Protein 5Z06 (pdb70)

InterPro domains:
  IPR013783 Immunoglobulin-like fold [G3DSA:2.60.40.10] (212-292)
  IPR019282 Glycoamylase-like, conserved domain [PF10091] (474-708)

Sequence (1395 aa):
KPYDYVFFENSLMKGDYFYSQAKYTSPSWIKNARHHLPVAGSVAFTPGNSLELTYVSAPGGDWYSEIQYCPVRGNDFFREPSTLSMQVRLRESMNAAALPNIAIRYADSTYTQYLNLRNYLKDTRPGVWHPVSIPLEDFGLNAVNDTNIKKLAAVALRPGTADGNEYTIYLDDIELLPASLPSVSALNAPVLQEAKAYERHIDIKWIPEDIKYYRIYRSFDGITYQPVAVRRPWMNRYTDFLGEVGKKAYYKVTAVDYALNESNDSQTVSATTYPMTDEQLLDMVQEANFRYYWEGAEPNSGLARENIPGRNDMIATGASGFGIMAIVAGIERGFITREEGVQRFLKITSFLEKADKFHGAVSHFIDGTTGKTVAFFGPKDNGGDLVETSFLFQGLLTARQYFNQENDKEKQIRKSIDNLWKNVEWSWYKQFKDSPYLYWHWSPDQAWVINHKLIGWNETMITYMLAIMGPKYGISPEMMYYSGWASQEEYAQEYRADWGRVEDGKMYTNGNTYYGENLKVGVSNGGPLFFIHYSYLGLDPHKFTDKYTNYFENNQKMAKINQRYCIENQGGYVGYGEDCWGLTASDFAWNYQAQEPMPHRDNGTMAPTGALASFPYTPDASMKALRNYYRNHGSFLWGEYGFRDAFNLTVNWVSPLFMGLNQAPVTVMIENYRTNLLWNLFMSHPDVQKGIQKIQSIKPYDYVFFENSLMKGDYFYSQAKYTSPSWIKNARHHLPVAGSVAFTPGNSLELTYVSAPGGDWYSEIQYCPVRGNDFFREPSTLSMQVRLRESMNAAALPNIAIRYADSTYTQYLNLRNYLKDTRPGVWHPVSIPLEDFGLNAVNDTNIKKLAAVALRPGTADGNEYTIYLDDIELLPASLPSVSALNAPVLQEAKAYERHIDIKWIPKEDIKYYRIYRSFDGITYQPVAVRRPWMNRYTDFLGEVGKKAYYKVTAVDYALNESNDSQTVSATTYPMTDEQLLDMVQEANFRYYWEGAEPNSGLARENIPGRNDMIATGASGFGIMAIVAGIERGFITREEGVQRFLKITSFLEKADKFHGAVSHFIDGTTGKTVAFFGPKDNGGDLVETSFLFQGLLTARQYFNQENDKEKQIRKSIDNLWKNVEWSWYKQFKDSPYLYWHWSPDQAWVINHKLIGWNETMITYMLAIMGPKYGISPEMYYSGWASQEEYAQEYRADWGRVEDGKMYTNGNTYYGENLKVGVSNGGPLFFIHYSYLGLDPHKFTDKYTNYFENNQKMAKINQRYCIENQGGYVGYGEDCWGLTASDFAWNYQAQEPMPHRDNGTMAPTGALASFPYTPDASMKALRNYYRNHGSFLWGEYGFRDAFNLTVNWVSPLFMGLNQAPVTVMIENYRTNLLWNLFMSHPDVQKGIQKIQSI

Solvent-accessible surface area: 46843 Å² total; per-residue (Å²): 184,61,38,15,2,34,2,2,34,36,9,68,10,158,47,9,22,29,9,3,55,0,100,50,83,49,42,0,6,0,18,2,13,68,86,28,0,6,17,12,59,110,29,28,49,0,11,39,14,0,0,19,0,4,0,7,1,10,96,82,20,52,1,15,0,3,0,26,20,18,54,19,47,4,11,31,104,9,37,118,10,46,24,0,16,1,10,0,50,0,137,92,81,26,80,18,29,0,3,0,36,0,0,0,36,56,62,104,71,75,84,10,106,70,23,70,0,113,98,41,11,214,46,40,137,45,36,52,41,13,97,1,64,0,47,4,139,48,4,50,21,137,85,11,40,55,125,50,0,91,125,5,18,0,0,0,0,81,20,18,64,41,50,35,74,77,20,17,0,24,0,0,10,0,4,2,12,19,78,93,71,23,95,24,119,52,34,102,24,3,92,0,76,97,8,105,6,8,6,56,0,0,3,0,52,0,77,105,138,62,12,7,2,9,27,0,38,51,2,92,85,31,145,87,36,119,56,28,7,5,43,27,54,102,3,47,22,15,9,4,39,32,34,86,54,53,60,91,0,51,0,36,0,2,3,0,10,11,63,56,82,67,10,106,69,9,114,60,8,39,17,60,2,69,104,14,83,52,100,70,0,4,51,1,0,0,39,0,2,7,7,0,3,45,61,1,5,1,83,83,0,2,3,2,29,3,0,8,12,4,46,54,48,3,0,0,0,0,0,1,0,0,1,1,0,0,2,0,0,0,14,94,71,59,51,12,82,65,99,77,0,3,86,29,0,19,85,0,1,43,12,2,94,157,4,33,67,15,52,9,0,1,2,12,2,0,32,2,66,80,2,115,27,32,42,43,112,22,108,111,12,30,1,0,2,0,0,12,0,0,4,1,1,0,0,0,0,0,0,59,28,18,0,97,85,158,64,111,71,2,97,80,0,20,99,7,0,27,83,14,3,92,69,0,43,0,40,93,0,29,48,107,198,126,4,40,3,1,6,31,23,36,2,70,107,58,47,40,70,56,66,57,36,0,0,0,0,6,24,0,0,0,0,0,0,0,0,3,6,7,67,132,65,30,11,45,26,92,24,0,34,38,0,0,0,0,78,69,117,93,0,35,110,40,0,19,94,59,0,150,38,107,41,4,61,78,0,42,25,47,61,22,29,27,16,21,60,0,80,0,0,0,1,3,3,2,4,3,14,12,0,0,9,0,0,0,0,0,4,0,84,105,0,60,12,149,47,6,36,0,32,64,0,0,50,29,3,0,61,0,1,17,16,2,0,12,20,9,82,28,42,45,43,37,20,12,59,49,0,0,0,0,2,8,4,19,35,2,132,92,115,19,36,8,2,2,36,80,76,79,8,49,1,2,0,1,3,6,0,0,1,0,0,2,11,2,11,45,89,11,0,12,62,0,0,70,10,0,0,64,102,25,0,55,25,0,5,0,3,9,0,4,23,2,0,3,0,38,47,42,21,4,9,0,36,2,6,8,0,33,6,6,0,0,3,0,0,0,0,2,0,93,47,68,64,29,0,2,70,24,0,17,50,10,69,30,0,81,115,0,12,113,99,1,83,92,91,181,62,28,16,2,33,2,2,33,35,9,68,10,154,46,10,21,30,9,3,48,0,98,49,84,52,44,0,6,0,19,2,11,64,86,28,0,7,18,12,60,110,28,28,49,0,13,39,13,0,0,19,0,4,0,6,1,10,92,82,20,58,2,10,0,2,0,24,19,20,54,20,45,4,11,30,102,10,36,116,10,50,18,0,17,0,10,0,50,0,143,97,77,27,80,20,27,0,4,0,34,0,0,0,34,54,63,109,71,74,86,12,108,67,22,68,1,109,101,41,10,207,53,38,152,35,36,70,43,11,95,1,66,0,51,5,141,49,3,51,20,126,83,11,41,54,126,45,0,92,123,5,18,0,0,0,0,78,22,18,64,43,48,36,75,77,20,14,0,23,0,0,8,0,4,2,10,18,79,95,74,21,96,26,116,49,36,102,25,3,92,2,86,58,19,76,13,13,6,53,0,0,1,0,58,6,84,82,222,74,60,11,7,1,10,29,0,31,51,3,93,87,26,143,87,37,125,59,34,6,6,43,26,55,92,3,48,7,13,9,3,42,31,34,90,52,55,56,91,0,49,0,38,0,0,3,0,8,11,63,55,86,72,10,107,68,9,130,64,20,44,16,57,2,79,102,15,82,53,101,68,0,5,51,0,0,0,20,0,1,7,7,0,3,47,75,1,5,1,79,84,0,2,4,2,38,4,1,9,11,3,50,24,54,4,0,0,0,0,0,2,0,0,1,1,0,0,3,0,0,0,14,100,71,59,52,14,82,68,96,75,0,2,81,29,0,21,86,0,2,46,13,1,91,163,5,51,67,13,56,10,0,1,1,14,2,0,34,2,70,77,3,129,28,32,41,44,110,24,106,109,11,30,1,1,3,0,1,12,0,0,3,0,1,0,0,0,0,0,0,57,31,18,0,98,83,162,67,107,72,2,116,89,0,25,133,4,0,44,68,10,5,88,54,1,39,0,42,91,0,32,57,103,180,130,2,40,4,0,6,34,23,38,2,71,108,59,48,39,72,54,75,58,33,0,0,0,0,6,23,0,0,0,0,0,0,0,0,3,6,8,75,118,68,30,10,50,24,97,10,0,36,39,0,0,1,2,75,83,126,104,0,31,105,38,0,21,95,57,0,141,38,104,39,4,63,76,0,44,25,50,64,25,30,30,17,20,62,0,83,0,0,0,1,2,2,2,3,4,14,12,0,0,12,0,0,0,0,0,5,0,84,106,0,60,10,158,50,7,36,0,34,65,0,0,48,27,3,0,60,0,0,17,14,2,0,10,20,8,82,31,43,45,41,34,20,12,54,48,1,0,0,0,2,9,4,17,36,1,133,93,111,18,36,7,3,2,36,80,77,80,8,51,2,3,0,2,2,6,0,0,0,0,0,2,12,2,10,47,83,10,0,12,63,0,0,70,10,0,0,67,102,25,0,53,26,0,5,0,4,10,0,4,24,1,0,3,0,37,48,46,24,3,9,1,35,2,5,8,0,32,4,6,0,0,2,0,0,0,0,1,0,94,47,68,63,25,0,2,71,26,0,17,52,7,86,28,0,96,118,0,12,115,74,1,85,86,97

Structure (mmCIF, N/CA/C/O backbone):
data_5Z06
#
_entry.id   5Z06
#
_cell.length_a   130.080
_cell.length_b   123.337
_cell.length_c   101.376
_cell.angle_alpha   90.00
_cell.angle_beta   107.88
_cell.angle_gamma   90.00
#
_symmetry.space_group_name_H-M   'C 1 2 1'
#
loop_
_entity.id
_entity.type
_entity.pdbx_description
1 polymer 'BDI_3064 protein'
2 non-polymer 'CALCIUM ION'
3 non-polymer GLYCEROL
4 water water
#
loop_
_atom_site.group_PDB
_atom_site.id
_atom_site.type_symbol
_atom_site.label_atom_id
_atom_site.label_alt_id
_atom_site.label_comp_id
_atom_site.label_asym_id
_atom_site.label_entity_id
_atom_site.label_seq_id
_atom_site.pdbx_PDB_ins_code
_atom_site.Cartn_x
_atom_site.Cartn_y
_atom_site.Cartn_z
_atom_site.occupancy
_atom_site.B_iso_or_equiv
_atom_site.auth_seq_id
_atom_site.auth_comp_id
_atom_site.auth_asym_id
_atom_site.auth_atom_id
_atom_site.pdbx_PDB_model_num
ATOM 1 N N . LYS A 1 4 ? -13.770 20.060 26.877 1.00 56.62 21 LYS A N 1
ATOM 2 C CA . LYS A 1 4 ? -12.613 20.907 27.349 1.00 56.70 21 LYS A CA 1
ATOM 3 C C . LYS A 1 4 ? -11.588 21.124 26.236 1.00 50.45 21 LYS A C 1
ATOM 4 O O . LYS A 1 4 ? -11.305 20.209 25.469 1.00 50.27 21 LYS A O 1
ATOM 10 N N . PRO A 1 5 ? -11.017 22.334 26.155 1.00 45.88 22 PRO A N 1
ATOM 11 C CA . PRO A 1 5 ? -9.986 22.498 25.146 1.00 43.51 22 PRO A CA 1
ATOM 12 C C . PRO A 1 5 ? -8.610 22.024 25.647 1.00 38.69 22 PRO A C 1
ATOM 13 O O . PRO A 1 5 ? -8.212 22.263 26.797 1.00 37.25 22 PRO A O 1
ATOM 17 N N . TYR A 1 6 ? -7.903 21.337 24.773 1.00 36.92 23 TYR A N 1
ATOM 18 C CA . TYR A 1 6 ? -6.483 21.078 24.993 1.00 37.53 23 TYR A CA 1
ATOM 19 C C . TYR A 1 6 ? -5.634 22.310 24.651 1.00 36.72 23 TYR A C 1
ATOM 20 O O . TYR A 1 6 ? -6.057 23.217 23.920 1.00 37.08 23 TYR A O 1
ATOM 29 N N . ASP A 1 7 ? -4.437 22.343 25.197 1.00 34.09 24 ASP A N 1
ATOM 30 C CA . ASP A 1 7 ? -3.402 23.157 24.603 1.00 34.91 24 ASP A CA 1
ATOM 31 C C . ASP A 1 7 ? -2.797 22.339 23.472 1.00 34.08 24 ASP A C 1
ATOM 32 O O . ASP A 1 7 ? -2.607 21.124 23.609 1.00 33.11 24 ASP A O 1
ATOM 37 N N . TYR A 1 8 ? -2.532 23.003 22.353 1.00 32.55 25 TYR A N 1
ATOM 38 C CA . TYR A 1 8 ? -1.843 22.385 21.227 1.00 33.03 25 TYR A CA 1
ATOM 39 C C . TYR A 1 8 ? -0.338 22.417 21.503 1.00 34.17 25 TYR A C 1
ATOM 40 O O . TYR A 1 8 ? 0.359 23.433 21.290 1.00 33.17 25 TYR A O 1
ATOM 49 N N . VAL A 1 9 ? 0.143 21.287 22.014 1.00 35.84 26 VAL A N 1
ATOM 50 C CA . VAL A 1 9 ? 1.492 21.151 22.547 1.00 34.02 26 VAL A CA 1
ATOM 51 C C . VAL A 1 9 ? 2.369 20.446 21.526 1.00 33.75 26 VAL A C 1
ATOM 52 O O . VAL A 1 9 ? 1.991 19.413 21.015 1.00 35.48 26 VAL A O 1
ATOM 56 N N . PHE A 1 10 ? 3.542 21.002 21.247 1.00 31.86 27 PHE A N 1
ATOM 57 C CA . PHE A 1 10 ? 4.544 20.335 20.428 1.00 32.61 27 PHE A CA 1
ATOM 58 C C . PHE A 1 10 ? 5.458 19.460 21.273 1.00 33.42 27 PHE A C 1
ATOM 59 O O . PHE A 1 10 ? 5.923 18.426 20.820 1.00 34.21 27 PHE A O 1
ATOM 67 N N . PHE A 1 11 ? 5.762 19.907 22.485 1.00 33.14 28 PHE A N 1
ATOM 68 C CA . PHE A 1 11 ? 6.515 19.091 23.400 1.00 33.29 28 PHE A CA 1
ATOM 69 C C . PHE A 1 11 ? 6.269 19.506 24.827 1.00 34.13 28 PHE A C 1
ATOM 70 O O . PHE A 1 11 ? 6.384 20.684 25.157 1.00 36.36 28 PHE A O 1
ATOM 78 N N . GLU A 1 12 ? 5.934 18.541 25.664 1.00 32.82 29 GLU A N 1
ATOM 79 C CA . GLU A 1 12 ? 5.957 18.712 27.106 1.00 33.99 29 GLU A CA 1
ATOM 80 C C . GLU A 1 12 ? 7.015 17.804 27.722 1.00 33.09 29 GLU A C 1
ATOM 81 O O . GLU A 1 12 ? 7.877 18.260 28.471 1.00 32.42 29 GLU A O 1
ATOM 87 N N . ASN A 1 13 ? 6.915 16.518 27.420 1.00 33.63 30 ASN A N 1
ATOM 88 C CA . ASN A 1 13 ? 7.818 15.486 27.942 1.00 33.96 30 ASN A CA 1
ATOM 89 C C . ASN A 1 13 ? 7.849 14.340 26.960 1.00 30.65 30 ASN A C 1
ATOM 90 O O . ASN A 1 13 ? 6.854 14.046 26.317 1.00 31.51 30 ASN A O 1
ATOM 95 N N . SER A 1 14 ? 8.999 13.709 26.836 1.00 31.33 31 SER A N 1
ATOM 96 C CA . SER A 1 14 ? 9.128 12.479 26.069 1.00 30.62 31 SER A CA 1
ATOM 97 C C . SER A 1 14 ? 8.828 11.351 27.024 1.00 32.20 31 SER A C 1
ATOM 98 O O . SER A 1 14 ? 9.450 11.270 28.091 1.00 34.65 31 SER A O 1
ATOM 101 N N . LEU A 1 15 ? 7.857 10.510 26.672 1.00 29.92 32 LEU A N 1
ATOM 102 C CA . LEU A 1 15 ? 7.584 9.299 27.441 1.00 30.93 32 LEU A CA 1
ATOM 103 C C . LEU A 1 15 ? 8.685 8.272 27.280 1.00 29.35 32 LEU A C 1
ATOM 104 O O . LEU A 1 15 ? 8.828 7.396 28.116 1.00 30.96 32 LEU A O 1
ATOM 109 N N . MET A 1 16 ? 9.467 8.382 26.213 1.00 30.65 33 MET A N 1
ATOM 110 C CA . MET A 1 16 ? 10.658 7.552 26.043 1.00 30.75 33 MET A CA 1
ATOM 111 C C . MET A 1 16 ? 11.920 8.333 26.387 1.00 30.90 33 MET A C 1
ATOM 112 O O . MET A 1 16 ? 11.985 9.533 26.189 1.00 31.97 33 MET A O 1
ATOM 117 N N . LYS A 1 17 ? 12.927 7.630 26.896 1.00 31.67 34 LYS A N 1
ATOM 118 C CA . LYS A 1 17 ? 14.231 8.215 27.111 1.00 31.98 34 LYS A CA 1
ATOM 119 C C . LYS A 1 17 ? 14.966 8.267 25.807 1.00 28.78 34 LYS A C 1
ATOM 120 O O . LYS A 1 17 ? 14.510 7.728 24.798 1.00 25.79 34 LYS A O 1
ATOM 126 N N . GLY A 1 18 ? 16.101 8.958 25.853 1.00 27.95 35 GLY A N 1
ATOM 127 C CA . GLY A 1 18 ? 17.116 8.913 24.819 1.00 27.85 35 GLY A CA 1
ATOM 128 C C . GLY A 1 18 ? 16.881 9.905 23.714 1.00 25.79 35 GLY A C 1
ATOM 129 O O . GLY A 1 18 ? 17.664 10.793 23.517 1.00 25.02 35 GLY A O 1
ATOM 130 N N . ASP A 1 19 ? 15.791 9.724 22.992 1.00 26.88 36 ASP A N 1
ATOM 131 C CA . ASP A 1 19 ? 15.452 10.557 21.866 1.00 27.88 36 ASP A CA 1
ATOM 132 C C . ASP A 1 19 ? 13.940 10.647 21.696 1.00 27.74 36 ASP A C 1
ATOM 133 O O . ASP A 1 19 ? 13.200 9.856 22.258 1.00 27.92 36 ASP A O 1
ATOM 138 N N . TYR A 1 20 ? 13.510 11.611 20.888 1.00 27.29 37 TYR A N 1
ATOM 139 C CA . TYR A 1 20 ? 12.124 12.001 20.823 1.00 26.96 37 TYR A CA 1
ATOM 140 C C . TYR A 1 20 ? 11.562 11.694 19.444 1.00 26.90 37 TYR A C 1
ATOM 141 O O . TYR A 1 20 ? 11.983 12.256 18.422 1.00 26.48 37 TYR A O 1
ATOM 150 N N . PHE A 1 21 ? 10.600 10.790 19.432 1.00 25.07 38 PHE A N 1
ATOM 151 C CA . PHE A 1 21 ? 10.117 10.251 18.212 1.00 25.78 38 PHE A CA 1
ATOM 152 C C . PHE A 1 21 ? 9.618 11.364 17.323 1.00 25.28 38 PHE A C 1
ATOM 153 O O . PHE A 1 21 ? 9.958 11.404 16.161 1.00 24.26 38 PHE A O 1
ATOM 161 N N . TYR A 1 22 ? 8.852 12.278 17.895 1.00 26.37 39 TYR A N 1
ATOM 162 C CA . TYR A 1 22 ? 8.209 13.346 17.133 1.00 28.10 39 TYR A CA 1
ATOM 163 C C . TYR A 1 22 ? 9.120 14.551 16.982 1.00 28.52 39 TYR A C 1
ATOM 164 O O . TYR A 1 22 ? 8.754 15.670 17.329 1.00 29.99 39 TYR A O 1
ATOM 173 N N . SER A 1 23 ? 10.313 14.303 16.474 1.00 26.28 40 SER A N 1
ATOM 174 C CA . SER A 1 23 ? 11.236 15.352 16.154 1.00 27.46 40 SER A CA 1
ATOM 175 C C . SER A 1 23 ? 12.084 14.893 15.005 1.00 28.23 40 SER A C 1
ATOM 176 O O . SER A 1 23 ? 12.153 13.709 14.670 1.00 28.41 40 SER A O 1
ATOM 179 N N . GLN A 1 24 ? 12.730 15.856 14.399 1.00 30.35 41 GLN A N 1
ATOM 180 C CA . GLN A 1 24 ? 13.650 15.581 13.338 1.00 33.89 41 GLN A CA 1
ATOM 181 C C . GLN A 1 24 ? 14.870 16.431 13.648 1.00 33.01 41 GLN A C 1
ATOM 182 O O . GLN A 1 24 ? 14.759 17.511 14.227 1.00 33.80 41 GLN A O 1
ATOM 188 N N . ALA A 1 25 ? 16.034 15.915 13.306 1.00 32.12 42 ALA A N 1
ATOM 189 C CA . ALA A 1 25 ? 17.254 16.689 13.383 1.00 32.01 42 ALA A CA 1
ATOM 190 C C . ALA A 1 25 ? 18.185 16.155 12.317 1.00 32.06 42 ALA A C 1
ATOM 191 O O . ALA A 1 25 ? 18.426 14.955 12.226 1.00 32.35 42 ALA A O 1
ATOM 193 N N . LYS A 1 26 ? 18.644 17.048 11.463 1.00 30.02 43 LYS A N 1
ATOM 194 C CA . LYS A 1 26 ? 19.472 16.659 10.350 1.00 31.29 43 LYS A CA 1
ATOM 195 C C . LYS A 1 26 ? 20.387 17.801 10.047 1.00 30.02 43 LYS A C 1
ATOM 196 O O . LYS A 1 26 ? 20.162 18.922 10.491 1.00 28.03 43 LYS A O 1
ATOM 202 N N . TYR A 1 27 ? 21.435 17.505 9.302 1.00 30.81 44 TYR A N 1
ATOM 203 C CA . TYR A 1 27 ? 22.477 18.481 9.058 1.00 31.29 44 TYR A CA 1
ATOM 204 C C . TYR A 1 27 ? 23.239 18.137 7.812 1.00 30.28 44 TYR A C 1
ATOM 205 O O . TYR A 1 27 ? 23.238 16.994 7.338 1.00 29.17 44 TYR A O 1
ATOM 214 N N . THR A 1 28 ? 23.903 19.161 7.312 1.00 33.27 45 THR A N 1
ATOM 215 C CA . THR A 1 28 ? 24.843 19.062 6.221 1.00 33.93 45 THR A CA 1
ATOM 216 C C . THR A 1 28 ? 26.148 19.552 6.818 1.00 34.08 45 THR A C 1
ATOM 217 O O . THR A 1 28 ? 26.259 20.712 7.252 1.00 32.19 45 THR A O 1
ATOM 221 N N . SER A 1 29 ? 27.112 18.650 6.883 1.00 33.97 46 SER A N 1
ATOM 222 C CA . SER A 1 29 ? 28.458 18.993 7.311 1.00 36.26 46 SER A CA 1
ATOM 223 C C . SER A 1 29 ? 28.971 20.177 6.442 1.00 34.90 46 SER A C 1
ATOM 224 O O . SER A 1 29 ? 28.686 20.201 5.249 1.00 37.10 46 SER A O 1
ATOM 227 N N . PRO A 1 30 ? 29.715 21.139 6.989 1.00 34.06 47 PRO A N 1
ATOM 228 C CA . PRO A 1 30 ? 30.389 21.064 8.289 1.00 33.86 47 PRO A CA 1
ATOM 229 C C . PRO A 1 30 ? 29.562 21.445 9.492 1.00 31.21 47 PRO A C 1
ATOM 230 O O . PRO A 1 30 ? 30.109 21.524 10.581 1.00 30.20 47 PRO A O 1
ATOM 234 N N . SER A 1 31 ? 28.282 21.717 9.302 1.00 31.43 48 SER A N 1
ATOM 235 C CA . SER A 1 31 ? 27.387 21.911 10.430 1.00 31.65 48 SER A CA 1
ATOM 236 C C . SER A 1 31 ? 27.033 20.566 11.065 1.00 30.84 48 SER A C 1
ATOM 237 O O . SER A 1 31 ? 27.253 19.495 10.493 1.00 35.48 48 SER A O 1
ATOM 240 N N . TRP A 1 32 ? 26.475 20.640 12.257 1.00 29.10 49 TRP A N 1
ATOM 241 C CA . TRP A 1 32 ? 26.115 19.466 12.972 1.00 28.88 49 TRP A CA 1
ATOM 242 C C . TRP A 1 32 ? 24.960 19.766 13.884 1.00 28.98 49 TRP A C 1
ATOM 243 O O . TRP A 1 32 ? 24.816 20.876 14.368 1.00 30.51 49 TRP A O 1
ATOM 254 N N . ILE A 1 33 ? 24.093 18.778 14.043 1.00 28.78 50 ILE A N 1
ATOM 255 C CA . ILE A 1 33 ? 23.135 18.773 15.128 1.00 29.18 50 ILE A CA 1
ATOM 256 C C . ILE A 1 33 ? 23.069 17.373 15.726 1.00 27.71 50 ILE A C 1
ATOM 257 O O . ILE A 1 33 ? 23.037 16.363 15.008 1.00 29.30 50 ILE A O 1
ATOM 262 N N . LYS A 1 34 ? 23.048 17.331 17.054 1.00 27.58 51 LYS A N 1
ATOM 263 C CA . LYS A 1 34 ? 23.071 16.088 17.761 1.00 28.07 51 LYS A CA 1
ATOM 264 C C . LYS A 1 34 ? 21.729 15.435 17.550 1.00 28.19 51 LYS A C 1
ATOM 265 O O . LYS A 1 34 ? 20.694 16.087 17.694 1.00 30.69 51 LYS A O 1
ATOM 271 N N . ASN A 1 35 ? 21.761 14.150 17.209 1.00 27.51 52 ASN A N 1
ATOM 272 C CA . ASN A 1 35 ? 20.555 13.403 16.906 1.00 28.02 52 ASN A CA 1
ATOM 273 C C . ASN A 1 35 ? 20.795 11.918 17.076 1.00 29.32 52 ASN A C 1
ATOM 274 O O . ASN A 1 35 ? 21.915 11.446 16.946 1.00 27.55 52 ASN A O 1
ATOM 279 N N . ALA A 1 36 ? 19.719 11.201 17.368 1.00 29.97 53 ALA A N 1
ATOM 280 C CA . ALA A 1 36 ? 19.703 9.752 17.366 1.00 28.96 53 ALA A CA 1
ATOM 281 C C . ALA A 1 36 ? 18.724 9.394 16.284 1.00 28.53 53 ALA A C 1
ATOM 282 O O . ALA A 1 36 ? 17.546 9.730 16.394 1.00 27.91 53 ALA A O 1
ATOM 284 N N . ARG A 1 37 ? 19.210 8.778 15.212 1.00 31.06 54 ARG A N 1
ATOM 285 C CA . ARG A 1 37 ? 18.371 8.394 14.060 1.00 33.56 54 ARG A CA 1
ATOM 286 C C . ARG A 1 37 ? 17.519 9.556 13.585 1.00 31.28 54 ARG A C 1
ATOM 287 O O . ARG A 1 37 ? 16.360 9.398 13.251 1.00 32.36 54 ARG A O 1
ATOM 295 N N . HIS A 1 38 ? 18.143 10.729 13.547 1.00 31.20 55 HIS A N 1
ATOM 296 C CA . HIS A 1 38 ? 17.530 11.959 13.094 1.00 30.61 55 HIS A CA 1
ATOM 297 C C . HIS A 1 38 ? 16.391 12.428 13.959 1.00 29.39 55 HIS A C 1
ATOM 298 O O . HIS A 1 38 ? 15.510 13.127 13.478 1.00 30.27 55 HIS A O 1
ATOM 305 N N . HIS A 1 39 ? 16.448 12.081 15.243 1.00 27.67 56 HIS A N 1
ATOM 306 C CA . HIS A 1 39 ? 15.523 12.575 16.238 1.00 28.05 56 HIS A CA 1
ATOM 307 C C . HIS A 1 39 ? 16.381 13.355 17.207 1.00 28.15 56 HIS A C 1
ATOM 308 O O . HIS A 1 39 ? 17.580 13.081 17.359 1.00 27.41 56 HIS A O 1
ATOM 315 N N . LEU A 1 40 ? 15.748 14.313 17.861 1.00 27.58 57 LEU A N 1
ATOM 316 C CA . LEU A 1 40 ? 16.379 15.115 18.863 1.00 29.10 57 LEU A CA 1
ATOM 317 C C . LEU A 1 40 ? 16.621 14.285 20.084 1.00 29.71 57 LEU A C 1
ATOM 318 O O . LEU A 1 40 ? 15.804 13.426 20.392 1.00 30.35 57 LEU A O 1
ATOM 323 N N . PRO A 1 41 ? 17.740 14.532 20.785 1.00 29.35 58 PRO A N 1
ATOM 324 C CA . PRO A 1 41 ? 17.934 13.834 22.043 1.00 28.52 58 PRO A CA 1
ATOM 325 C C . PRO A 1 41 ? 17.004 14.347 23.101 1.00 27.34 58 PRO A C 1
ATOM 326 O O . PRO A 1 41 ? 16.577 15.498 23.061 1.00 29.48 58 PRO A O 1
ATOM 330 N N . VAL A 1 42 ? 16.683 13.485 24.042 1.00 27.94 59 VAL A N 1
ATOM 331 C CA . VAL A 1 42 ? 15.882 13.860 25.175 1.00 27.99 59 VAL A CA 1
ATOM 332 C C . VAL A 1 42 ? 16.851 14.010 26.320 1.00 27.86 59 VAL A C 1
ATOM 333 O O . VAL A 1 42 ? 17.515 13.051 26.705 1.00 29.13 59 VAL A O 1
ATOM 337 N N . ALA A 1 43 ? 16.907 15.202 26.880 1.00 27.06 60 ALA A N 1
ATOM 338 C CA . ALA A 1 43 ? 17.713 15.437 28.056 1.00 27.38 60 ALA A CA 1
ATOM 339 C C . ALA A 1 43 ? 16.860 15.133 29.275 1.00 28.78 60 ALA A C 1
ATOM 340 O O . ALA A 1 43 ? 15.839 15.808 29.514 1.00 25.92 60 ALA A O 1
ATOM 342 N N . GLY A 1 44 ? 17.296 14.141 30.049 1.00 28.11 61 GLY A N 1
ATOM 343 C CA . GLY A 1 44 ? 16.615 13.733 31.260 1.00 31.37 61 GLY A CA 1
ATOM 344 C C . GLY A 1 44 ? 17.108 14.434 32.502 1.00 35.16 61 GLY A C 1
ATOM 345 O O . GLY A 1 44 ? 16.460 14.339 33.532 1.00 36.33 61 GLY A O 1
ATOM 346 N N . SER A 1 45 ? 18.230 15.153 32.412 1.00 39.16 62 SER A N 1
ATOM 347 C CA . SER A 1 45 ? 18.814 15.822 33.579 1.00 41.29 62 SER A CA 1
ATOM 348 C C . SER A 1 45 ? 18.408 17.296 33.705 1.00 39.82 62 SER A C 1
ATOM 349 O O . SER A 1 45 ? 18.671 17.917 34.724 1.00 40.00 62 SER A O 1
ATOM 352 N N . VAL A 1 46 ? 17.805 17.866 32.672 1.00 39.37 63 VAL A N 1
ATOM 353 C CA . VAL A 1 46 ? 17.305 19.225 32.751 1.00 36.74 63 VAL A CA 1
ATOM 354 C C . VAL A 1 46 ? 15.949 19.288 32.116 1.00 35.86 63 VAL A C 1
ATOM 355 O O . VAL A 1 46 ? 15.703 18.728 31.044 1.00 34.34 63 VAL A O 1
ATOM 359 N N . ALA A 1 47 ? 15.068 19.990 32.801 1.00 33.15 64 ALA A N 1
ATOM 360 C CA . ALA A 1 47 ? 13.712 20.132 32.354 1.00 34.79 64 ALA A CA 1
ATOM 361 C C . ALA A 1 47 ? 13.082 21.276 33.106 1.00 36.48 64 ALA A C 1
ATOM 362 O O . ALA A 1 47 ? 13.348 21.465 34.316 1.00 34.78 64 ALA A O 1
ATOM 364 N N . PHE A 1 48 ? 12.226 22.015 32.402 1.00 35.42 65 PHE A N 1
ATOM 365 C CA . PHE A 1 48 ? 11.288 22.880 33.080 1.00 35.55 65 PHE A CA 1
ATOM 366 C C . PHE A 1 48 ? 10.123 22.062 33.652 1.00 33.92 65 PHE A C 1
ATOM 367 O O . PHE A 1 48 ? 9.970 21.997 34.861 1.00 33.01 65 PHE A O 1
ATOM 375 N N . THR A 1 49 ? 9.282 21.467 32.799 1.00 33.07 66 THR A N 1
ATOM 376 C CA . THR A 1 49 ? 8.349 20.436 33.287 1.00 31.07 66 THR A CA 1
ATOM 377 C C . THR A 1 49 ? 9.152 19.163 33.439 1.00 31.47 66 THR A C 1
ATOM 378 O O . THR A 1 49 ? 9.649 18.635 32.444 1.00 27.36 66 THR A O 1
ATOM 382 N N . PRO A 1 50 ? 9.296 18.688 34.684 1.00 33.23 67 PRO A N 1
ATOM 383 C CA . PRO A 1 50 ? 10.096 17.536 34.923 1.00 34.45 67 PRO A CA 1
ATOM 384 C C . PRO A 1 50 ? 9.648 16.312 34.169 1.00 38.54 67 PRO A C 1
ATOM 385 O O . PRO A 1 50 ? 8.487 16.176 33.706 1.00 33.68 67 PRO A O 1
ATOM 389 N N . GLY A 1 51 ? 10.607 15.401 34.200 1.00 41.00 68 GLY A N 1
ATOM 390 C CA . GLY A 1 51 ? 10.802 14.411 33.234 1.00 36.42 68 GLY A CA 1
ATOM 391 C C . GLY A 1 51 ? 12.005 14.989 32.506 1.00 34.43 68 GLY A C 1
ATOM 392 O O . GLY A 1 51 ? 13.143 14.879 32.945 1.00 31.26 68 GLY A O 1
ATOM 393 N N . ASN A 1 52 ? 11.734 15.644 31.388 1.00 31.77 69 ASN A N 1
ATOM 394 C CA . ASN A 1 52 ? 12.766 15.855 30.423 1.00 30.18 69 ASN A CA 1
ATOM 395 C C . ASN A 1 52 ? 12.493 17.026 29.517 1.00 29.75 69 ASN A C 1
ATOM 396 O O . ASN A 1 52 ? 11.417 17.643 29.535 1.00 30.41 69 ASN A O 1
ATOM 401 N N . SER A 1 53 ? 13.503 17.331 28.730 1.00 29.78 70 SER A N 1
ATOM 402 C CA . SER A 1 53 ? 13.425 18.361 27.734 1.00 28.74 70 SER A CA 1
ATOM 403 C C . SER A 1 53 ? 14.116 17.840 26.503 1.00 29.23 70 SER A C 1
ATOM 404 O O . SER A 1 53 ? 14.709 16.758 26.527 1.00 30.70 70 SER A O 1
ATOM 407 N N . LEU A 1 54 ? 14.036 18.618 25.436 1.00 27.93 71 LEU A N 1
ATOM 408 C CA . LEU A 1 54 ? 14.696 18.294 24.207 1.00 29.28 71 LEU A CA 1
ATOM 409 C C . LEU A 1 54 ? 16.028 18.999 24.157 1.00 30.39 71 LEU A C 1
ATOM 410 O O . LEU A 1 54 ? 16.136 20.190 24.492 1.00 29.08 71 LEU A O 1
ATOM 415 N N . GLU A 1 55 ? 17.039 18.250 23.730 1.00 31.28 72 GLU A N 1
ATOM 416 C CA . GLU A 1 55 ? 18.376 18.766 23.637 1.00 32.10 72 GLU A CA 1
ATOM 417 C C . GLU A 1 55 ? 18.580 19.239 22.229 1.00 32.40 72 GLU A C 1
ATOM 418 O O . GLU A 1 55 ? 18.386 18.496 21.280 1.00 28.58 72 GLU A O 1
ATOM 424 N N . LEU A 1 56 ? 18.992 20.487 22.105 1.00 33.35 73 LEU A N 1
ATOM 425 C CA . LEU A 1 56 ? 19.296 21.038 20.816 1.00 35.27 73 LEU A CA 1
ATOM 426 C C . LEU A 1 56 ? 20.775 21.419 20.833 1.00 33.06 73 LEU A C 1
ATOM 427 O O . LEU A 1 56 ? 21.141 22.518 21.256 1.00 33.82 73 LEU A O 1
ATOM 432 N N . THR A 1 57 ? 21.618 20.481 20.414 1.00 32.28 74 THR A N 1
ATOM 433 C CA . THR A 1 57 ? 23.069 20.692 20.401 1.00 31.94 74 THR A CA 1
ATOM 434 C C . THR A 1 57 ? 23.482 20.732 18.959 1.00 32.25 74 THR A C 1
ATOM 435 O O . THR A 1 57 ? 23.232 19.788 18.198 1.00 33.71 74 THR A O 1
ATOM 439 N N . TYR A 1 58 ? 24.084 21.853 18.578 1.00 32.19 75 TYR A N 1
ATOM 440 C CA . TYR A 1 58 ? 24.382 22.112 17.184 1.00 31.55 75 TYR A CA 1
ATOM 441 C C . TYR A 1 58 ? 25.662 22.891 16.976 1.00 32.01 75 TYR A C 1
ATOM 442 O O . TYR A 1 58 ? 26.145 23.577 17.868 1.00 31.71 75 TYR A O 1
ATOM 451 N N . VAL A 1 59 ? 26.166 22.774 15.751 1.00 32.94 76 VAL A N 1
ATOM 452 C CA . VAL A 1 59 ? 27.230 23.592 15.215 1.00 32.50 76 VAL A CA 1
ATOM 453 C C . VAL A 1 59 ? 26.695 24.190 13.922 1.00 31.74 76 VAL A C 1
ATOM 454 O O . VAL A 1 59 ? 26.370 23.478 12.975 1.00 31.55 76 VAL A O 1
ATOM 458 N N . SER A 1 60 ? 26.595 25.503 13.902 1.00 33.47 77 SER A N 1
ATOM 459 C CA . SER A 1 60 ? 26.209 26.227 12.711 1.00 36.01 77 SER A CA 1
ATOM 460 C C . SER A 1 60 ? 27.523 26.661 12.077 1.00 37.77 77 SER A C 1
ATOM 461 O O . SER A 1 60 ? 28.143 27.611 12.540 1.00 37.62 77 SER A O 1
ATOM 464 N N . ALA A 1 61 ? 27.971 25.926 11.060 1.00 38.95 78 ALA A N 1
ATOM 465 C CA . ALA A 1 61 ? 29.246 26.201 10.411 1.00 40.03 78 ALA A CA 1
ATOM 466 C C . ALA A 1 61 ? 29.020 26.851 9.048 1.00 41.32 78 ALA A C 1
ATOM 467 O O . ALA A 1 61 ? 28.071 26.491 8.330 1.00 40.75 78 ALA A O 1
ATOM 469 N N . PRO A 1 62 ? 29.901 27.801 8.673 1.00 40.73 79 PRO A N 1
ATOM 470 C CA . PRO A 1 62 ? 29.763 28.402 7.358 1.00 40.12 79 PRO A CA 1
ATOM 471 C C . PRO A 1 62 ? 29.803 27.330 6.297 1.00 38.31 79 PRO A C 1
ATOM 472 O O . PRO A 1 62 ? 3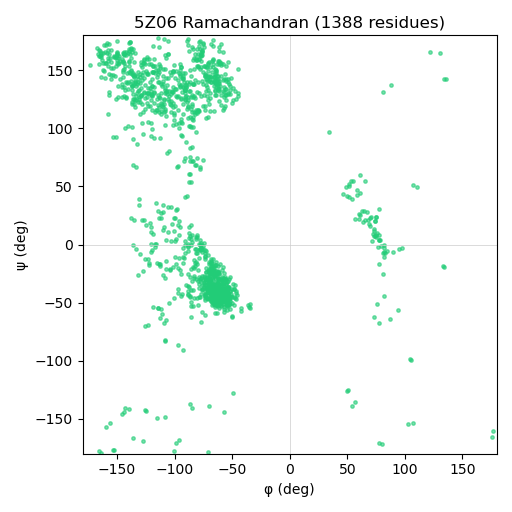0.618 26.416 6.372 1.00 39.59 79 PRO A O 1
ATOM 476 N N . GLY A 1 63 ? 28.901 27.427 5.334 1.00 36.63 80 GLY A N 1
ATOM 477 C CA . GLY A 1 63 ? 28.805 26.454 4.254 1.00 38.47 80 GLY A CA 1
ATOM 478 C C . GLY A 1 63 ? 28.043 25.179 4.588 1.00 38.06 80 GLY A C 1
ATOM 479 O O . GLY A 1 63 ? 27.884 24.314 3.728 1.00 37.41 80 GLY A O 1
ATOM 480 N N . GLY A 1 64 ? 27.589 25.046 5.832 1.00 40.32 81 GLY A N 1
ATOM 481 C CA . GLY A 1 64 ? 26.846 23.876 6.250 1.00 41.45 81 GLY A CA 1
ATOM 482 C C . GLY A 1 64 ? 25.446 24.308 6.596 1.00 43.58 81 GLY A C 1
ATOM 483 O O . GLY A 1 64 ? 25.111 25.491 6.576 1.00 44.15 81 GLY A O 1
ATOM 484 N N . ASP A 1 65 ? 24.627 23.338 6.953 1.00 43.45 82 ASP A N 1
ATOM 485 C CA . ASP A 1 65 ? 23.285 23.634 7.395 1.00 41.57 82 ASP A CA 1
ATOM 486 C C . ASP A 1 65 ? 22.852 22.591 8.398 1.00 38.66 82 ASP A C 1
ATOM 487 O O . ASP A 1 65 ? 23.382 21.489 8.413 1.00 40.41 82 ASP A O 1
ATOM 492 N N . TRP A 1 66 ? 21.910 22.961 9.253 1.00 36.46 83 TRP A N 1
ATOM 493 C CA . TRP A 1 66 ? 21.178 21.992 10.016 1.00 35.07 83 TRP A CA 1
ATOM 494 C C . TRP A 1 66 ? 19.721 22.381 10.102 1.00 36.59 83 TRP A C 1
ATOM 495 O O . TRP A 1 66 ? 19.352 23.541 9.929 1.00 36.17 83 TRP A O 1
ATOM 506 N N . TYR A 1 67 ? 18.898 21.373 10.357 1.00 36.49 84 TYR A N 1
ATOM 507 C CA . TYR A 1 67 ? 17.472 21.535 10.484 1.00 33.94 84 TYR A CA 1
ATOM 508 C C . TYR A 1 67 ? 17.006 20.692 11.661 1.00 33.16 84 TYR A C 1
ATOM 509 O O . TYR A 1 67 ? 17.459 19.552 11.849 1.00 31.14 84 TYR A O 1
ATOM 518 N N . SER A 1 68 ? 16.113 21.255 12.449 1.00 30.23 85 SER A N 1
ATOM 519 C CA . SER A 1 68 ? 15.409 20.480 13.421 1.00 32.08 85 SER A CA 1
ATOM 520 C C . SER A 1 68 ? 13.967 20.880 13.424 1.00 32.40 85 SER A C 1
ATOM 521 O O . SER A 1 68 ? 13.640 22.014 13.115 1.00 33.40 85 SER A O 1
ATOM 524 N N . GLU A 1 69 ? 13.100 19.934 13.763 1.00 31.92 86 GLU A N 1
ATOM 525 C CA . GLU A 1 69 ? 11.728 20.280 14.067 1.00 31.41 86 GLU A CA 1
ATOM 526 C C . GLU A 1 69 ? 11.169 19.412 15.163 1.00 31.99 86 GLU A C 1
ATOM 527 O O . GLU A 1 69 ? 11.545 18.241 15.296 1.00 32.79 86 GLU A O 1
ATOM 533 N N . ILE A 1 70 ? 10.266 20.007 15.932 1.00 32.37 87 ILE A N 1
ATOM 534 C CA . ILE A 1 70 ? 9.541 19.342 16.974 1.00 30.84 87 ILE A CA 1
ATOM 535 C C . ILE A 1 70 ? 8.118 19.223 16.451 1.00 30.98 87 ILE A C 1
ATOM 536 O O . ILE A 1 70 ? 7.427 20.222 16.256 1.00 30.92 87 ILE A O 1
ATOM 541 N N . GLN A 1 71 ? 7.699 17.989 16.240 1.00 29.62 88 GLN A N 1
ATOM 542 C CA . GLN A 1 71 ? 6.434 17.691 15.590 1.00 30.56 88 GLN A CA 1
ATOM 543 C C . GLN A 1 71 ? 5.302 17.538 16.592 1.00 32.30 88 GLN A C 1
ATOM 544 O O . GLN A 1 71 ? 5.441 16.865 17.637 1.00 32.27 88 GLN A O 1
ATOM 550 N N . TYR A 1 72 ? 4.177 18.170 16.264 1.00 30.82 89 TYR A N 1
ATOM 551 C CA . TYR A 1 72 ? 2.956 17.966 17.026 1.00 32.42 89 TYR A CA 1
ATOM 552 C C . TYR A 1 72 ? 2.603 16.494 16.910 1.00 28.75 89 TYR A C 1
ATOM 553 O O . TYR A 1 72 ? 2.627 15.962 15.820 1.00 26.57 89 TYR A O 1
ATOM 562 N N . CYS A 1 73 ? 2.300 15.874 18.042 1.00 30.85 90 CYS A N 1
ATOM 563 C CA . CYS A 1 73 ? 1.974 14.431 18.117 1.00 34.84 90 CYS A CA 1
ATOM 564 C C . CYS A 1 73 ? 0.466 14.308 18.081 1.00 31.59 90 CYS A C 1
ATOM 565 O O . CYS A 1 73 ? -0.172 14.662 19.056 1.00 29.67 90 CYS A O 1
ATOM 568 N N . PRO A 1 74 ? -0.120 13.897 16.943 1.00 34.70 91 PRO A N 1
ATOM 569 C CA . PRO A 1 74 ? -1.585 13.778 16.926 1.00 35.57 91 PRO A CA 1
ATOM 570 C C . PRO A 1 74 ? -2.063 12.703 17.869 1.00 35.79 91 PRO A C 1
ATOM 571 O O . PRO A 1 74 ? -1.412 11.672 18.033 1.00 34.69 91 PRO A O 1
ATOM 575 N N . VAL A 1 75 ? -3.167 12.977 18.536 1.00 32.74 92 VAL A N 1
ATOM 576 C CA . VAL A 1 75 ? -3.703 12.033 19.484 1.00 30.60 92 VAL A CA 1
ATOM 577 C C . VAL A 1 75 ? -5.179 11.936 19.171 1.00 30.45 92 VAL A C 1
ATOM 578 O O . VAL A 1 75 ? -5.870 12.968 19.060 1.00 27.80 92 VAL A O 1
ATOM 582 N N . ARG A 1 76 ? -5.653 10.698 19.038 1.00 28.10 93 ARG A N 1
ATOM 583 C CA . ARG A 1 76 ? -7.052 10.415 18.762 1.00 27.67 93 ARG A CA 1
ATOM 584 C C . ARG A 1 76 ? -7.940 11.269 19.661 1.00 26.74 93 ARG A C 1
ATOM 585 O O . ARG A 1 76 ? -7.727 11.345 20.884 1.00 25.60 93 ARG A O 1
ATOM 593 N N . GLY A 1 77 ? -8.914 11.934 19.047 1.00 27.02 94 GLY A N 1
ATOM 594 C CA . GLY A 1 77 ? -9.862 12.754 19.800 1.00 29.95 94 GLY A CA 1
ATOM 595 C C . GLY A 1 77 ? -9.331 14.056 20.385 1.00 30.60 94 GLY A C 1
ATOM 596 O O . GLY A 1 77 ? -10.084 14.756 21.072 1.00 29.45 94 GLY A O 1
ATOM 597 N N . ASN A 1 78 ? -8.056 14.391 20.121 1.00 32.81 95 ASN A N 1
ATOM 598 C CA . ASN A 1 78 ? -7.480 15.691 20.494 1.00 33.63 95 ASN A CA 1
ATOM 599 C C . ASN A 1 78 ? -7.746 16.598 19.301 1.00 34.51 95 ASN A C 1
ATOM 600 O O . ASN A 1 78 ? -6.956 16.677 18.345 1.00 35.96 95 ASN A O 1
ATOM 605 N N . ASP A 1 79 ? -8.914 17.219 19.352 1.00 34.50 96 ASP A N 1
ATOM 606 C CA . ASP A 1 79 ? -9.471 18.002 18.245 1.00 34.90 96 ASP A CA 1
ATOM 607 C C . ASP A 1 79 ? -9.873 19.397 18.654 1.00 33.43 96 ASP A C 1
ATOM 608 O O . ASP A 1 79 ? -9.959 20.261 17.803 1.00 34.17 96 ASP A O 1
ATOM 613 N N . PHE A 1 80 ? -10.134 19.601 19.943 1.00 33.57 97 PHE A N 1
ATOM 614 C CA . PHE A 1 80 ? -10.572 20.861 20.471 1.00 36.51 97 PHE A CA 1
ATOM 615 C C . PHE A 1 80 ? -9.451 21.448 21.290 1.00 36.03 97 PHE A C 1
ATOM 616 O O . PHE A 1 80 ? -8.951 20.818 22.206 1.00 37.12 97 PHE A O 1
ATOM 624 N N . PHE A 1 81 ? -9.072 22.665 20.930 1.00 36.04 98 PHE A N 1
ATOM 625 C CA . PHE A 1 81 ? -7.936 23.358 21.487 1.00 36.66 98 PHE A CA 1
ATOM 626 C C . PHE A 1 81 ? -8.337 24.788 21.788 1.00 36.37 98 PHE A C 1
ATOM 627 O O . PHE A 1 81 ? -9.269 25.344 21.201 1.00 38.28 98 PHE A O 1
ATOM 635 N N . ARG A 1 82 ? -7.600 25.381 22.703 1.00 38.72 99 ARG A N 1
ATOM 636 C CA . ARG A 1 82 ? -7.703 26.799 22.969 1.00 37.43 99 ARG A CA 1
ATOM 637 C C . ARG A 1 82 ? -7.236 27.503 21.728 1.00 37.75 99 ARG A C 1
ATOM 638 O O . ARG A 1 82 ? -6.327 27.021 21.040 1.00 39.11 99 ARG A O 1
ATOM 646 N N . GLU A 1 83 ? -7.854 28.637 21.420 1.00 40.89 100 GLU A N 1
ATOM 647 C CA . GLU A 1 83 ? -7.417 29.422 20.269 1.00 42.25 100 GLU A CA 1
ATOM 648 C C . GLU A 1 83 ? -6.109 30.064 20.696 1.00 40.10 100 GLU A C 1
ATOM 649 O O . GLU A 1 83 ? -6.072 30.737 21.718 1.00 36.40 100 GLU A O 1
ATOM 655 N N . PRO A 1 84 ? -5.011 29.753 19.983 1.00 39.83 101 PRO A N 1
ATOM 656 C CA . PRO A 1 84 ? -3.747 30.222 20.454 1.00 41.07 101 PRO A CA 1
ATOM 657 C C . PRO A 1 84 ? -3.368 31.526 19.774 1.00 41.29 101 PRO A C 1
ATOM 658 O O . PRO A 1 84 ? -3.769 31.767 18.642 1.00 36.95 101 PRO A O 1
ATOM 662 N N . SER A 1 85 ? -2.616 32.352 20.488 1.00 43.25 102 SER A N 1
ATOM 663 C CA . SER A 1 85 ? -1.984 33.541 19.923 1.00 48.14 102 SER A CA 1
ATOM 664 C C . SER A 1 85 ? -0.471 33.462 19.947 1.00 47.27 102 SER A C 1
ATOM 665 O O . SER A 1 85 ? 0.182 34.239 19.258 1.00 47.18 102 SER A O 1
ATOM 668 N N . THR A 1 86 ? 0.091 32.545 20.738 1.00 47.33 103 THR A N 1
ATOM 669 C CA . THR A 1 86 ? 1.519 32.556 21.022 1.00 46.28 103 THR A CA 1
ATOM 670 C C . THR A 1 86 ? 2.102 31.150 20.919 1.00 43.20 103 THR A C 1
ATOM 671 O O . THR A 1 86 ? 1.436 30.172 21.239 1.00 44.63 103 THR A O 1
ATOM 675 N N . LEU A 1 87 ? 3.336 31.069 20.438 1.00 38.92 104 LEU A N 1
ATOM 676 C CA . LEU A 1 87 ? 4.162 29.893 20.607 1.00 34.64 104 LEU A CA 1
ATOM 677 C C . LEU A 1 87 ? 4.993 30.143 21.839 1.00 34.02 104 LEU A C 1
ATOM 678 O O . LEU A 1 87 ? 5.918 30.954 21.820 1.00 34.16 104 LEU A O 1
ATOM 683 N N . SER A 1 88 ? 4.641 29.471 22.923 1.00 33.56 105 SER A N 1
ATOM 684 C CA . SER A 1 88 ? 5.411 29.531 24.147 1.00 34.10 105 SER A CA 1
ATOM 685 C C . SER A 1 88 ? 6.383 28.345 24.233 1.00 37.36 105 SER A C 1
ATOM 686 O O . SER A 1 88 ? 6.039 27.229 23.866 1.00 36.59 105 SER A O 1
ATOM 689 N N . MET A 1 89 ? 7.610 28.615 24.675 1.00 37.98 106 MET A N 1
ATOM 690 C CA . MET A 1 89 ? 8.588 27.584 25.003 1.00 38.15 106 MET A CA 1
ATOM 691 C C . MET A 1 89 ? 9.312 27.946 26.286 1.00 37.56 106 MET A C 1
ATOM 692 O O . MET A 1 89 ? 9.237 29.077 26.777 1.00 37.45 106 MET A O 1
ATOM 697 N N . GLN A 1 90 ? 10.040 26.972 26.802 1.00 34.87 107 GLN A N 1
ATOM 698 C CA . GLN A 1 90 ? 11.008 27.195 27.846 1.00 35.56 107 GLN A CA 1
ATOM 699 C C . GLN A 1 90 ? 12.343 26.884 27.183 1.00 37.13 107 GLN A C 1
ATOM 700 O O . GLN A 1 90 ? 12.485 25.831 26.553 1.00 34.77 107 GLN A O 1
ATOM 706 N N . VAL A 1 91 ? 13.299 27.813 27.300 1.00 36.30 108 VAL A N 1
ATOM 707 C CA . VAL A 1 91 ? 14.586 27.724 26.616 1.00 34.81 108 VAL A CA 1
ATOM 708 C C . VAL A 1 91 ? 15.669 27.883 27.664 1.00 35.56 108 VAL A C 1
ATOM 709 O O . VAL A 1 91 ? 15.625 28.784 28.491 1.00 35.81 108 VAL A O 1
ATOM 713 N N . ARG A 1 92 ? 16.632 26.978 27.640 1.00 36.83 109 ARG A N 1
ATOM 714 C CA . ARG A 1 92 ? 17.730 27.014 28.574 1.00 37.84 109 ARG A CA 1
ATOM 715 C C . ARG A 1 92 ? 19.015 26.867 27.781 1.00 38.90 109 ARG A C 1
ATOM 716 O O . ARG A 1 92 ? 19.122 26.009 26.907 1.00 38.24 109 ARG A O 1
ATOM 724 N N . LEU A 1 93 ? 19.979 27.725 28.084 1.00 38.04 110 LEU A N 1
ATOM 725 C CA . LEU A 1 93 ? 21.254 27.708 27.404 1.00 38.19 110 LEU A CA 1
ATOM 726 C C . LEU A 1 93 ? 22.231 27.035 28.339 1.00 38.63 110 LEU A C 1
ATOM 727 O O . LEU A 1 93 ? 22.280 27.345 29.528 1.00 38.31 110 LEU A O 1
ATOM 732 N N . ARG A 1 94 ? 22.977 26.071 27.822 1.00 38.98 111 ARG A N 1
ATOM 733 C CA . ARG A 1 94 ? 23.970 25.411 28.644 1.00 41.27 111 ARG A CA 1
ATOM 734 C C . ARG A 1 94 ? 25.115 26.370 28.980 1.00 41.66 111 ARG A C 1
ATOM 735 O O . ARG A 1 94 ? 25.571 26.383 30.117 1.00 38.85 111 ARG A O 1
ATOM 743 N N . GLU A 1 95 ? 25.562 27.141 27.986 1.00 43.54 112 GLU A N 1
ATOM 744 C CA . GLU A 1 95 ? 26.646 28.132 28.135 1.00 46.55 112 GLU A CA 1
ATOM 745 C C . GLU A 1 95 ? 26.171 29.509 27.709 1.00 46.83 112 GLU A C 1
ATOM 746 O O . GLU A 1 95 ? 25.194 29.639 26.962 1.00 44.51 112 GLU A O 1
ATOM 752 N N . SER A 1 96 ? 26.879 30.536 28.184 1.00 48.47 113 SER A N 1
ATOM 753 C CA . SER A 1 96 ? 26.756 31.875 27.623 1.00 45.30 113 SER A CA 1
ATOM 754 C C . SER A 1 96 ? 27.127 31.800 26.178 1.00 41.07 113 SER A C 1
ATOM 755 O O . SER A 1 96 ? 27.978 31.009 25.785 1.00 40.89 113 SER A O 1
ATOM 758 N N . MET A 1 97 ? 26.457 32.602 25.377 1.00 40.73 114 MET A N 1
ATOM 759 C CA . MET A 1 97 ? 26.673 32.577 23.945 1.00 42.72 114 MET A CA 1
ATOM 760 C C . MET A 1 97 ? 26.202 33.864 23.344 1.00 41.42 114 MET A C 1
ATOM 761 O O . MET A 1 97 ? 25.347 34.547 23.893 1.00 41.64 114 MET A O 1
ATOM 766 N N . ASN A 1 98 ? 26.758 34.167 22.191 1.00 43.84 115 ASN A N 1
ATOM 767 C CA . ASN A 1 98 ? 26.224 35.203 21.348 1.00 46.43 115 ASN A CA 1
ATOM 768 C C . ASN A 1 98 ? 24.765 34.835 21.019 1.00 47.37 115 ASN A C 1
ATOM 769 O O . ASN A 1 98 ? 24.507 33.822 20.366 1.00 45.12 115 ASN A O 1
ATOM 774 N N . ALA A 1 99 ? 23.832 35.666 21.488 1.00 48.21 116 ALA A N 1
ATOM 775 C CA . ALA A 1 99 ? 22.399 35.533 21.179 1.00 47.11 116 ALA A CA 1
ATOM 776 C C . ALA A 1 99 ? 22.081 35.313 19.685 1.00 45.40 116 ALA A C 1
ATOM 777 O O . ALA A 1 99 ? 21.157 34.589 19.353 1.00 45.36 116 ALA A O 1
ATOM 779 N N . ALA A 1 100 ? 22.846 35.922 18.788 1.00 41.99 117 ALA A N 1
ATOM 780 C CA . ALA A 1 100 ? 22.648 35.721 17.341 1.00 43.56 117 ALA A CA 1
ATOM 781 C C . ALA A 1 100 ? 22.928 34.291 16.838 1.00 40.38 117 ALA A C 1
ATOM 782 O O . ALA A 1 100 ? 22.507 33.935 15.744 1.00 37.92 117 ALA A O 1
ATOM 784 N N . ALA A 1 101 ? 23.686 33.508 17.606 1.00 42.06 118 ALA A N 1
ATOM 785 C CA . ALA A 1 101 ? 24.013 32.120 17.250 1.00 42.49 118 ALA A CA 1
ATOM 786 C C . ALA A 1 101 ? 22.862 31.164 17.591 1.00 42.30 118 ALA A C 1
ATOM 787 O O . ALA A 1 101 ? 22.822 30.038 17.081 1.00 41.45 118 ALA A O 1
ATOM 789 N N . LEU A 1 102 ? 21.942 31.631 18.443 1.00 41.01 119 LEU A N 1
ATOM 790 C CA . LEU A 1 102 ? 20.678 30.948 18.717 1.00 39.89 119 LEU A CA 1
ATOM 791 C C . LEU A 1 102 ? 19.926 30.671 17.434 1.00 38.86 119 LEU A C 1
ATOM 792 O O . LEU A 1 102 ? 20.150 31.361 16.428 1.00 38.56 119 LEU A O 1
ATOM 797 N N . PRO A 1 103 ? 19.027 29.665 17.465 1.00 36.30 120 PRO A N 1
ATOM 798 C CA . PRO A 1 103 ? 18.395 29.264 16.218 1.00 35.02 120 PRO A CA 1
ATOM 799 C C . PRO A 1 103 ? 17.385 30.269 15.668 1.00 33.54 120 PRO A C 1
ATOM 800 O O . PRO A 1 103 ? 16.864 31.108 16.392 1.00 32.18 120 PRO A O 1
ATOM 804 N N . ASN A 1 104 ? 17.166 30.197 14.370 1.00 33.44 121 ASN A N 1
ATOM 805 C CA . ASN A 1 104 ? 15.977 30.758 13.780 1.00 37.12 121 ASN A CA 1
ATOM 806 C C . ASN A 1 104 ? 14.863 29.727 13.934 1.00 37.33 121 ASN A C 1
ATOM 807 O O . ASN A 1 104 ? 15.105 28.519 13.976 1.00 34.28 121 ASN A O 1
ATOM 812 N N . ILE A 1 105 ? 13.643 30.232 14.018 1.00 37.00 122 ILE A N 1
ATOM 813 C CA . ILE A 1 105 ? 12.506 29.432 14.375 1.00 37.42 122 ILE A CA 1
ATOM 814 C C . ILE A 1 105 ? 11.342 29.806 13.487 1.00 37.32 122 ILE A C 1
ATOM 815 O O . ILE A 1 105 ? 11.127 30.975 13.203 1.00 39.68 122 ILE A O 1
ATOM 820 N N . ALA A 1 106 ? 10.602 28.782 13.092 1.00 34.53 123 ALA A N 1
ATOM 821 C CA . ALA A 1 106 ? 9.512 28.867 12.162 1.00 35.51 123 ALA A CA 1
ATOM 822 C C . ALA A 1 106 ? 8.518 27.784 12.526 1.00 37.12 123 ALA A C 1
ATOM 823 O O . ALA A 1 106 ? 8.733 26.990 13.456 1.00 36.63 123 ALA A O 1
ATOM 825 N N . ILE A 1 107 ? 7.400 27.776 11.823 1.00 38.93 124 ILE A N 1
ATOM 826 C CA . ILE A 1 107 ? 6.416 26.727 12.005 1.00 37.85 124 ILE A CA 1
ATOM 827 C C . ILE A 1 107 ? 6.286 26.063 10.655 1.00 37.30 124 ILE A C 1
ATOM 828 O O . ILE A 1 107 ? 6.169 26.748 9.643 1.00 37.82 124 ILE A O 1
ATOM 833 N N . ARG A 1 108 ? 6.385 24.739 10.648 1.00 35.31 125 ARG A N 1
ATOM 834 C CA . ARG A 1 108 ? 6.189 23.979 9.451 1.00 36.45 125 ARG A CA 1
ATOM 835 C C . ARG A 1 108 ? 4.725 23.614 9.379 1.00 37.36 125 ARG A C 1
ATOM 836 O O . ARG A 1 108 ? 4.176 23.089 10.354 1.00 35.59 125 ARG A O 1
ATOM 844 N N . TYR A 1 109 ? 4.121 23.875 8.214 1.00 34.82 126 TYR A N 1
ATOM 845 C CA . TYR A 1 109 ? 2.741 23.518 7.950 1.00 37.83 126 TYR A CA 1
ATOM 846 C C . TYR A 1 109 ? 2.646 22.047 7.629 1.00 37.47 126 TYR A C 1
ATOM 847 O O . TYR A 1 109 ? 3.658 21.412 7.299 1.00 39.60 126 TYR A O 1
ATOM 856 N N . ALA A 1 110 ? 1.433 21.510 7.715 1.00 35.89 127 ALA A N 1
ATOM 857 C CA . ALA A 1 110 ? 1.170 20.109 7.347 1.00 38.08 127 ALA A CA 1
ATOM 858 C C . ALA A 1 110 ? 1.574 19.770 5.902 1.00 38.82 127 ALA A C 1
ATOM 859 O O . ALA A 1 110 ? 1.957 18.631 5.617 1.00 40.46 127 ALA A O 1
ATOM 861 N N . ASP A 1 111 ? 1.505 20.759 5.007 1.00 41.06 128 ASP A N 1
ATOM 862 C CA . ASP A 1 111 ? 1.949 20.597 3.604 1.00 42.49 128 ASP A CA 1
ATOM 863 C C . ASP A 1 111 ? 3.476 20.746 3.371 1.00 42.68 128 ASP A C 1
ATOM 864 O O . ASP A 1 111 ? 3.929 20.725 2.225 1.00 43.69 128 ASP A O 1
ATOM 869 N N . SER A 1 112 ? 4.250 20.912 4.448 1.00 41.30 129 SER A N 1
ATOM 870 C CA . SER A 1 112 ? 5.724 21.027 4.397 1.00 44.33 129 SER A CA 1
ATOM 871 C C . SER A 1 112 ? 6.230 22.376 3.899 1.00 41.60 129 SER A C 1
ATOM 872 O O . SER A 1 112 ? 7.429 22.516 3.657 1.00 42.30 129 SER A O 1
ATOM 875 N N . THR A 1 113 ? 5.330 23.353 3.755 1.00 39.91 130 THR A N 1
ATOM 876 C CA . THR A 1 113 ? 5.727 24.737 3.598 1.00 40.14 130 THR A CA 1
ATOM 877 C C . THR A 1 113 ? 5.864 25.300 4.991 1.00 39.51 130 THR A C 1
ATOM 878 O O . THR A 1 113 ? 5.411 24.709 5.984 1.00 38.69 130 THR A O 1
ATOM 882 N N . TYR A 1 114 ? 6.484 26.460 5.049 1.00 38.88 131 TYR A N 1
ATOM 883 C CA . TYR A 1 114 ? 6.888 27.055 6.294 1.00 39.28 131 TYR A CA 1
ATOM 884 C C . TYR A 1 114 ? 6.370 28.462 6.432 1.00 41.48 131 TYR A C 1
ATOM 885 O O . TYR A 1 114 ? 6.052 29.151 5.460 1.00 43.75 131 TYR A O 1
ATOM 894 N N . THR A 1 115 ? 6.331 28.901 7.673 1.00 40.45 132 THR A N 1
ATOM 895 C CA . THR A 1 115 ? 6.186 30.288 7.947 1.00 39.90 132 THR A CA 1
ATOM 896 C C . THR A 1 115 ? 7.565 30.906 7.709 1.00 42.69 132 THR A C 1
ATOM 897 O O . THR A 1 115 ? 8.550 30.204 7.452 1.00 43.69 132 THR A O 1
ATOM 901 N N . GLN A 1 116 ? 7.625 32.225 7.806 1.00 43.67 133 GLN A N 1
ATOM 902 C CA . GLN A 1 116 ? 8.895 32.916 7.897 1.00 45.27 133 GLN A CA 1
ATOM 903 C C . GLN A 1 116 ? 9.604 32.509 9.206 1.00 45.64 133 GLN A C 1
ATOM 904 O O . GLN A 1 116 ? 8.956 32.165 10.212 1.00 42.09 133 GLN A O 1
ATOM 910 N N . TYR A 1 117 ? 10.932 32.525 9.154 1.00 42.93 134 TYR A N 1
ATOM 911 C CA . TYR A 1 117 ? 11.774 32.269 10.310 1.00 43.44 134 TYR A CA 1
ATOM 912 C C . TYR A 1 117 ? 12.033 33.549 11.088 1.00 44.29 134 TYR A C 1
ATOM 913 O O . TYR A 1 117 ? 12.301 34.595 10.516 1.00 41.14 134 TYR A O 1
ATOM 922 N N . LEU A 1 118 ? 11.975 33.436 12.406 1.00 44.36 135 LEU A N 1
ATOM 923 C CA . LEU A 1 118 ? 12.261 34.521 13.299 1.00 44.09 135 LEU A CA 1
ATOM 924 C C . LEU A 1 118 ? 13.521 34.159 14.048 1.00 47.27 135 LEU A C 1
ATOM 925 O O . LEU A 1 118 ? 13.767 32.987 14.291 1.00 49.41 135 LEU A O 1
ATOM 930 N N . ASN A 1 119 ? 14.308 35.171 14.410 1.00 46.44 136 ASN A N 1
ATOM 931 C CA . ASN A 1 119 ? 15.492 34.984 15.219 1.00 46.22 136 ASN A CA 1
ATOM 932 C C . ASN A 1 119 ? 14.993 34.784 16.628 1.00 45.41 136 ASN A C 1
ATOM 933 O O . ASN A 1 119 ? 14.227 35.593 17.146 1.00 43.40 136 ASN A O 1
ATOM 938 N N . LEU A 1 120 ? 15.442 33.710 17.259 1.00 48.52 137 LEU A N 1
ATOM 939 C CA . LEU A 1 120 ? 14.982 33.379 18.593 1.00 48.47 137 LEU A CA 1
ATOM 940 C C . LEU A 1 120 ? 15.469 34.368 19.650 1.00 47.78 137 LEU A C 1
ATOM 941 O O . LEU A 1 120 ? 14.828 34.511 20.701 1.00 45.30 137 LEU A O 1
ATOM 946 N N . ARG A 1 121 ? 16.586 35.048 19.359 1.00 49.90 138 ARG A N 1
ATOM 947 C CA . ARG A 1 121 ? 17.153 36.110 20.213 1.00 50.19 138 ARG A CA 1
ATOM 948 C C . ARG A 1 121 ? 16.168 37.239 20.527 1.00 48.90 138 ARG A C 1
ATOM 949 O O . ARG A 1 121 ? 16.197 37.818 21.621 1.00 46.58 138 ARG A O 1
ATOM 957 N N . ASN A 1 122 ? 15.298 37.534 19.562 1.00 46.68 139 ASN A N 1
ATOM 958 C CA . ASN A 1 122 ? 14.297 38.593 19.698 1.00 45.41 139 ASN A CA 1
ATOM 959 C C . ASN A 1 122 ? 13.224 38.348 20.737 1.00 46.11 139 ASN A C 1
ATOM 960 O O . ASN A 1 122 ? 12.482 39.273 21.048 1.00 49.67 139 ASN A O 1
ATOM 965 N N . TYR A 1 123 ? 13.121 37.116 21.243 1.00 46.57 140 TYR A N 1
ATOM 966 C CA . TYR A 1 123 ? 12.128 36.744 22.255 1.00 44.11 140 TYR A CA 1
ATOM 967 C C . TYR A 1 123 ? 12.746 36.226 23.533 1.00 47.05 140 TYR A C 1
ATOM 968 O O . TYR A 1 123 ? 12.051 35.652 24.378 1.00 50.69 140 TYR A O 1
ATOM 977 N N . LEU A 1 124 ? 14.041 36.463 23.679 1.00 50.84 141 LEU A N 1
ATOM 978 C CA . LEU A 1 124 ? 14.810 36.013 24.812 1.00 54.27 141 LEU A CA 1
ATOM 979 C C . LEU A 1 124 ? 15.334 37.296 25.442 1.00 57.05 141 LEU A C 1
ATOM 980 O O . LEU A 1 124 ? 16.282 37.899 24.961 1.00 58.10 141 LEU A O 1
ATOM 985 N N . LYS A 1 125 ? 14.663 37.740 26.493 1.00 65.17 142 LYS A N 1
ATOM 986 C CA . LYS A 1 125 ? 15.102 38.924 27.235 1.00 68.39 142 LYS A CA 1
ATOM 987 C C . LYS A 1 125 ? 16.493 38.624 27.784 1.00 66.04 142 LYS A C 1
ATOM 988 O O . LYS A 1 125 ? 17.443 39.359 27.560 1.00 72.61 142 LYS A O 1
ATOM 994 N N . ASP A 1 126 ? 16.582 37.486 28.453 1.00 61.46 143 ASP A N 1
ATOM 995 C CA . ASP A 1 126 ? 17.709 37.091 29.255 1.00 55.96 143 ASP A CA 1
ATOM 996 C C . ASP A 1 126 ? 18.336 35.831 28.626 1.00 56.25 143 ASP A C 1
ATOM 997 O O . ASP A 1 126 ? 17.688 34.788 28.556 1.00 58.35 143 ASP A O 1
ATOM 1002 N N . THR A 1 127 ? 19.581 35.944 28.159 1.00 50.54 144 THR A N 1
ATOM 1003 C CA . THR A 1 127 ? 20.353 34.812 27.645 1.00 48.38 144 THR A CA 1
ATOM 1004 C C . THR A 1 127 ? 21.385 34.254 28.648 1.00 45.92 144 THR A C 1
ATOM 1005 O O . THR A 1 127 ? 22.348 33.585 28.256 1.00 46.69 144 THR A O 1
ATOM 1009 N N . ARG A 1 128 ? 21.183 34.493 29.939 1.00 44.75 145 ARG A N 1
ATOM 1010 C CA . ARG A 1 128 ? 22.010 33.847 30.952 1.00 48.90 145 ARG A CA 1
ATOM 1011 C C . ARG A 1 128 ? 21.837 32.330 30.861 1.00 48.34 145 ARG A C 1
ATOM 1012 O O . ARG A 1 128 ? 20.707 31.850 30.788 1.00 44.66 145 ARG A O 1
ATOM 1020 N N . PRO A 1 129 ? 22.947 31.576 30.896 1.00 47.60 146 PRO A N 1
ATOM 1021 C CA . PRO A 1 129 ? 22.864 30.124 30.852 1.00 45.23 146 PRO A CA 1
ATOM 1022 C C . PRO A 1 129 ? 22.421 29.481 32.177 1.00 45.20 146 PRO A C 1
ATOM 1023 O O . PRO A 1 129 ? 22.388 30.149 33.221 1.00 41.76 146 PRO A O 1
ATOM 1027 N N . GLY A 1 130 ? 22.083 28.190 32.116 1.00 42.96 147 GLY A N 1
ATOM 1028 C CA . GLY A 1 130 ? 21.740 27.407 33.300 1.00 41.44 147 GLY A CA 1
ATOM 1029 C C . GLY A 1 130 ? 20.442 27.780 33.999 1.00 43.37 147 GLY A C 1
ATOM 1030 O O . GLY A 1 130 ? 20.255 27.482 35.191 1.00 45.37 147 GLY A O 1
ATOM 1031 N N . VAL A 1 131 ? 19.546 28.446 33.273 1.00 44.04 148 VAL A N 1
ATOM 1032 C CA . VAL A 1 131 ? 18.217 28.788 33.795 1.00 44.85 148 VAL A CA 1
ATOM 1033 C C . VAL A 1 131 ? 17.209 28.699 32.657 1.00 39.79 148 VAL A C 1
ATOM 1034 O O . VAL A 1 131 ? 17.549 28.911 31.501 1.00 36.30 148 VAL A O 1
ATOM 1038 N N . TRP A 1 132 ? 15.979 28.371 33.005 1.00 39.86 149 TRP A N 1
ATOM 1039 C CA . TRP A 1 132 ? 14.900 28.273 32.037 1.00 40.47 149 TRP A CA 1
ATOM 1040 C C . TRP A 1 132 ? 14.351 29.648 31.784 1.00 40.78 149 TRP A C 1
ATOM 1041 O O . TRP A 1 132 ? 14.005 30.343 32.715 1.00 40.69 149 TRP A O 1
ATOM 1052 N N . HIS A 1 133 ? 14.303 30.025 30.511 1.00 43.93 150 HIS A N 1
ATOM 1053 C CA . HIS A 1 133 ? 13.770 31.303 30.061 1.00 45.68 150 HIS A CA 1
ATOM 1054 C C . HIS A 1 133 ? 12.448 31.100 29.363 1.00 46.05 150 HIS A C 1
ATOM 1055 O O . HIS A 1 133 ? 12.397 30.423 28.332 1.00 41.91 150 HIS A O 1
ATOM 1062 N N . PRO A 1 134 ? 11.363 31.662 29.926 1.00 47.65 151 PRO A N 1
ATOM 1063 C CA . PRO A 1 134 ? 10.136 31.618 29.133 1.00 46.63 151 PRO A CA 1
ATOM 1064 C C . PRO A 1 134 ? 10.302 32.432 27.862 1.00 44.65 151 PRO A C 1
ATOM 1065 O O . PRO A 1 134 ? 10.874 33.508 27.895 1.00 52.33 151 PRO A O 1
ATOM 1069 N N . VAL A 1 135 ? 9.862 31.873 26.749 1.00 43.32 152 VAL A N 1
ATOM 1070 C CA . VAL A 1 135 ? 9.829 32.558 25.481 1.00 42.81 152 VAL A CA 1
ATOM 1071 C C . VAL A 1 135 ? 8.390 32.518 24.993 1.00 44.31 152 VAL A C 1
ATOM 1072 O O . VAL A 1 135 ? 7.747 31.479 25.083 1.00 43.45 152 VAL A O 1
ATOM 1076 N N . SER A 1 136 ? 7.895 33.658 24.504 1.00 43.99 153 SER A N 1
ATOM 1077 C CA . SER A 1 136 ? 6.590 33.756 23.837 1.00 43.72 153 SER A CA 1
ATOM 1078 C C . SER A 1 136 ? 6.797 34.435 22.513 1.00 43.38 153 SER A C 1
ATOM 1079 O O . SER A 1 136 ? 7.285 35.559 22.453 1.00 51.67 153 SER A O 1
ATOM 1082 N N . ILE A 1 137 ? 6.437 33.752 21.447 1.00 41.47 154 ILE A N 1
ATOM 1083 C CA . ILE A 1 137 ? 6.523 34.313 20.126 1.00 41.09 154 ILE A CA 1
ATOM 1084 C C . ILE A 1 137 ? 5.079 34.473 19.721 1.00 42.49 154 ILE A C 1
ATOM 1085 O O . ILE A 1 137 ? 4.370 33.469 19.606 1.00 42.13 154 ILE A O 1
ATOM 1090 N N . PRO A 1 138 ? 4.627 35.732 19.538 1.00 42.81 155 PRO A N 1
ATOM 1091 C CA . PRO A 1 138 ? 3.319 35.905 18.970 1.00 42.78 155 PRO A CA 1
ATOM 1092 C C . PRO A 1 138 ? 3.237 35.175 17.644 1.00 42.58 155 PRO A C 1
ATOM 1093 O O . PRO A 1 138 ? 4.144 35.296 16.809 1.00 45.60 155 PRO A O 1
ATOM 1097 N N . LEU A 1 139 ? 2.157 34.430 17.450 1.00 39.05 156 LEU A N 1
ATOM 1098 C CA . LEU A 1 139 ? 1.939 33.720 16.208 1.00 38.11 156 LEU A CA 1
ATOM 1099 C C . LEU A 1 139 ? 1.848 34.688 15.041 1.00 38.58 156 LEU A C 1
ATOM 1100 O O . LEU A 1 139 ? 2.282 34.390 13.932 1.00 38.04 156 LEU A O 1
ATOM 1105 N N . GLU A 1 140 ? 1.249 35.837 15.310 1.00 43.35 157 GLU A N 1
ATOM 1106 C CA . GLU A 1 140 ? 1.344 37.053 14.475 1.00 46.41 157 GLU A CA 1
ATOM 1107 C C . GLU A 1 140 ? 2.722 37.229 13.792 1.00 42.25 157 GLU A C 1
ATOM 1108 O O . GLU A 1 140 ? 2.794 37.383 12.565 1.00 43.12 157 GLU A O 1
ATOM 1114 N N . ASP A 1 141 ? 3.804 37.140 14.577 1.00 41.39 158 ASP A N 1
ATOM 1115 C CA . ASP A 1 141 ? 5.189 37.324 14.065 1.00 40.19 158 ASP A CA 1
ATOM 1116 C C . ASP A 1 141 ? 5.591 36.281 13.008 1.00 43.12 158 ASP A C 1
ATOM 1117 O O . ASP A 1 141 ? 6.404 36.584 12.122 1.00 42.88 158 ASP A O 1
ATOM 1122 N N . PHE A 1 142 ? 5.008 35.067 13.074 1.00 43.06 159 PHE A N 1
ATOM 1123 C CA . PHE A 1 142 ? 5.163 34.060 11.997 1.00 41.37 159 PHE A CA 1
ATOM 1124 C C . PHE A 1 142 ? 4.311 34.363 10.773 1.00 42.24 159 PHE A C 1
ATOM 1125 O O . PHE A 1 142 ? 4.426 33.677 9.746 1.00 41.84 159 PHE A O 1
ATOM 1133 N N . GLY A 1 143 ? 3.464 35.386 10.869 1.00 45.15 160 GLY A N 1
ATOM 1134 C CA . GLY A 1 143 ? 2.580 35.761 9.781 1.00 47.92 160 GLY A CA 1
ATOM 1135 C C . GLY A 1 143 ? 1.410 34.807 9.743 1.00 50.41 160 GLY A C 1
ATOM 1136 O O . GLY A 1 143 ? 0.869 34.544 8.676 1.00 52.01 160 GLY A O 1
ATOM 1137 N N . LEU A 1 144 ? 1.037 34.285 10.916 1.00 51.71 161 LEU A N 1
ATOM 1138 C CA . LEU A 1 144 ? -0.115 33.403 11.053 1.00 52.55 161 LEU A CA 1
ATOM 1139 C C . LEU A 1 144 ? -1.350 34.231 11.353 1.00 54.34 161 LEU A C 1
ATOM 1140 O O . LEU A 1 144 ? -1.392 34.992 12.337 1.00 53.04 161 LEU A O 1
ATOM 1145 N N . ASN A 1 145 ? -2.363 34.027 10.516 1.00 54.88 162 ASN A N 1
ATOM 1146 C CA . ASN A 1 145 ? -3.691 34.587 10.723 1.00 57.00 162 ASN A CA 1
ATOM 1147 C C . ASN A 1 145 ? -4.321 33.833 11.909 1.00 58.10 162 ASN A C 1
ATOM 1148 O O . ASN A 1 145 ? -3.673 32.960 12.505 1.00 63.06 162 ASN A O 1
ATOM 1153 N N . ALA A 1 146 ? -5.565 34.171 12.252 1.00 54.50 163 ALA A N 1
ATOM 1154 C CA . ALA A 1 146 ? -6.297 33.527 13.360 1.00 51.74 163 ALA A CA 1
ATOM 1155 C C . ALA A 1 146 ? -6.194 31.984 13.341 1.00 49.21 163 ALA A C 1
ATOM 1156 O O . ALA A 1 146 ? -6.480 31.333 12.330 1.00 46.65 163 ALA A O 1
ATOM 1158 N N . VAL A 1 147 ? -5.754 31.417 14.458 1.00 46.76 164 VAL A N 1
ATOM 1159 C CA . VAL A 1 147 ? -5.594 29.972 14.592 1.00 43.93 164 VAL A CA 1
ATOM 1160 C C . VAL A 1 147 ? -6.750 29.474 15.442 1.00 41.13 164 VAL A C 1
ATOM 1161 O O . VAL A 1 147 ? -7.036 30.039 16.483 1.00 39.03 164 VAL A O 1
ATOM 1165 N N . ASN A 1 148 ? -7.408 28.416 14.990 1.00 40.16 165 ASN A N 1
ATOM 1166 C CA . ASN A 1 148 ? -8.510 27.819 15.740 1.00 40.17 165 ASN A CA 1
ATOM 1167 C C . ASN A 1 148 ? -8.616 26.347 15.359 1.00 39.77 165 ASN A C 1
ATOM 1168 O O . ASN A 1 148 ? -7.812 25.860 14.557 1.00 38.48 165 ASN A O 1
ATOM 1173 N N . ASP A 1 149 ? -9.625 25.660 15.901 1.00 40.43 166 ASP A N 1
ATOM 1174 C CA . ASP A 1 149 ? -9.798 24.207 15.706 1.00 40.94 166 ASP A CA 1
ATOM 1175 C C . ASP A 1 149 ? -9.838 23.755 14.252 1.00 41.58 166 ASP A C 1
ATOM 1176 O O . ASP A 1 149 ? -9.332 22.679 13.928 1.00 42.13 166 ASP A O 1
ATOM 1181 N N . THR A 1 150 ? -10.368 24.605 13.378 1.00 40.99 167 THR A N 1
ATOM 1182 C CA . THR A 1 150 ? -10.470 24.283 11.956 1.00 39.79 167 THR A CA 1
ATOM 1183 C C . THR A 1 150 ? -9.122 24.286 11.231 1.00 37.94 167 THR A C 1
ATOM 1184 O O . THR A 1 150 ? -9.008 23.682 10.182 1.00 37.15 167 THR A O 1
ATOM 1188 N N . ASN A 1 151 ? -8.118 24.989 11.757 1.00 38.78 168 ASN A N 1
ATOM 1189 C CA . ASN A 1 151 ? -6.809 25.087 11.071 1.00 39.94 168 ASN A CA 1
ATOM 1190 C C . ASN A 1 151 ? -5.553 24.796 11.913 1.00 36.31 168 ASN A C 1
ATOM 1191 O O . ASN A 1 151 ? -4.462 24.727 11.351 1.00 32.99 168 ASN A O 1
ATOM 1196 N N . ILE A 1 152 ? -5.702 24.639 13.231 1.00 33.47 169 ILE A N 1
ATOM 1197 C CA . ILE A 1 152 ? -4.553 24.496 14.138 1.00 33.11 169 ILE A CA 1
ATOM 1198 C C . ILE A 1 152 ? -3.678 23.276 13.811 1.00 33.60 169 ILE A C 1
ATOM 1199 O O . ILE A 1 152 ? -2.452 23.336 13.910 1.00 34.37 169 ILE A O 1
ATOM 1204 N N . LYS A 1 153 ? -4.307 22.200 13.364 1.00 31.87 170 LYS A N 1
ATOM 1205 C CA . LYS A 1 153 ? -3.599 20.989 12.983 1.00 33.35 170 LYS A CA 1
ATOM 1206 C C . LYS A 1 153 ? -2.742 21.116 11.746 1.00 35.64 170 LYS A C 1
ATOM 1207 O O . LYS A 1 153 ? -1.939 20.221 11.473 1.00 34.45 170 LYS A O 1
ATOM 1213 N N . LYS A 1 154 ? -2.904 22.206 10.998 1.00 37.14 171 LYS A N 1
ATOM 1214 C CA . LYS A 1 154 ? -1.941 22.541 9.943 1.00 39.38 171 LYS A CA 1
ATOM 1215 C C . LYS A 1 154 ? -0.595 23.066 10.485 1.00 35.44 171 LYS A C 1
ATOM 1216 O O . LYS A 1 154 ? 0.369 23.191 9.727 1.00 31.63 171 LYS A O 1
ATOM 1222 N N . LEU A 1 155 ? -0.542 23.388 11.773 1.00 30.68 172 LEU A N 1
ATOM 1223 C CA . LEU A 1 155 ? 0.701 23.783 12.419 1.00 33.33 172 LEU A CA 1
ATOM 1224 C C . LEU A 1 155 ? 1.368 22.490 12.874 1.00 33.13 172 LEU A C 1
ATOM 1225 O O . LEU A 1 155 ? 1.210 22.046 14.024 1.00 32.43 172 LEU A O 1
ATOM 1230 N N . ALA A 1 156 ? 2.072 21.871 11.932 1.00 30.72 173 ALA A N 1
ATOM 1231 C CA . ALA A 1 156 ? 2.586 20.509 12.104 1.00 32.68 173 ALA A CA 1
ATOM 1232 C C . ALA A 1 156 ? 3.803 20.467 13.021 1.00 32.38 173 ALA A C 1
ATOM 1233 O O . ALA A 1 156 ? 3.948 19.531 13.802 1.00 32.79 173 ALA A O 1
ATOM 1235 N N . ALA A 1 157 ? 4.682 21.458 12.920 1.00 31.49 174 ALA A N 1
ATOM 1236 C CA . ALA A 1 157 ? 5.923 21.404 13.664 1.00 32.48 174 ALA A CA 1
ATOM 1237 C C . ALA A 1 157 ? 6.489 22.768 13.910 1.00 34.91 174 ALA A C 1
ATOM 1238 O O . ALA A 1 157 ? 6.240 23.687 13.146 1.00 39.83 174 ALA A O 1
ATOM 1240 N N . VAL A 1 158 ? 7.229 22.883 15.008 1.00 34.95 175 VAL A N 1
ATOM 1241 C CA . VAL A 1 158 ? 8.093 24.006 15.261 1.00 34.24 175 VAL A CA 1
ATOM 1242 C C . VAL A 1 158 ? 9.437 23.662 14.626 1.00 36.64 175 VAL A C 1
ATOM 1243 O O . VAL A 1 158 ? 10.061 22.674 15.008 1.00 32.32 175 VAL A O 1
ATOM 1247 N N . ALA A 1 159 ? 9.855 24.484 13.657 1.00 36.87 176 ALA A N 1
ATOM 1248 C CA . ALA A 1 159 ? 11.074 24.281 12.894 1.00 35.50 176 ALA A CA 1
ATOM 1249 C C . ALA A 1 159 ? 12.196 25.154 13.422 1.00 36.91 176 ALA A C 1
ATOM 1250 O O . ALA A 1 159 ? 11.973 26.296 13.845 1.00 32.52 176 ALA A O 1
ATOM 1252 N N . LEU A 1 160 ? 13.411 24.605 13.394 1.00 35.36 177 LEU A N 1
ATOM 1253 C CA . LEU A 1 160 ? 14.580 25.313 13.883 1.00 34.97 177 LEU A CA 1
ATOM 1254 C C . LEU A 1 160 ? 15.680 25.224 12.869 1.00 34.86 177 LEU A C 1
ATOM 1255 O O . LEU A 1 160 ? 15.879 24.182 12.238 1.00 30.59 177 LEU A O 1
ATOM 1260 N N . ARG A 1 161 ? 16.369 26.349 12.710 1.00 35.82 178 ARG A N 1
ATOM 1261 C CA . ARG A 1 161 ? 17.429 26.496 11.740 1.00 37.35 178 ARG A CA 1
ATOM 1262 C C . ARG A 1 161 ? 18.560 27.277 12.374 1.00 33.81 178 ARG A C 1
ATOM 1263 O O . ARG A 1 161 ? 18.362 27.916 13.412 1.00 32.16 178 ARG A O 1
ATOM 1271 N N . PRO A 1 162 ? 19.751 27.231 11.753 1.00 32.53 179 PRO A N 1
ATOM 1272 C CA . PRO A 1 162 ? 20.887 27.966 12.293 1.00 34.43 179 PRO A CA 1
ATOM 1273 C C . PRO A 1 162 ? 20.601 29.461 12.464 1.00 34.65 179 PRO A C 1
ATOM 1274 O O . PRO A 1 162 ? 19.836 30.058 11.688 1.00 32.74 179 PRO A O 1
ATOM 1278 N N . GLY A 1 163 ? 21.196 30.041 13.493 1.00 37.37 180 GLY A N 1
ATOM 1279 C CA . GLY A 1 163 ? 21.382 31.471 13.541 1.00 39.20 180 GLY A CA 1
ATOM 1280 C C . GLY A 1 163 ? 22.683 31.742 12.817 1.00 39.61 180 GLY A C 1
ATOM 1281 O O . GLY A 1 163 ? 22.966 31.145 11.769 1.00 36.94 180 GLY A O 1
ATOM 1282 N N . THR A 1 164 ? 23.485 32.631 13.405 1.00 41.77 181 THR A N 1
ATOM 1283 C CA . THR A 1 164 ? 24.806 32.944 12.890 1.00 43.19 181 THR A CA 1
ATOM 1284 C C . THR A 1 164 ? 25.601 31.658 12.779 1.00 40.00 181 THR A C 1
ATOM 1285 O O . THR A 1 164 ? 25.749 30.930 13.751 1.00 38.79 181 THR A O 1
ATOM 1289 N N . ALA A 1 165 ? 26.108 31.386 11.583 1.00 40.64 182 ALA A N 1
ATOM 1290 C CA . ALA A 1 165 ? 27.060 30.312 11.382 1.00 37.01 182 ALA A CA 1
ATOM 1291 C C . ALA A 1 165 ? 28.452 30.712 11.907 1.00 35.98 182 ALA A C 1
ATOM 1292 O O . ALA A 1 165 ? 29.382 30.935 11.141 1.00 37.38 182 ALA A O 1
ATOM 1294 N N . ASP A 1 166 ? 28.584 30.758 13.227 1.00 36.20 183 ASP A N 1
ATOM 1295 C CA . ASP A 1 166 ? 29.864 31.081 13.887 1.00 36.28 183 ASP A CA 1
ATOM 1296 C C . ASP A 1 166 ? 30.754 29.849 14.135 1.00 37.95 183 ASP A C 1
ATOM 1297 O O . ASP A 1 166 ? 31.815 29.974 14.712 1.00 38.61 183 ASP A O 1
ATOM 1302 N N . GLY A 1 167 ? 30.271 28.650 13.789 1.00 39.15 184 GLY A N 1
ATOM 1303 C CA . GLY A 1 167 ? 31.059 27.416 13.892 1.00 35.90 184 GLY A CA 1
ATOM 1304 C C . GLY A 1 167 ? 31.274 26.837 15.281 1.00 34.35 184 GLY A C 1
ATOM 1305 O O . GLY A 1 167 ? 32.031 25.865 15.429 1.00 35.34 184 GLY A O 1
ATOM 1306 N N . ASN A 1 168 ? 30.628 27.410 16.299 1.00 33.92 185 ASN A N 1
ATOM 1307 C CA . ASN A 1 168 ? 30.759 26.908 17.665 1.00 35.42 185 ASN A CA 1
ATOM 1308 C C . ASN A 1 168 ? 29.651 25.930 18.010 1.00 37.08 185 ASN A C 1
ATOM 1309 O O . ASN A 1 168 ? 28.542 25.991 17.466 1.00 37.67 185 ASN A O 1
ATOM 1314 N N . GLU A 1 169 ? 29.972 25.040 18.939 1.00 38.52 186 GLU A N 1
ATOM 1315 C CA . GLU A 1 169 ? 29.019 24.098 19.474 1.00 39.16 186 GLU A CA 1
ATOM 1316 C C . GLU A 1 169 ? 28.250 24.764 20.582 1.00 39.58 186 GLU A C 1
ATOM 1317 O O . GLU A 1 169 ? 28.848 25.317 21.502 1.00 42.76 186 GLU A O 1
ATOM 1323 N N . TYR A 1 170 ? 26.927 24.712 20.485 1.00 38.20 187 TYR A N 1
ATOM 1324 C CA . TYR A 1 170 ? 26.052 25.205 21.534 1.00 36.96 187 TYR A CA 1
ATOM 1325 C C . TYR A 1 170 ? 25.096 24.092 21.859 1.00 37.29 187 TYR A C 1
ATOM 1326 O O . TYR A 1 170 ? 24.750 23.289 21.008 1.00 38.11 187 TYR A O 1
ATOM 1335 N N . THR A 1 171 ? 24.696 24.049 23.111 1.00 37.16 188 THR A N 1
ATOM 1336 C CA . THR A 1 171 ? 23.668 23.159 23.560 1.00 36.67 188 THR A CA 1
ATOM 1337 C C . THR A 1 171 ? 22.646 24.067 24.185 1.00 38.16 188 THR A C 1
ATOM 1338 O O . THR A 1 171 ? 22.952 24.786 25.149 1.00 38.36 188 THR A O 1
ATOM 1342 N N . ILE A 1 172 ? 21.439 24.038 23.633 1.00 36.18 189 ILE A N 1
ATOM 1343 C CA . ILE A 1 172 ? 20.299 24.612 24.330 1.00 37.19 189 ILE A CA 1
ATOM 1344 C C . ILE A 1 172 ? 19.278 23.502 24.575 1.00 35.76 189 ILE A C 1
ATOM 1345 O O . ILE A 1 172 ? 19.229 22.505 23.849 1.00 38.32 189 ILE A O 1
ATOM 1350 N N . TYR A 1 173 ? 18.486 23.682 25.615 1.00 32.58 190 TYR A N 1
ATOM 1351 C CA . TYR A 1 173 ? 17.412 22.794 25.911 1.00 33.66 190 TYR A CA 1
ATOM 1352 C C . TYR A 1 173 ? 16.095 23.499 25.660 1.00 33.91 190 TYR A C 1
ATOM 1353 O O . TYR A 1 173 ? 15.938 24.669 25.983 1.00 34.95 190 TYR A O 1
ATOM 1362 N N . LEU A 1 174 ? 15.163 22.765 25.062 1.00 35.67 191 LEU A N 1
ATOM 1363 C CA . LEU A 1 174 ? 13.836 23.262 24.746 1.00 35.32 191 LEU A CA 1
ATOM 1364 C C . LEU A 1 174 ? 12.851 22.368 25.463 1.00 35.07 191 LEU A C 1
ATOM 1365 O O . LEU A 1 174 ? 12.930 21.141 25.377 1.00 37.04 191 LEU A O 1
ATOM 1370 N N . ASP A 1 175 ? 11.950 22.999 26.193 1.00 31.05 192 ASP A N 1
ATOM 1371 C CA . ASP A 1 175 ? 10.897 22.326 26.881 1.00 31.25 192 ASP A CA 1
ATOM 1372 C C . ASP A 1 175 ? 9.591 23.120 26.720 1.00 32.09 192 ASP A C 1
ATOM 1373 O O . ASP A 1 175 ? 9.598 24.309 26.388 1.00 30.21 192 ASP A O 1
ATOM 1378 N N . ASP A 1 176 ? 8.479 22.439 26.943 1.00 31.67 193 ASP A N 1
ATOM 1379 C CA . ASP A 1 176 ? 7.161 23.058 26.995 1.00 34.75 193 ASP A CA 1
ATOM 1380 C C . ASP A 1 176 ? 6.848 23.935 25.800 1.00 33.62 193 ASP A C 1
ATOM 1381 O O . ASP A 1 176 ? 6.424 25.085 25.933 1.00 37.31 193 ASP A O 1
ATOM 1386 N N . ILE A 1 177 ? 7.068 23.338 24.636 1.00 31.29 194 ILE A N 1
ATOM 1387 C CA . ILE A 1 177 ? 6.843 23.962 23.357 1.00 31.76 194 ILE A CA 1
ATOM 1388 C C . ILE A 1 177 ? 5.377 23.745 23.077 1.00 33.97 194 ILE A C 1
ATOM 1389 O O . ILE A 1 177 ? 4.908 22.606 22.921 1.00 34.57 194 ILE A O 1
ATOM 1394 N N . GLU A 1 178 ? 4.645 24.845 23.046 1.00 36.79 195 GLU A N 1
ATOM 1395 C CA . GLU A 1 178 ? 3.203 24.789 22.963 1.00 40.00 195 GLU A CA 1
ATOM 1396 C C . GLU A 1 178 ? 2.615 26.102 22.476 1.00 38.93 195 GLU A C 1
ATOM 1397 O O . GLU A 1 178 ? 3.231 27.181 22.616 1.00 36.28 195 GLU A O 1
ATOM 1403 N N . LEU A 1 179 ? 1.415 25.987 21.918 1.00 35.16 196 LEU A N 1
ATOM 1404 C CA . LEU A 1 179 ? 0.614 27.133 21.577 1.00 33.82 196 LEU A CA 1
ATOM 1405 C C . LEU A 1 179 ? -0.264 27.453 22.769 1.00 33.38 196 LEU A C 1
ATOM 1406 O O . LEU A 1 179 ? -0.866 26.549 23.351 1.00 32.93 196 LEU A O 1
ATOM 1411 N N . LEU A 1 180 ? -0.308 28.731 23.138 1.00 35.53 197 LEU A N 1
ATOM 1412 C CA . LEU A 1 180 ? -1.093 29.220 24.269 1.00 38.44 197 LEU A CA 1
ATOM 1413 C C . LEU A 1 180 ? -1.932 30.401 23.816 1.00 41.62 197 LEU A C 1
ATOM 1414 O O . LEU A 1 180 ? -1.587 31.058 22.834 1.00 40.10 197 LEU A O 1
ATOM 1419 N N . PRO A 1 181 ? -3.036 30.675 24.530 1.00 40.17 198 PRO A N 1
ATOM 1420 C CA . PRO A 1 181 ? -3.845 31.817 24.147 1.00 43.23 198 PRO A CA 1
ATOM 1421 C C . PRO A 1 181 ? -3.182 33.114 24.609 1.00 43.04 198 PRO A C 1
ATOM 1422 O O . PRO A 1 181 ? -2.345 33.085 25.503 1.00 39.24 198 PRO A O 1
ATOM 1426 N N . ALA A 1 182 ? -3.540 34.230 23.974 1.00 47.98 199 ALA A N 1
ATOM 1427 C CA . ALA A 1 182 ? -3.024 35.549 24.361 1.00 50.74 199 ALA A CA 1
ATOM 1428 C C . ALA A 1 182 ? -3.353 35.836 25.816 1.00 48.83 199 ALA A C 1
ATOM 1429 O O . ALA A 1 182 ? -2.493 36.224 26.596 1.00 48.57 199 ALA A O 1
ATOM 1431 N N . SER A 1 183 ? -4.611 35.620 26.175 1.00 49.28 200 SER A N 1
ATOM 1432 C CA . SER A 1 183 ? -5.039 35.689 27.574 1.00 49.53 200 SER A CA 1
ATOM 1433 C C . SER A 1 183 ? -4.858 34.312 28.204 1.00 48.28 200 SER A C 1
ATOM 1434 O O . SER A 1 183 ? -5.602 33.385 27.891 1.00 43.91 200 SER A O 1
ATOM 1437 N N . LEU A 1 184 ? -3.873 34.181 29.086 1.00 47.83 201 LEU A N 1
ATOM 1438 C CA . LEU A 1 184 ? -3.675 32.936 29.798 1.00 49.99 201 LEU A CA 1
ATOM 1439 C C . LEU A 1 184 ? -4.875 32.692 30.697 1.00 52.21 201 LEU A C 1
ATOM 1440 O O . LEU A 1 184 ? -5.302 33.608 31.394 1.00 52.83 201 LEU A O 1
ATOM 1445 N N . PRO A 1 185 ? -5.433 31.463 30.678 1.00 52.86 202 PRO A N 1
ATOM 1446 C CA . PRO A 1 185 ? -6.465 31.121 31.666 1.00 52.75 202 PRO A CA 1
ATOM 1447 C C . PRO A 1 185 ? -5.963 31.434 33.071 1.00 51.56 202 PRO A C 1
ATOM 1448 O O . PRO A 1 185 ? -4.802 31.169 33.373 1.00 50.29 202 PRO A O 1
ATOM 1452 N N . SER A 1 186 ? -6.801 32.038 33.899 1.00 51.23 203 SER A N 1
ATOM 1453 C CA . SER A 1 186 ? -6.433 32.255 35.287 1.00 56.19 203 SER A CA 1
ATOM 1454 C C . SER A 1 186 ? -7.412 31.519 36.184 1.00 57.82 203 SER A C 1
ATOM 1455 O O . SER A 1 186 ? -8.411 30.943 35.729 1.00 51.68 203 SER A O 1
ATOM 1458 N N . VAL A 1 187 ? -7.066 31.493 37.461 1.00 61.06 204 VAL A N 1
ATOM 1459 C CA . VAL A 1 187 ? -7.875 30.860 38.484 1.00 61.16 204 VAL A CA 1
ATOM 1460 C C . VAL A 1 187 ? -8.063 31.907 39.581 1.00 63.46 204 VAL A C 1
ATOM 1461 O O . VAL A 1 187 ? -7.134 32.670 39.868 1.00 60.31 204 VAL A O 1
ATOM 1465 N N . SER A 1 188 ? -9.251 31.960 40.181 1.00 67.34 205 SER A N 1
ATOM 1466 C CA . SER A 1 188 ? -9.482 32.878 41.309 1.00 70.04 205 SER A CA 1
ATOM 1467 C C . SER A 1 188 ? -8.618 32.463 42.521 1.00 71.38 205 SER A C 1
ATOM 1468 O O . SER A 1 188 ? -7.961 33.319 43.131 1.00 72.98 205 SER A O 1
ATOM 1471 N N . ALA A 1 189 ? -8.600 31.156 42.827 1.00 68.12 206 ALA A N 1
ATOM 1472 C CA . ALA A 1 189 ? -7.768 30.572 43.899 1.00 59.33 206 ALA A CA 1
ATOM 1473 C C . ALA A 1 189 ? -7.056 29.307 43.411 1.00 56.27 206 ALA A C 1
ATOM 1474 O O . ALA A 1 189 ? -7.644 28.492 42.699 1.00 52.83 206 ALA A O 1
ATOM 1476 N N . LEU A 1 190 ? -5.792 29.156 43.808 1.00 53.92 207 LEU A N 1
ATOM 1477 C CA . LEU A 1 190 ? -4.941 28.049 43.382 1.00 49.47 207 LEU A CA 1
ATOM 1478 C C . LEU A 1 190 ? -4.632 27.153 44.578 1.00 48.71 207 LEU A C 1
ATOM 1479 O O . LEU A 1 190 ? -3.666 27.348 45.308 1.00 51.51 207 LEU A O 1
ATOM 1484 N N . ASN A 1 191 ? -5.476 26.151 44.757 1.00 50.45 208 ASN A N 1
ATOM 1485 C CA . ASN A 1 191 ? -5.433 25.287 45.920 1.00 50.51 208 ASN A CA 1
ATOM 1486 C C . ASN A 1 191 ? -4.714 24.002 45.590 1.00 52.55 208 ASN A C 1
ATOM 1487 O O . ASN A 1 191 ? -4.738 23.533 44.449 1.00 50.72 208 ASN A O 1
ATOM 1492 N N . ALA A 1 192 ? -4.057 23.451 46.603 1.00 51.50 209 ALA A N 1
ATOM 1493 C CA . ALA A 1 192 ? -3.492 22.128 46.523 1.00 51.58 209 ALA A CA 1
ATOM 1494 C C . ALA A 1 192 ? -4.624 21.141 46.279 1.00 50.41 209 ALA A C 1
ATOM 1495 O O . ALA A 1 192 ? -5.708 21.272 46.875 1.00 49.76 209 ALA A O 1
ATOM 1497 N N . PRO A 1 193 ? -4.391 20.157 45.398 1.00 45.48 210 PRO A N 1
ATOM 1498 C CA . PRO A 1 193 ? -5.328 19.061 45.388 1.00 45.29 210 PRO A CA 1
ATOM 1499 C C . PRO A 1 193 ? -5.228 18.289 46.696 1.00 44.27 210 PRO A C 1
ATOM 1500 O O . PRO A 1 193 ? -4.171 18.289 47.340 1.00 43.12 210 PRO A O 1
ATOM 1504 N N . VAL A 1 194 ? -6.325 17.656 47.086 1.00 43.67 211 VAL A N 1
ATOM 1505 C CA . VAL A 1 194 ? -6.290 16.688 48.171 1.00 47.02 211 VAL A CA 1
ATOM 1506 C C . VAL A 1 194 ? -5.595 15.439 47.630 1.00 44.72 211 VAL A C 1
ATOM 1507 O O . VAL A 1 194 ? -6.161 14.754 46.794 1.00 45.29 211 VAL A O 1
ATOM 1511 N N . LEU A 1 195 ? -4.367 15.183 48.083 1.00 42.70 212 LEU A N 1
ATOM 1512 C CA . LEU A 1 195 ? -3.640 13.945 47.785 1.00 38.80 212 LEU A CA 1
ATOM 1513 C C . LEU A 1 195 ? -4.102 12.834 48.718 1.00 40.75 212 LEU A C 1
ATOM 1514 O O . LEU A 1 195 ? -3.920 12.905 49.941 1.00 39.26 212 LEU A O 1
ATOM 1519 N N . GLN A 1 196 ? -4.716 11.812 48.126 1.00 45.85 213 GLN A N 1
ATOM 1520 C CA . GLN A 1 196 ? -5.508 10.842 48.874 1.00 50.16 213 GLN A CA 1
ATOM 1521 C C . GLN A 1 196 ? -4.627 9.756 49.411 1.00 54.98 213 GLN A C 1
ATOM 1522 O O . GLN A 1 196 ? -4.723 9.391 50.585 1.00 58.20 213 GLN A O 1
ATOM 1528 N N . GLU A 1 197 ? -3.795 9.201 48.542 1.00 56.40 214 GLU A N 1
ATOM 1529 C CA . GLU A 1 197 ? -2.870 8.176 48.977 1.00 55.62 214 GLU A CA 1
ATOM 1530 C C . GLU A 1 197 ? -1.826 7.893 47.950 1.00 47.10 214 GLU A C 1
ATOM 1531 O O . GLU A 1 197 ? -1.849 8.428 46.823 1.00 43.05 214 GLU A O 1
ATOM 1537 N N . ALA A 1 198 ? -0.857 7.132 48.435 1.00 40.21 215 ALA A N 1
ATOM 1538 C CA . ALA A 1 198 ? 0.176 6.506 47.666 1.00 37.01 215 ALA A CA 1
ATOM 1539 C C . ALA A 1 198 ? -0.153 5.051 47.780 1.00 37.11 215 ALA A C 1
ATOM 1540 O O . ALA A 1 198 ? -0.523 4.575 48.856 1.00 37.33 215 ALA A O 1
ATOM 1542 N N . LYS A 1 199 ? -0.037 4.338 46.679 1.00 34.97 216 LYS A N 1
ATOM 1543 C CA . LYS A 1 199 ? -0.237 2.917 46.692 1.00 36.61 216 LYS A CA 1
ATOM 1544 C C . LYS A 1 199 ? 0.964 2.322 45.987 1.00 33.44 216 LYS A C 1
ATOM 1545 O O . LYS A 1 199 ? 1.180 2.557 44.795 1.00 32.10 216 LYS A O 1
ATOM 1551 N N . ALA A 1 200 ? 1.784 1.608 46.745 1.00 31.28 217 ALA A N 1
ATOM 1552 C CA . ALA A 1 200 ? 2.979 1.006 46.191 1.00 31.96 217 ALA A CA 1
ATOM 1553 C C . ALA A 1 200 ? 2.635 -0.343 45.621 1.00 29.73 217 ALA A C 1
ATOM 1554 O O . ALA A 1 200 ? 1.713 -1.014 46.058 1.00 29.57 217 ALA A O 1
ATOM 1556 N N . TYR A 1 201 ? 3.386 -0.702 44.604 1.00 28.34 218 TYR A N 1
ATOM 1557 C CA . TYR A 1 201 ? 3.395 -2.034 44.053 1.00 29.64 218 TYR A CA 1
ATOM 1558 C C . TYR A 1 201 ? 4.866 -2.448 44.072 1.00 29.86 218 TYR A C 1
ATOM 1559 O O . TYR A 1 201 ? 5.570 -2.081 45.017 1.00 31.69 218 TYR A O 1
ATOM 1568 N N . GLU A 1 202 ? 5.350 -3.171 43.073 1.00 28.18 219 GLU A N 1
ATOM 1569 C CA . GLU A 1 202 ? 6.717 -3.656 43.108 1.00 28.13 219 GLU A CA 1
ATOM 1570 C C . GLU A 1 202 ? 7.725 -2.665 42.559 1.00 29.10 219 GLU A C 1
ATOM 1571 O O . GLU A 1 202 ? 8.822 -2.472 43.120 1.00 28.89 219 GLU A O 1
ATOM 1577 N N . ARG A 1 203 ? 7.372 -2.064 41.440 1.00 30.04 220 ARG A N 1
ATOM 1578 C CA . ARG A 1 203 ? 8.271 -1.167 40.728 1.00 29.78 220 ARG A CA 1
ATOM 1579 C C . ARG A 1 203 ? 7.748 0.242 40.671 1.00 29.38 220 ARG A C 1
ATOM 1580 O O . ARG A 1 203 ? 8.412 1.134 40.116 1.00 30.00 220 ARG A O 1
ATOM 1588 N N . HIS A 1 204 ? 6.579 0.477 41.257 1.00 26.12 221 HIS A N 1
ATOM 1589 C CA . HIS A 1 204 ? 6.002 1.786 41.148 1.00 25.61 221 HIS A CA 1
ATOM 1590 C C . HIS A 1 204 ? 5.112 2.107 42.296 1.00 24.47 221 HIS A C 1
ATOM 1591 O O . HIS A 1 204 ? 4.677 1.212 43.006 1.00 24.60 221 HIS A O 1
ATOM 1598 N N . ILE A 1 205 ? 4.877 3.408 42.448 1.00 24.03 222 ILE A N 1
ATOM 1599 C CA . ILE A 1 205 ? 3.940 3.940 43.391 1.00 26.74 222 ILE A CA 1
ATOM 1600 C C . ILE A 1 205 ? 2.950 4.776 42.618 1.00 26.67 222 ILE A C 1
ATOM 1601 O O . ILE A 1 205 ? 3.320 5.620 41.811 1.00 28.81 222 ILE A O 1
ATOM 1606 N N . ASP A 1 206 ? 1.685 4.515 42.875 1.00 27.79 223 ASP A N 1
ATOM 1607 C CA . ASP A 1 206 ? 0.607 5.288 42.308 1.00 29.07 223 ASP A CA 1
ATOM 1608 C C . ASP A 1 206 ? 0.155 6.278 43.330 1.00 30.21 223 ASP A C 1
ATOM 1609 O O . ASP A 1 206 ? -0.159 5.894 44.457 1.00 29.90 223 ASP A O 1
ATOM 1614 N N . ILE A 1 207 ? 0.100 7.542 42.937 1.00 30.85 224 ILE A N 1
ATOM 1615 C CA . ILE A 1 207 ? -0.557 8.536 43.755 1.00 33.23 224 ILE A CA 1
ATOM 1616 C C . ILE A 1 207 ? -1.790 9.020 43.028 1.00 34.87 224 ILE A C 1
ATOM 1617 O O . ILE A 1 207 ? -1.873 8.950 41.807 1.00 37.04 224 ILE A O 1
ATOM 1622 N N . LYS A 1 208 ? -2.746 9.484 43.817 1.00 37.14 225 LYS A N 1
ATOM 1623 C CA . LYS A 1 208 ? -4.022 9.946 43.339 1.00 39.00 225 LYS A CA 1
ATOM 1624 C C . LYS A 1 208 ? -4.447 11.109 44.214 1.00 39.42 225 LYS A C 1
ATOM 1625 O O . LYS A 1 208 ? -4.213 11.113 45.443 1.00 33.92 225 LYS A O 1
ATOM 1631 N N . TRP A 1 209 ? -5.093 12.072 43.577 1.00 37.90 226 TRP A N 1
ATOM 1632 C CA . TRP A 1 209 ? -5.552 13.258 44.249 1.00 40.74 226 TRP A CA 1
ATOM 1633 C C . TRP A 1 209 ? -6.939 13.667 43.724 1.00 44.48 226 TRP A C 1
ATOM 1634 O O . TRP A 1 209 ? -7.395 13.145 42.700 1.00 43.77 226 TRP A O 1
ATOM 1645 N N . ILE A 1 210 ? -7.614 14.550 44.463 1.00 47.44 227 ILE A N 1
ATOM 1646 C CA . ILE A 1 210 ? -8.910 15.119 44.067 1.00 49.97 227 ILE A CA 1
ATOM 1647 C C . ILE A 1 210 ? -8.663 16.606 43.935 1.00 50.82 227 ILE A C 1
ATOM 1648 O O . ILE A 1 210 ? -8.083 17.195 44.842 1.00 51.04 227 ILE A O 1
ATOM 1653 N N . PRO A 1 211 ? -9.084 17.219 42.811 1.00 55.18 228 PRO A N 1
ATOM 1654 C CA . PRO A 1 211 ? -8.925 18.669 42.612 1.00 56.13 228 PRO A CA 1
ATOM 1655 C C . PRO A 1 211 ? -9.578 19.556 43.696 1.00 56.04 228 PRO A C 1
ATOM 1656 O O . PRO A 1 211 ? -10.589 19.168 44.277 1.00 53.69 228 PRO A O 1
ATOM 1660 N N . GLU A 1 215 ? -11.506 24.766 38.425 1.00 48.25 232 GLU A N 1
ATOM 1661 C CA . GLU A 1 215 ? -10.570 25.848 38.101 1.00 51.10 232 GLU A CA 1
ATOM 1662 C C . GLU A 1 215 ? -9.561 25.468 36.988 1.00 48.77 232 GLU A C 1
ATOM 1663 O O . GLU A 1 215 ? -8.992 24.377 36.995 1.00 48.59 232 GLU A O 1
ATOM 1669 N N . ASP A 1 216 ? -9.318 26.390 36.060 1.00 45.80 233 ASP A N 1
ATOM 1670 C CA . ASP A 1 216 ? -8.600 26.084 34.825 1.00 43.77 233 ASP A CA 1
ATOM 1671 C C . ASP A 1 216 ? -7.066 26.167 35.013 1.00 44.13 233 ASP A C 1
ATOM 1672 O O . ASP A 1 216 ? -6.384 27.077 34.528 1.00 43.67 233 ASP A O 1
ATOM 1677 N N . ILE A 1 217 ? -6.541 25.183 35.733 1.00 42.88 234 ILE A N 1
ATOM 1678 C CA . ILE A 1 217 ? -5.113 25.081 35.997 1.00 41.91 234 ILE A CA 1
ATOM 1679 C C . ILE A 1 217 ? -4.369 24.451 34.816 1.00 41.85 234 ILE A C 1
ATOM 1680 O O . ILE A 1 217 ? -4.964 23.764 33.962 1.00 37.54 234 ILE A O 1
ATOM 1685 N N . LYS A 1 218 ? -3.059 24.679 34.787 1.00 40.33 235 LYS A N 1
ATOM 1686 C CA . LYS A 1 218 ? -2.233 24.208 33.675 1.00 42.75 235 LYS A CA 1
ATOM 1687 C C . LYS A 1 218 ? -1.918 22.719 33.865 1.00 40.91 235 LYS A C 1
ATOM 1688 O O . LYS A 1 218 ? -2.119 21.900 32.977 1.00 39.00 235 LYS A O 1
ATOM 1694 N N . TYR A 1 219 ? -1.408 22.395 35.038 1.00 38.86 236 TYR A N 1
ATOM 1695 C CA . TYR A 1 219 ? -1.044 21.035 35.355 1.00 38.43 236 TYR A CA 1
ATOM 1696 C C . TYR A 1 219 ? -0.829 20.912 36.828 1.00 38.40 236 TYR A C 1
ATOM 1697 O O . TYR A 1 219 ? -0.787 21.908 37.548 1.00 38.06 236 TYR A O 1
ATOM 1706 N N . TYR A 1 220 ? -0.748 19.675 37.272 1.00 38.31 237 TYR A N 1
ATOM 1707 C CA . TYR A 1 220 ? -0.303 19.368 38.612 1.00 40.58 237 TYR A CA 1
ATOM 1708 C C . TYR A 1 220 ? 1.182 19.083 38.527 1.00 41.24 237 TYR A C 1
ATOM 1709 O O . TYR A 1 220 ? 1.624 18.436 37.584 1.00 44.56 237 TYR A O 1
ATOM 1718 N N . ARG A 1 221 ? 1.949 19.598 39.474 1.00 40.65 238 ARG A N 1
ATOM 1719 C CA . ARG A 1 221 ? 3.346 19.264 39.581 1.00 41.39 238 ARG A CA 1
ATOM 1720 C C . ARG A 1 221 ? 3.446 18.276 40.698 1.00 39.44 238 ARG A C 1
ATOM 1721 O O . ARG A 1 221 ? 2.921 18.537 41.794 1.00 38.62 238 ARG A O 1
ATOM 1729 N N . ILE A 1 222 ? 4.162 17.177 40.447 1.00 35.65 239 ILE A N 1
ATOM 1730 C CA . ILE A 1 222 ? 4.353 16.149 41.461 1.00 36.47 239 ILE A CA 1
ATOM 1731 C C . ILE A 1 222 ? 5.786 16.240 41.972 1.00 36.17 239 ILE A C 1
ATOM 1732 O O . ILE A 1 222 ? 6.728 16.297 41.176 1.00 35.51 239 ILE A O 1
ATOM 1737 N N . TYR A 1 223 ? 5.909 16.238 43.300 1.00 34.66 240 TYR A N 1
ATOM 1738 C CA . TYR A 1 223 ? 7.203 16.280 44.004 1.00 39.06 240 TYR A CA 1
ATOM 1739 C C . TYR A 1 223 ? 7.437 14.987 44.742 1.00 36.34 240 TYR A C 1
ATOM 1740 O O . TYR A 1 223 ? 6.529 14.427 45.329 1.00 39.92 240 TYR A O 1
ATOM 1749 N N . ARG A 1 224 ? 8.670 14.525 44.704 1.00 36.34 241 ARG A N 1
ATOM 1750 C CA . ARG A 1 224 ? 9.042 13.286 45.339 1.00 37.35 241 ARG A CA 1
ATOM 1751 C C . ARG A 1 224 ? 10.216 13.486 46.285 1.00 36.27 241 ARG A C 1
ATOM 1752 O O . ARG A 1 224 ? 11.128 14.254 46.009 1.00 34.53 241 ARG A O 1
ATOM 1760 N N . SER A 1 225 ? 10.179 12.772 47.394 1.00 39.40 242 SER A N 1
ATOM 1761 C CA . SER A 1 225 ? 11.304 12.713 48.303 1.00 41.94 242 SER A CA 1
ATOM 1762 C C . SER A 1 225 ? 11.591 11.258 48.611 1.00 42.07 242 SER A C 1
ATOM 1763 O O . SER A 1 225 ? 10.670 10.458 48.773 1.00 40.41 242 SER A O 1
ATOM 1766 N N . PHE A 1 226 ? 12.870 10.914 48.656 1.00 43.01 243 PHE A N 1
ATOM 1767 C CA . PHE A 1 226 ? 13.304 9.620 49.173 1.00 44.22 243 PHE A CA 1
ATOM 1768 C C . PHE A 1 226 ? 13.642 9.641 50.657 1.00 45.13 243 PHE A C 1
ATOM 1769 O O . PHE A 1 226 ? 13.799 8.579 51.248 1.00 46.73 243 PHE A O 1
ATOM 1777 N N . ASP A 1 227 ? 13.730 10.831 51.256 1.00 45.19 244 ASP A N 1
ATOM 1778 C CA . ASP A 1 227 ? 14.000 10.957 52.697 1.00 47.08 244 ASP A CA 1
ATOM 1779 C C . ASP A 1 227 ? 12.919 11.700 53.496 1.00 47.40 244 ASP A C 1
ATOM 1780 O O . ASP A 1 227 ? 12.988 11.743 54.717 1.00 48.47 244 ASP A O 1
ATOM 1785 N N . GLY A 1 228 ? 11.923 12.267 52.815 1.00 46.85 245 GLY A N 1
ATOM 1786 C CA . GLY A 1 228 ? 10.885 13.052 53.470 1.00 48.68 245 GLY A CA 1
ATOM 1787 C C . GLY A 1 228 ? 11.252 14.494 53.777 1.00 50.24 245 GLY A C 1
ATOM 1788 O O . GLY A 1 228 ? 10.426 15.238 54.294 1.00 50.74 245 GLY A O 1
ATOM 1789 N N . ILE A 1 229 ? 12.472 14.896 53.431 1.00 51.83 246 ILE A N 1
ATOM 1790 C CA . ILE A 1 229 ? 13.004 16.206 53.769 1.00 54.10 246 ILE A CA 1
ATOM 1791 C C . ILE A 1 229 ? 13.072 17.015 52.486 1.00 50.98 246 ILE A C 1
ATOM 1792 O O . ILE A 1 229 ? 12.322 17.966 52.324 1.00 54.15 246 ILE A O 1
ATOM 1797 N N . THR A 1 230 ? 13.957 16.613 51.577 1.00 47.65 247 THR A N 1
ATOM 1798 C CA . THR A 1 230 ? 14.182 17.319 50.328 1.00 51.19 247 THR A CA 1
ATOM 1799 C C . THR A 1 230 ? 13.326 16.701 49.209 1.00 53.34 247 THR A C 1
ATOM 1800 O O . THR A 1 230 ? 13.393 15.487 48.951 1.00 50.54 247 THR A O 1
ATOM 1804 N N . TYR A 1 231 ? 12.524 17.539 48.559 1.00 49.89 248 TYR A N 1
ATOM 1805 C CA . TYR A 1 231 ? 11.698 17.102 47.447 1.00 50.73 248 TYR A CA 1
ATOM 1806 C C . TYR A 1 231 ? 12.254 17.648 46.145 1.00 51.88 248 TYR A C 1
ATOM 1807 O O . TYR A 1 231 ? 12.785 18.748 46.119 1.00 58.11 248 TYR A O 1
ATOM 1816 N N . GLN A 1 232 ? 12.178 16.845 45.087 1.00 52.95 249 GLN A N 1
ATOM 1817 C CA . GLN A 1 232 ? 12.459 17.289 43.726 1.00 54.64 249 GLN A CA 1
ATOM 1818 C C . GLN A 1 232 ? 11.180 17.117 42.870 1.00 53.85 249 GLN A C 1
ATOM 1819 O O . GLN A 1 232 ? 10.382 16.201 43.115 1.00 50.02 249 GLN A O 1
ATOM 1825 N N . PRO A 1 233 ? 10.979 18.000 41.868 1.00 53.33 250 PRO A N 1
ATOM 1826 C CA . PRO A 1 233 ? 9.814 17.851 41.004 1.00 48.16 250 PRO A CA 1
ATOM 1827 C C . PRO A 1 233 ? 10.065 16.693 40.038 1.00 42.00 250 PRO A C 1
ATOM 1828 O O . PRO A 1 233 ? 11.031 16.715 39.300 1.00 40.63 250 PRO A O 1
ATOM 1832 N N . VAL A 1 234 ? 9.235 15.658 40.085 1.00 38.56 251 VAL A N 1
ATOM 1833 C CA . VAL A 1 234 ? 9.464 14.472 39.254 1.00 35.49 251 VAL A CA 1
ATOM 1834 C C . VAL A 1 234 ? 8.558 14.354 38.049 1.00 34.45 251 VAL A C 1
ATOM 1835 O O . VAL A 1 234 ? 8.902 13.640 37.112 1.00 37.24 251 VAL A O 1
ATOM 1839 N N . ALA A 1 235 ? 7.417 15.028 38.062 1.00 32.40 252 ALA A N 1
ATOM 1840 C CA . ALA A 1 235 ? 6.469 14.901 36.966 1.00 33.92 252 ALA A CA 1
ATOM 1841 C C . ALA A 1 235 ? 5.457 16.008 36.992 1.00 33.66 252 ALA A C 1
ATOM 1842 O O . ALA A 1 235 ? 5.274 16.682 38.010 1.00 33.67 252 ALA A O 1
ATOM 1844 N N . VAL A 1 236 ? 4.792 16.177 35.855 1.00 34.28 253 VAL A N 1
ATOM 1845 C CA . VAL A 1 236 ? 3.614 17.013 35.781 1.00 34.43 253 VAL A CA 1
ATOM 1846 C C . VAL A 1 236 ? 2.494 16.167 35.231 1.00 34.65 253 VAL A C 1
ATOM 1847 O O . VAL A 1 236 ? 2.713 15.258 34.425 1.00 30.29 253 VAL A O 1
ATOM 1851 N N . ARG A 1 237 ? 1.292 16.467 35.690 1.00 34.33 254 ARG A N 1
ATOM 1852 C CA . ARG A 1 237 ? 0.136 15.824 35.163 1.00 35.32 254 ARG A CA 1
ATOM 1853 C C . ARG A 1 237 ? -0.879 16.881 34.823 1.00 34.17 254 ARG A C 1
ATOM 1854 O O . ARG A 1 237 ? -1.241 17.717 35.646 1.00 37.10 254 ARG A O 1
ATOM 1862 N N . ARG A 1 238 ? -1.338 16.819 33.591 1.00 33.12 255 ARG A N 1
ATOM 1863 C CA . ARG A 1 238 ? -2.387 17.668 33.116 1.00 35.79 255 ARG A CA 1
ATOM 1864 C C . ARG A 1 238 ? -3.673 17.375 33.900 1.00 38.04 255 ARG A C 1
ATOM 1865 O O . ARG A 1 238 ? -3.832 16.262 34.414 1.00 38.41 255 ARG A O 1
ATOM 1873 N N . PRO A 1 239 ? -4.597 18.359 33.984 1.00 39.10 256 PRO A N 1
ATOM 1874 C CA . PRO A 1 239 ? -5.832 18.254 34.800 1.00 39.23 256 PRO A CA 1
ATOM 1875 C C . PRO A 1 239 ? -6.779 17.070 34.496 1.00 37.42 256 PRO A C 1
ATOM 1876 O O . PRO A 1 239 ? -7.523 16.659 35.365 1.00 37.90 256 PRO A O 1
ATOM 1880 N N . TRP A 1 240 ? -6.716 16.542 33.277 1.00 37.22 257 TRP A N 1
ATOM 1881 C CA . TRP A 1 240 ? -7.433 15.320 32.860 1.00 38.73 257 TRP A CA 1
ATOM 1882 C C . TRP A 1 240 ? -6.888 14.022 33.472 1.00 41.95 257 TRP A C 1
ATOM 1883 O O . TRP A 1 240 ? -7.509 12.966 33.345 1.00 40.71 257 TRP A O 1
ATOM 1894 N N . MET A 1 241 ? -5.748 14.097 34.151 1.00 43.47 258 MET A N 1
ATOM 1895 C CA . MET A 1 241 ? -5.222 12.963 34.890 1.00 45.12 258 MET A CA 1
ATOM 1896 C C . MET A 1 241 ? -5.022 13.376 36.359 1.00 44.72 258 MET A C 1
ATOM 1897 O O . MET A 1 241 ? -4.081 14.092 36.665 1.00 54.23 258 MET A O 1
ATOM 1902 N N . ASN A 1 242 ? -5.903 12.916 37.253 1.00 40.81 259 ASN A N 1
ATOM 1903 C CA . ASN A 1 242 ? -5.790 13.129 38.709 1.00 40.24 259 ASN A CA 1
ATOM 1904 C C . ASN A 1 242 ? -4.987 12.031 39.408 1.00 38.52 259 ASN A C 1
ATOM 1905 O O . ASN A 1 242 ? -5.305 11.577 40.523 1.00 36.07 259 ASN A O 1
ATOM 1910 N N . ARG A 1 243 ? -3.905 11.645 38.761 1.00 34.71 260 ARG A N 1
ATOM 1911 C CA . ARG A 1 243 ? -3.244 10.435 39.092 1.00 32.68 260 ARG A CA 1
ATOM 1912 C C . ARG A 1 243 ? -1.852 10.497 38.563 1.00 30.16 260 ARG A C 1
ATOM 1913 O O . ARG A 1 243 ? -1.646 11.020 37.480 1.00 33.72 260 ARG A O 1
ATOM 1921 N N . TYR A 1 244 ? -0.901 9.946 39.298 1.00 27.65 261 TYR A N 1
ATOM 1922 C CA . TYR A 1 244 ? 0.449 9.873 38.800 1.00 28.02 261 TYR A CA 1
ATOM 1923 C C . TYR A 1 244 ? 1.067 8.543 39.175 1.00 28.11 261 TYR A C 1
ATOM 1924 O O . TYR A 1 244 ? 0.937 8.088 40.316 1.00 27.91 261 TYR A O 1
ATOM 1933 N N . THR A 1 245 ? 1.712 7.933 38.185 1.00 27.73 262 THR A N 1
ATOM 1934 C CA . THR A 1 245 ? 2.371 6.673 38.327 1.00 28.94 262 THR A CA 1
ATOM 1935 C C . THR A 1 245 ? 3.870 6.911 38.324 1.00 29.07 262 THR A C 1
ATOM 1936 O O . THR A 1 245 ? 4.459 7.266 37.304 1.00 28.96 262 THR A O 1
ATOM 1940 N N . ASP A 1 246 ? 4.483 6.708 39.484 1.00 29.36 263 ASP A N 1
ATOM 1941 C CA . ASP A 1 246 ? 5.885 6.926 39.622 1.00 29.59 263 ASP A CA 1
ATOM 1942 C C . ASP A 1 246 ? 6.566 5.598 39.522 1.00 30.14 263 ASP A C 1
ATOM 1943 O O . ASP A 1 246 ? 6.559 4.816 40.476 1.00 27.31 263 ASP A O 1
ATOM 1948 N N . PHE A 1 247 ? 7.174 5.353 38.373 1.00 27.58 264 PHE A N 1
ATOM 1949 C CA . PHE A 1 247 ? 7.879 4.125 38.176 1.00 29.72 264 PHE A CA 1
ATOM 1950 C C . PHE A 1 247 ? 9.287 4.255 38.748 1.00 30.00 264 PHE A C 1
ATOM 1951 O O . PHE A 1 247 ? 10.151 4.824 38.117 1.00 32.65 264 PHE A O 1
ATOM 1959 N N . LEU A 1 248 ? 9.501 3.712 39.935 1.00 30.92 265 LEU A N 1
ATOM 1960 C CA . LEU A 1 248 ? 10.818 3.724 40.584 1.00 33.14 265 LEU A CA 1
ATOM 1961 C C . LEU A 1 248 ? 11.743 2.682 40.006 1.00 32.16 265 LEU A C 1
ATOM 1962 O O . LEU A 1 248 ? 12.945 2.864 40.011 1.00 32.67 265 LEU A O 1
ATOM 1967 N N . GLY A 1 249 ? 11.184 1.581 39.528 1.00 30.96 266 GLY A N 1
ATOM 1968 C CA . GLY A 1 249 ? 11.977 0.478 38.989 1.00 32.34 266 GLY A CA 1
ATOM 1969 C C . GLY A 1 249 ? 12.789 -0.275 40.019 1.00 31.35 266 GLY A C 1
ATOM 1970 O O . GLY A 1 249 ? 13.657 -1.014 39.650 1.00 31.74 266 GLY A O 1
ATOM 1971 N N . GLU A 1 250 ? 12.455 -0.124 41.300 1.00 33.14 267 GLU A N 1
ATOM 1972 C CA . GLU A 1 250 ? 13.252 -0.618 42.396 1.00 33.10 267 GLU A CA 1
ATOM 1973 C C . GLU A 1 250 ? 12.327 -1.101 43.504 1.00 33.42 267 GLU A C 1
ATOM 1974 O O . GLU A 1 250 ? 11.345 -0.429 43.852 1.00 30.13 267 GLU A O 1
ATOM 1980 N N . VAL A 1 251 ? 12.649 -2.264 44.047 1.00 32.39 268 VAL A N 1
ATOM 1981 C CA . VAL A 1 251 ? 11.852 -2.895 45.073 1.00 34.25 268 VAL A CA 1
ATOM 1982 C C . VAL A 1 251 ? 12.374 -2.501 46.451 1.00 34.61 268 VAL A C 1
ATOM 1983 O O . VAL A 1 251 ? 13.568 -2.351 46.653 1.00 29.83 268 VAL A O 1
ATOM 1987 N N . GLY A 1 252 ? 11.459 -2.359 47.401 1.00 34.61 269 GLY A N 1
ATOM 1988 C CA . GLY A 1 252 ? 11.808 -1.984 48.770 1.00 33.84 269 GLY A CA 1
ATOM 1989 C C . GLY A 1 252 ? 12.157 -0.520 48.884 1.00 32.15 269 GLY A C 1
ATOM 1990 O O . GLY A 1 252 ? 12.837 -0.125 49.795 1.00 35.77 269 GLY A O 1
ATOM 1991 N N . LYS A 1 253 ? 11.669 0.290 47.969 1.00 31.64 270 LYS A N 1
ATOM 1992 C CA . LYS A 1 253 ? 12.044 1.683 47.904 1.00 30.80 270 LYS A CA 1
ATOM 1993 C C . LYS A 1 253 ? 10.912 2.503 48.422 1.00 31.38 270 LYS A C 1
ATOM 1994 O O . LYS A 1 253 ? 9.778 2.402 47.914 1.00 30.04 270 LYS A O 1
ATOM 2000 N N . LYS A 1 254 ? 11.221 3.308 49.435 1.00 30.57 271 LYS A N 1
ATOM 2001 C CA . LYS A 1 254 ? 10.264 4.201 50.034 1.00 32.99 271 LYS A CA 1
ATOM 2002 C C . LYS A 1 254 ? 10.334 5.525 49.310 1.00 32.61 271 LYS A C 1
ATOM 2003 O O . LYS A 1 254 ? 11.418 6.020 49.013 1.00 31.70 271 LYS A O 1
ATOM 2009 N N . ALA A 1 255 ? 9.172 6.085 49.007 1.00 33.90 272 ALA A N 1
ATOM 2010 C CA . ALA A 1 255 ? 9.103 7.430 48.442 1.00 35.11 272 ALA A CA 1
ATOM 2011 C C . ALA A 1 255 ? 7.922 8.187 49.018 1.00 35.51 272 ALA A C 1
ATOM 2012 O O . ALA A 1 255 ? 6.898 7.606 49.357 1.00 35.10 272 ALA A O 1
ATOM 2014 N N . TYR A 1 256 ? 8.111 9.490 49.135 1.00 35.39 273 TYR A N 1
ATOM 2015 C CA . TYR A 1 256 ? 7.131 10.397 49.666 1.00 37.87 273 TYR A CA 1
ATOM 2016 C C . TYR A 1 256 ? 6.749 11.291 48.521 1.00 36.92 273 TYR A C 1
ATOM 2017 O O . TYR A 1 256 ? 7.587 11.610 47.675 1.00 38.97 273 TYR A O 1
ATOM 2026 N N . TYR A 1 257 ? 5.495 11.708 48.507 1.00 35.31 274 TYR A N 1
ATOM 2027 C CA . TYR A 1 257 ? 4.964 12.492 47.407 1.00 34.20 274 TYR A CA 1
ATOM 2028 C C . TYR A 1 257 ? 4.106 13.656 47.878 1.00 35.33 274 TYR A C 1
ATOM 2029 O O . TYR A 1 257 ? 3.377 13.573 48.864 1.00 36.18 274 TYR A O 1
ATOM 2038 N N . LYS A 1 258 ? 4.181 14.718 47.095 1.00 37.06 275 LYS A N 1
ATOM 2039 C CA . LYS A 1 258 ? 3.577 15.979 47.396 1.00 39.31 275 LYS A CA 1
ATOM 2040 C C . LYS A 1 258 ? 3.173 16.513 46.042 1.00 37.02 275 LYS A C 1
ATOM 2041 O O . LYS A 1 258 ? 3.958 16.455 45.086 1.00 33.48 275 LYS A O 1
ATOM 2047 N N . VAL A 1 259 ? 1.965 17.042 45.950 1.00 36.33 276 VAL A N 1
ATOM 2048 C CA . VAL A 1 259 ? 1.480 17.539 44.678 1.00 36.66 276 VAL A CA 1
ATOM 2049 C C . VAL A 1 259 ? 1.026 18.982 44.832 1.00 37.02 276 VAL A C 1
ATOM 2050 O O . VAL A 1 259 ? 0.352 19.333 45.802 1.00 37.87 276 VAL A O 1
ATOM 2054 N N . THR A 1 260 ? 1.385 19.808 43.858 1.00 37.32 277 THR A N 1
ATOM 2055 C CA . THR A 1 260 ? 0.886 21.183 43.784 1.00 37.95 277 THR A CA 1
ATOM 2056 C C . THR A 1 260 ? 0.093 21.350 42.494 1.00 37.41 277 THR A C 1
ATOM 2057 O O . THR A 1 260 ? 0.251 20.558 41.575 1.00 33.28 277 THR A O 1
ATOM 2061 N N . ALA A 1 261 ? -0.764 22.375 42.456 1.00 40.61 278 ALA A N 1
ATOM 2062 C CA . ALA A 1 261 ? -1.437 22.827 41.231 1.00 39.86 278 ALA A CA 1
ATOM 2063 C C . ALA A 1 261 ? -0.737 24.062 40.686 1.00 40.91 278 ALA A C 1
ATOM 2064 O O . ALA A 1 261 ? -0.402 24.976 41.432 1.00 42.81 278 ALA A O 1
ATOM 2066 N N . VAL A 1 262 ? -0.527 24.084 39.377 1.00 41.89 279 VAL A N 1
ATOM 2067 C CA . VAL A 1 262 ? 0.176 25.161 38.700 1.00 40.48 279 VAL A CA 1
ATOM 2068 C C . VAL A 1 262 ? -0.800 25.768 37.704 1.00 42.01 279 VAL A C 1
ATOM 2069 O O . VAL A 1 262 ? -1.417 25.040 36.935 1.00 39.95 279 VAL A O 1
ATOM 2073 N N . ASP A 1 263 ? -0.955 27.095 37.735 1.00 41.86 280 ASP A N 1
ATOM 2074 C CA . ASP A 1 263 ? -1.826 27.791 36.784 1.00 40.94 280 ASP A CA 1
ATOM 2075 C C . ASP A 1 263 ? -1.033 28.156 35.544 1.00 39.29 280 ASP A C 1
ATOM 2076 O O . ASP A 1 263 ? 0.184 27.943 35.496 1.00 40.18 280 ASP A O 1
ATOM 2081 N N . TYR A 1 264 ? -1.705 28.711 34.545 1.00 37.87 281 TYR A N 1
ATOM 2082 C CA . TYR A 1 264 ? -1.036 29.072 33.295 1.00 42.02 281 TYR A CA 1
ATOM 2083 C C . TYR A 1 264 ? 0.002 30.192 33.418 1.00 45.54 281 TYR A C 1
ATOM 2084 O O . TYR A 1 264 ? 0.905 30.293 32.582 1.00 49.45 281 TYR A O 1
ATOM 2093 N N . ALA A 1 265 ? -0.106 31.008 34.467 1.00 47.98 282 ALA A N 1
ATOM 2094 C CA . ALA A 1 265 ? 0.934 31.984 34.803 1.00 48.23 282 ALA A CA 1
ATOM 2095 C C . ALA A 1 265 ? 2.136 31.329 35.491 1.00 49.00 282 ALA A C 1
ATOM 2096 O O . ALA A 1 265 ? 3.118 32.016 35.789 1.00 47.24 282 ALA A O 1
ATOM 2098 N N . LEU A 1 266 ? 2.046 30.013 35.734 1.00 45.51 283 LEU A N 1
ATOM 2099 C CA . LEU A 1 266 ? 3.057 29.219 36.418 1.00 44.99 283 LEU A CA 1
ATOM 2100 C C . LEU A 1 266 ? 3.195 29.604 37.890 1.00 45.29 283 LEU A C 1
ATOM 2101 O O . LEU A 1 266 ? 4.237 29.418 38.491 1.00 47.31 283 LEU A O 1
ATOM 2106 N N . ASN A 1 267 ? 2.117 30.102 38.481 1.00 47.34 284 ASN A N 1
ATOM 2107 C CA . ASN A 1 267 ? 2.052 30.204 39.936 1.00 49.84 284 ASN A CA 1
ATOM 2108 C C . ASN A 1 267 ? 1.759 28.815 40.445 1.00 49.27 284 ASN A C 1
ATOM 2109 O O . ASN A 1 267 ? 1.126 28.022 39.759 1.00 45.76 284 ASN A O 1
ATOM 2114 N N . GLU A 1 268 ? 2.199 28.553 41.663 1.00 49.74 285 GLU A N 1
ATOM 2115 C CA . GLU A 1 268 ? 2.109 27.241 42.249 1.00 51.22 285 GLU A CA 1
ATOM 2116 C C . GLU A 1 268 ? 1.283 27.313 43.516 1.00 50.70 285 GLU A C 1
ATOM 2117 O O . GLU A 1 268 ? 1.504 28.167 44.359 1.00 54.68 285 GLU A O 1
ATOM 2123 N N . SER A 1 269 ? 0.331 26.399 43.651 1.00 49.90 286 SER A N 1
ATOM 2124 C CA . SER A 1 269 ? -0.407 26.250 44.882 1.00 49.52 286 SER A CA 1
ATOM 2125 C C . SER A 1 269 ? 0.525 25.912 46.026 1.00 51.44 286 SER A C 1
ATOM 2126 O O . SER A 1 269 ? 1.719 25.622 45.846 1.00 49.00 286 SER A O 1
ATOM 2129 N N . ASN A 1 270 ? -0.055 25.906 47.211 1.00 53.17 287 ASN A N 1
ATOM 2130 C CA . ASN A 1 270 ? 0.609 25.295 48.342 1.00 56.94 287 ASN A CA 1
ATOM 2131 C C . ASN A 1 270 ? 0.716 23.781 48.108 1.00 55.36 287 ASN A C 1
ATOM 2132 O O . ASN A 1 270 ? 0.146 23.241 47.158 1.00 50.41 287 ASN A O 1
ATOM 2137 N N . ASP A 1 271 ? 1.476 23.127 48.977 1.00 56.05 288 ASP A N 1
ATOM 2138 C CA . ASP A 1 271 ? 1.641 21.684 48.951 1.00 53.90 288 ASP A CA 1
ATOM 2139 C C . ASP A 1 271 ? 0.371 20.959 49.360 1.00 51.96 288 ASP A C 1
ATOM 2140 O O . ASP A 1 271 ? -0.360 21.419 50.239 1.00 53.43 288 ASP A O 1
ATOM 2145 N N . SER A 1 272 ? 0.134 19.808 48.736 1.00 45.84 289 SER A N 1
ATOM 2146 C CA . SER A 1 272 ? -0.826 18.838 49.251 1.00 45.58 289 SER A CA 1
ATOM 2147 C C . SER A 1 272 ? -0.257 18.260 50.548 1.00 43.80 289 SER A C 1
ATOM 2148 O O . SER A 1 272 ? 0.908 18.496 50.869 1.00 39.57 289 SER A O 1
ATOM 2151 N N . GLN A 1 273 ? -1.038 17.461 51.269 1.00 44.00 290 GLN A N 1
ATOM 2152 C CA . GLN A 1 273 ? -0.431 16.661 52.326 1.00 47.67 290 GLN A CA 1
ATOM 2153 C C . GLN A 1 273 ? 0.593 15.722 51.661 1.00 46.71 290 GLN A C 1
ATOM 2154 O O . GLN A 1 273 ? 0.547 15.464 50.447 1.00 44.96 290 GLN A O 1
ATOM 2160 N N . THR A 1 274 ? 1.537 15.254 52.452 1.00 44.15 291 THR A N 1
ATOM 2161 C CA . THR A 1 274 ? 2.546 14.330 51.973 1.00 43.96 291 THR A CA 1
ATOM 2162 C C . THR A 1 274 ? 2.028 12.917 52.178 1.00 40.34 291 THR A C 1
ATOM 2163 O O . THR A 1 274 ? 1.476 12.600 53.224 1.00 38.99 291 THR A O 1
ATOM 2167 N N . VAL A 1 275 ? 2.203 12.079 51.166 1.00 37.02 292 VAL A N 1
ATOM 2168 C CA . VAL A 1 275 ? 1.885 10.655 51.274 1.00 36.08 292 VAL A CA 1
ATOM 2169 C C . VAL A 1 275 ? 3.149 9.899 50.971 1.00 33.56 292 VAL A C 1
ATOM 2170 O O . VAL A 1 275 ? 4.026 10.418 50.287 1.00 35.00 292 VAL A O 1
ATOM 2174 N N . SER A 1 276 ? 3.245 8.677 51.474 1.00 32.04 293 SER A N 1
ATOM 2175 C CA . SER A 1 276 ? 4.380 7.826 51.161 1.00 32.41 293 SER A CA 1
ATOM 2176 C C . SER A 1 276 ? 3.980 6.380 50.991 1.00 31.70 293 SER A C 1
ATOM 2177 O O . SER A 1 276 ? 2.906 5.950 51.411 1.00 30.14 293 SER A O 1
ATOM 2180 N N . ALA A 1 277 ? 4.874 5.631 50.364 1.00 29.11 294 ALA A N 1
ATOM 2181 C CA . ALA A 1 277 ? 4.707 4.203 50.272 1.00 27.85 294 ALA A CA 1
ATOM 2182 C C . ALA A 1 277 ? 6.028 3.581 49.953 1.00 26.72 294 ALA A C 1
ATOM 2183 O O . ALA A 1 277 ? 6.974 4.254 49.542 1.00 25.92 294 ALA A O 1
ATOM 2185 N N . THR A 1 278 ? 6.088 2.276 50.129 1.00 27.35 295 THR A N 1
ATOM 2186 C CA . THR A 1 278 ? 7.313 1.537 49.878 1.00 28.01 295 THR A CA 1
ATOM 2187 C C . THR A 1 278 ? 6.964 0.387 48.976 1.00 28.13 295 THR A C 1
ATOM 2188 O O . THR A 1 278 ? 6.039 -0.354 49.280 1.00 27.64 295 THR A O 1
ATOM 2192 N N . THR A 1 279 ? 7.711 0.246 47.874 1.00 29.87 296 THR A N 1
ATOM 2193 C CA . THR A 1 279 ? 7.553 -0.883 46.979 1.00 29.09 296 THR A CA 1
ATOM 2194 C C . THR A 1 279 ? 7.964 -2.181 47.635 1.00 29.63 296 THR A C 1
ATOM 2195 O O . THR A 1 279 ? 8.794 -2.189 48.504 1.00 29.42 296 THR A O 1
ATOM 2199 N N . TYR A 1 280 ? 7.413 -3.284 47.153 1.00 30.11 297 TYR A N 1
ATOM 2200 C CA . TYR A 1 280 ? 7.621 -4.590 47.767 1.00 30.64 297 TYR A CA 1
ATOM 2201 C C . TYR A 1 280 ? 7.582 -5.633 46.661 1.00 30.58 297 TYR A C 1
ATOM 2202 O O . TYR A 1 280 ? 6.958 -5.397 45.624 1.00 28.62 297 TYR A O 1
ATOM 2211 N N . PRO A 1 281 ? 8.223 -6.798 46.890 1.00 29.66 298 PRO A N 1
ATOM 2212 C CA . PRO A 1 281 ? 8.142 -7.849 45.887 1.00 29.51 298 PRO A CA 1
ATOM 2213 C C . PRO A 1 281 ? 6.718 -8.339 45.705 1.00 29.93 298 PRO A C 1
ATOM 2214 O O . PRO A 1 281 ? 5.961 -8.461 46.676 1.00 28.58 298 PRO A O 1
ATOM 2218 N N . MET A 1 282 ? 6.369 -8.613 44.453 1.00 29.86 299 MET A N 1
ATOM 2219 C CA . MET A 1 282 ? 5.039 -9.058 44.103 1.00 28.67 299 MET A CA 1
ATOM 2220 C C . MET A 1 282 ? 5.076 -10.429 43.446 1.00 28.04 299 MET A C 1
ATOM 2221 O O . MET A 1 282 ? 5.920 -10.731 42.621 1.00 28.59 299 MET A O 1
ATOM 2226 N N . THR A 1 283 ? 4.146 -11.266 43.863 1.00 28.35 300 THR A N 1
ATOM 2227 C CA . THR A 1 283 ? 3.892 -12.523 43.206 1.00 27.87 300 THR A CA 1
ATOM 2228 C C . THR A 1 283 ? 3.140 -12.230 41.897 1.00 26.24 300 THR A C 1
ATOM 2229 O O . THR A 1 283 ? 2.644 -11.116 41.662 1.00 24.49 300 THR A O 1
ATOM 2233 N N . ASP A 1 284 ? 3.017 -13.261 41.082 1.00 27.17 301 ASP A N 1
ATOM 2234 C CA . ASP A 1 284 ? 2.205 -13.172 39.876 1.00 29.21 301 ASP A CA 1
ATOM 2235 C C . ASP A 1 284 ? 0.763 -12.823 40.194 1.00 29.92 301 ASP A C 1
ATOM 2236 O O . ASP A 1 284 ? 0.144 -12.068 39.449 1.00 30.31 301 ASP A O 1
ATOM 2241 N N . GLU A 1 285 ? 0.234 -13.373 41.290 1.00 31.55 302 GLU A N 1
ATOM 2242 C CA . GLU A 1 285 ? -1.137 -13.091 41.713 1.00 32.35 302 GLU A CA 1
ATOM 2243 C C . GLU A 1 285 ? -1.312 -11.607 41.961 1.00 29.55 302 GLU A C 1
ATOM 2244 O O . GLU A 1 285 ? -2.255 -11.005 41.471 1.00 28.93 302 GLU A O 1
ATOM 2250 N N . GLN A 1 286 ? -0.387 -11.031 42.717 1.00 27.98 303 GLN A N 1
ATOM 2251 C CA . GLN A 1 286 ? -0.387 -9.595 42.975 1.00 26.80 303 GLN A CA 1
ATOM 2252 C C . GLN A 1 286 ? -0.249 -8.803 41.698 1.00 24.48 303 GLN A C 1
ATOM 2253 O O . GLN A 1 286 ? -0.914 -7.760 41.523 1.00 24.53 303 GLN A O 1
ATOM 2259 N N . LEU A 1 287 ? 0.608 -9.275 40.796 1.00 23.61 304 LEU A N 1
ATOM 2260 C CA . LEU A 1 287 ? 0.732 -8.619 39.495 1.00 23.19 304 LEU A CA 1
ATOM 2261 C C . LEU A 1 287 ? -0.573 -8.635 38.701 1.00 23.00 304 LEU A C 1
ATOM 2262 O O . LEU A 1 287 ? -0.960 -7.630 38.147 1.00 23.84 304 LEU A O 1
ATOM 2267 N N . LEU A 1 288 ? -1.249 -9.777 38.675 1.00 23.72 305 LEU A N 1
ATOM 2268 C CA . LEU A 1 288 ? -2.555 -9.864 38.050 1.00 24.51 305 LEU A CA 1
ATOM 2269 C C . LEU A 1 288 ? -3.527 -8.878 38.648 1.00 25.18 305 LEU A C 1
ATOM 2270 O O . LEU A 1 288 ? -4.201 -8.189 37.907 1.00 25.67 305 LEU A O 1
ATOM 2275 N N . ASP A 1 289 ? -3.586 -8.808 39.986 1.00 26.51 306 ASP A N 1
ATOM 2276 C CA . ASP A 1 289 ? -4.444 -7.858 40.686 1.00 26.80 306 ASP A CA 1
ATOM 2277 C C . ASP A 1 289 ? -4.180 -6.442 40.268 1.00 24.77 306 ASP A C 1
ATOM 2278 O O . ASP A 1 289 ? -5.105 -5.683 40.061 1.00 24.12 306 ASP A O 1
ATOM 2283 N N . MET A 1 290 ? -2.906 -6.080 40.242 1.00 24.94 307 MET A N 1
ATOM 2284 C CA . MET A 1 290 ? -2.483 -4.729 39.916 1.00 25.85 307 MET A CA 1
ATOM 2285 C C . MET A 1 290 ? -2.845 -4.400 38.470 1.00 26.12 307 MET A C 1
ATOM 2286 O O . MET A 1 290 ? -3.380 -3.337 38.196 1.00 27.44 307 MET A O 1
ATOM 2291 N N . VAL A 1 291 ? -2.553 -5.313 37.558 1.00 25.23 308 VAL A N 1
ATOM 2292 C CA . VAL A 1 291 ? -2.835 -5.066 36.150 1.00 25.25 308 VAL A CA 1
ATOM 2293 C C . VAL A 1 291 ? -4.340 -4.924 35.933 1.00 25.21 308 VAL A C 1
ATOM 2294 O O . VAL A 1 291 ? -4.781 -4.014 35.257 1.00 25.03 308 VAL A O 1
ATOM 2298 N N . GLN A 1 292 ? -5.112 -5.821 36.527 1.00 26.04 309 GLN A N 1
ATOM 2299 C CA . GLN A 1 292 ? -6.542 -5.755 36.430 1.00 25.55 309 GLN A CA 1
ATOM 2300 C C . GLN A 1 292 ? -7.039 -4.428 36.976 1.00 27.17 309 GLN A C 1
ATOM 2301 O O . GLN A 1 292 ? -7.885 -3.790 36.365 1.00 27.34 309 GLN A O 1
ATOM 2307 N N . GLU A 1 293 ? -6.502 -4.022 38.130 1.00 25.95 310 GLU A N 1
ATOM 2308 C CA . GLU A 1 293 ? -6.928 -2.809 38.795 1.00 27.67 310 GLU A CA 1
ATOM 2309 C C . GLU A 1 293 ? -6.595 -1.579 37.997 1.00 25.41 310 GLU A C 1
ATOM 2310 O O . GLU A 1 293 ? -7.448 -0.730 37.792 1.00 24.91 310 GLU A O 1
ATOM 2316 N N . ALA A 1 294 ? -5.350 -1.457 37.578 1.00 24.40 311 ALA A N 1
ATOM 2317 C CA . ALA A 1 294 ? -4.945 -0.285 36.822 1.00 24.62 311 ALA A CA 1
ATOM 2318 C C . ALA A 1 294 ? -5.801 -0.102 35.558 1.00 24.22 311 ALA A C 1
ATOM 2319 O O . ALA A 1 294 ? -6.167 1.012 35.209 1.00 23.72 311 ALA A O 1
ATOM 2321 N N . ASN A 1 295 ? -6.095 -1.201 34.881 1.00 24.29 312 ASN A N 1
ATOM 2322 C CA . ASN A 1 295 ? -6.906 -1.138 33.677 1.00 24.95 312 ASN A CA 1
ATOM 2323 C C . ASN A 1 295 ? -8.341 -0.801 34.041 1.00 24.80 312 ASN A C 1
ATOM 2324 O O . ASN A 1 295 ? -8.981 -0.037 33.372 1.00 26.56 312 ASN A O 1
ATOM 2329 N N . PHE A 1 296 ? -8.836 -1.366 35.131 1.00 26.43 313 PHE A N 1
ATOM 2330 C CA . PHE A 1 296 ? -10.165 -1.040 35.640 1.00 26.27 313 PHE A CA 1
ATOM 2331 C C . PHE A 1 296 ? -10.344 0.468 35.873 1.00 26.29 313 PHE A C 1
ATOM 2332 O O . PHE A 1 296 ? -11.405 1.032 35.589 1.00 26.60 313 PHE A O 1
ATOM 2340 N N . ARG A 1 297 ? -9.291 1.126 36.357 1.00 25.79 314 ARG A N 1
ATOM 2341 C CA . ARG A 1 297 ? -9.350 2.555 36.636 1.00 25.15 314 ARG A CA 1
ATOM 2342 C C . ARG A 1 297 ? -9.861 3.348 35.450 1.00 24.66 314 ARG A C 1
ATOM 2343 O O . ARG A 1 297 ? -10.594 4.298 35.612 1.00 24.10 314 ARG A O 1
ATOM 2351 N N . TYR A 1 298 ? -9.436 2.960 34.260 1.00 24.64 315 TYR A N 1
ATOM 2352 C CA . TYR A 1 298 ? -9.881 3.606 33.046 1.00 24.28 315 TYR A CA 1
ATOM 2353 C C . TYR A 1 298 ? -11.415 3.742 32.941 1.00 24.47 315 TYR A C 1
ATOM 2354 O O . TYR A 1 298 ? -11.922 4.733 32.426 1.00 25.96 315 TYR A O 1
ATOM 2363 N N . TYR A 1 299 ? -12.124 2.725 33.397 1.00 24.75 316 TYR A N 1
ATOM 2364 C CA . TYR A 1 299 ? -13.573 2.602 33.248 1.00 26.12 316 TYR A CA 1
ATOM 2365 C C . TYR A 1 299 ? -14.281 3.031 34.513 1.00 26.87 316 TYR A C 1
ATOM 2366 O O . TYR A 1 299 ? -15.483 3.257 34.499 1.00 23.69 316 TYR A O 1
ATOM 2375 N N . TRP A 1 300 ? -13.534 3.108 35.616 1.00 27.84 317 TRP A N 1
ATOM 2376 C CA . TRP A 1 300 ? -14.086 3.573 36.857 1.00 27.36 317 TRP A CA 1
ATOM 2377 C C . TRP A 1 300 ? -13.875 5.084 37.013 1.00 27.45 317 TRP A C 1
ATOM 2378 O O . TRP A 1 300 ? -14.714 5.855 36.573 1.00 28.12 317 TRP A O 1
ATOM 2389 N N . GLU A 1 301 ? -12.777 5.521 37.614 1.00 26.58 318 GLU A N 1
ATOM 2390 C CA . GLU A 1 301 ? -12.517 6.938 37.758 1.00 27.02 318 GLU A CA 1
ATOM 2391 C C . GLU A 1 301 ? -12.314 7.626 36.415 1.00 27.45 318 GLU A C 1
ATOM 2392 O O . GLU A 1 301 ? -12.562 8.824 36.277 1.00 26.56 318 GLU A O 1
ATOM 2398 N N . GLY A 1 302 ? -11.844 6.871 35.427 1.00 26.52 319 GLY A N 1
ATOM 2399 C CA . GLY A 1 302 ? -11.677 7.403 34.099 1.00 27.75 319 GLY A CA 1
ATOM 2400 C C . GLY A 1 302 ? -12.932 7.499 33.260 1.00 27.93 319 GLY A C 1
ATOM 2401 O O . GLY A 1 302 ? -12.874 7.991 32.118 1.00 29.23 319 GLY A O 1
ATOM 2402 N N . ALA A 1 303 ? -14.062 7.013 33.762 1.00 26.81 320 ALA A N 1
ATOM 2403 C CA . ALA A 1 303 ? -15.283 7.048 32.970 1.00 27.48 320 ALA A CA 1
ATOM 2404 C C . ALA A 1 303 ? -15.700 8.481 32.697 1.00 28.60 320 ALA A C 1
ATOM 2405 O O . ALA A 1 303 ? -15.443 9.384 33.498 1.00 28.58 320 ALA A O 1
ATOM 2407 N N . GLU A 1 304 ? -16.311 8.684 31.534 1.00 27.13 321 GLU A N 1
ATOM 2408 C CA . GLU A 1 304 ? -17.054 9.902 31.270 1.00 26.95 321 GLU A CA 1
ATOM 2409 C C . GLU A 1 304 ? -18.080 9.958 32.403 1.00 26.15 321 GLU A C 1
ATOM 2410 O O . GLU A 1 304 ? -18.851 9.016 32.546 1.00 25.41 321 GLU A O 1
ATOM 2416 N N . PRO A 1 305 ? -18.048 11.025 33.247 1.00 28.92 322 PRO A N 1
ATOM 2417 C CA . PRO A 1 305 ? -18.830 11.035 34.508 1.00 30.60 322 PRO A CA 1
ATOM 2418 C C . PRO A 1 305 ? -20.348 11.058 34.358 1.00 30.25 322 PRO A C 1
ATOM 2419 O O . PRO A 1 305 ? -21.038 10.579 35.233 1.00 31.34 322 PRO A O 1
ATOM 2423 N N . ASN A 1 306 ? -20.879 11.578 33.263 1.00 32.79 323 ASN A N 1
ATOM 2424 C CA . ASN A 1 306 ? -22.340 11.705 33.156 1.00 33.55 323 ASN A CA 1
ATOM 2425 C C . ASN A 1 306 ? -22.928 10.356 32.817 1.00 30.45 323 ASN A C 1
ATOM 2426 O O . ASN A 1 306 ? -23.857 9.908 33.463 1.00 28.67 323 ASN A O 1
ATOM 2431 N N . SER A 1 307 ? -22.311 9.669 31.864 1.00 30.18 324 SER A N 1
ATOM 2432 C CA . SER A 1 307 ? -22.761 8.335 31.418 1.00 29.64 324 SER A CA 1
ATOM 2433 C C . SER A 1 307 ? -22.261 7.196 32.289 1.00 26.93 324 SER A C 1
ATOM 2434 O O . SER A 1 307 ? -22.900 6.145 32.369 1.00 27.01 324 SER A O 1
ATOM 2437 N N . GLY A 1 308 ? -21.099 7.379 32.902 1.00 25.39 325 GLY A N 1
ATOM 2438 C CA . GLY A 1 308 ? -20.428 6.273 33.575 1.00 26.32 325 GLY A CA 1
ATOM 2439 C C . GLY A 1 308 ? -19.712 5.322 32.617 1.00 26.23 325 GLY A C 1
ATOM 2440 O O . GLY A 1 308 ? -19.185 4.305 33.033 1.00 26.85 325 GLY A O 1
ATOM 2441 N N . LEU A 1 309 ? -19.638 5.692 31.343 1.00 27.49 326 LEU A N 1
ATOM 2442 C CA . LEU A 1 309 ? -19.166 4.814 30.308 1.00 26.29 326 LEU A CA 1
ATOM 2443 C C . LEU A 1 309 ? -17.770 5.185 29.830 1.00 27.23 326 LEU A C 1
ATOM 2444 O O . LEU A 1 309 ? -17.171 6.183 30.267 1.00 27.02 326 LEU A O 1
ATOM 2449 N N . ALA A 1 310 ? -17.248 4.344 28.949 1.00 26.42 327 ALA A N 1
ATOM 2450 C CA . ALA A 1 310 ? -15.850 4.369 28.605 1.00 26.60 327 ALA A CA 1
ATOM 2451 C C . ALA A 1 310 ? -15.569 5.373 27.535 1.00 26.73 327 ALA A C 1
ATOM 2452 O O . ALA A 1 310 ? -16.178 5.351 26.481 1.00 25.99 327 ALA A O 1
ATOM 2454 N N . ARG A 1 311 ? -14.597 6.225 27.802 1.00 26.23 328 ARG A N 1
ATOM 2455 C CA . ARG A 1 311 ? -14.112 7.098 26.798 1.00 27.16 328 ARG A CA 1
ATOM 2456 C C . ARG A 1 311 ? -13.393 6.316 25.710 1.00 26.28 328 ARG A C 1
ATOM 2457 O O . ARG A 1 311 ? -12.829 5.261 25.957 1.00 27.42 328 ARG A O 1
ATOM 2465 N N . GLU A 1 312 ? -13.457 6.824 24.496 1.00 24.61 329 GLU A N 1
ATOM 2466 C CA . GLU A 1 312 ? -12.725 6.228 23.405 1.00 25.98 329 GLU A CA 1
ATOM 2467 C C . GLU A 1 312 ? -11.258 6.091 23.771 1.00 26.28 329 GLU A C 1
ATOM 2468 O O . GLU A 1 312 ? -10.652 5.055 23.544 1.00 27.96 329 GLU A O 1
ATOM 2474 N N . ASN A 1 313 ? -10.696 7.159 24.307 1.00 25.61 330 ASN A N 1
ATOM 2475 C CA . ASN A 1 313 ? -9.301 7.153 24.719 1.00 26.42 330 ASN A CA 1
ATOM 2476 C C . ASN A 1 313 ? -9.047 8.323 25.644 1.00 25.32 330 ASN A C 1
ATOM 2477 O O . ASN A 1 313 ? -9.793 9.300 25.627 1.00 26.04 330 ASN A O 1
ATOM 2482 N N . ILE A 1 314 ? -7.976 8.195 26.421 1.00 25.98 331 ILE A N 1
ATOM 2483 C CA . ILE A 1 314 ? -7.492 9.234 27.335 1.00 25.74 331 ILE A CA 1
ATOM 2484 C C . ILE A 1 314 ? -5.982 9.398 27.091 1.00 26.42 331 ILE A C 1
ATOM 2485 O O . ILE A 1 314 ? -5.235 8.395 27.140 1.00 25.28 331 ILE A O 1
ATOM 2490 N N . PRO A 1 315 ? -5.520 10.615 26.797 1.00 25.92 332 PRO A N 1
ATOM 2491 C CA . PRO A 1 315 ? -6.349 11.796 26.643 1.00 25.98 332 PRO A CA 1
ATOM 2492 C C . PRO A 1 315 ? -7.011 11.815 25.282 1.00 26.81 332 PRO A C 1
ATOM 2493 O O . PRO A 1 315 ? -6.346 11.613 24.260 1.00 28.72 332 PRO A O 1
ATOM 2497 N N . GLY A 1 316 ? -8.316 12.042 25.272 1.00 26.34 333 GLY A N 1
ATOM 2498 C CA . GLY A 1 316 ? -9.082 12.114 24.031 1.00 26.57 333 GLY A CA 1
ATOM 2499 C C . GLY A 1 316 ? -10.198 13.128 24.175 1.00 28.19 333 GLY A C 1
ATOM 2500 O O . GLY A 1 316 ? -10.022 14.147 24.848 1.00 29.17 333 GLY A O 1
ATOM 2501 N N . ARG A 1 317 ? -11.330 12.859 23.531 1.00 27.43 334 ARG A N 1
ATOM 2502 C CA . ARG A 1 317 ? -12.541 13.625 23.767 1.00 29.67 334 ARG A CA 1
ATOM 2503 C C . ARG A 1 317 ? -12.926 13.427 25.202 1.00 30.45 334 ARG A C 1
ATOM 2504 O O . ARG A 1 317 ? -12.886 12.315 25.717 1.00 33.69 334 ARG A O 1
ATOM 2512 N N . ASN A 1 318 ? -13.265 14.523 25.848 1.00 31.62 335 ASN A N 1
ATOM 2513 C CA . ASN A 1 318 ? -13.670 14.498 27.222 1.00 35.50 335 ASN A CA 1
ATOM 2514 C C . ASN A 1 318 ? -15.046 13.832 27.381 1.00 34.80 335 ASN A C 1
ATOM 2515 O O . ASN A 1 318 ? -15.319 13.146 28.388 1.00 36.00 335 ASN A O 1
ATOM 2520 N N . ASP A 1 319 ? -15.917 14.029 26.398 1.00 33.35 336 ASP A N 1
ATOM 2521 C CA . ASP A 1 319 ? -17.329 13.657 26.538 1.00 33.26 336 ASP A CA 1
ATOM 2522 C C . ASP A 1 319 ? -17.743 12.447 25.743 1.00 31.64 336 ASP A C 1
ATOM 2523 O O . ASP A 1 319 ? -18.806 11.889 25.984 1.00 31.80 336 ASP A O 1
ATOM 2528 N N . MET A 1 320 ? -16.910 12.022 24.809 1.00 30.08 337 MET A N 1
ATOM 2529 C CA . MET A 1 320 ? -17.318 10.998 23.893 1.00 29.76 337 MET A CA 1
ATOM 2530 C C . MET A 1 320 ? -16.997 9.643 24.459 1.00 29.34 337 MET A C 1
ATOM 2531 O O . MET A 1 320 ? -15.842 9.343 24.739 1.00 32.69 337 MET A O 1
ATOM 2536 N N . ILE A 1 321 ? -18.030 8.821 24.590 1.00 30.46 338 ILE A N 1
ATOM 2537 C CA . ILE A 1 321 ? -17.873 7.428 24.975 1.00 28.91 338 ILE A CA 1
ATOM 2538 C C . ILE A 1 321 ? -17.969 6.523 23.776 1.00 28.34 338 ILE A C 1
ATOM 2539 O O . ILE A 1 321 ? -18.581 6.855 22.767 1.00 28.98 338 ILE A O 1
ATOM 2544 N N . ALA A 1 322 ? -17.256 5.412 23.868 1.00 27.29 339 ALA A N 1
ATOM 2545 C CA . ALA A 1 322 ? -17.253 4.388 22.834 1.00 26.68 339 ALA A CA 1
ATOM 2546 C C . ALA A 1 322 ? -18.089 3.255 23.411 1.00 26.58 339 ALA A C 1
ATOM 2547 O O . ALA A 1 322 ? -17.830 2.791 24.515 1.00 23.76 339 ALA A O 1
ATOM 2549 N N . THR A 1 323 ? -19.113 2.843 22.676 1.00 23.96 340 THR A N 1
ATOM 2550 C CA . THR A 1 323 ? -20.059 1.893 23.196 1.00 24.47 340 THR A CA 1
ATOM 2551 C C . THR A 1 323 ? -19.506 0.494 23.284 1.00 25.04 340 THR A C 1
ATOM 2552 O O . THR A 1 323 ? -19.831 -0.217 24.221 1.00 26.09 340 THR A O 1
ATOM 2556 N N . GLY A 1 324 ? -18.682 0.077 22.323 1.00 23.50 341 GLY A N 1
ATOM 2557 C CA . GLY A 1 324 ? -18.037 -1.245 22.425 1.00 24.29 341 GLY A CA 1
ATOM 2558 C C . GLY A 1 324 ? -17.063 -1.365 23.586 1.00 23.65 341 GLY A C 1
ATOM 2559 O O . GLY A 1 324 ? -17.133 -2.312 24.374 1.00 23.12 341 GLY A O 1
ATOM 2560 N N . ALA A 1 325 ? -16.163 -0.392 23.692 1.00 23.21 342 ALA A N 1
ATOM 2561 C CA . ALA A 1 325 ? -15.256 -0.298 24.814 1.00 21.65 342 ALA A CA 1
ATOM 2562 C C . ALA A 1 325 ? -16.012 -0.221 26.126 1.00 22.24 342 ALA A C 1
ATOM 2563 O O . ALA A 1 325 ? -15.546 -0.684 27.167 1.00 22.27 342 ALA A O 1
ATOM 2565 N N . SER A 1 326 ? -17.177 0.403 26.080 1.00 23.41 343 SER A N 1
ATOM 2566 C CA . SER A 1 326 ? -18.013 0.531 27.252 1.00 23.62 343 SER A CA 1
ATOM 2567 C C . SER A 1 326 ? -18.552 -0.789 27.701 1.00 23.77 343 SER A C 1
ATOM 2568 O O . SER A 1 326 ? -18.622 -1.060 28.897 1.00 26.55 343 SER A O 1
ATOM 2571 N N . GLY A 1 327 ? -18.921 -1.622 26.749 1.00 25.07 344 GLY A N 1
ATOM 2572 C CA . GLY A 1 327 ? -19.304 -2.997 27.047 1.00 25.12 344 GLY A CA 1
ATOM 2573 C C . GLY A 1 327 ? -18.151 -3.755 27.688 1.00 25.17 344 GLY A C 1
ATOM 2574 O O . GLY A 1 327 ? -18.343 -4.479 28.681 1.00 24.30 344 GLY A O 1
ATOM 2575 N N . PHE A 1 328 ? -16.952 -3.572 27.143 1.00 23.18 345 PHE A N 1
ATOM 2576 C CA . PHE A 1 328 ? -15.784 -4.229 27.714 1.00 23.42 345 PHE A CA 1
ATOM 2577 C C . PHE A 1 328 ? -15.593 -3.728 29.142 1.00 24.07 345 PHE A C 1
ATOM 2578 O O . PHE A 1 328 ? -15.315 -4.514 30.039 1.00 24.37 345 PHE A O 1
ATOM 2586 N N . GLY A 1 329 ? -15.771 -2.420 29.330 1.00 23.62 346 GLY A N 1
ATOM 2587 C CA . GLY A 1 329 ? -15.504 -1.770 30.581 1.00 25.14 346 GLY A CA 1
ATOM 2588 C C . GLY A 1 329 ? -16.497 -2.150 31.644 1.00 24.96 346 GLY A C 1
ATOM 2589 O O . GLY A 1 329 ? -16.157 -2.322 32.796 1.00 23.03 346 GLY A O 1
ATOM 2590 N N . ILE A 1 330 ? -17.737 -2.245 31.219 1.00 26.19 347 ILE A N 1
ATOM 2591 C CA . ILE A 1 330 ? -18.823 -2.791 32.019 1.00 27.30 347 ILE A CA 1
ATOM 2592 C C . ILE A 1 330 ? -18.402 -4.114 32.639 1.00 26.79 347 ILE A C 1
ATOM 2593 O O . ILE A 1 330 ? -18.602 -4.341 33.829 1.00 26.30 347 ILE A O 1
ATOM 2598 N N . MET A 1 331 ? -17.787 -4.952 31.818 1.00 25.48 348 MET A N 1
ATOM 2599 C CA . MET A 1 331 ? -17.277 -6.246 32.262 1.00 26.90 348 MET A CA 1
ATOM 2600 C C . MET A 1 331 ? -16.071 -6.112 33.176 1.00 25.94 348 MET A C 1
ATOM 2601 O O . MET A 1 331 ? -16.003 -6.824 34.167 1.00 26.01 348 MET A O 1
ATOM 2606 N N . ALA A 1 332 ? -15.184 -5.164 32.861 1.00 24.61 349 ALA A N 1
ATOM 2607 C CA . ALA A 1 332 ? -14.091 -4.805 33.746 1.00 25.43 349 ALA A CA 1
ATOM 2608 C C . ALA A 1 332 ? -14.621 -4.338 35.087 1.00 25.54 349 ALA A C 1
ATOM 2609 O O . ALA A 1 332 ? -14.039 -4.663 36.130 1.00 27.80 349 ALA A O 1
ATOM 2611 N N . ILE A 1 333 ? -15.713 -3.577 35.084 1.00 25.75 350 ILE A N 1
ATOM 2612 C CA . ILE A 1 333 ? -16.269 -3.108 36.340 1.00 26.36 350 ILE A CA 1
ATOM 2613 C C . ILE A 1 333 ? -16.855 -4.266 37.153 1.00 26.80 350 ILE A C 1
ATOM 2614 O O . ILE A 1 333 ? -16.627 -4.361 38.361 1.00 28.06 350 ILE A O 1
ATOM 2619 N N . VAL A 1 334 ? -17.563 -5.177 36.498 1.00 25.86 351 VAL A N 1
ATOM 2620 C CA . VAL A 1 334 ? -18.071 -6.351 37.198 1.00 25.54 351 VAL A CA 1
ATOM 2621 C C . VAL A 1 334 ? -16.919 -7.123 37.862 1.00 28.11 351 VAL A C 1
ATOM 2622 O O . VAL A 1 334 ? -17.000 -7.475 39.051 1.00 26.05 351 VAL A O 1
ATOM 2626 N N . ALA A 1 335 ? -15.851 -7.363 37.095 1.00 26.55 352 ALA A N 1
ATOM 2627 C CA . ALA A 1 335 ? -14.656 -8.017 37.617 1.00 26.82 352 ALA A CA 1
ATOM 2628 C C . ALA A 1 335 ? -14.127 -7.245 38.814 1.00 28.02 352 ALA A C 1
ATOM 2629 O O . ALA A 1 335 ? -13.767 -7.844 39.814 1.00 28.57 352 ALA A O 1
ATOM 2631 N N . GLY A 1 336 ? -14.079 -5.920 38.671 1.00 27.80 353 GLY A N 1
ATOM 2632 C CA . GLY A 1 336 ? -13.535 -5.033 39.680 1.00 28.70 353 GLY A CA 1
ATOM 2633 C C . GLY A 1 336 ? -14.328 -5.103 40.970 1.00 29.34 353 GLY A C 1
ATOM 2634 O O . GLY A 1 336 ? -13.754 -4.968 42.060 1.00 26.84 353 GLY A O 1
ATOM 2635 N N . ILE A 1 337 ? -15.635 -5.335 40.848 1.00 28.31 354 ILE A N 1
ATOM 2636 C CA . ILE A 1 337 ? -16.476 -5.530 42.024 1.00 30.79 354 ILE A CA 1
ATOM 2637 C C . ILE A 1 337 ? -16.103 -6.857 42.703 1.00 31.85 354 ILE A C 1
ATOM 2638 O O . ILE A 1 337 ? -15.893 -6.900 43.918 1.00 31.40 354 ILE A O 1
ATOM 2643 N N . GLU A 1 338 ? -16.016 -7.923 41.911 1.00 31.93 355 GLU A N 1
ATOM 2644 C CA . GLU A 1 338 ? -15.636 -9.230 42.442 1.00 33.24 355 GLU A CA 1
ATOM 2645 C C . GLU A 1 338 ? -14.269 -9.204 43.075 1.00 31.83 355 GLU A C 1
ATOM 2646 O O . GLU A 1 338 ? -14.089 -9.781 44.128 1.00 35.25 355 GLU A O 1
ATOM 2652 N N . ARG A 1 339 ? -13.316 -8.527 42.443 1.00 31.47 356 ARG A N 1
ATOM 2653 C CA . ARG A 1 339 ? -11.964 -8.388 43.005 1.00 31.36 356 ARG A CA 1
ATOM 2654 C C . ARG A 1 339 ? -11.853 -7.399 44.155 1.00 31.57 356 ARG A C 1
ATOM 2655 O O . ARG A 1 339 ? -10.746 -7.183 44.661 1.00 33.92 356 ARG A O 1
ATOM 2663 N N . GLY A 1 340 ? -12.959 -6.749 44.519 1.00 29.94 357 GLY A N 1
ATOM 2664 C CA . GLY A 1 340 ? -12.991 -5.817 45.633 1.00 28.78 357 GLY A CA 1
ATOM 2665 C C . GLY A 1 340 ? -12.260 -4.511 45.390 1.00 26.83 357 GLY A C 1
ATOM 2666 O O . GLY A 1 340 ? -11.862 -3.868 46.349 1.00 26.30 357 GLY A O 1
ATOM 2667 N N . PHE A 1 341 ? -12.083 -4.108 44.127 1.00 24.56 358 PHE A N 1
ATOM 2668 C CA . PHE A 1 341 ? -11.547 -2.774 43.818 1.00 24.84 358 PHE A CA 1
ATOM 2669 C C . PHE A 1 341 ? -12.564 -1.693 44.159 1.00 24.86 358 PHE A C 1
ATOM 2670 O O . PHE A 1 341 ? -12.212 -0.551 44.418 1.00 25.30 358 PHE A O 1
ATOM 2678 N N . ILE A 1 342 ? -13.836 -2.041 44.072 1.00 25.61 359 ILE A N 1
ATOM 2679 C CA . ILE A 1 342 ? -14.917 -1.165 44.503 1.00 27.24 359 ILE A CA 1
ATOM 2680 C C . ILE A 1 342 ? -15.919 -2.051 45.180 1.00 26.10 359 ILE A C 1
ATOM 2681 O O . ILE A 1 342 ? -15.851 -3.271 45.050 1.00 27.28 359 ILE A O 1
ATOM 2686 N N . THR A 1 343 ? -16.854 -1.434 45.884 1.00 25.57 360 THR A N 1
ATOM 2687 C CA . THR A 1 343 ? -17.933 -2.181 46.484 1.00 26.33 360 THR A CA 1
ATOM 2688 C C . THR A 1 343 ? -19.005 -2.465 45.445 1.00 27.52 360 THR A C 1
ATOM 2689 O O . THR A 1 343 ? -19.094 -1.783 44.420 1.00 28.81 360 THR A O 1
ATOM 2693 N N . ARG A 1 344 ? -19.802 -3.486 45.722 1.00 28.25 361 ARG A N 1
ATOM 2694 C CA . ARG A 1 344 ? -20.981 -3.775 44.941 1.00 31.10 361 ARG A CA 1
ATOM 2695 C C . ARG A 1 344 ? -21.911 -2.563 44.867 1.00 31.41 361 ARG A C 1
ATOM 2696 O O . ARG A 1 344 ? -22.387 -2.208 43.788 1.00 33.91 361 ARG A O 1
ATOM 2704 N N . GLU A 1 345 ? -22.140 -1.897 45.990 1.00 31.64 362 GLU A N 1
ATOM 2705 C CA . GLU A 1 345 ? -23.016 -0.720 45.984 1.00 32.44 362 GLU A CA 1
ATOM 2706 C C . GLU A 1 345 ? -22.512 0.389 45.048 1.00 32.09 362 GLU A C 1
ATOM 2707 O O . GLU A 1 345 ? -23.307 0.998 44.318 1.00 29.13 362 GLU A O 1
ATOM 2713 N N . GLU A 1 346 ? -21.209 0.667 45.100 1.00 30.89 363 GLU A N 1
ATOM 2714 C CA . GLU A 1 346 ? -20.581 1.585 44.151 1.00 32.26 363 GLU A CA 1
ATOM 2715 C C . GLU A 1 346 ? -20.907 1.124 42.719 1.00 29.93 363 GLU A C 1
ATOM 2716 O O . GLU A 1 346 ? -21.360 1.911 41.915 1.00 27.23 363 GLU A O 1
ATOM 2722 N N . GLY A 1 347 ? -20.674 -0.160 42.449 1.00 29.19 364 GLY A N 1
ATOM 2723 C CA . GLY A 1 347 ? -20.964 -0.781 41.179 1.00 29.43 364 GLY A CA 1
ATOM 2724 C C . GLY A 1 347 ? -22.410 -0.617 40.748 1.00 29.96 364 GLY A C 1
ATOM 2725 O O . GLY A 1 347 ? -22.702 -0.234 39.616 1.00 28.24 364 GLY A O 1
ATOM 2726 N N . VAL A 1 348 ? -23.308 -0.899 41.682 1.00 30.58 365 VAL A N 1
ATOM 2727 C CA . VAL A 1 348 ? -24.730 -0.741 41.472 1.00 30.35 365 VAL A CA 1
ATOM 2728 C C . VAL A 1 348 ? -25.065 0.699 41.109 1.00 29.45 365 VAL A C 1
ATOM 2729 O O . VAL A 1 348 ? -25.814 0.935 40.154 1.00 27.13 365 VAL A O 1
ATOM 2733 N N . GLN A 1 349 ? -24.491 1.659 41.830 1.00 31.10 366 GLN A N 1
ATOM 2734 C CA . GLN A 1 349 ? -24.738 3.082 41.528 1.00 32.88 366 GLN A CA 1
ATOM 2735 C C . GLN A 1 349 ? -24.262 3.435 40.134 1.00 30.81 366 GLN A C 1
ATOM 2736 O O . GLN A 1 349 ? -24.976 4.087 39.377 1.00 26.37 366 GLN A O 1
ATOM 2742 N N . ARG A 1 350 ? -23.059 2.980 39.796 1.00 29.01 367 ARG A N 1
ATOM 2743 C CA . ARG A 1 350 ? -22.550 3.163 38.449 1.00 27.82 367 ARG A CA 1
ATOM 2744 C C . ARG A 1 350 ? -23.518 2.584 37.396 1.00 27.01 367 ARG A C 1
ATOM 2745 O O . ARG A 1 350 ? -23.797 3.219 36.401 1.00 26.24 367 ARG A O 1
ATOM 2753 N N . PHE A 1 351 ? -24.000 1.369 37.628 1.00 28.47 368 PHE A N 1
ATOM 2754 C CA . PHE A 1 351 ? -24.850 0.695 36.644 1.00 27.59 368 PHE A CA 1
ATOM 2755 C C . PHE A 1 351 ? -26.234 1.312 36.496 1.00 27.27 368 PHE A C 1
ATOM 2756 O O . PHE A 1 351 ? -26.822 1.268 35.410 1.00 27.95 368 PHE A O 1
ATOM 2764 N N . LEU A 1 352 ? -26.735 1.915 37.565 1.00 27.77 369 LEU A N 1
ATOM 2765 C CA . LEU A 1 352 ? -27.944 2.726 37.476 1.00 28.94 369 LEU A CA 1
ATOM 2766 C C . LEU A 1 352 ? -27.732 3.932 36.563 1.00 28.50 369 LEU A C 1
ATOM 2767 O O . LEU A 1 352 ? -28.564 4.224 35.706 1.00 28.97 369 LEU A O 1
ATOM 2772 N N . LYS A 1 353 ? -26.607 4.612 36.738 1.00 28.02 370 LYS A N 1
ATOM 2773 C CA . LYS A 1 353 ? -26.236 5.683 35.834 1.00 29.09 370 LYS A CA 1
ATOM 2774 C C . LYS A 1 353 ? -26.051 5.163 34.394 1.00 28.84 370 LYS A C 1
ATOM 2775 O O . LYS A 1 353 ? -26.620 5.727 33.454 1.00 26.78 370 LYS A O 1
ATOM 2781 N N . ILE A 1 354 ? -25.272 4.089 34.232 1.00 27.80 371 ILE A N 1
ATOM 2782 C CA . ILE A 1 354 ? -25.034 3.508 32.905 1.00 28.14 371 ILE A CA 1
ATOM 2783 C C . ILE A 1 354 ? -26.345 3.177 32.205 1.00 28.18 371 ILE A C 1
ATOM 2784 O O . ILE A 1 354 ? -26.564 3.568 31.062 1.00 28.97 371 ILE A O 1
ATOM 2789 N N . THR A 1 355 ? -27.194 2.432 32.892 1.00 28.31 372 THR A N 1
ATOM 2790 C CA . THR A 1 355 ? -28.466 2.030 32.328 1.00 28.81 372 THR A CA 1
ATOM 2791 C C . THR A 1 355 ? -29.413 3.199 32.060 1.00 29.78 372 THR A C 1
ATOM 2792 O O . THR A 1 355 ? -30.047 3.200 31.001 1.00 28.64 372 THR A O 1
ATOM 2796 N N . SER A 1 356 ? -29.467 4.212 32.934 1.00 30.53 373 SER A N 1
ATOM 2797 C CA . SER A 1 356 ? -30.316 5.395 32.655 1.00 32.75 373 SER A CA 1
ATOM 2798 C C . SER A 1 356 ? -29.810 6.136 31.454 1.00 32.59 373 SER A C 1
ATOM 2799 O O . SER A 1 356 ? -30.591 6.564 30.625 1.00 30.88 373 SER A O 1
ATOM 2802 N N . PHE A 1 357 ? -28.495 6.285 31.367 1.00 31.98 374 PHE A N 1
ATOM 2803 C CA . PHE A 1 357 ? -27.908 6.926 30.214 1.00 32.19 374 PHE A CA 1
ATOM 2804 C C . PHE A 1 357 ? -28.206 6.174 28.908 1.00 30.15 374 PHE A C 1
ATOM 2805 O O . PHE A 1 357 ? -28.535 6.773 27.894 1.00 28.57 374 PHE A O 1
ATOM 2813 N N . LEU A 1 358 ? -28.020 4.858 28.928 1.00 31.90 375 LEU A N 1
ATOM 2814 C CA . LEU A 1 358 ? -28.231 4.054 27.729 1.00 29.49 375 LEU A CA 1
ATOM 2815 C C . LEU A 1 358 ? -29.698 4.039 27.356 1.00 32.06 375 LEU A C 1
ATOM 2816 O O . LEU A 1 358 ? -30.034 4.061 26.169 1.00 32.29 375 LEU A O 1
ATOM 2821 N N . GLU A 1 359 ? -30.575 4.061 28.348 1.00 30.32 376 GLU A N 1
ATOM 2822 C CA . GLU A 1 359 ? -31.992 4.252 28.060 1.00 32.86 376 GLU A CA 1
ATOM 2823 C C . GLU A 1 359 ? -32.237 5.504 27.257 1.00 32.55 376 GLU A C 1
ATOM 2824 O O . GLU A 1 359 ? -32.990 5.472 26.315 1.00 31.32 376 GLU A O 1
ATOM 2830 N N . LYS A 1 360 ? -31.591 6.599 27.632 1.00 33.63 377 LYS A N 1
ATOM 2831 C CA . LYS A 1 360 ? -31.776 7.867 26.967 1.00 33.27 377 LYS A CA 1
ATOM 2832 C C . LYS A 1 360 ? -30.965 8.036 25.693 1.00 31.88 377 LYS A C 1
ATOM 2833 O O . LYS A 1 360 ? -31.259 8.919 24.927 1.00 29.71 377 LYS A O 1
ATOM 2839 N N . ALA A 1 361 ? -29.925 7.241 25.482 1.00 28.35 378 ALA A N 1
ATOM 2840 C CA . ALA A 1 361 ? -29.093 7.432 24.316 1.00 30.38 378 ALA A CA 1
ATOM 2841 C C . ALA A 1 361 ? -29.874 7.186 23.016 1.00 30.94 378 ALA A C 1
ATOM 2842 O O . ALA A 1 361 ? -30.811 6.381 22.998 1.00 29.14 378 ALA A O 1
ATOM 2844 N N . ASP A 1 362 ? -29.491 7.884 21.944 1.00 30.84 379 ASP A N 1
ATOM 2845 C CA . ASP A 1 362 ? -30.042 7.598 20.600 1.00 32.95 379 ASP A CA 1
ATOM 2846 C C . ASP A 1 362 ? -29.971 6.106 20.297 1.00 31.85 379 ASP A C 1
ATOM 2847 O O . ASP A 1 362 ? -28.942 5.448 20.555 1.00 30.43 379 ASP A O 1
ATOM 2852 N N . LYS A 1 363 ? -31.070 5.586 19.766 1.00 30.01 380 LYS A N 1
ATOM 2853 C CA . LYS A 1 363 ? -31.123 4.236 19.250 1.00 31.66 380 LYS A CA 1
ATOM 2854 C C . LYS A 1 363 ? -31.322 4.306 17.754 1.00 32.81 380 LYS A C 1
ATOM 2855 O O . LYS A 1 363 ? -31.849 5.285 17.222 1.00 32.00 380 LYS A O 1
ATOM 2861 N N . PHE A 1 364 ? -30.884 3.243 17.096 1.00 33.00 381 PHE A N 1
ATOM 2862 C CA . PHE A 1 364 ? -30.947 3.114 15.645 1.00 31.76 381 PHE A CA 1
ATOM 2863 C C . PHE A 1 364 ? -31.423 1.707 15.411 1.00 31.80 381 PHE A C 1
ATOM 2864 O O . PHE A 1 364 ? -30.635 0.757 15.407 1.00 32.42 381 PHE A O 1
ATOM 2872 N N . HIS A 1 365 ? -32.748 1.589 15.319 1.00 32.63 382 HIS A N 1
ATOM 2873 C CA . HIS A 1 365 ? -33.438 0.314 15.440 1.00 32.97 382 HIS A CA 1
ATOM 2874 C C . HIS A 1 365 ? -32.960 -0.461 16.695 1.00 30.80 382 HIS A C 1
ATOM 2875 O O . HIS A 1 365 ? -32.570 -1.646 16.666 1.00 28.82 382 HIS A O 1
ATOM 2882 N N . GLY A 1 366 ? -32.956 0.269 17.801 1.00 28.31 383 GLY A N 1
ATOM 2883 C CA . GLY A 1 366 ? -32.573 -0.295 19.093 1.00 29.42 383 GLY A CA 1
ATOM 2884 C C . GLY A 1 366 ? -31.087 -0.475 19.330 1.00 28.07 383 GLY A C 1
ATOM 2885 O O . GLY A 1 366 ? -30.661 -0.638 20.491 1.00 26.23 383 GLY A O 1
ATOM 2886 N N . ALA A 1 367 ? -30.289 -0.433 18.261 1.00 26.32 384 ALA A N 1
ATOM 2887 C CA . ALA A 1 367 ? -28.845 -0.505 18.386 1.00 26.45 384 ALA A CA 1
ATOM 2888 C C . ALA A 1 367 ? -28.336 0.851 18.782 1.00 26.53 384 ALA A C 1
ATOM 2889 O O . ALA A 1 367 ? -29.036 1.863 18.650 1.00 27.58 384 ALA A O 1
ATOM 2891 N N . VAL A 1 368 ? -27.095 0.878 19.251 1.00 26.25 385 VAL A N 1
ATOM 2892 C CA . VAL A 1 368 ? -26.443 2.132 19.568 1.00 25.08 385 VAL A CA 1
ATOM 2893 C C . VAL A 1 368 ? -25.398 2.418 18.519 1.00 25.05 385 VAL A C 1
ATOM 2894 O O . VAL A 1 368 ? -24.936 1.531 17.793 1.00 27.94 385 VAL A O 1
ATOM 2898 N N . SER A 1 369 ? -25.021 3.680 18.453 1.00 25.38 386 SER A N 1
ATOM 2899 C CA . SER A 1 369 ? -23.873 4.092 17.676 1.00 27.35 386 SER A CA 1
ATOM 2900 C C . SER A 1 369 ? -22.575 3.725 18.400 1.00 29.03 386 SER A C 1
ATOM 2901 O O . SER A 1 369 ? -22.562 3.404 19.588 1.00 26.91 386 SER A O 1
ATOM 2904 N N . HIS A 1 370 ? -21.491 3.812 17.651 1.00 27.00 387 HIS A N 1
ATOM 2905 C CA . HIS A 1 370 ? -20.168 3.565 18.150 1.00 26.29 387 HIS A CA 1
ATOM 2906 C C . HIS A 1 370 ? -19.835 4.579 19.224 1.00 26.80 387 HIS A C 1
ATOM 2907 O O . HIS A 1 370 ? -19.332 4.229 20.278 1.00 25.83 387 HIS A O 1
ATOM 2914 N N . PHE A 1 371 ? -20.097 5.842 18.909 1.00 28.19 388 PHE A N 1
ATOM 2915 C CA . PHE A 1 371 ? -19.753 6.929 19.780 1.00 27.61 388 PHE A CA 1
ATOM 2916 C C . PHE A 1 371 ? -20.983 7.692 20.180 1.00 28.86 388 PHE A C 1
ATOM 2917 O O . PHE A 1 371 ? -21.867 7.948 19.355 1.00 31.44 388 PHE A O 1
ATOM 2925 N N . ILE A 1 372 ? -21.041 8.016 21.463 1.00 27.84 389 ILE A N 1
ATOM 2926 C CA . ILE A 1 372 ? -22.099 8.819 22.020 1.00 28.96 389 ILE A CA 1
ATOM 2927 C C . ILE A 1 372 ? -21.463 9.897 22.890 1.00 29.86 389 ILE A C 1
ATOM 2928 O O . ILE A 1 372 ? -20.429 9.677 23.540 1.00 29.72 389 ILE A O 1
ATOM 2933 N N . ASP A 1 373 ? -22.081 11.064 22.894 1.00 28.56 390 ASP A N 1
ATOM 2934 C CA . ASP A 1 373 ? -21.672 12.123 23.784 1.00 30.97 390 ASP A CA 1
ATOM 2935 C C . ASP A 1 373 ? -22.322 11.775 25.113 1.00 30.22 390 ASP A C 1
ATOM 2936 O O . ASP A 1 373 ? -23.542 11.768 25.235 1.00 27.81 390 ASP A O 1
ATOM 2941 N N . GLY A 1 374 ? -21.481 11.472 26.099 1.00 30.44 391 GLY A N 1
ATOM 2942 C CA . GLY A 1 374 ? -21.923 11.053 27.418 1.00 30.12 391 GLY A CA 1
ATOM 2943 C C . GLY A 1 374 ? -22.753 12.071 28.163 1.00 30.25 391 GLY A C 1
ATOM 2944 O O . GLY A 1 374 ? -23.518 11.714 29.025 1.00 32.04 391 GLY A O 1
ATOM 2945 N N . THR A 1 375 ? -22.586 13.342 27.832 1.00 32.33 392 THR A N 1
ATOM 2946 C CA . THR A 1 375 ? -23.330 14.415 28.448 1.00 33.60 392 THR A CA 1
ATOM 2947 C C . THR A 1 375 ? -24.696 14.609 27.822 1.00 34.93 392 THR A C 1
ATOM 2948 O O . THR A 1 375 ? -25.542 15.217 28.435 1.00 38.64 392 THR A O 1
ATOM 2952 N N . THR A 1 376 ? -24.906 14.133 26.594 1.00 36.53 393 THR A N 1
ATOM 2953 C CA . THR A 1 376 ? -26.190 14.361 25.895 1.00 35.69 393 THR A CA 1
ATOM 2954 C C . THR A 1 376 ? -26.981 13.126 25.440 1.00 35.03 393 THR A C 1
ATOM 2955 O O . THR A 1 376 ? -28.165 13.253 25.144 1.00 36.06 393 THR A O 1
ATOM 2959 N N . GLY A 1 377 ? -26.338 11.955 25.357 1.00 31.39 394 GLY A N 1
ATOM 2960 C CA . GLY A 1 377 ? -26.957 10.779 24.762 1.00 29.73 394 GLY A CA 1
ATOM 2961 C C . GLY A 1 377 ? -26.961 10.825 23.238 1.00 29.75 394 GLY A C 1
ATOM 2962 O O . GLY A 1 377 ? -27.493 9.908 22.595 1.00 28.68 394 GLY A O 1
ATOM 2963 N N . LYS A 1 378 ? -26.351 11.859 22.650 1.00 29.82 395 LYS A N 1
ATOM 2964 C CA . LYS A 1 378 ? -26.397 12.057 21.203 1.00 33.72 395 LYS A CA 1
ATOM 2965 C C . LYS A 1 378 ? -25.198 11.363 20.582 1.00 34.15 395 LYS A C 1
ATOM 2966 O O . LYS A 1 378 ? -24.068 11.447 21.087 1.00 32.80 395 LYS A O 1
ATOM 2972 N N . THR A 1 379 ? -25.460 10.683 19.479 1.00 34.73 396 THR A N 1
ATOM 2973 C CA . THR A 1 379 ? -24.433 10.062 18.682 1.00 32.09 396 THR A CA 1
ATOM 2974 C C . THR A 1 379 ? -23.418 11.098 18.209 1.00 32.07 396 THR A C 1
ATOM 2975 O O . THR A 1 379 ? -23.757 12.237 17.922 1.00 31.03 396 THR A O 1
ATOM 2979 N N . VAL A 1 380 ? -22.159 10.688 18.197 1.00 30.19 397 VAL A N 1
ATOM 2980 C CA . VAL A 1 380 ? -21.077 11.498 17.685 1.00 31.29 397 VAL A CA 1
ATOM 2981 C C . VAL A 1 380 ? -20.595 10.750 16.457 1.00 30.55 397 VAL A C 1
ATOM 2982 O O . VAL A 1 380 ? -20.278 9.574 16.538 1.00 32.84 397 VAL A O 1
ATOM 2986 N N . ALA A 1 381 ? -20.538 11.444 15.329 1.00 30.78 398 ALA A N 1
ATOM 2987 C CA . ALA A 1 381 ? -20.091 10.877 14.069 1.00 31.19 398 ALA A CA 1
ATOM 2988 C C . ALA A 1 381 ? -18.569 11.026 13.984 1.00 32.21 398 ALA A C 1
ATOM 2989 O O . ALA A 1 381 ? -18.008 11.634 13.074 1.00 30.18 398 ALA A O 1
ATOM 2991 N N . PHE A 1 382 ? -17.902 10.399 14.946 1.00 33.49 399 PHE A N 1
ATOM 2992 C CA . PHE A 1 382 ? -16.476 10.555 15.135 1.00 30.98 399 PHE A CA 1
ATOM 2993 C C . PHE A 1 382 ? -15.662 10.044 13.954 1.00 30.61 399 PHE A C 1
ATOM 2994 O O . PHE A 1 382 ? -14.661 10.640 13.614 1.00 26.64 399 PHE A O 1
ATOM 3002 N N . PHE A 1 383 ? -16.100 8.944 13.351 1.00 31.48 400 PHE A N 1
ATOM 3003 C CA . PHE A 1 383 ? -15.422 8.357 12.186 1.00 34.70 400 PHE A CA 1
ATOM 3004 C C . PHE A 1 383 ? -15.826 8.953 10.835 1.00 37.27 400 PHE A C 1
ATOM 3005 O O . PHE A 1 383 ? -15.338 8.505 9.784 1.00 40.24 400 PHE A O 1
ATOM 3013 N N . GLY A 1 384 ? -16.701 9.944 10.858 1.00 34.13 401 GLY A N 1
ATOM 3014 C CA . GLY A 1 384 ? -17.105 10.637 9.669 1.00 34.91 401 GLY A CA 1
ATOM 3015 C C . GLY A 1 384 ? -18.606 10.710 9.614 1.00 34.87 401 GLY A C 1
ATOM 3016 O O . GLY A 1 384 ? -19.289 9.971 10.332 1.00 31.98 401 GLY A O 1
ATOM 3017 N N . PRO A 1 385 ? -19.131 11.582 8.737 1.00 36.17 402 PRO A N 1
ATOM 3018 C CA . PRO A 1 385 ? -20.575 11.862 8.673 1.00 34.71 402 PRO A CA 1
ATOM 3019 C C . PRO A 1 385 ? -21.434 10.667 8.230 1.00 32.27 402 PRO A C 1
ATOM 3020 O O . PRO A 1 385 ? -22.619 10.649 8.493 1.00 34.74 402 PRO A O 1
ATOM 3024 N N . LYS A 1 386 ? -20.846 9.660 7.603 1.00 34.02 403 LYS A N 1
ATOM 3025 C CA . LYS A 1 386 ? -21.597 8.444 7.266 1.00 35.80 403 LYS A CA 1
ATOM 3026 C C . LYS A 1 386 ? -21.873 7.571 8.479 1.00 34.13 403 LYS A C 1
ATOM 3027 O O . LYS A 1 386 ? -22.893 6.876 8.537 1.00 32.63 403 LYS A O 1
ATOM 3033 N N . ASP A 1 387 ? -20.986 7.627 9.469 1.00 32.81 404 ASP A N 1
ATOM 3034 C CA . ASP A 1 387 ? -21.101 6.744 10.612 1.00 33.05 404 ASP A CA 1
ATOM 3035 C C . ASP A 1 387 ? -21.764 7.487 11.725 1.00 30.61 404 ASP A C 1
ATOM 3036 O O . ASP A 1 387 ? -21.169 7.737 12.787 1.00 31.03 404 ASP A O 1
ATOM 3041 N N . ASN A 1 388 ? -23.028 7.799 11.490 1.00 27.66 405 ASN A N 1
ATOM 3042 C CA . ASN A 1 388 ? -23.769 8.698 12.363 1.00 27.53 405 ASN A CA 1
ATOM 3043 C C . ASN A 1 388 ? -24.998 8.030 12.944 1.00 27.27 405 ASN A C 1
ATOM 3044 O O . ASN A 1 388 ? -25.907 8.695 13.412 1.00 30.70 405 ASN A O 1
ATOM 3049 N N . GLY A 1 389 ? -25.021 6.700 12.916 1.00 28.75 406 GLY A N 1
ATOM 3050 C CA . GLY A 1 389 ? -26.176 5.941 13.350 1.00 27.84 406 GLY A CA 1
ATOM 3051 C C . GLY A 1 389 ? -25.719 4.682 14.030 1.00 27.83 406 GLY A C 1
ATOM 3052 O O . GLY A 1 389 ? -24.689 4.695 14.718 1.00 28.99 406 GLY A O 1
ATOM 3053 N N . GLY A 1 390 ? -26.460 3.593 13.847 1.00 25.63 407 GLY A N 1
ATOM 3054 C CA . GLY A 1 390 ? -26.107 2.348 14.510 1.00 25.91 407 GLY A CA 1
ATOM 3055 C C . GLY A 1 390 ? -24.783 1.739 14.049 1.00 25.29 407 GLY A C 1
ATOM 3056 O O . GLY A 1 390 ? -24.422 1.783 12.864 1.00 25.23 407 GLY A O 1
ATOM 3057 N N . ASP A 1 391 ? -24.041 1.223 15.017 1.00 24.66 408 ASP A N 1
ATOM 3058 C CA . ASP A 1 391 ? -22.903 0.347 14.783 1.00 24.22 408 ASP A CA 1
ATOM 3059 C C . ASP A 1 391 ? -23.214 -0.950 15.494 1.00 27.14 408 ASP A C 1
ATOM 3060 O O . ASP A 1 391 ? -23.153 -1.053 16.741 1.00 28.43 408 ASP A O 1
ATOM 3065 N N . LEU A 1 392 ? -23.569 -1.950 14.705 1.00 27.81 409 LEU A N 1
ATOM 3066 C CA . LEU A 1 392 ? -24.087 -3.177 15.261 1.00 27.27 409 LEU A CA 1
ATOM 3067 C C . LEU A 1 392 ? -23.001 -3.943 16.004 1.00 26.62 409 LEU A C 1
ATOM 3068 O O . LEU A 1 392 ? -23.302 -4.694 16.925 1.00 24.46 409 LEU A O 1
ATOM 3073 N N . VAL A 1 393 ? -21.752 -3.782 15.589 1.00 25.90 410 VAL A N 1
ATOM 3074 C CA . VAL A 1 393 ? -20.680 -4.545 16.195 1.00 26.80 410 VAL A CA 1
ATOM 3075 C C . VAL A 1 393 ? -20.428 -3.966 17.583 1.00 27.04 410 VAL A C 1
ATOM 3076 O O . VAL A 1 393 ? -20.289 -4.714 18.543 1.00 26.31 410 VAL A O 1
ATOM 3080 N N . GLU A 1 394 ? -20.401 -2.638 17.656 1.00 27.31 411 GLU A N 1
ATOM 3081 C CA . GLU A 1 394 ? -20.203 -1.905 18.900 1.00 27.94 411 GLU A CA 1
ATOM 3082 C C . GLU A 1 394 ? -21.377 -2.180 19.829 1.00 26.68 411 GLU A C 1
ATOM 3083 O O . GLU A 1 394 ? -21.189 -2.440 21.025 1.00 24.00 411 GLU A O 1
ATOM 3089 N N . THR A 1 395 ? -22.574 -2.172 19.249 1.00 25.03 412 THR A N 1
ATOM 3090 C CA . THR A 1 395 ? -23.786 -2.563 19.955 1.00 26.10 412 THR A CA 1
ATOM 3091 C C . THR A 1 395 ? -23.650 -3.945 20.527 1.00 24.86 412 THR A C 1
ATOM 3092 O O . THR A 1 395 ? -23.939 -4.149 21.695 1.00 24.98 412 THR A O 1
ATOM 3096 N N . SER A 1 396 ? -23.180 -4.893 19.730 1.00 24.28 413 SER A N 1
ATOM 3097 C CA . SER A 1 396 ? -22.956 -6.249 20.250 1.00 25.04 413 SER A CA 1
ATOM 3098 C C . SER A 1 396 ? -21.942 -6.301 21.391 1.00 25.39 413 SER A C 1
ATOM 3099 O O . SER A 1 396 ? -22.146 -7.047 22.351 1.00 25.39 413 SER A O 1
ATOM 3102 N N . PHE A 1 397 ? -20.863 -5.516 21.284 1.00 23.68 414 PHE A N 1
ATOM 3103 C CA . PHE A 1 397 ? -19.865 -5.474 22.346 1.00 24.06 414 PHE A CA 1
ATOM 3104 C C . PHE A 1 397 ? -20.475 -4.867 23.601 1.00 24.23 414 PHE A C 1
ATOM 3105 O O . PHE A 1 397 ? -20.216 -5.333 24.699 1.00 24.67 414 PHE A O 1
ATOM 3113 N N . LEU A 1 398 ? -21.302 -3.844 23.414 1.00 25.20 415 LEU A N 1
ATOM 3114 C CA . LEU A 1 398 ? -21.957 -3.208 24.508 1.00 25.65 415 LEU A CA 1
ATOM 3115 C C . LEU A 1 398 ? -22.855 -4.178 25.220 1.00 25.78 415 LEU A C 1
ATOM 3116 O O . LEU A 1 398 ? -22.805 -4.285 26.451 1.00 25.74 415 LEU A O 1
ATOM 3121 N N . PHE A 1 399 ? -23.663 -4.884 24.432 1.00 24.85 416 PHE A N 1
ATOM 3122 C CA . PHE A 1 399 ? -24.629 -5.834 24.967 1.00 26.69 416 PHE A CA 1
ATOM 3123 C C . PHE A 1 399 ? -24.045 -7.141 25.474 1.00 27.50 416 PHE A C 1
ATOM 3124 O O . PHE A 1 399 ? -24.594 -7.736 26.405 1.00 25.62 416 PHE A O 1
ATOM 3132 N N . GLN A 1 400 ? -22.907 -7.560 24.941 1.00 26.51 417 GLN A N 1
ATOM 3133 C CA . GLN A 1 400 ? -22.186 -8.627 25.603 1.00 27.61 417 GLN A CA 1
ATOM 3134 C C . GLN A 1 400 ? -21.873 -8.229 27.056 1.00 28.57 417 GLN A C 1
ATOM 3135 O O . GLN A 1 400 ? -21.965 -9.060 27.969 1.00 28.38 417 GLN A O 1
ATOM 3141 N N . GLY A 1 401 ? -21.469 -6.978 27.233 1.00 26.80 418 GLY A N 1
ATOM 3142 C CA . GLY A 1 401 ? -21.191 -6.448 28.549 1.00 27.88 418 GLY A CA 1
ATOM 3143 C C . GLY A 1 401 ? -22.444 -6.362 29.383 1.00 27.19 418 GLY A C 1
ATOM 3144 O O . GLY A 1 401 ? -22.443 -6.782 30.529 1.00 27.06 418 GLY A O 1
ATOM 3145 N N . LEU A 1 402 ? -23.518 -5.829 28.802 1.00 27.20 419 LEU A N 1
ATOM 3146 C CA . LEU A 1 402 ? -24.736 -5.587 29.566 1.00 27.89 419 LEU A CA 1
ATOM 3147 C C . LEU A 1 402 ? -25.403 -6.858 30.029 1.00 29.32 419 LEU A C 1
ATOM 3148 O O . LEU A 1 402 ? -25.889 -6.910 31.166 1.00 29.84 419 LEU A O 1
ATOM 3153 N N . LEU A 1 403 ? -25.427 -7.879 29.175 1.00 28.02 420 LEU A N 1
ATOM 3154 C CA . LEU A 1 403 ? -26.002 -9.149 29.573 1.00 29.21 420 LEU A CA 1
ATOM 3155 C C . LEU A 1 403 ? -25.165 -9.813 30.647 1.00 29.84 420 LEU A C 1
ATOM 3156 O O . LEU A 1 403 ? -25.719 -10.477 31.529 1.00 27.83 420 LEU A O 1
ATOM 3161 N N . THR A 1 404 ? -23.846 -9.614 30.593 1.00 26.82 421 THR A N 1
ATOM 3162 C CA . THR A 1 404 ? -22.973 -10.071 31.658 1.00 28.19 421 THR A CA 1
ATOM 3163 C C . THR A 1 404 ? -23.332 -9.372 32.958 1.00 27.15 421 THR A C 1
ATOM 3164 O O . THR A 1 404 ? -23.560 -10.014 33.966 1.00 27.45 421 THR A O 1
ATOM 3168 N N . ALA A 1 405 ? -23.410 -8.056 32.908 1.00 27.42 422 ALA A N 1
ATOM 3169 C CA . ALA A 1 405 ? -23.780 -7.288 34.069 1.00 28.74 422 ALA A CA 1
ATOM 3170 C C . ALA A 1 405 ? -25.133 -7.715 34.602 1.00 29.43 422 ALA A C 1
ATOM 3171 O O . ALA A 1 405 ? -25.325 -7.823 35.810 1.00 27.81 422 ALA A O 1
ATOM 3173 N N . ARG A 1 406 ? -26.070 -7.957 33.697 1.00 28.37 423 ARG A N 1
ATOM 3174 C CA . ARG A 1 406 ? -27.425 -8.317 34.084 1.00 30.74 423 ARG A CA 1
ATOM 3175 C C . ARG A 1 406 ? -27.480 -9.623 34.870 1.00 30.06 423 ARG A C 1
ATOM 3176 O O . ARG A 1 406 ? -28.308 -9.776 35.751 1.00 32.42 423 ARG A O 1
ATOM 3184 N N . GLN A 1 407 ? -26.614 -10.567 34.524 1.00 29.16 424 GLN A N 1
ATOM 3185 C CA . GLN A 1 407 ? -26.496 -11.801 35.273 1.00 26.99 424 GLN A CA 1
ATOM 3186 C C . GLN A 1 407 ? -25.786 -11.593 36.580 1.00 26.98 424 GLN A C 1
ATOM 3187 O O . GLN A 1 407 ? -26.061 -12.295 37.521 1.00 27.67 424 GLN A O 1
ATOM 3193 N N . TYR A 1 408 ? -24.850 -10.646 36.619 1.00 27.87 425 TYR A N 1
ATOM 3194 C CA . TYR A 1 408 ? -24.133 -10.327 37.831 1.00 28.13 425 TYR A CA 1
ATOM 3195 C C . TYR A 1 408 ? -25.032 -9.703 38.883 1.00 27.81 425 TYR A C 1
ATOM 3196 O O . TYR A 1 408 ? -25.001 -10.136 40.042 1.00 29.72 425 TYR A O 1
ATOM 3205 N N . PHE A 1 409 ? -25.800 -8.687 38.484 1.00 26.09 426 PHE A N 1
ATOM 3206 C CA . PHE A 1 409 ? -26.620 -7.920 39.415 1.00 27.96 426 PHE A CA 1
ATOM 3207 C C . PHE A 1 409 ? -27.962 -8.614 39.575 1.00 28.02 426 PHE A C 1
ATOM 3208 O O . PHE A 1 409 ? -28.990 -8.144 39.104 1.00 28.70 426 PHE A O 1
ATOM 3216 N N . ASN A 1 410 ? -27.917 -9.739 40.275 1.00 29.53 427 ASN A N 1
ATOM 3217 C CA . ASN A 1 410 ? -29.024 -10.680 40.381 1.00 30.72 427 ASN A CA 1
ATOM 3218 C C . ASN A 1 410 ? -29.715 -10.611 41.742 1.00 30.67 427 ASN A C 1
ATOM 3219 O O . ASN A 1 410 ? -30.510 -11.476 42.066 1.00 29.00 427 ASN A O 1
ATOM 3224 N N . GLN A 1 411 ? -29.401 -9.605 42.540 1.00 31.38 428 GLN A N 1
ATOM 3225 C CA . GLN A 1 411 ? -29.969 -9.528 43.878 1.00 34.85 428 GLN A CA 1
ATOM 3226 C C . GLN A 1 411 ? -31.402 -9.015 43.793 1.00 33.47 428 GLN A C 1
ATOM 3227 O O . GLN A 1 411 ? -31.738 -8.222 42.903 1.00 28.24 428 GLN A O 1
ATOM 3233 N N . GLU A 1 412 ? -32.214 -9.445 44.758 1.00 34.19 429 GLU A N 1
ATOM 3234 C CA . GLU A 1 412 ? -33.591 -9.051 44.857 1.00 33.49 429 GLU A CA 1
ATOM 3235 C C . GLU A 1 412 ? -33.664 -7.816 45.718 1.00 34.90 429 GLU A C 1
ATOM 3236 O O . GLU A 1 412 ? -34.046 -7.873 46.897 1.00 35.19 429 GLU A O 1
ATOM 3242 N N . ASN A 1 413 ? -33.252 -6.700 45.126 1.00 35.03 430 ASN A N 1
ATOM 3243 C CA . ASN A 1 413 ? -33.447 -5.379 45.718 1.00 35.33 430 ASN A CA 1
ATOM 3244 C C . ASN A 1 413 ? -33.869 -4.436 44.612 1.00 34.62 430 ASN A C 1
ATOM 3245 O O . ASN A 1 413 ? -33.809 -4.803 43.439 1.00 33.78 430 ASN A O 1
ATOM 3250 N N . ASP A 1 414 ? -34.320 -3.237 44.969 1.00 34.35 431 ASP A N 1
ATOM 3251 C CA . ASP A 1 414 ? -34.958 -2.385 43.970 1.00 35.48 431 ASP A CA 1
ATOM 3252 C C . ASP A 1 414 ? -33.962 -1.929 42.919 1.00 34.69 431 ASP A C 1
ATOM 3253 O O . ASP A 1 414 ? -34.344 -1.779 41.770 1.00 30.34 431 ASP A O 1
ATOM 3258 N N . LYS A 1 415 ? -32.717 -1.674 43.337 1.00 34.22 432 LYS A N 1
ATOM 3259 C CA . LYS A 1 415 ? -31.701 -1.151 42.431 1.00 37.35 432 LYS A CA 1
ATOM 3260 C C . LYS A 1 415 ? -31.235 -2.168 41.408 1.00 34.36 432 LYS A C 1
ATOM 3261 O O . LYS A 1 415 ? -31.114 -1.846 40.226 1.00 35.11 432 LYS A O 1
ATOM 3267 N N . GLU A 1 416 ? -30.950 -3.382 41.861 1.00 33.28 433 GLU A N 1
ATOM 3268 C CA . GLU A 1 416 ? -30.508 -4.418 40.942 1.00 34.89 433 GLU A CA 1
ATOM 3269 C C . GLU A 1 416 ? -31.658 -4.887 40.048 1.00 34.91 433 GLU A C 1
ATOM 3270 O O . GLU A 1 416 ? -31.452 -5.152 38.877 1.00 32.80 433 GLU A O 1
ATOM 3276 N N . LYS A 1 417 ? -32.860 -4.943 40.604 1.00 35.08 434 LYS A N 1
ATOM 3277 C CA . LYS A 1 417 ? -34.071 -5.133 39.818 1.00 37.01 434 LYS A CA 1
ATOM 3278 C C . LYS A 1 417 ? -34.175 -4.094 38.688 1.00 36.00 434 LYS A C 1
ATOM 3279 O O . LYS A 1 417 ? -34.439 -4.468 37.541 1.00 33.80 434 LYS A O 1
ATOM 3285 N N . GLN A 1 418 ? -33.944 -2.816 39.003 1.00 32.97 435 GLN A N 1
ATOM 3286 C CA . GLN A 1 418 ? -33.984 -1.742 38.000 1.00 33.16 435 GLN A CA 1
ATOM 3287 C C . GLN A 1 418 ? -32.875 -1.880 36.928 1.00 32.63 435 GLN A C 1
ATOM 3288 O O . GLN A 1 418 ? -33.119 -1.682 35.732 1.00 29.07 435 GLN A O 1
ATOM 3294 N N . ILE A 1 419 ? -31.662 -2.199 37.373 1.00 31.79 436 ILE A N 1
ATOM 3295 C CA . ILE A 1 419 ? -30.556 -2.514 36.450 1.00 32.46 436 ILE A CA 1
ATOM 3296 C C . ILE A 1 419 ? -31.007 -3.613 35.482 1.00 29.94 436 ILE A C 1
ATOM 3297 O O . ILE A 1 419 ? -30.903 -3.444 34.273 1.00 30.75 436 ILE A O 1
ATOM 3302 N N . ARG A 1 420 ? -31.512 -4.714 36.032 1.00 29.58 437 ARG A N 1
ATOM 3303 C CA . ARG A 1 420 ? -31.946 -5.857 35.249 1.00 30.02 437 ARG A CA 1
ATOM 3304 C C . ARG A 1 420 ? -33.078 -5.504 34.292 1.00 30.57 437 ARG A C 1
ATOM 3305 O O . ARG A 1 420 ? -32.960 -5.793 33.098 1.00 30.05 437 ARG A O 1
ATOM 3313 N N . LYS A 1 421 ? -34.130 -4.857 34.820 1.00 32.38 438 LYS A N 1
ATOM 3314 C CA . LYS A 1 421 ? -35.262 -4.361 34.037 1.00 33.62 438 LYS A CA 1
ATOM 3315 C C . LYS A 1 421 ? -34.786 -3.574 32.819 1.00 32.58 438 LYS A C 1
ATOM 3316 O O . LYS A 1 421 ? -35.211 -3.806 31.684 1.00 29.82 438 LYS A O 1
ATOM 3322 N N . SER A 1 422 ? -33.917 -2.614 33.089 1.00 30.22 439 SER A N 1
ATOM 3323 C CA . SER A 1 422 ? -33.445 -1.701 32.086 1.00 29.76 439 SER A CA 1
ATOM 3324 C C . SER A 1 422 ? -32.662 -2.422 30.997 1.00 28.94 439 SER A C 1
ATOM 3325 O O . SER A 1 422 ? -32.924 -2.253 29.813 1.00 27.72 439 SER A O 1
ATOM 3328 N N . ILE A 1 423 ? -31.736 -3.263 31.418 1.00 28.63 440 ILE A N 1
ATOM 3329 C CA . ILE A 1 423 ? -30.981 -4.063 30.487 1.00 28.37 440 ILE A CA 1
ATOM 3330 C C . ILE A 1 423 ? -31.875 -5.011 29.695 1.00 28.03 440 ILE A C 1
ATOM 3331 O O . ILE A 1 423 ? -31.674 -5.155 28.504 1.00 27.17 440 ILE A O 1
ATOM 3336 N N . ASP A 1 424 ? -32.841 -5.666 30.330 1.00 28.47 441 ASP A N 1
ATOM 3337 C CA . ASP A 1 424 ? -33.684 -6.603 29.581 1.00 29.37 441 ASP A CA 1
ATOM 3338 C C . ASP A 1 424 ? -34.393 -5.866 28.468 1.00 28.97 441 ASP A C 1
ATOM 3339 O O 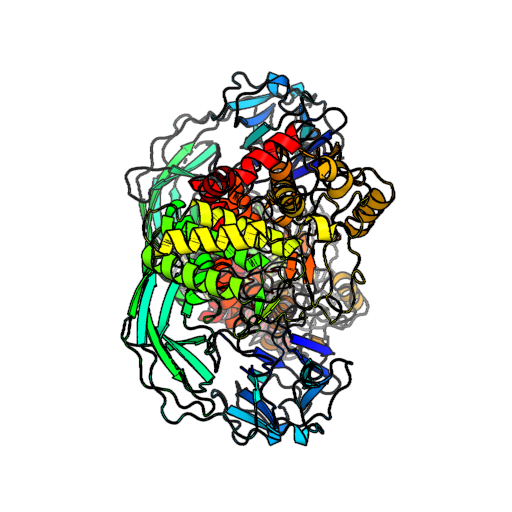. ASP A 1 424 ? -34.455 -6.372 27.352 1.00 27.55 441 ASP A O 1
ATOM 3344 N N . ASN A 1 425 ? -34.892 -4.666 28.765 1.00 29.02 442 ASN A N 1
ATOM 3345 C CA . ASN A 1 425 ? -35.629 -3.870 27.787 1.00 31.86 442 ASN A CA 1
ATOM 3346 C C . ASN A 1 425 ? -34.736 -3.299 26.678 1.00 33.18 442 ASN A C 1
ATOM 3347 O O . ASN A 1 425 ? -35.074 -3.393 25.487 1.00 31.59 442 ASN A O 1
ATOM 3352 N N . LEU A 1 426 ? -33.590 -2.737 27.066 1.00 32.42 443 LEU A N 1
ATOM 3353 C CA . LEU A 1 426 ? -32.580 -2.322 26.096 1.00 33.13 443 LEU A CA 1
ATOM 3354 C C . LEU A 1 426 ? -32.193 -3.481 25.175 1.00 31.43 443 LEU A C 1
ATOM 3355 O O . LEU A 1 426 ? -32.204 -3.345 23.943 1.00 31.07 443 LEU A O 1
ATOM 3360 N N . TRP A 1 427 ? -31.882 -4.618 25.792 1.00 28.34 444 TRP A N 1
ATOM 3361 C CA . TRP A 1 427 ? -31.517 -5.837 25.075 1.00 28.91 444 TRP A CA 1
ATOM 3362 C C . TRP A 1 427 ? -32.614 -6.349 24.115 1.00 30.50 444 TRP A C 1
ATOM 3363 O O . TRP A 1 427 ? -32.341 -6.601 22.945 1.00 28.80 444 TRP A O 1
ATOM 3374 N N . LYS A 1 428 ? -33.830 -6.498 24.620 1.00 31.57 445 LYS A N 1
ATOM 3375 C CA . LYS A 1 428 ? -34.944 -6.973 23.793 1.00 36.13 445 LYS A CA 1
ATOM 3376 C C . LYS A 1 428 ? -35.188 -6.082 22.602 1.00 34.48 445 LYS A C 1
ATOM 3377 O O . LYS A 1 428 ? -35.602 -6.563 21.546 1.00 33.96 445 LYS A O 1
ATOM 3383 N N . ASN A 1 429 ? -34.948 -4.785 22.780 1.00 33.14 446 ASN A N 1
ATOM 3384 C CA . ASN A 1 429 ? -35.250 -3.822 21.731 1.00 34.22 446 ASN A CA 1
ATOM 3385 C C . ASN A 1 429 ? -34.157 -3.574 20.726 1.00 28.94 446 ASN A C 1
ATOM 3386 O O . ASN A 1 429 ? -34.379 -2.796 19.810 1.00 29.57 446 ASN A O 1
ATOM 3391 N N . VAL A 1 430 ? -33.015 -4.243 20.839 1.00 28.73 447 VAL A N 1
ATOM 3392 C CA . VAL A 1 430 ? -32.017 -4.153 19.775 1.00 28.17 447 VAL A CA 1
ATOM 3393 C C . VAL A 1 430 ? -32.575 -4.930 18.585 1.00 28.19 447 VAL A C 1
ATOM 3394 O O . VAL A 1 430 ? -32.665 -6.170 18.611 1.00 28.49 447 VAL A O 1
ATOM 3398 N N . GLU A 1 431 ? -32.946 -4.208 17.540 1.00 30.92 448 GLU A N 1
ATOM 3399 C CA . GLU A 1 431 ? -33.508 -4.860 16.351 1.00 31.46 448 GLU A CA 1
ATOM 3400 C C . GLU A 1 431 ? -32.397 -5.425 15.465 1.00 30.31 448 GLU A C 1
ATOM 3401 O O . GLU A 1 431 ? -32.090 -4.879 14.399 1.00 27.65 448 GLU A O 1
ATOM 3407 N N . TRP A 1 432 ? -31.809 -6.533 15.909 1.00 29.32 449 TRP A N 1
ATOM 3408 C CA . TRP A 1 432 ? -30.726 -7.196 15.164 1.00 28.78 449 TRP A CA 1
ATOM 3409 C C . TRP A 1 432 ? -31.136 -7.477 13.714 1.00 29.52 449 TRP A C 1
ATOM 3410 O O . TRP A 1 432 ? -30.369 -7.230 12.789 1.00 29.33 449 TRP A O 1
ATOM 3421 N N . SER A 1 433 ? -32.356 -7.976 13.536 1.00 31.34 450 SER A N 1
ATOM 3422 C CA . SER A 1 433 ? -32.898 -8.333 12.225 1.00 31.56 450 SER A CA 1
ATOM 3423 C C . SER A 1 433 ? -32.909 -7.174 11.267 1.00 30.94 450 SER A C 1
ATOM 3424 O O . SER A 1 433 ? -32.702 -7.372 10.084 1.00 34.43 450 SER A O 1
ATOM 3427 N N . TRP A 1 434 ? -33.152 -5.969 11.776 1.00 31.93 451 TRP A N 1
ATOM 3428 C CA . TRP A 1 434 ? -33.079 -4.770 10.988 1.00 30.65 451 TRP A CA 1
ATOM 3429 C C . TRP A 1 434 ? -31.746 -4.657 10.271 1.00 31.53 451 TRP A C 1
ATOM 3430 O O . TRP A 1 434 ? -31.700 -4.267 9.114 1.00 29.51 451 TRP A O 1
ATOM 3441 N N . TYR A 1 435 ? -30.667 -5.017 10.960 1.00 31.15 452 TYR A N 1
ATOM 3442 C CA . TYR A 1 435 ? -29.323 -4.884 10.393 1.00 31.36 452 TYR A CA 1
ATOM 3443 C C . TYR A 1 435 ? -28.959 -5.927 9.324 1.00 32.57 452 TYR A C 1
ATOM 3444 O O . TYR A 1 435 ? -27.837 -5.936 8.813 1.00 34.64 452 TYR A O 1
ATOM 3453 N N . LYS A 1 436 ? -29.898 -6.810 9.003 1.00 33.60 453 LYS A N 1
ATOM 3454 C CA . LYS A 1 436 ? -29.822 -7.618 7.796 1.00 34.35 453 LYS A CA 1
ATOM 3455 C C . LYS A 1 436 ? -29.929 -6.797 6.517 1.00 34.08 453 LYS A C 1
ATOM 3456 O O . LYS A 1 436 ? -29.430 -7.230 5.482 1.00 34.87 453 LYS A O 1
ATOM 3462 N N . GLN A 1 437 ? -30.596 -5.643 6.584 1.00 33.80 454 GLN A N 1
ATOM 3463 C CA . GLN A 1 437 ? -30.785 -4.734 5.453 1.00 34.10 454 GLN A CA 1
ATOM 3464 C C . GLN A 1 437 ? -31.841 -5.264 4.503 1.00 34.59 454 GLN A C 1
ATOM 3465 O O . GLN A 1 437 ? -32.735 -4.528 4.131 1.00 33.44 454 GLN A O 1
ATOM 3471 N N . PHE A 1 438 ? -31.700 -6.517 4.087 1.00 37.59 455 PHE A N 1
ATOM 3472 C CA . PHE A 1 438 ? -32.720 -7.212 3.296 1.00 41.81 455 PHE A CA 1
ATOM 3473 C C . PHE A 1 438 ? -33.235 -8.377 4.099 1.00 42.32 455 PHE A C 1
ATOM 3474 O O . PHE A 1 438 ? -32.490 -8.982 4.862 1.00 44.35 455 PHE A O 1
ATOM 3482 N N . LYS A 1 439 ? -34.496 -8.717 3.872 1.00 43.45 456 LYS A N 1
ATOM 3483 C CA . LYS A 1 439 ? -35.156 -9.835 4.537 1.00 44.68 456 LYS A CA 1
ATOM 3484 C C . LYS A 1 439 ? -34.394 -11.131 4.289 1.00 39.30 456 LYS A C 1
ATOM 3485 O O . LYS A 1 439 ? -34.285 -11.963 5.160 1.00 38.99 456 LYS A O 1
ATOM 3491 N N . ASP A 1 440 ? -33.874 -11.295 3.084 1.00 41.03 457 ASP A N 1
ATOM 3492 C CA . ASP A 1 440 ? -33.178 -12.514 2.697 1.00 43.57 457 ASP A CA 1
ATOM 3493 C C . ASP A 1 440 ? -31.653 -12.336 2.704 1.00 40.13 457 ASP A C 1
ATOM 3494 O O . ASP A 1 440 ? -30.950 -13.151 2.117 1.00 40.94 457 ASP A O 1
ATOM 3499 N N . SER A 1 441 ? -31.130 -11.298 3.366 1.00 38.65 458 SER A N 1
ATOM 3500 C CA . SER A 1 441 ? -29.678 -11.097 3.415 1.00 37.22 458 SER A CA 1
ATOM 3501 C C . SER A 1 441 ? -29.033 -12.264 4.157 1.00 33.49 458 SER A C 1
ATOM 3502 O O . SER A 1 441 ? -29.466 -12.611 5.261 1.00 34.62 458 SER A O 1
ATOM 3505 N N . PRO A 1 442 ? -28.013 -12.885 3.545 1.00 33.05 459 PRO A N 1
ATOM 3506 C CA . PRO A 1 442 ? -27.209 -13.844 4.313 1.00 34.05 459 PRO A CA 1
ATOM 3507 C C . PRO A 1 442 ? -26.346 -13.187 5.419 1.00 32.28 459 PRO A C 1
ATOM 3508 O O . PRO A 1 442 ? -25.852 -13.893 6.296 1.00 29.87 459 PRO A O 1
ATOM 3512 N N . TYR A 1 443 ? -26.204 -11.861 5.367 1.00 30.86 460 TYR A N 1
ATOM 3513 C CA . TYR A 1 443 ? -25.296 -11.116 6.224 1.00 31.81 460 TYR A CA 1
ATOM 3514 C C . TYR A 1 443 ? -26.016 -10.121 7.102 1.00 31.84 460 TYR A C 1
ATOM 3515 O O . TYR A 1 443 ? -27.033 -9.520 6.698 1.00 30.36 460 TYR A O 1
ATOM 3524 N N . LEU A 1 444 ? -25.439 -9.910 8.284 1.00 28.00 461 LEU A N 1
ATOM 3525 C CA . LEU A 1 444 ? -25.683 -8.700 9.023 1.00 28.05 461 LEU A CA 1
ATOM 3526 C C . LEU A 1 444 ? -24.830 -7.613 8.426 1.00 27.80 461 LEU A C 1
ATOM 3527 O O . LEU A 1 444 ? -23.765 -7.893 7.866 1.00 30.30 461 LEU A O 1
ATOM 3532 N N . TYR A 1 445 ? -25.297 -6.370 8.564 1.00 28.26 462 TYR A N 1
ATOM 3533 C CA . TYR A 1 445 ? -24.503 -5.200 8.264 1.00 27.71 462 TYR A CA 1
ATOM 3534 C C . TYR A 1 445 ? -24.008 -4.514 9.525 1.00 27.53 462 TYR A C 1
ATOM 3535 O O . TYR A 1 445 ? -24.659 -4.550 10.582 1.00 28.47 462 TYR A O 1
ATOM 3544 N N . TRP A 1 446 ? -22.834 -3.909 9.383 1.00 26.98 463 TRP A N 1
ATOM 3545 C CA . TRP A 1 446 ? -22.137 -3.227 10.457 1.00 28.57 463 TRP A CA 1
ATOM 3546 C C . TRP A 1 446 ? -22.910 -1.985 10.886 1.00 29.15 463 TRP A C 1
ATOM 3547 O O . TRP A 1 446 ? -23.098 -1.761 12.090 1.00 27.83 463 TRP A O 1
ATOM 3558 N N . HIS A 1 447 ? -23.372 -1.197 9.918 1.00 28.51 464 HIS A N 1
ATOM 3559 C CA . HIS A 1 447 ? -23.893 0.133 10.231 1.00 29.35 464 HIS A CA 1
ATOM 3560 C C . HIS A 1 447 ? -25.254 0.371 9.657 1.00 30.18 464 HIS A C 1
ATOM 3561 O O . HIS A 1 447 ? -25.601 -0.189 8.622 1.00 31.00 464 HIS A O 1
ATOM 3568 N N . TRP A 1 448 ? -26.014 1.247 10.308 1.00 30.71 465 TRP A N 1
ATOM 3569 C CA . TRP A 1 448 ? -27.201 1.825 9.684 1.00 30.70 465 TRP A CA 1
ATOM 3570 C C . TRP A 1 448 ? -27.309 3.263 10.101 1.00 30.14 465 TRP A C 1
ATOM 3571 O O . TRP A 1 448 ? -27.299 3.550 11.290 1.00 28.32 465 TRP A O 1
ATOM 3582 N N . SER A 1 449 ? -27.425 4.155 9.120 1.00 30.63 466 SER A N 1
ATOM 3583 C CA . SER A 1 449 ? -27.506 5.600 9.366 1.00 31.85 466 SER A CA 1
ATOM 3584 C C . SER A 1 449 ? -28.960 6.073 9.291 1.00 33.40 466 SER A C 1
ATOM 3585 O O . SER A 1 449 ? -29.651 5.701 8.366 1.00 33.52 466 SER A O 1
ATOM 3588 N N . PRO A 1 450 ? -29.417 6.900 10.258 1.00 36.41 467 PRO A N 1
ATOM 3589 C CA . PRO A 1 450 ? -30.790 7.403 10.216 1.00 36.72 467 PRO A CA 1
ATOM 3590 C C . PRO A 1 450 ? -31.096 8.211 8.970 1.00 37.47 467 PRO A C 1
ATOM 3591 O O . PRO A 1 450 ? -32.247 8.230 8.556 1.00 38.60 467 PRO A O 1
ATOM 3595 N N . ASP A 1 451 ? -30.095 8.881 8.395 1.00 36.57 468 ASP A N 1
ATOM 3596 C CA . ASP A 1 451 ? -30.322 9.724 7.224 1.00 38.60 468 ASP A CA 1
ATOM 3597 C C . ASP A 1 451 ? -29.681 9.219 5.931 1.00 40.23 468 ASP A C 1
ATOM 3598 O O . ASP A 1 451 ? -30.063 9.669 4.852 1.00 41.70 468 ASP A O 1
ATOM 3603 N N . GLN A 1 452 ? -28.698 8.326 6.052 1.00 38.73 469 GLN A N 1
ATOM 3604 C CA . GLN A 1 452 ? -27.976 7.778 4.917 1.00 36.60 469 GLN A CA 1
ATOM 3605 C C . GLN A 1 452 ? -28.139 6.270 4.816 1.00 35.97 469 GLN A C 1
ATOM 3606 O O . GLN A 1 452 ? -27.463 5.639 4.016 1.00 37.59 469 GLN A O 1
ATOM 3612 N N . ALA A 1 453 ? -29.029 5.687 5.624 1.00 34.48 470 ALA A N 1
ATOM 3613 C CA . ALA A 1 453 ? -29.388 4.287 5.498 1.00 35.03 470 ALA A CA 1
ATOM 3614 C C . ALA A 1 453 ? -28.130 3.407 5.459 1.00 36.87 470 ALA A C 1
ATOM 3615 O O . ALA A 1 453 ? -27.271 3.549 6.345 1.00 38.27 470 ALA A O 1
ATOM 3617 N N . TRP A 1 454 ? -27.984 2.573 4.421 1.00 34.23 471 TRP A N 1
ATOM 3618 C CA . TRP A 1 454 ? -26.942 1.552 4.339 1.00 34.05 471 TRP A CA 1
ATOM 3619 C C . TRP A 1 454 ? -25.740 2.001 3.514 1.00 32.42 471 TRP A C 1
ATOM 3620 O O . TRP A 1 454 ? -25.051 1.172 2.951 1.00 30.48 471 TRP A O 1
ATOM 3631 N N . VAL A 1 455 ? -25.453 3.304 3.514 1.00 32.65 472 VAL A N 1
ATOM 3632 C CA . VAL A 1 455 ? -24.368 3.844 2.715 1.00 32.55 472 VAL A CA 1
ATOM 3633 C C . VAL A 1 455 ? -23.023 3.165 3.009 1.00 33.81 472 VAL A C 1
ATOM 3634 O O . VAL A 1 455 ? -22.273 2.896 2.067 1.00 28.98 472 VAL A O 1
ATOM 3638 N N . ILE A 1 456 ? -22.713 2.860 4.282 1.00 32.67 473 ILE A N 1
ATOM 3639 C CA . ILE A 1 456 ? -21.379 2.294 4.578 1.00 32.07 473 ILE A CA 1
ATOM 3640 C C . ILE A 1 456 ? -21.290 0.878 4.072 1.00 32.32 473 ILE A C 1
ATOM 3641 O O . ILE A 1 456 ? -20.269 0.496 3.508 1.00 32.19 473 ILE A O 1
ATOM 3646 N N . ASN A 1 457 ? -22.357 0.108 4.279 1.00 34.01 474 ASN A N 1
ATOM 3647 C CA . ASN A 1 457 ? -22.576 -1.143 3.551 1.00 36.26 474 ASN A CA 1
ATOM 3648 C C . ASN A 1 457 ? -21.485 -2.198 3.761 1.00 35.30 474 ASN A C 1
ATOM 3649 O O . ASN A 1 457 ? -21.021 -2.873 2.827 1.00 34.48 474 ASN A O 1
ATOM 3654 N N . HIS A 1 458 ? -21.093 -2.340 5.015 1.00 32.62 475 HIS A N 1
ATOM 3655 C CA . HIS A 1 458 ? -20.033 -3.242 5.390 1.00 30.78 475 HIS A CA 1
ATOM 3656 C C . HIS A 1 458 ? -20.708 -4.491 5.937 1.00 31.03 475 HIS A C 1
ATOM 3657 O O . HIS A 1 458 ? -21.366 -4.440 6.988 1.00 33.73 475 HIS A O 1
ATOM 3664 N N . LYS A 1 459 ? -20.573 -5.606 5.219 1.00 29.94 476 LYS A N 1
ATOM 3665 C CA . LYS A 1 459 ? -21.124 -6.879 5.671 1.00 31.11 476 LYS A CA 1
ATOM 3666 C C . LYS A 1 459 ? -20.296 -7.399 6.817 1.00 31.83 476 LYS A C 1
ATOM 3667 O O . LYS A 1 459 ? -19.086 -7.189 6.834 1.00 31.64 476 LYS A O 1
ATOM 3673 N N . LEU A 1 460 ? -20.942 -8.070 7.770 1.00 30.07 477 LEU A N 1
ATOM 3674 C CA . LEU A 1 460 ? -20.225 -8.696 8.864 1.00 30.86 477 LEU A CA 1
ATOM 3675 C C . LEU A 1 460 ? -19.810 -10.073 8.430 1.00 30.23 477 LEU A C 1
ATOM 3676 O O . LEU A 1 460 ? -20.649 -10.960 8.271 1.00 28.43 477 LEU A O 1
ATOM 3681 N N . ILE A 1 461 ? -18.507 -10.240 8.223 1.00 29.61 478 ILE A N 1
ATOM 3682 C CA . ILE A 1 461 ? -17.958 -11.474 7.695 1.00 28.83 478 ILE A CA 1
ATOM 3683 C C . ILE A 1 461 ? -16.758 -11.863 8.511 1.00 29.66 478 ILE A C 1
ATOM 3684 O O . ILE A 1 461 ? -15.778 -11.106 8.572 1.00 31.66 478 ILE A O 1
ATOM 3689 N N . GLY A 1 462 ? -16.844 -13.030 9.144 1.00 30.38 479 GLY A N 1
ATOM 3690 C CA . GLY A 1 462 ? -15.733 -13.624 9.896 1.00 30.39 479 GLY A CA 1
ATOM 3691 C C . GLY A 1 462 ? -14.815 -14.403 8.964 1.00 29.12 479 GLY A C 1
ATOM 3692 O O . GLY A 1 462 ? -15.167 -14.613 7.818 1.00 27.43 479 GLY A O 1
ATOM 3693 N N . TRP A 1 463 ? -13.643 -14.842 9.404 1.00 29.28 480 TRP A N 1
ATOM 3694 C CA . TRP A 1 463 ? -13.091 -14.574 10.727 1.00 28.56 480 TRP A CA 1
ATOM 3695 C C . TRP A 1 463 ? -12.675 -13.121 10.877 1.00 29.30 480 TRP A C 1
ATOM 3696 O O . TRP A 1 463 ? -11.870 -12.596 10.103 1.00 29.18 480 TRP A O 1
ATOM 3707 N N . ASN A 1 464 ? -13.286 -12.478 11.857 1.00 27.62 481 ASN A N 1
ATOM 3708 C CA . ASN A 1 464 ? -12.825 -11.221 12.380 1.00 28.00 481 ASN A CA 1
ATOM 3709 C C . ASN A 1 464 ? -13.369 -11.084 13.811 1.00 27.07 481 ASN A C 1
ATOM 3710 O O . ASN A 1 464 ? -13.656 -12.092 14.462 1.00 29.34 481 ASN A O 1
ATOM 3715 N N . GLU A 1 465 ? -13.538 -9.864 14.289 1.00 28.18 482 GLU A N 1
ATOM 3716 C CA . GLU A 1 465 ? -13.916 -9.629 15.694 1.00 28.84 482 GLU A CA 1
ATOM 3717 C C . GLU A 1 465 ? -15.393 -9.745 15.982 1.00 29.65 482 GLU A C 1
ATOM 3718 O O . GLU A 1 465 ? -15.792 -9.615 17.151 1.00 31.14 482 GLU A O 1
ATOM 3724 N N . THR A 1 466 ? -16.200 -9.964 14.937 1.00 27.67 483 THR A N 1
ATOM 3725 C CA . THR A 1 466 ? -17.621 -9.745 14.999 1.00 27.35 483 THR A CA 1
ATOM 3726 C C . THR A 1 466 ? -18.439 -10.995 15.274 1.00 27.93 483 THR A C 1
ATOM 3727 O O . THR A 1 466 ? -19.649 -10.966 15.065 1.00 29.21 483 THR A O 1
ATOM 3731 N N . MET A 1 467 ? -17.835 -12.085 15.764 1.00 28.24 484 MET A N 1
ATOM 3732 C CA . MET A 1 467 ? -18.640 -13.295 16.040 1.00 29.23 484 MET A CA 1
ATOM 3733 C C . MET A 1 467 ? -19.809 -13.018 17.004 1.00 29.00 484 MET A C 1
ATOM 3734 O O . MET A 1 467 ? -20.912 -13.549 16.813 1.00 28.83 484 MET A O 1
ATOM 3739 N N . ILE A 1 468 ? -19.549 -12.205 18.022 1.00 26.51 485 ILE A N 1
ATOM 3740 C CA . ILE A 1 468 ? -20.525 -11.944 19.072 1.00 28.06 485 ILE A CA 1
ATOM 3741 C C . ILE A 1 468 ? -21.689 -11.122 18.538 1.00 27.81 485 ILE A C 1
ATOM 3742 O O . ILE A 1 468 ? -22.774 -11.164 19.094 1.00 25.74 485 ILE A O 1
ATOM 3747 N N . THR A 1 469 ? -21.437 -10.353 17.474 1.00 29.10 486 THR A N 1
ATOM 3748 C CA . THR A 1 469 ? -22.489 -9.634 16.756 1.00 28.18 486 THR A CA 1
ATOM 3749 C C . THR A 1 469 ? -23.519 -10.612 16.176 1.00 29.39 486 THR A C 1
ATOM 3750 O O . THR A 1 469 ? -24.743 -10.414 16.298 1.00 30.99 486 THR A O 1
ATOM 3754 N N . TYR A 1 470 ? -23.029 -11.681 15.577 1.00 28.47 487 TYR A N 1
ATOM 3755 C CA . TYR A 1 470 ? -23.921 -12.740 15.105 1.00 30.59 487 TYR A CA 1
ATOM 3756 C C . TYR A 1 470 ? -24.510 -13.516 16.254 1.00 29.07 487 TYR A C 1
ATOM 3757 O O . TYR A 1 470 ? -25.680 -13.832 16.246 1.00 29.33 487 TYR A O 1
ATOM 3766 N N . MET A 1 471 ? -23.696 -13.796 17.253 1.00 30.19 488 MET A N 1
ATOM 3767 C CA . MET A 1 471 ? -24.174 -14.530 18.404 1.00 30.91 488 MET A CA 1
ATOM 3768 C C . MET A 1 471 ? -25.346 -13.789 19.001 1.00 29.29 488 MET A C 1
ATOM 3769 O O . MET A 1 471 ? -26.418 -14.365 19.147 1.00 29.76 488 MET A O 1
ATOM 3774 N N . LEU A 1 472 ? -25.147 -12.513 19.306 1.00 26.22 489 LEU A N 1
ATOM 3775 C CA . LEU A 1 472 ? -26.175 -11.756 20.000 1.00 27.05 489 LEU A CA 1
ATOM 3776 C C . LEU A 1 472 ? -27.376 -11.531 19.130 1.00 26.72 489 LEU A C 1
ATOM 3777 O O . LEU A 1 472 ? -28.500 -11.607 19.622 1.00 29.10 489 LEU A O 1
ATOM 3782 N N . ALA A 1 473 ? -27.144 -11.300 17.842 1.00 24.72 490 ALA A N 1
ATOM 3783 C CA . ALA A 1 473 ? -28.226 -11.186 16.885 1.00 24.98 490 ALA A CA 1
ATOM 3784 C C . ALA A 1 473 ? -29.134 -12.399 16.911 1.00 25.52 490 ALA A C 1
ATOM 3785 O O . ALA A 1 473 ? -30.326 -12.251 16.869 1.00 27.66 490 ALA A O 1
ATOM 3787 N N . ILE A 1 474 ? -28.540 -13.580 16.997 1.00 26.61 491 ILE A N 1
ATOM 3788 C CA . ILE A 1 474 ? -29.239 -14.853 17.043 1.00 26.32 491 ILE A CA 1
ATOM 3789 C C . ILE A 1 474 ? -29.865 -15.120 18.436 1.00 28.85 491 ILE A C 1
ATOM 3790 O O . ILE A 1 474 ? -30.856 -15.859 18.568 1.00 27.98 491 ILE A O 1
ATOM 3795 N N . MET A 1 475 ? -29.276 -14.548 19.475 1.00 28.41 492 MET A N 1
ATOM 3796 C CA . MET A 1 475 ? -29.803 -14.702 20.841 1.00 27.99 492 MET A CA 1
ATOM 3797 C C . MET A 1 475 ? -30.900 -13.727 21.140 1.00 27.95 492 MET A C 1
ATOM 3798 O O . MET A 1 475 ? -31.646 -13.925 22.089 1.00 28.75 492 MET A O 1
ATOM 3803 N N . GLY A 1 476 ? -30.981 -12.648 20.365 1.00 30.04 493 GLY A N 1
ATOM 3804 C CA . GLY A 1 476 ? -32.006 -11.626 20.548 1.00 30.90 493 GLY A CA 1
ATOM 3805 C C . GLY A 1 476 ? -33.363 -12.298 20.619 1.00 32.18 493 GLY A C 1
ATOM 3806 O O . GLY A 1 476 ? -33.721 -13.023 19.700 1.00 31.88 493 GLY A O 1
ATOM 3807 N N . PRO A 1 477 ? -34.106 -12.095 21.721 1.00 33.43 494 PRO A N 1
ATOM 3808 C CA . PRO A 1 477 ? -35.336 -12.850 21.911 1.00 33.01 494 PRO A CA 1
ATOM 3809 C C . PRO A 1 477 ? -36.502 -12.340 21.072 1.00 33.92 494 PRO A C 1
ATOM 3810 O O . PRO A 1 477 ? -37.387 -13.113 20.727 1.00 39.31 494 PRO A O 1
ATOM 3814 N N . LYS A 1 478 ? -36.522 -11.054 20.765 1.00 35.65 495 LYS A N 1
ATOM 3815 C CA . LYS A 1 478 ? -37.612 -10.474 19.998 1.00 37.71 495 LYS A CA 1
ATOM 3816 C C . LYS A 1 478 ? -37.241 -10.276 18.517 1.00 35.58 495 LYS A C 1
ATOM 3817 O O . LYS A 1 478 ? -38.021 -10.580 17.628 1.00 36.10 495 LYS A O 1
ATOM 3823 N N . TYR A 1 479 ? -36.062 -9.733 18.261 1.00 34.44 496 TYR A N 1
ATOM 3824 C CA . TYR A 1 479 ? -35.670 -9.343 16.912 1.00 33.27 496 TYR A CA 1
ATOM 3825 C C . TYR A 1 479 ? -34.490 -10.162 16.463 1.00 31.16 496 TYR A C 1
ATOM 3826 O O . TYR A 1 479 ? -33.631 -9.660 15.756 1.00 33.11 496 TYR A O 1
ATOM 3835 N N . GLY A 1 480 ? -34.476 -11.430 16.872 1.00 29.76 497 GLY A N 1
ATOM 3836 C CA . GLY A 1 480 ? -33.418 -12.324 16.555 1.00 29.19 497 GLY A CA 1
ATOM 3837 C C . GLY A 1 480 ? -33.385 -12.595 15.079 1.00 31.56 497 GLY A C 1
ATOM 3838 O O . GLY A 1 480 ? -34.360 -12.374 14.360 1.00 32.75 497 GLY A O 1
ATOM 3839 N N . ILE A 1 481 ? -32.227 -13.041 14.638 1.00 31.17 498 ILE A N 1
ATOM 3840 C CA . ILE A 1 481 ? -32.044 -13.518 13.294 1.00 32.38 498 ILE A CA 1
ATOM 3841 C C . ILE A 1 481 ? -31.889 -15.026 13.410 1.00 32.57 498 ILE A C 1
ATOM 3842 O O . ILE A 1 481 ? -31.641 -15.585 14.491 1.00 30.71 498 ILE A O 1
ATOM 3847 N N . SER A 1 482 ? -32.061 -15.676 12.278 1.00 32.96 499 SER A N 1
ATOM 3848 C CA . SER A 1 482 ? -31.994 -17.119 12.197 1.00 33.84 499 SER A CA 1
ATOM 3849 C C . SER A 1 482 ? -30.580 -17.588 12.558 1.00 34.29 499 SER A C 1
ATOM 3850 O O . SER A 1 482 ? -29.604 -16.964 12.144 1.00 33.15 499 SER A O 1
ATOM 3853 N N . PRO A 1 483 ? -30.456 -18.699 13.304 1.00 35.62 500 PRO A N 1
ATOM 3854 C CA . PRO A 1 483 ? -29.113 -19.213 13.573 1.00 34.67 500 PRO A CA 1
ATOM 3855 C C . PRO A 1 483 ? -28.308 -19.560 12.307 1.00 35.38 500 PRO A C 1
ATOM 3856 O O . PRO A 1 483 ? -27.073 -19.577 12.344 1.00 36.37 500 PRO A O 1
ATOM 3860 N N . GLU A 1 484 ? -28.996 -19.798 11.188 1.00 38.00 501 GLU A N 1
ATOM 3861 C CA . GLU A 1 484 ? -28.332 -20.038 9.890 1.00 37.95 501 GLU A CA 1
ATOM 3862 C C . GLU A 1 484 ? -27.456 -18.881 9.452 1.00 34.15 501 GLU A C 1
ATOM 3863 O O . GLU A 1 484 ? -26.497 -19.089 8.713 1.00 32.57 501 GLU A O 1
ATOM 3869 N N A MET A 1 485 ? -27.801 -17.671 9.892 0.50 34.27 502 MET A N 1
ATOM 3870 N N B MET A 1 485 ? -27.802 -17.670 9.891 0.50 32.84 502 MET A N 1
ATOM 3871 C CA A MET A 1 485 ? -27.027 -16.473 9.611 0.50 35.49 502 MET A CA 1
ATOM 3872 C CA B MET A 1 485 ? -27.027 -16.472 9.610 0.50 33.16 502 MET A CA 1
ATOM 3873 C C A MET A 1 485 ? -25.581 -16.558 10.081 0.50 34.32 502 MET A C 1
ATOM 3874 C C B MET A 1 485 ? -25.580 -16.563 10.077 0.50 32.98 502 MET A C 1
ATOM 3875 O O A MET A 1 485 ? -24.710 -15.895 9.517 0.50 34.56 502 MET A O 1
ATOM 3876 O O B MET A 1 485 ? -24.708 -15.907 9.507 0.50 33.29 502 MET A O 1
ATOM 3885 N N . TYR A 1 486 ? -25.337 -17.364 11.111 1.00 33.15 503 TYR A N 1
ATOM 3886 C CA . TYR A 1 486 ? -23.993 -17.707 11.514 1.00 34.33 503 TYR A CA 1
ATOM 3887 C C . TYR A 1 486 ? -23.178 -18.334 10.379 1.00 34.02 503 TYR A C 1
ATOM 3888 O O . TYR A 1 486 ? -22.000 -18.024 10.238 1.00 34.91 503 TYR A O 1
ATOM 3897 N N . TYR A 1 487 ? -23.785 -19.205 9.578 1.00 33.39 504 TYR A N 1
ATOM 3898 C CA . TYR A 1 487 ? -23.056 -19.832 8.444 1.00 32.44 504 TYR A CA 1
ATOM 3899 C C . TYR A 1 487 ? -23.150 -19.060 7.155 1.00 31.32 504 TYR A C 1
ATOM 3900 O O . TYR A 1 487 ? -22.201 -19.032 6.386 1.00 33.63 504 TYR A O 1
ATOM 3909 N N . SER A 1 488 ? -24.292 -18.437 6.920 1.00 31.99 505 SER A N 1
ATOM 3910 C CA . SER A 1 488 ? -24.545 -17.740 5.664 1.00 31.01 505 SER A CA 1
ATOM 3911 C C . SER A 1 488 ? -23.848 -16.378 5.664 1.00 31.32 505 SER A C 1
ATOM 3912 O O . SER A 1 488 ? -23.476 -15.871 4.607 1.00 32.42 505 SER A O 1
ATOM 3915 N N . GLY A 1 489 ? -23.662 -15.805 6.858 1.00 29.78 506 GLY A N 1
ATOM 3916 C CA . GLY A 1 489 ? -23.075 -14.480 7.022 1.00 30.29 506 GLY A CA 1
ATOM 3917 C C . GLY A 1 489 ? -21.687 -14.520 7.599 1.00 29.64 506 GLY A C 1
ATOM 3918 O O . GLY A 1 489 ? -20.699 -14.445 6.866 1.00 30.34 506 GLY A O 1
ATOM 3919 N N . TRP A 1 490 ? -21.622 -14.641 8.923 1.00 28.61 507 TRP A N 1
ATOM 3920 C CA . TRP A 1 490 ? -20.357 -14.771 9.632 1.00 27.36 507 TRP A CA 1
ATOM 3921 C C . TRP A 1 490 ? -19.387 -15.734 8.913 1.00 28.83 507 TRP A C 1
ATOM 3922 O O . TRP A 1 490 ? -18.290 -15.329 8.533 1.00 28.14 507 TRP A O 1
ATOM 3933 N N . ALA A 1 491 ? -19.808 -16.979 8.694 1.00 28.85 508 ALA A N 1
ATOM 3934 C CA . ALA A 1 491 ? -18.951 -17.985 8.047 1.00 30.93 508 ALA A CA 1
ATOM 3935 C C . ALA A 1 491 ? -19.342 -18.227 6.576 1.00 30.17 508 ALA A C 1
ATOM 3936 O O . ALA A 1 491 ? -19.201 -19.326 6.065 1.00 31.14 508 ALA A O 1
ATOM 3938 N N . SER A 1 492 ? -19.832 -17.187 5.924 1.00 30.97 509 SER A N 1
ATOM 3939 C CA . SER A 1 492 ? -20.260 -17.250 4.545 1.00 34.55 509 SER A CA 1
ATOM 3940 C C . SER A 1 492 ? -19.219 -17.936 3.676 1.00 37.07 509 SER A C 1
ATOM 3941 O O . SER A 1 492 ? -18.030 -17.602 3.740 1.00 33.78 509 SER A O 1
ATOM 3944 N N . GLN A 1 493 ? -19.687 -18.881 2.862 1.00 36.49 510 GLN A N 1
ATOM 3945 C CA . GLN A 1 493 ? -18.857 -19.507 1.848 1.00 37.64 510 GLN A CA 1
ATOM 3946 C C . GLN A 1 493 ? -18.921 -18.798 0.491 1.00 37.29 510 GLN A C 1
ATOM 3947 O O . GLN A 1 493 ? -18.259 -19.229 -0.441 1.00 38.49 510 GLN A O 1
ATOM 3953 N N . GLU A 1 494 ? -19.653 -17.690 0.391 1.00 38.85 511 GLU A N 1
ATOM 3954 C CA . GLU A 1 494 ? -19.804 -16.990 -0.883 1.00 41.29 511 GLU A CA 1
ATOM 3955 C C . GLU A 1 494 ? -18.494 -16.424 -1.370 1.00 42.46 511 GLU A C 1
ATOM 3956 O O . GLU A 1 494 ? -17.618 -16.086 -0.576 1.00 37.64 511 GLU A O 1
ATOM 3962 N N . GLU A 1 495 ? -18.410 -16.335 -2.695 1.00 44.43 512 GLU A N 1
ATOM 3963 C CA . GLU A 1 495 ? -17.334 -15.669 -3.424 1.00 47.30 512 GLU A CA 1
ATOM 3964 C C . GLU A 1 495 ? -17.013 -14.288 -2.857 1.00 44.17 512 GLU A C 1
ATOM 3965 O O . GLU A 1 495 ? -15.837 -13.970 -2.614 1.00 38.11 512 GLU A O 1
ATOM 3971 N N . TYR A 1 496 ? -18.059 -13.495 -2.610 1.00 42.38 513 TYR A N 1
ATOM 3972 C CA . TYR A 1 496 ? -17.896 -12.148 -2.104 1.00 41.75 513 TYR A CA 1
ATOM 3973 C C . TYR A 1 496 ? -17.180 -12.188 -0.745 1.00 38.71 513 TYR A C 1
ATOM 3974 O O . TYR A 1 496 ? -16.297 -11.368 -0.490 1.00 38.71 513 TYR A O 1
ATOM 3983 N N . ALA A 1 497 ? -17.573 -13.118 0.120 1.00 35.70 514 ALA A N 1
ATOM 3984 C CA . ALA A 1 497 ? -17.009 -13.204 1.482 1.00 35.62 514 ALA A CA 1
ATOM 3985 C C . ALA A 1 497 ? -15.570 -13.684 1.417 1.00 36.78 514 ALA A C 1
ATOM 3986 O O . ALA A 1 497 ? -14.731 -13.267 2.217 1.00 34.05 514 ALA A O 1
ATOM 3988 N N . GLN A 1 498 ? -15.298 -14.562 0.455 1.00 38.65 515 GLN A N 1
ATOM 3989 C CA . GLN A 1 498 ? -13.934 -15.007 0.189 1.00 40.47 515 GLN A CA 1
ATOM 3990 C C . GLN A 1 498 ? -13.065 -13.831 -0.209 1.00 38.57 515 GLN A C 1
ATOM 3991 O O . GLN A 1 498 ? -11.989 -13.642 0.358 1.00 35.85 515 GLN A O 1
ATOM 3997 N N . GLU A 1 499 ? -13.548 -13.043 -1.163 1.00 38.58 516 GLU A N 1
ATOM 3998 C CA . GLU A 1 499 ? -12.848 -11.836 -1.607 1.00 40.62 516 GLU A CA 1
ATOM 3999 C C . GLU A 1 499 ? -12.654 -10.807 -0.482 1.00 35.91 516 GLU A C 1
ATOM 4000 O O . GLU A 1 499 ? -11.611 -10.184 -0.383 1.00 36.55 516 GLU A O 1
ATOM 4006 N N . TYR A 1 500 ? -13.664 -10.632 0.349 1.00 33.32 517 TYR A N 1
ATOM 4007 C CA . TYR A 1 500 ? -13.579 -9.734 1.501 1.00 31.43 517 TYR A CA 1
ATOM 4008 C C . TYR A 1 500 ? -12.448 -10.140 2.439 1.00 31.27 517 TYR A C 1
ATOM 4009 O O . TYR A 1 500 ? -11.659 -9.300 2.870 1.00 32.55 517 TYR A O 1
ATOM 4018 N N . ARG A 1 501 ? -12.379 -11.435 2.732 1.00 30.19 518 ARG A N 1
ATOM 4019 C CA . ARG A 1 501 ? -11.331 -11.983 3.567 1.00 31.28 518 ARG A CA 1
ATOM 4020 C C . ARG A 1 501 ? -9.962 -11.772 2.973 1.00 31.28 518 ARG A C 1
ATOM 4021 O O . ARG A 1 501 ? -9.063 -11.252 3.650 1.00 27.31 518 ARG A O 1
ATOM 4029 N N . ALA A 1 502 ? -9.815 -12.133 1.700 1.00 30.63 519 ALA A N 1
ATOM 4030 C CA . ALA A 1 502 ? -8.537 -11.987 1.031 1.00 31.92 519 ALA A CA 1
ATOM 4031 C C . ALA A 1 502 ? -8.168 -10.513 0.919 1.00 31.83 519 ALA A C 1
ATOM 4032 O O . ALA A 1 502 ? -7.002 -10.184 1.070 1.00 34.09 519 ALA A O 1
ATOM 4034 N N . ASP A 1 503 ? -9.156 -9.629 0.726 1.00 32.45 520 ASP A N 1
ATOM 4035 C CA . ASP A 1 503 ? -8.901 -8.190 0.616 1.00 32.48 520 ASP A CA 1
ATOM 4036 C C . ASP A 1 503 ? -8.218 -7.594 1.839 1.00 31.23 520 ASP A C 1
ATOM 4037 O O . ASP A 1 503 ? -7.285 -6.799 1.688 1.00 30.32 520 ASP A O 1
ATOM 4042 N N . TRP A 1 504 ? -8.684 -7.920 3.046 1.00 28.06 521 TRP A N 1
ATOM 4043 C CA . TRP A 1 504 ? -8.019 -7.384 4.220 1.00 27.69 521 TRP A CA 1
ATOM 4044 C C . TRP A 1 504 ? -6.831 -8.236 4.603 1.00 26.77 521 TRP A C 1
ATOM 4045 O O . TRP A 1 504 ? -5.800 -7.702 4.959 1.00 28.02 521 TRP A O 1
ATOM 4056 N N . GLY A 1 505 ? -6.974 -9.552 4.486 1.00 26.44 522 GLY A N 1
ATOM 4057 C CA . GLY A 1 505 ? -5.950 -10.492 4.881 1.00 27.17 522 GLY A CA 1
ATOM 4058 C C . GLY A 1 505 ? -4.714 -10.429 4.020 1.00 27.44 522 GLY A C 1
ATOM 4059 O O . GLY A 1 505 ? -3.615 -10.732 4.490 1.00 26.06 522 GLY A O 1
ATOM 4060 N N . ARG A 1 506 ? -4.897 -10.055 2.751 1.00 29.17 523 ARG A N 1
ATOM 4061 C CA . ARG A 1 506 ? -3.792 -10.013 1.755 1.00 30.74 523 ARG A CA 1
ATOM 4062 C C . ARG A 1 506 ? -3.202 -11.399 1.489 1.00 30.47 523 ARG A C 1
ATOM 4063 O O . ARG A 1 506 ? -2.088 -11.515 1.027 1.00 31.00 523 ARG A O 1
ATOM 4071 N N . VAL A 1 507 ? -3.963 -12.438 1.830 1.00 31.83 524 VAL A N 1
ATOM 4072 C CA . VAL A 1 507 ? -3.591 -13.818 1.600 1.00 32.08 524 VAL A CA 1
ATOM 4073 C C . VAL A 1 507 ? -4.876 -14.523 1.268 1.00 33.75 524 VAL A C 1
ATOM 4074 O O . VAL A 1 507 ? -5.978 -13.998 1.482 1.00 32.94 524 VAL A O 1
ATOM 4078 N N . GLU A 1 508 ? -4.714 -15.719 0.741 1.00 35.23 525 GLU A N 1
ATOM 4079 C CA . GLU A 1 508 ? -5.837 -16.564 0.408 1.00 37.24 525 GLU A CA 1
ATOM 4080 C C . GLU A 1 508 ? -6.264 -17.375 1.634 1.00 36.12 525 GLU A C 1
ATOM 4081 O O . GLU A 1 508 ? -7.393 -17.834 1.697 1.00 32.37 525 GLU A O 1
ATOM 4087 N N . ASP A 1 509 ? -5.351 -17.533 2.600 1.00 35.18 526 ASP A N 1
ATOM 4088 C CA . ASP A 1 509 ? -5.551 -18.405 3.744 1.00 34.38 526 ASP A CA 1
ATOM 4089 C C . ASP A 1 509 ? -6.792 -17.927 4.497 1.00 33.46 526 ASP A C 1
ATOM 4090 O O . ASP A 1 509 ? -6.899 -16.736 4.804 1.00 31.88 526 ASP A O 1
ATOM 4095 N N . GLY A 1 510 ? -7.727 -18.845 4.771 1.00 30.36 527 GLY A N 1
ATOM 4096 C CA . GLY A 1 510 ? -8.937 -18.512 5.505 1.00 30.19 527 GLY A CA 1
ATOM 4097 C C . GLY A 1 510 ? -10.020 -17.810 4.712 1.00 29.90 527 GLY A C 1
ATOM 4098 O O . GLY A 1 510 ? -11.071 -17.457 5.266 1.00 28.61 527 GLY A O 1
ATOM 4099 N N . LYS A 1 511 ? -9.813 -17.633 3.412 1.00 30.17 528 LYS A N 1
ATOM 4100 C CA . LYS A 1 511 ? -10.851 -17.022 2.594 1.00 33.13 528 LYS A CA 1
ATOM 4101 C C . LYS A 1 511 ? -12.138 -17.887 2.576 1.00 30.71 528 LYS A C 1
ATOM 4102 O O . LYS A 1 511 ? -13.214 -17.354 2.363 1.00 32.35 528 LYS A O 1
ATOM 4108 N N . MET A 1 512 ? -12.022 -19.190 2.829 1.00 31.81 529 MET A N 1
ATOM 4109 C CA . MET A 1 512 ? -13.192 -20.091 2.950 1.00 35.78 529 MET A CA 1
ATOM 4110 C C . MET A 1 512 ? -13.802 -20.129 4.362 1.00 33.97 529 MET A C 1
ATOM 4111 O O . MET A 1 512 ? -14.569 -21.034 4.680 1.00 33.38 529 MET A O 1
ATOM 4116 N N . TYR A 1 513 ? -13.459 -19.142 5.189 1.00 33.75 530 TYR A N 1
ATOM 4117 C CA . TYR A 1 513 ? -13.756 -19.097 6.636 1.00 31.39 530 TYR A CA 1
ATOM 4118 C C . TYR A 1 513 ? -12.882 -20.057 7.379 1.00 30.02 530 TYR A C 1
ATOM 4119 O O . TYR A 1 513 ? -12.120 -19.661 8.275 1.00 29.02 530 TYR A O 1
ATOM 4128 N N . THR A 1 514 ? -13.047 -21.331 7.045 1.00 30.43 531 THR A N 1
ATOM 4129 C CA . THR A 1 514 ? -12.044 -22.335 7.322 1.00 31.55 531 THR A CA 1
ATOM 4130 C C . THR A 1 514 ? -10.727 -21.986 6.639 1.00 29.83 531 THR A C 1
ATOM 4131 O O . THR A 1 514 ? -10.674 -21.301 5.608 1.00 27.71 531 THR A O 1
ATOM 4135 N N . ASN A 1 515 ? -9.660 -22.495 7.217 1.00 31.30 532 ASN A N 1
ATOM 4136 C CA . ASN A 1 515 ? -8.330 -22.142 6.772 1.00 31.65 532 ASN A CA 1
ATOM 4137 C C . ASN A 1 515 ? -7.606 -23.458 6.475 1.00 31.80 532 ASN A C 1
ATOM 4138 O O . ASN A 1 515 ? -7.333 -23.762 5.306 1.00 30.50 532 ASN A O 1
ATOM 4143 N N . GLY A 1 516 ? -7.293 -24.222 7.521 1.00 29.93 533 GLY A N 1
ATOM 4144 C CA . GLY A 1 516 ? -6.607 -25.490 7.357 1.00 30.95 533 GLY A CA 1
ATOM 4145 C C . GLY A 1 516 ? -5.107 -25.444 7.166 1.00 31.94 533 GLY A C 1
ATOM 4146 O O . GLY A 1 516 ? -4.475 -26.489 7.157 1.00 31.24 533 GLY A O 1
ATOM 4147 N N . ASN A 1 517 ? -4.526 -24.256 7.013 1.00 32.85 534 ASN A N 1
ATOM 4148 C CA . ASN A 1 517 ? -3.079 -24.121 6.966 1.00 33.70 534 ASN A CA 1
ATOM 4149 C C . ASN A 1 517 ? -2.465 -24.226 8.347 1.00 34.11 534 ASN A C 1
ATOM 4150 O O . ASN A 1 517 ? -3.153 -24.103 9.374 1.00 34.05 534 ASN A O 1
ATOM 4155 N N . THR A 1 518 ? -1.162 -24.472 8.346 1.00 33.28 535 THR A N 1
ATOM 4156 C CA . THR A 1 518 ? -0.373 -24.564 9.559 1.00 32.22 535 THR A CA 1
ATOM 4157 C C . THR A 1 518 ? 0.583 -23.369 9.637 1.00 31.20 535 THR A C 1
ATOM 4158 O O . THR A 1 518 ? 1.219 -23.006 8.648 1.00 29.26 535 THR A O 1
ATOM 4162 N N . TYR A 1 519 ? 0.673 -22.787 10.835 1.00 30.47 536 TYR A N 1
ATOM 4163 C CA . TYR A 1 519 ? 1.547 -21.648 11.132 1.00 30.08 536 TYR A CA 1
ATOM 4164 C C . TYR A 1 519 ? 2.232 -21.969 12.421 1.00 31.88 536 TYR A C 1
ATOM 4165 O O . TYR A 1 519 ? 1.565 -22.272 13.421 1.00 33.76 536 TYR A O 1
ATOM 4174 N N . TYR A 1 520 ? 3.560 -21.936 12.404 1.00 33.27 537 TYR A N 1
ATOM 4175 C CA . TYR A 1 520 ? 4.350 -22.185 13.602 1.00 32.33 537 TYR A CA 1
ATOM 4176 C C . TYR A 1 520 ? 3.878 -23.484 14.235 1.00 33.89 537 TYR A C 1
ATOM 4177 O O . TYR A 1 520 ? 3.724 -23.592 15.457 1.00 32.77 537 TYR A O 1
ATOM 4186 N N . GLY A 1 521 ? 3.612 -24.467 13.370 1.00 33.62 538 GLY A N 1
ATOM 4187 C CA . GLY A 1 521 ? 3.242 -25.805 13.818 1.00 34.49 538 GLY A CA 1
ATOM 4188 C C . GLY A 1 521 ? 1.833 -26.001 14.315 1.00 33.95 538 GLY A C 1
ATOM 4189 O O . GLY A 1 521 ? 1.473 -27.132 14.664 1.00 36.19 538 GLY A O 1
ATOM 4190 N N . GLU A 1 522 ? 1.044 -24.920 14.346 1.00 35.53 539 GLU A N 1
ATOM 4191 C CA . GLU A 1 522 ? -0.341 -24.956 14.775 1.00 35.44 539 GLU A CA 1
ATOM 4192 C C . GLU A 1 522 ? -1.222 -24.948 13.556 1.00 34.70 539 GLU A C 1
ATOM 4193 O O . GLU A 1 522 ? -1.200 -23.990 12.782 1.00 33.52 539 GLU A O 1
ATOM 4199 N N . ASN A 1 523 ? -2.003 -26.016 13.400 1.00 34.70 540 ASN A N 1
ATOM 4200 C CA . ASN A 1 523 ? -2.968 -26.075 12.354 1.00 33.58 540 ASN A CA 1
ATOM 4201 C C . ASN A 1 523 ? -4.219 -25.293 12.704 1.00 32.55 540 ASN A C 1
ATOM 4202 O O . ASN A 1 523 ? -4.957 -25.665 13.608 1.00 31.15 540 ASN A O 1
ATOM 4207 N N . LEU A 1 524 ? -4.469 -24.253 11.925 1.00 30.77 541 LEU A N 1
ATOM 4208 C CA . LEU A 1 524 ? -5.538 -23.330 12.180 1.00 33.00 541 LEU A CA 1
ATOM 4209 C C . LEU A 1 524 ? -6.758 -23.765 11.391 1.00 32.24 541 LEU A C 1
ATOM 4210 O O . LEU A 1 524 ? -6.771 -23.639 10.172 1.00 31.85 541 LEU A O 1
ATOM 4215 N N . LYS A 1 525 ? -7.775 -24.291 12.072 1.00 32.25 542 LYS A N 1
ATOM 4216 C CA . LYS A 1 525 ? -8.996 -24.713 11.378 1.00 32.88 542 LYS A CA 1
ATOM 4217 C C . LYS A 1 525 ? -9.770 -23.551 10.774 1.00 32.01 542 LYS A C 1
ATOM 4218 O O . LYS A 1 525 ? -10.303 -23.639 9.674 1.00 34.00 542 LYS A O 1
ATOM 4224 N N . VAL A 1 526 ? -9.823 -22.444 11.486 1.00 31.61 543 VAL A N 1
ATOM 4225 C CA . VAL A 1 526 ? -10.574 -21.291 11.040 1.00 29.41 543 VAL A CA 1
ATOM 4226 C C . VAL A 1 526 ? -9.699 -20.066 11.182 1.00 29.86 543 VAL A C 1
ATOM 4227 O O . VAL A 1 526 ? -8.881 -19.958 12.100 1.00 30.99 543 VAL A O 1
ATOM 4231 N N . GLY A 1 527 ? -9.903 -19.119 10.297 1.00 29.98 544 GLY A N 1
ATOM 4232 C CA . GLY A 1 527 ? -9.301 -17.824 10.458 1.00 31.02 544 GLY A CA 1
ATOM 4233 C C . GLY A 1 527 ? -8.685 -17.325 9.186 1.00 31.56 544 GLY A C 1
ATOM 4234 O O . GLY A 1 527 ? -8.062 -18.085 8.434 1.00 32.56 544 GLY A O 1
ATOM 4235 N N . VAL A 1 528 ? -8.824 -16.029 8.972 1.00 31.40 545 VAL A N 1
ATOM 4236 C CA . VAL A 1 528 ? -8.194 -15.365 7.857 1.00 29.64 545 VAL A CA 1
ATOM 4237 C C . VAL A 1 528 ? -6.723 -15.307 8.181 1.00 29.68 545 VAL A C 1
ATOM 4238 O O . VAL A 1 528 ? -6.333 -15.007 9.320 1.00 27.59 545 VAL A O 1
ATOM 4242 N N . SER A 1 529 ? -5.906 -15.587 7.174 1.00 28.74 546 SER A N 1
ATOM 4243 C CA . SER A 1 529 ? -4.467 -15.506 7.322 1.00 28.04 546 SER A CA 1
ATOM 4244 C C . SER A 1 529 ? -4.061 -16.361 8.515 1.00 29.13 546 SER A C 1
ATOM 4245 O O . SER A 1 529 ? -4.615 -17.464 8.665 1.00 31.87 546 SER A O 1
ATOM 4248 N N . ASN A 1 530 ? -3.127 -15.904 9.359 1.00 29.71 547 ASN A N 1
ATOM 4249 C CA . ASN A 1 530 ? -2.772 -16.662 10.554 1.00 29.04 547 ASN A CA 1
ATOM 4250 C C . ASN A 1 530 ? -3.495 -16.201 11.813 1.00 29.01 547 ASN A C 1
ATOM 4251 O O . ASN A 1 530 ? -3.060 -16.517 12.914 1.00 28.91 547 ASN A O 1
ATOM 4256 N N . GLY A 1 531 ? -4.621 -15.501 11.638 1.00 28.45 548 GLY A N 1
ATOM 4257 C CA . GLY A 1 531 ? -5.526 -15.156 12.736 1.00 29.40 548 GLY A CA 1
ATOM 4258 C C . GLY A 1 531 ? -5.978 -13.707 12.773 1.00 30.21 548 GLY A C 1
ATOM 4259 O O . GLY A 1 531 ? -6.966 -13.380 13.434 1.00 28.48 548 GLY A O 1
ATOM 4260 N N . GLY A 1 532 ? -5.247 -12.838 12.071 1.00 29.27 549 GLY A N 1
ATOM 4261 C CA . GLY A 1 532 ? -5.542 -11.438 12.060 1.00 28.80 549 GLY A CA 1
ATOM 4262 C C . GLY A 1 532 ? -4.991 -10.787 13.320 1.00 29.04 549 GLY A C 1
ATOM 4263 O O . GLY A 1 532 ? -4.239 -11.410 14.085 1.00 28.33 549 GLY A O 1
ATOM 4264 N N . PRO A 1 533 ? -5.345 -9.511 13.536 1.00 28.92 550 PRO A N 1
ATOM 4265 C CA . PRO A 1 533 ? -4.983 -8.878 14.786 1.00 28.84 550 PRO A CA 1
ATOM 4266 C C . PRO A 1 533 ? -5.471 -9.724 15.930 1.00 28.13 550 PRO A C 1
ATOM 4267 O O . PRO A 1 533 ? -6.576 -10.284 15.868 1.00 26.04 550 PRO A O 1
ATOM 4271 N N . LEU A 1 534 ? -4.652 -9.832 16.963 1.00 26.28 551 LEU A N 1
ATOM 4272 C CA . LEU A 1 534 ? -4.986 -10.713 18.067 1.00 25.88 551 LEU A CA 1
ATOM 4273 C C . LEU A 1 534 ? -6.218 -10.309 18.857 1.00 25.57 551 LEU A C 1
ATOM 4274 O O . LEU A 1 534 ? -6.774 -11.145 19.566 1.00 28.20 551 LEU A O 1
ATOM 4279 N N . PHE A 1 535 ? -6.673 -9.063 18.743 1.00 25.07 552 PHE A N 1
ATOM 4280 C CA . PHE A 1 535 ? -7.901 -8.670 19.446 1.00 26.98 552 PHE A CA 1
ATOM 4281 C C . PHE A 1 535 ? -9.135 -9.413 18.949 1.00 27.21 552 PHE A C 1
ATOM 4282 O O . PHE A 1 535 ? -10.157 -9.441 19.635 1.00 26.96 552 PHE A O 1
ATOM 4290 N N . PHE A 1 536 ? -9.030 -10.016 17.767 1.00 26.73 553 PHE A N 1
ATOM 4291 C CA . PHE A 1 536 ? -10.051 -10.917 17.267 1.00 27.83 553 PHE A CA 1
ATOM 4292 C C . PHE A 1 536 ? -10.415 -12.046 18.244 1.00 27.95 553 PHE A C 1
ATOM 4293 O O . PHE A 1 536 ? -11.591 -12.425 18.327 1.00 27.48 553 PHE A O 1
ATOM 4301 N N . ILE A 1 537 ? -9.436 -12.568 18.980 1.00 25.86 554 ILE A N 1
ATOM 4302 C CA . ILE A 1 537 ? -9.724 -13.591 19.987 1.00 27.21 554 ILE A CA 1
ATOM 4303 C C . ILE A 1 537 ? -10.111 -13.053 21.379 1.00 27.07 554 ILE A C 1
ATOM 4304 O O . ILE A 1 537 ? -10.255 -13.810 22.330 1.00 28.10 554 ILE A O 1
ATOM 4309 N N . HIS A 1 538 ? -10.296 -11.745 21.482 1.00 28.22 555 HIS A N 1
ATOM 4310 C CA . HIS A 1 538 ? -10.604 -11.096 22.735 1.00 27.30 555 HIS A CA 1
ATOM 4311 C C . HIS A 1 538 ? -12.051 -10.648 22.754 1.00 27.80 555 HIS A C 1
ATOM 4312 O O . HIS A 1 538 ? -12.841 -11.180 23.524 1.00 25.15 555 HIS A O 1
ATOM 4319 N N . TYR A 1 539 ? -12.393 -9.711 21.869 1.00 27.36 556 TYR A N 1
ATOM 4320 C CA . TYR A 1 539 ? -13.611 -8.917 22.024 1.00 27.23 556 TYR A CA 1
ATOM 4321 C C . TYR A 1 539 ? -14.877 -9.748 22.048 1.00 26.16 556 TYR A C 1
ATOM 4322 O O . TYR A 1 539 ? -15.715 -9.546 22.909 1.00 28.37 556 TYR A O 1
ATOM 4331 N N . SER A 1 540 ? -15.000 -10.685 21.115 1.00 26.14 557 SER A N 1
ATOM 4332 C CA . SER A 1 540 ? -16.171 -11.570 21.067 1.00 26.18 557 SER A CA 1
ATOM 4333 C C . SER A 1 540 ? -16.139 -12.677 22.111 1.00 25.41 557 SER A C 1
ATOM 4334 O O . SER A 1 540 ? -17.066 -13.502 22.158 1.00 24.21 557 SER A O 1
ATOM 4337 N N . TYR A 1 541 ? -15.076 -12.720 22.909 1.00 25.35 558 TYR A N 1
ATOM 4338 C CA . TYR A 1 541 ? -14.816 -13.806 23.829 1.00 25.29 558 TYR A CA 1
ATOM 4339 C C . TYR A 1 541 ? -14.584 -13.318 25.246 1.00 25.21 558 TYR A C 1
ATOM 4340 O O . TYR A 1 541 ? -13.990 -14.026 26.076 1.00 24.29 558 TYR A O 1
ATOM 4349 N N . LEU A 1 542 ? -15.069 -12.119 25.533 1.00 25.78 559 LEU A N 1
ATOM 4350 C CA . LEU A 1 542 ? -15.043 -11.605 26.897 1.00 27.57 559 LEU A CA 1
ATOM 4351 C C . LEU A 1 542 ? -16.126 -12.263 27.706 1.00 26.75 559 LEU A C 1
ATOM 4352 O O . LEU A 1 542 ? -15.934 -12.564 28.886 1.00 27.64 559 LEU A O 1
ATOM 4357 N N . GLY A 1 543 ? -17.271 -12.443 27.049 1.00 26.74 560 GLY A N 1
ATOM 4358 C CA . GLY A 1 543 ? -18.490 -12.986 27.662 1.00 27.75 560 GLY A CA 1
ATOM 4359 C C . GLY A 1 543 ? -18.769 -14.347 27.079 1.00 25.34 560 GLY A C 1
ATOM 4360 O O . GLY A 1 543 ? -18.858 -15.316 27.795 1.00 28.18 560 GLY A O 1
ATOM 4361 N N . LEU A 1 544 ? -18.872 -14.418 25.762 1.00 26.04 561 LEU A N 1
ATOM 4362 C CA . LEU A 1 544 ? -18.933 -15.677 25.094 1.00 26.69 561 LEU A CA 1
ATOM 4363 C C . LEU A 1 544 ? -17.704 -16.489 25.450 1.00 27.04 561 LEU A C 1
ATOM 4364 O O . LEU A 1 544 ? -16.573 -16.102 25.155 1.00 27.43 561 LEU A O 1
ATOM 4369 N N . ASP A 1 545 ? -17.950 -17.618 26.088 1.00 27.74 562 ASP A N 1
ATOM 4370 C CA . ASP A 1 545 ? -16.893 -18.494 26.535 1.00 28.41 562 ASP A CA 1
ATOM 4371 C C . ASP A 1 545 ? -16.516 -19.362 25.355 1.00 28.23 562 ASP A C 1
ATOM 4372 O O . ASP A 1 545 ? -17.307 -20.211 24.966 1.00 28.20 562 ASP A O 1
ATOM 4377 N N . PRO A 1 546 ? -15.325 -19.156 24.777 1.00 27.77 563 PRO A N 1
ATOM 4378 C CA . PRO A 1 546 ? -14.978 -19.876 23.564 1.00 29.20 563 PRO A CA 1
ATOM 4379 C C . PRO A 1 546 ? -14.766 -21.392 23.770 1.00 29.38 563 PRO A C 1
ATOM 4380 O O . PRO A 1 546 ? -14.828 -22.152 22.793 1.00 29.38 563 PRO A O 1
ATOM 4384 N N . HIS A 1 547 ? -14.508 -21.806 25.012 1.00 30.56 564 HIS A N 1
ATOM 4385 C CA . HIS A 1 547 ? -14.545 -23.213 25.415 1.00 31.27 564 HIS A CA 1
ATOM 4386 C C . HIS A 1 547 ? -15.918 -23.821 25.129 1.00 31.77 564 HIS A C 1
ATOM 4387 O O . HIS A 1 547 ? -16.022 -25.013 24.944 1.00 32.70 564 HIS A O 1
ATOM 4394 N N . LYS A 1 548 ? -16.977 -23.020 25.166 1.00 31.78 565 LYS A N 1
ATOM 4395 C CA . LYS A 1 548 ? -18.340 -23.540 25.146 1.00 32.46 565 LYS A CA 1
ATOM 4396 C C . LYS A 1 548 ? -19.055 -23.153 23.892 1.00 32.10 565 LYS A C 1
ATOM 4397 O O . LYS A 1 548 ? -20.282 -23.121 23.862 1.00 35.14 565 LYS A O 1
ATOM 4403 N N . PHE A 1 549 ? -18.292 -22.852 22.851 1.00 30.57 566 PHE A N 1
ATOM 4404 C CA . PHE A 1 549 ? -18.875 -22.691 21.563 1.00 30.51 566 PHE A CA 1
ATOM 4405 C C . PHE A 1 549 ? -18.018 -23.389 20.560 1.00 31.63 566 PHE A C 1
ATOM 4406 O O . PHE A 1 549 ? -16.807 -23.128 20.449 1.00 31.06 566 PHE A O 1
ATOM 4414 N N . THR A 1 550 ? -18.690 -24.277 19.841 1.00 31.33 567 THR A N 1
ATOM 4415 C CA . THR A 1 550 ? -18.113 -25.095 18.821 1.00 30.26 567 THR A CA 1
ATOM 4416 C C . THR A 1 550 ? -19.083 -25.076 17.680 1.00 29.35 567 THR A C 1
ATOM 4417 O O . THR A 1 550 ? -20.234 -25.412 17.858 1.00 29.71 567 THR A O 1
ATOM 4421 N N . ASP A 1 551 ? -18.631 -24.623 16.518 1.00 32.41 568 ASP A N 1
ATOM 4422 C CA . ASP A 1 551 ? -19.424 -24.676 15.286 1.00 32.54 568 ASP A CA 1
ATOM 4423 C C . ASP A 1 551 ? -19.021 -25.941 14.512 1.00 34.36 568 ASP A C 1
ATOM 4424 O O . ASP A 1 551 ? -18.326 -26.813 15.066 1.00 33.25 568 ASP A O 1
ATOM 4429 N N . LYS A 1 552 ? -19.439 -26.062 13.253 1.00 37.07 569 LYS A N 1
ATOM 4430 C CA . LYS A 1 552 ? -19.121 -27.274 12.491 1.00 39.72 569 LYS A CA 1
ATOM 4431 C C . LYS A 1 552 ? -17.622 -27.421 12.161 1.00 38.30 569 LYS A C 1
ATOM 4432 O O . LYS A 1 552 ? -17.149 -28.515 11.904 1.00 37.62 569 LYS A O 1
ATOM 4438 N N . TYR A 1 553 ? -16.883 -26.320 12.237 1.00 35.50 570 TYR A N 1
ATOM 4439 C CA . TYR A 1 553 ? -15.450 -26.275 11.908 1.00 33.90 570 TYR A CA 1
ATOM 4440 C C . TYR A 1 553 ? -14.474 -26.463 13.050 1.00 32.88 570 TYR A C 1
ATOM 4441 O O . TYR A 1 553 ? -13.477 -27.133 12.891 1.00 38.21 570 TYR A O 1
ATOM 4450 N N . THR A 1 554 ? -14.739 -25.844 14.191 1.00 31.32 571 THR A N 1
ATOM 4451 C CA . THR A 1 554 ? -13.809 -25.885 15.300 1.00 29.93 571 THR A CA 1
ATOM 4452 C C . THR A 1 554 ? -14.498 -25.497 16.582 1.00 28.69 571 THR A C 1
ATOM 4453 O O . THR A 1 554 ? -15.515 -24.786 16.571 1.00 31.04 571 THR A O 1
ATOM 4457 N N . ASN A 1 555 ? -13.925 -25.950 17.684 1.00 27.20 572 ASN A N 1
ATOM 4458 C CA . ASN A 1 555 ? -14.151 -25.329 18.973 1.00 28.36 572 ASN A CA 1
ATOM 4459 C C . ASN A 1 555 ? -13.338 -24.011 19.014 1.00 29.98 572 ASN A C 1
ATOM 4460 O O . ASN A 1 555 ? -12.185 -23.994 18.578 1.00 28.98 572 ASN A O 1
ATOM 4465 N N . TYR A 1 556 ? -13.917 -22.934 19.547 1.00 29.51 573 TYR A N 1
ATOM 4466 C CA . TYR A 1 556 ? -13.250 -21.624 19.499 1.00 29.50 573 TYR A CA 1
ATOM 4467 C C . TYR A 1 556 ? -12.149 -21.382 20.529 1.00 28.81 573 TYR A C 1
ATOM 4468 O O . TYR A 1 556 ? -11.188 -20.706 20.214 1.00 29.66 573 TYR A O 1
ATOM 4477 N N . PHE A 1 557 ? -12.227 -21.960 21.714 1.00 28.56 574 PHE A N 1
ATOM 4478 C CA . PHE A 1 557 ? -11.102 -21.844 22.610 1.00 29.91 574 PHE A CA 1
ATOM 4479 C C . PHE A 1 557 ? -9.876 -22.460 21.930 1.00 31.71 574 PHE A C 1
ATOM 4480 O O . PHE A 1 557 ? -8.806 -21.884 21.970 1.00 31.47 574 PHE A O 1
ATOM 4488 N N . GLU A 1 558 ? -10.044 -23.660 21.379 1.00 32.05 575 GLU A N 1
ATOM 4489 C CA . GLU A 1 558 ? -8.966 -24.374 20.710 1.00 35.23 575 GLU A CA 1
ATOM 4490 C C . GLU A 1 558 ? -8.371 -23.544 19.589 1.00 31.16 575 GLU A C 1
ATOM 4491 O O . GLU A 1 558 ? -7.153 -23.409 19.483 1.00 30.38 575 GLU A O 1
ATOM 4497 N N . ASN A 1 559 ? -9.241 -22.998 18.757 1.00 28.39 576 ASN A N 1
ATOM 4498 C CA . ASN A 1 559 ? -8.807 -22.256 17.585 1.00 28.32 576 ASN A CA 1
ATOM 4499 C C . ASN A 1 559 ? -8.223 -20.876 17.939 1.00 29.83 576 ASN A C 1
ATOM 4500 O O . ASN A 1 559 ? -7.194 -20.476 17.397 1.00 27.61 576 ASN A O 1
ATOM 4505 N N . ASN A 1 560 ? -8.906 -20.156 18.833 1.00 30.40 577 ASN A N 1
ATOM 4506 C CA . ASN A 1 560 ? -8.432 -18.870 19.333 1.00 29.35 577 ASN A CA 1
ATOM 4507 C C . ASN A 1 560 ? -7.067 -19.042 19.986 1.00 30.24 577 ASN A C 1
ATOM 4508 O O . ASN A 1 560 ? -6.152 -18.265 19.736 1.00 28.97 577 ASN A O 1
ATOM 4513 N N . GLN A 1 561 ? -6.937 -20.074 20.809 1.00 29.76 578 GLN A N 1
ATOM 4514 C CA . GLN A 1 561 ? -5.682 -20.321 21.508 1.00 30.64 578 GLN A CA 1
ATOM 4515 C C . GLN A 1 561 ? -4.544 -20.520 20.517 1.00 31.41 578 GLN A C 1
ATOM 4516 O O . GLN A 1 561 ? -3.441 -20.034 20.739 1.00 31.71 578 GLN A O 1
ATOM 4522 N N . LYS A 1 562 ? -4.827 -21.228 19.432 1.00 30.36 579 LYS A N 1
ATOM 4523 C CA . LYS A 1 562 ? -3.870 -21.366 18.360 1.00 31.35 579 LYS A CA 1
ATOM 4524 C C . LYS A 1 562 ? -3.442 -20.036 17.794 1.00 29.93 579 LYS A C 1
ATOM 4525 O O . LYS A 1 562 ? -2.252 -19.846 17.528 1.00 29.45 579 LYS A O 1
ATOM 4531 N N . MET A 1 563 ? -4.400 -19.131 17.594 1.00 28.42 580 MET A N 1
ATOM 4532 C CA . MET A 1 563 ? -4.059 -17.794 17.144 1.00 28.41 580 MET A CA 1
ATOM 4533 C C . MET A 1 563 ? -3.096 -17.082 18.112 1.00 27.38 580 MET A C 1
ATOM 4534 O O . MET A 1 563 ? -2.118 -16.481 17.686 1.00 27.52 580 MET A O 1
ATOM 4539 N N . ALA A 1 564 ? -3.360 -17.172 19.406 1.00 25.72 581 ALA A N 1
ATOM 4540 C CA . ALA A 1 564 ? -2.480 -16.575 20.385 1.00 24.80 581 ALA A CA 1
ATOM 4541 C C . ALA A 1 564 ? -1.087 -17.168 20.283 1.00 26.54 581 ALA A C 1
ATOM 4542 O O . ALA A 1 564 ? -0.103 -16.437 20.220 1.00 25.95 581 ALA A O 1
ATOM 4544 N N . LYS A 1 565 ? -1.001 -18.493 20.250 1.00 27.68 582 LYS A N 1
ATOM 4545 C CA . LYS A 1 565 ? 0.296 -19.150 20.155 1.00 27.89 582 LYS A CA 1
ATOM 4546 C C . LYS A 1 565 ? 1.043 -18.812 18.883 1.00 26.61 582 LYS A C 1
ATOM 4547 O O . LYS A 1 565 ? 2.253 -18.695 18.906 1.00 26.05 582 LYS A O 1
ATOM 4553 N N . ILE A 1 566 ? 0.308 -18.718 17.777 1.00 26.62 583 ILE A N 1
ATOM 4554 C CA . ILE A 1 566 ? 0.856 -18.374 16.482 1.00 26.06 583 ILE A CA 1
ATOM 4555 C C . ILE A 1 566 ? 1.456 -16.994 16.563 1.00 28.12 583 ILE A C 1
ATOM 4556 O O . ILE A 1 566 ? 2.548 -16.745 16.082 1.00 26.36 583 ILE A O 1
ATOM 4561 N N . ASN A 1 567 ? 0.687 -16.086 17.149 1.00 28.86 584 ASN A N 1
ATOM 4562 C CA . ASN A 1 567 ? 1.118 -14.730 17.325 1.00 27.27 584 ASN A CA 1
ATOM 4563 C C . ASN A 1 567 ? 2.403 -14.694 18.179 1.00 28.19 584 ASN A C 1
ATOM 4564 O O . ASN A 1 567 ? 3.412 -14.095 17.767 1.00 29.97 584 ASN A O 1
ATOM 4569 N N . GLN A 1 568 ? 2.398 -15.369 19.319 1.00 26.30 585 GLN A N 1
ATOM 4570 C CA . GLN A 1 568 ? 3.596 -15.424 20.130 1.00 28.03 585 GLN A CA 1
ATOM 4571 C C . GLN A 1 568 ? 4.769 -15.992 19.344 1.00 27.99 585 GLN A C 1
ATOM 4572 O O . GLN A 1 568 ? 5.897 -15.486 19.455 1.00 26.88 585 GLN A O 1
ATOM 4578 N N . ARG A 1 569 ? 4.523 -17.040 18.571 1.00 26.68 586 ARG A N 1
ATOM 4579 C CA . ARG A 1 569 ? 5.637 -17.704 17.870 1.00 28.92 586 ARG A CA 1
ATOM 4580 C C . ARG A 1 569 ? 6.213 -16.885 16.752 1.00 27.72 586 ARG A C 1
ATOM 4581 O O . ARG A 1 569 ? 7.412 -16.950 16.496 1.00 27.69 586 ARG A O 1
ATOM 4589 N N . TYR A 1 570 ? 5.352 -16.129 16.092 1.00 27.11 587 TYR A N 1
ATOM 4590 C CA . TYR A 1 570 ? 5.784 -15.135 15.131 1.00 27.52 587 TYR A CA 1
ATOM 4591 C C . TYR A 1 570 ? 6.705 -14.126 15.815 1.00 27.08 587 TYR A C 1
ATOM 4592 O O . TYR A 1 570 ? 7.712 -13.685 15.252 1.00 25.45 587 TYR A O 1
ATOM 4601 N N . CYS A 1 571 ? 6.296 -13.715 17.005 1.00 26.84 588 CYS A N 1
ATOM 4602 C CA . CYS A 1 571 ? 6.984 -12.653 17.716 1.00 28.09 588 CYS A CA 1
ATOM 4603 C C . CYS A 1 571 ? 8.324 -13.168 18.221 1.00 27.85 588 CYS A C 1
ATOM 4604 O O . CYS A 1 571 ? 9.321 -12.461 18.147 1.00 28.54 588 CYS A O 1
ATOM 4607 N N . ILE A 1 572 ? 8.360 -14.414 18.672 1.00 27.48 589 ILE A N 1
ATOM 4608 C CA . ILE A 1 572 ? 9.617 -14.992 19.111 1.00 28.18 589 ILE A CA 1
ATOM 4609 C C . ILE A 1 572 ? 10.544 -15.064 17.890 1.00 28.58 589 ILE A C 1
ATOM 4610 O O . ILE A 1 572 ? 11.673 -14.552 17.905 1.00 28.36 589 ILE A O 1
ATOM 4615 N N . GLU A 1 573 ? 10.025 -15.655 16.828 1.00 27.90 590 GLU A N 1
ATOM 4616 C CA . GLU A 1 573 ? 10.757 -15.752 15.585 1.00 29.21 590 GLU A CA 1
ATOM 4617 C C . GLU A 1 573 ? 11.268 -14.389 15.153 1.00 28.18 590 GLU A C 1
ATOM 4618 O O . GLU A 1 573 ? 12.428 -14.273 14.783 1.00 30.50 590 GLU A O 1
ATOM 4624 N N . ASN A 1 574 ? 10.404 -13.371 15.206 1.00 28.71 591 ASN A N 1
ATOM 4625 C CA . ASN A 1 574 ? 10.790 -11.969 14.968 1.00 26.89 591 ASN A CA 1
ATOM 4626 C C . ASN A 1 574 ? 11.495 -11.762 13.636 1.00 28.06 591 ASN A C 1
ATOM 4627 O O . ASN A 1 574 ? 12.591 -11.193 13.578 1.00 27.67 591 ASN A O 1
ATOM 4632 N N . GLN A 1 575 ? 10.833 -12.195 12.568 1.00 28.29 592 GLN A N 1
ATOM 4633 C CA . GLN A 1 575 ? 11.333 -12.018 11.214 1.00 28.77 592 GLN A CA 1
ATOM 4634 C C . GLN A 1 575 ? 11.781 -10.575 10.956 1.00 30.15 592 GLN A C 1
ATOM 4635 O O . GLN A 1 575 ? 12.755 -10.340 10.265 1.00 30.96 592 GLN A O 1
ATOM 4641 N N . GLY A 1 576 ? 11.042 -9.607 11.497 1.00 30.27 593 GLY A N 1
ATOM 4642 C CA . GLY A 1 576 ? 11.326 -8.200 11.276 1.00 30.16 593 GLY A CA 1
ATOM 4643 C C . GLY A 1 576 ? 12.538 -7.641 12.012 1.00 29.29 593 GLY A C 1
ATOM 4644 O O . GLY A 1 576 ? 12.896 -6.506 11.785 1.00 30.32 593 GLY A O 1
ATOM 4645 N N . GLY A 1 577 ? 13.147 -8.423 12.898 1.00 28.67 594 GLY A N 1
ATOM 4646 C CA . GLY A 1 577 ? 14.227 -7.953 13.760 1.00 27.11 594 GLY A CA 1
ATOM 4647 C C . GLY A 1 577 ? 13.799 -6.810 14.666 1.00 26.76 594 GLY A C 1
ATOM 4648 O O . GLY A 1 577 ? 14.625 -6.033 15.063 1.00 28.09 594 GLY A O 1
ATOM 4649 N N . TYR A 1 578 ? 12.516 -6.694 15.000 1.00 25.89 595 TYR A N 1
ATOM 4650 C CA . TYR A 1 578 ? 12.063 -5.573 15.799 1.00 26.34 595 TYR A CA 1
ATOM 4651 C C . TYR A 1 578 ? 12.579 -5.713 17.193 1.00 25.79 595 TYR A C 1
ATOM 4652 O O . TYR A 1 578 ? 12.648 -6.810 17.721 1.00 28.17 595 TYR A O 1
ATOM 4661 N N . VAL A 1 579 ? 12.986 -4.596 17.769 1.00 26.23 596 VAL A N 1
ATOM 4662 C CA . VAL A 1 579 ? 13.629 -4.613 19.065 1.00 26.28 596 VAL A CA 1
ATOM 4663 C C . VAL A 1 579 ? 12.642 -5.073 20.138 1.00 25.82 596 VAL A C 1
ATOM 4664 O O . VAL A 1 579 ? 11.501 -4.624 20.158 1.00 25.85 596 VAL A O 1
ATOM 4668 N N . GLY A 1 580 ? 13.114 -5.949 21.024 1.00 25.11 597 GLY A N 1
ATOM 4669 C CA . GLY A 1 580 ? 12.360 -6.400 22.183 1.00 24.51 597 GLY A CA 1
ATOM 4670 C C . GLY A 1 580 ? 11.328 -7.509 21.977 1.00 23.30 597 GLY A C 1
ATOM 4671 O O . GLY A 1 580 ? 10.802 -8.026 22.960 1.00 22.54 597 GLY A O 1
ATOM 4672 N N . TYR A 1 581 ? 11.010 -7.856 20.732 1.00 23.28 598 TYR A N 1
ATOM 4673 C CA . TYR A 1 581 ? 10.066 -8.952 20.448 1.00 25.67 598 TYR A CA 1
ATOM 4674 C C . TYR A 1 581 ? 10.625 -10.276 20.954 1.00 27.42 598 TYR A C 1
ATOM 4675 O O . TYR A 1 581 ? 11.795 -10.567 20.796 1.00 25.92 598 TYR A O 1
ATOM 4684 N N . GLY A 1 582 ? 9.781 -11.088 21.558 1.00 28.54 599 GLY A N 1
ATOM 4685 C CA . GLY A 1 582 ? 10.255 -12.368 22.037 1.00 27.90 599 GLY A CA 1
ATOM 4686 C C . GLY A 1 582 ? 9.138 -13.059 22.750 1.00 28.09 599 GLY A C 1
ATOM 4687 O O . GLY A 1 582 ? 7.980 -12.690 22.599 1.00 25.11 599 GLY A O 1
ATOM 4688 N N . GLU A 1 583 ? 9.513 -14.022 23.569 1.00 28.47 600 GLU A N 1
ATOM 4689 C CA . GLU A 1 583 ? 8.550 -14.836 24.284 1.00 31.34 600 GLU A CA 1
ATOM 4690 C C . GLU A 1 583 ? 7.710 -14.045 25.277 1.00 28.16 600 GLU A C 1
ATOM 4691 O O . GLU A 1 583 ? 6.591 -14.453 25.617 1.00 25.80 600 GLU A O 1
ATOM 4697 N N . ASP A 1 584 ? 8.279 -12.940 25.737 1.00 25.17 601 ASP A N 1
ATOM 4698 C CA . ASP A 1 584 ? 7.672 -12.106 26.737 1.00 27.16 601 ASP A CA 1
ATOM 4699 C C . ASP A 1 584 ? 7.212 -10.773 26.133 1.00 25.56 601 ASP A C 1
ATOM 4700 O O . ASP A 1 584 ? 6.861 -9.836 26.834 1.00 25.60 601 ASP A O 1
ATOM 4705 N N . CYS A 1 585 ? 7.205 -10.698 24.815 1.00 25.15 602 CYS A N 1
ATOM 4706 C CA . CYS A 1 585 ? 6.820 -9.490 24.145 1.00 24.85 602 CYS A CA 1
ATOM 4707 C C . CYS A 1 585 ? 6.224 -9.865 22.818 1.00 25.67 602 CYS A C 1
ATOM 4708 O O . CYS A 1 585 ? 6.920 -10.014 21.812 1.00 25.78 602 CYS A O 1
ATOM 4711 N N . TRP A 1 586 ? 4.905 -10.023 22.838 1.00 25.54 603 TRP A N 1
ATOM 4712 C CA . TRP A 1 586 ? 4.178 -10.588 21.721 1.00 23.57 603 TRP A CA 1
ATOM 4713 C C . TRP A 1 586 ? 2.731 -10.187 21.837 1.00 24.45 603 TRP A C 1
ATOM 4714 O O . TRP A 1 586 ? 2.312 -9.704 22.874 1.00 25.92 603 TRP A O 1
ATOM 4725 N N . GLY A 1 587 ? 1.961 -10.472 20.801 1.00 25.25 604 GLY A N 1
ATOM 4726 C CA . GLY A 1 587 ? 0.524 -10.186 20.780 1.00 23.86 604 GLY A CA 1
ATOM 4727 C C . GLY A 1 587 ? 0.224 -9.032 19.868 1.00 22.82 604 GLY A C 1
ATOM 4728 O O . GLY A 1 587 ? -0.469 -8.101 20.244 1.00 23.59 604 GLY A O 1
ATOM 4729 N N . LEU A 1 588 ? 0.727 -9.109 18.646 1.00 22.80 605 LEU A N 1
ATOM 4730 C CA . LEU A 1 588 ? 0.466 -8.099 17.674 1.00 24.44 605 LEU A CA 1
ATOM 4731 C C . LEU A 1 588 ? -1.009 -7.950 17.440 1.00 25.08 605 LEU A C 1
ATOM 4732 O O . LEU A 1 588 ? -1.728 -8.931 17.249 1.00 26.85 605 LEU A O 1
ATOM 4737 N N . THR A 1 589 ? -1.454 -6.702 17.464 1.00 24.99 606 THR A N 1
ATOM 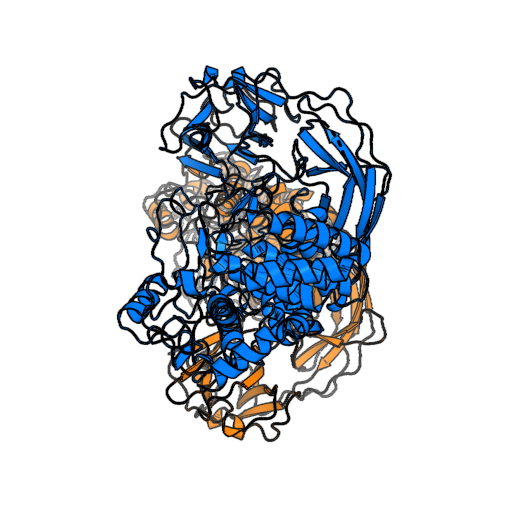4738 C CA . THR A 1 589 ? -2.868 -6.389 17.347 1.00 25.09 606 THR A CA 1
ATOM 4739 C C . THR A 1 589 ? -3.012 -4.897 17.001 1.00 25.34 606 THR A C 1
ATOM 4740 O O . THR A 1 589 ? -2.025 -4.156 16.828 1.00 22.76 606 THR A O 1
ATOM 4744 N N . ALA A 1 590 ? -4.260 -4.482 16.879 1.00 26.15 607 ALA A N 1
ATOM 4745 C CA . ALA A 1 590 ? -4.579 -3.131 16.479 1.00 26.16 607 ALA A CA 1
ATOM 4746 C C . ALA A 1 590 ? -4.279 -2.138 17.568 1.00 26.50 607 ALA A C 1
ATOM 4747 O O . ALA A 1 590 ? -4.553 -2.375 18.756 1.00 26.09 607 ALA A O 1
ATOM 4749 N N . SER A 1 591 ? -3.762 -0.994 17.141 1.00 29.06 608 SER A N 1
ATOM 4750 C CA . SER A 1 591 ? -3.664 0.161 17.998 1.00 28.84 608 SER A CA 1
ATOM 4751 C C . SER A 1 591 ? -3.388 1.371 17.162 1.00 30.03 608 SER A C 1
ATOM 4752 O O . SER A 1 591 ? -2.978 1.268 15.986 1.00 29.61 608 SER A O 1
ATOM 4755 N N . ASP A 1 592 ? -3.540 2.534 17.778 1.00 30.41 609 ASP A N 1
ATOM 4756 C CA . ASP A 1 592 ? -2.912 3.724 17.207 1.00 31.58 609 ASP A CA 1
ATOM 4757 C C . ASP A 1 592 ? -1.390 3.597 17.276 1.00 30.32 609 ASP A C 1
ATOM 4758 O O . ASP A 1 592 ? -0.845 3.052 18.213 1.00 27.69 609 ASP A O 1
ATOM 4763 N N . PHE A 1 593 ? -0.724 4.055 16.225 1.00 30.33 610 PHE A N 1
ATOM 4764 C CA . PHE A 1 593 ? 0.718 4.176 16.216 1.00 31.72 610 PHE A CA 1
ATOM 4765 C C . PHE A 1 593 ? 1.008 5.676 16.097 1.00 32.06 610 PHE A C 1
ATOM 4766 O O . PHE A 1 593 ? 0.217 6.482 16.559 1.00 34.98 610 PHE A O 1
ATOM 4774 N N . ALA A 1 594 ? 2.107 6.049 15.465 1.00 33.57 611 ALA A N 1
ATOM 4775 C CA . ALA A 1 594 ? 2.666 7.383 15.561 1.00 36.36 611 ALA A CA 1
ATOM 4776 C C . ALA A 1 594 ? 1.788 8.425 14.876 1.00 34.42 611 ALA A C 1
ATOM 4777 O O . ALA A 1 594 ? 1.602 9.505 15.385 1.00 35.76 611 ALA A O 1
ATOM 4779 N N . TRP A 1 595 ? 1.285 8.063 13.705 1.00 34.35 612 TRP A N 1
ATOM 4780 C CA . TRP A 1 595 ? 0.498 8.944 12.849 1.00 35.72 612 TRP A CA 1
ATOM 4781 C C . TRP A 1 595 ? -0.862 8.412 12.426 1.00 35.78 612 TRP A C 1
ATOM 4782 O O . TRP A 1 595 ? -1.653 9.166 11.886 1.00 39.25 612 TRP A O 1
ATOM 4793 N N . ASN A 1 596 ? -1.125 7.129 12.633 1.00 35.93 613 ASN A N 1
ATOM 4794 C CA . ASN A 1 596 ? -2.349 6.516 12.126 1.00 36.77 613 ASN A CA 1
ATOM 4795 C C . ASN A 1 596 ? -2.685 5.276 12.916 1.00 34.16 613 ASN A C 1
ATOM 4796 O O . ASN A 1 596 ? -1.860 4.749 13.677 1.00 32.64 613 ASN A O 1
ATOM 4801 N N . TYR A 1 597 ? -3.903 4.807 12.699 1.00 30.66 614 TYR A N 1
ATOM 4802 C CA . TYR A 1 597 ? -4.339 3.543 13.213 1.00 28.32 614 TYR A CA 1
ATOM 4803 C C . TYR A 1 597 ? -3.663 2.454 12.405 1.00 28.12 614 TYR A C 1
ATOM 4804 O O . TYR A 1 597 ? -3.410 2.609 11.212 1.00 30.22 614 TYR A O 1
ATOM 4813 N N . GLN A 1 598 ? -3.372 1.350 13.057 1.00 27.09 615 GLN A N 1
ATOM 4814 C CA . GLN A 1 598 ? -2.834 0.183 12.365 1.00 28.10 615 GLN A CA 1
ATOM 4815 C C . GLN A 1 598 ? -3.412 -1.076 12.975 1.00 27.57 615 GLN A C 1
ATOM 4816 O O . GLN A 1 598 ? -3.577 -1.157 14.198 1.00 27.78 615 GLN A O 1
ATOM 4822 N N . ALA A 1 599 ? -3.740 -2.038 12.126 1.00 26.30 616 ALA A N 1
ATOM 4823 C CA . ALA A 1 599 ? -4.346 -3.285 12.577 1.00 26.60 616 ALA A CA 1
ATOM 4824 C C . ALA A 1 599 ? -3.268 -4.356 12.466 1.00 25.62 616 ALA A C 1
ATOM 4825 O O . ALA A 1 599 ? -3.243 -5.101 11.517 1.00 26.79 616 ALA A O 1
ATOM 4827 N N . GLN A 1 600 ? -2.349 -4.405 13.433 1.00 25.23 617 GLN A N 1
ATOM 4828 C CA . GLN A 1 600 ? -1.176 -5.250 13.296 1.00 24.90 617 GLN A CA 1
ATOM 4829 C C . GLN A 1 600 ? -1.510 -6.700 13.469 1.00 26.11 617 GLN A C 1
ATOM 4830 O O . GLN A 1 600 ? -2.488 -7.071 14.145 1.00 25.67 617 GLN A O 1
ATOM 4836 N N . GLU A 1 601 ? -0.686 -7.527 12.844 1.00 27.86 618 GLU A N 1
ATOM 4837 C CA . GLU A 1 601 ? -0.872 -8.988 12.856 1.00 29.54 618 GLU A CA 1
ATOM 4838 C C . GLU A 1 601 ? 0.502 -9.621 12.903 1.00 28.65 618 GLU A C 1
ATOM 4839 O O . GLU A 1 601 ? 1.472 -8.956 12.539 1.00 30.93 618 GLU A O 1
ATOM 4845 N N . PRO A 1 602 ? 0.583 -10.926 13.257 1.00 29.54 619 PRO A N 1
ATOM 4846 C CA . PRO A 1 602 ? 1.854 -11.642 13.136 1.00 29.10 619 PRO A CA 1
ATOM 4847 C C . PRO A 1 602 ? 2.107 -12.020 11.670 1.00 29.91 619 PRO A C 1
ATOM 4848 O O . PRO A 1 602 ? 2.112 -13.201 11.292 1.00 30.56 619 PRO A O 1
ATOM 4852 N N . MET A 1 603 ? 2.316 -10.987 10.869 1.00 31.20 620 MET A N 1
ATOM 4853 C CA . MET A 1 603 ? 2.590 -11.092 9.445 1.00 30.99 620 MET A CA 1
ATOM 4854 C C . MET A 1 603 ? 3.492 -9.904 9.110 1.00 30.03 620 MET A C 1
ATOM 4855 O O . MET A 1 603 ? 3.195 -8.789 9.568 1.00 27.46 620 MET A O 1
ATOM 4860 N N . PRO A 1 604 ? 4.564 -10.116 8.303 1.00 29.82 621 PRO A N 1
ATOM 4861 C CA . PRO A 1 604 ? 5.500 -9.013 7.970 1.00 29.83 621 PRO A CA 1
ATOM 4862 C C . PRO A 1 604 ? 4.857 -7.708 7.562 1.00 27.73 621 PRO A C 1
ATOM 4863 O O . PRO A 1 604 ? 5.287 -6.651 7.996 1.00 27.35 621 PRO A O 1
ATOM 4867 N N . HIS A 1 605 ? 3.817 -7.792 6.750 1.00 27.84 622 HIS A N 1
ATOM 4868 C CA . HIS A 1 605 ? 3.157 -6.595 6.203 1.00 27.89 622 HIS A CA 1
ATOM 4869 C C . HIS A 1 605 ? 2.229 -5.887 7.205 1.00 27.44 622 HIS A C 1
ATOM 4870 O O . HIS A 1 605 ? 1.660 -4.836 6.890 1.00 30.35 622 HIS A O 1
ATOM 4877 N N . ARG A 1 606 ? 2.061 -6.464 8.390 1.00 26.88 623 ARG A N 1
ATOM 4878 C CA . ARG A 1 606 ? 1.266 -5.878 9.434 1.00 26.32 623 ARG A CA 1
ATOM 4879 C C . ARG A 1 606 ? 2.089 -5.898 10.713 1.00 26.86 623 ARG A C 1
ATOM 4880 O O . ARG A 1 606 ? 1.553 -6.049 11.813 1.00 25.20 623 ARG A O 1
ATOM 4888 N N . ASP A 1 607 ? 3.404 -5.732 10.570 1.00 27.73 624 ASP A N 1
ATOM 4889 C CA . ASP A 1 607 ? 4.286 -5.624 11.736 1.00 26.75 624 ASP A CA 1
ATOM 4890 C C . ASP A 1 607 ? 5.366 -4.598 11.439 1.00 27.39 624 ASP A C 1
ATOM 4891 O O . ASP A 1 607 ? 6.058 -4.704 10.438 1.00 26.49 624 ASP A O 1
ATOM 4896 N N . ASN A 1 608 ? 5.504 -3.614 12.318 1.00 28.03 625 ASN A N 1
ATOM 4897 C CA . ASN A 1 608 ? 6.521 -2.579 12.167 1.00 26.18 625 ASN A CA 1
ATOM 4898 C C . ASN A 1 608 ? 7.232 -2.315 13.495 1.00 24.95 625 ASN A C 1
ATOM 4899 O O . ASN A 1 608 ? 7.839 -1.267 13.676 1.00 25.79 625 ASN A O 1
ATOM 4904 N N . GLY A 1 609 ? 7.169 -3.266 14.411 1.00 24.52 626 GLY A N 1
ATOM 4905 C CA . GLY A 1 609 ? 7.826 -3.139 15.716 1.00 26.20 626 GLY A CA 1
ATOM 4906 C C . GLY A 1 609 ? 6.927 -2.675 16.837 1.00 24.81 626 GLY A C 1
ATOM 4907 O O . GLY A 1 609 ? 7.347 -2.612 17.994 1.00 23.32 626 GLY A O 1
ATOM 4908 N N . THR A 1 610 ? 5.685 -2.392 16.491 1.00 25.06 627 THR A N 1
ATOM 4909 C CA . THR A 1 610 ? 4.743 -1.846 17.432 1.00 26.17 627 THR A CA 1
ATOM 4910 C C . THR A 1 610 ? 3.985 -2.960 18.102 1.00 26.81 627 THR A C 1
ATOM 4911 O O . THR A 1 610 ? 3.312 -3.743 17.434 1.00 27.03 627 THR A O 1
ATOM 4915 N N . MET A 1 611 ? 4.049 -2.962 19.430 1.00 27.09 628 MET A N 1
ATOM 4916 C CA . MET A 1 611 ? 3.418 -3.967 20.244 1.00 27.55 628 MET A CA 1
ATOM 4917 C C . MET A 1 611 ? 2.422 -3.286 21.181 1.00 26.81 628 MET A C 1
ATOM 4918 O O . MET A 1 611 ? 2.790 -2.387 21.934 1.00 27.92 628 MET A O 1
ATOM 4923 N N . ALA A 1 612 ? 1.173 -3.727 21.114 1.00 25.05 629 ALA A N 1
ATOM 4924 C CA . ALA A 1 612 ? 0.129 -3.255 22.008 1.00 26.29 629 ALA A CA 1
ATOM 4925 C C . ALA A 1 612 ? 0.018 -4.275 23.132 1.00 24.95 629 ALA A C 1
ATOM 4926 O O . ALA A 1 612 ? -0.347 -5.425 22.888 1.00 22.82 629 ALA A O 1
ATOM 4928 N N . PRO A 1 613 ? 0.325 -3.875 24.375 1.00 25.79 630 PRO A N 1
ATOM 4929 C CA . PRO A 1 613 ? 0.263 -4.834 25.483 1.00 26.85 630 PRO A CA 1
ATOM 4930 C C . PRO A 1 613 ? -1.046 -5.604 25.601 1.00 25.17 630 PRO A C 1
ATOM 4931 O O . PRO A 1 613 ? -1.057 -6.721 26.113 1.00 24.14 630 PRO A O 1
ATOM 4935 N N . THR A 1 614 ? -2.137 -5.009 25.142 1.00 25.16 631 THR A N 1
ATOM 4936 C CA . THR A 1 614 ? -3.422 -5.678 25.220 1.00 26.08 631 THR A CA 1
ATOM 4937 C C . THR A 1 614 ? -3.424 -7.025 24.481 1.00 25.64 631 THR A C 1
ATOM 4938 O O . THR A 1 614 ? -4.155 -7.925 24.868 1.00 23.74 631 THR A O 1
ATOM 4942 N N . GLY A 1 615 ? -2.628 -7.142 23.416 1.00 25.96 632 GLY A N 1
ATOM 4943 C CA . GLY A 1 615 ? -2.492 -8.411 22.683 1.00 25.18 632 GLY A CA 1
ATOM 4944 C C . GLY A 1 615 ? -2.200 -9.611 23.556 1.00 25.81 632 GLY A C 1
ATOM 4945 O O . GLY A 1 615 ? -3.009 -10.552 23.643 1.00 25.64 632 GLY A O 1
ATOM 4946 N N . ALA A 1 616 ? -1.060 -9.569 24.248 1.00 25.68 633 ALA A N 1
ATOM 4947 C CA . ALA A 1 616 ? -0.661 -10.676 25.132 1.00 25.44 633 ALA A CA 1
ATOM 4948 C C . ALA A 1 616 ? -1.568 -10.771 26.347 1.00 25.41 633 ALA A C 1
ATOM 4949 O O . ALA A 1 616 ? -1.980 -11.867 26.775 1.00 24.47 633 ALA A O 1
ATOM 4951 N N . LEU A 1 617 ? -1.886 -9.620 26.906 1.00 25.72 634 LEU A N 1
ATOM 4952 C CA . LEU A 1 617 ? -2.459 -9.600 28.241 1.00 26.41 634 LEU A CA 1
ATOM 4953 C C . LEU A 1 617 ? -3.893 -10.076 28.239 1.00 28.34 634 LEU A C 1
ATOM 4954 O O . LEU A 1 617 ? -4.290 -10.850 29.101 1.00 32.87 634 LEU A O 1
ATOM 4959 N N . ALA A 1 618 ? -4.666 -9.659 27.248 1.00 27.84 635 ALA A N 1
ATOM 4960 C CA . ALA A 1 618 ? -6.044 -10.119 27.139 1.00 27.41 635 ALA A CA 1
ATOM 4961 C C . ALA A 1 618 ? -6.126 -11.532 26.554 1.00 26.59 635 ALA A C 1
ATOM 4962 O O . ALA A 1 618 ? -7.209 -12.090 26.423 1.00 25.47 635 ALA A O 1
ATOM 4964 N N . SER A 1 619 ? -4.978 -12.091 26.168 1.00 26.49 636 SER A N 1
ATOM 4965 C CA . SER A 1 619 ? -4.895 -13.472 25.753 1.00 25.13 636 SER A CA 1
ATOM 4966 C C . SER A 1 619 ? -4.704 -14.430 26.910 1.00 24.12 636 SER A C 1
ATOM 4967 O O . SER A 1 619 ? -4.638 -15.627 26.685 1.00 22.76 636 SER A O 1
ATOM 4970 N N . PHE A 1 620 ? -4.620 -13.918 28.137 1.00 24.92 637 PHE A N 1
ATOM 4971 C CA . PHE A 1 620 ? -4.432 -14.754 29.317 1.00 26.70 637 PHE A CA 1
ATOM 4972 C C . PHE A 1 620 ? -5.126 -16.123 29.343 1.00 26.87 637 PHE A C 1
ATOM 4973 O O . PHE A 1 620 ? -4.455 -17.138 29.558 1.00 27.60 637 PHE A O 1
ATOM 4981 N N . PRO A 1 621 ? -6.443 -16.176 29.097 1.00 26.52 638 PRO A N 1
ATOM 4982 C CA . PRO A 1 621 ? -7.127 -17.484 29.235 1.00 27.95 638 PRO A CA 1
ATOM 4983 C C . PRO A 1 621 ? -6.650 -18.524 28.257 1.00 27.75 638 PRO A C 1
ATOM 4984 O O . PRO A 1 621 ? -6.787 -19.694 28.522 1.00 30.57 638 PRO A O 1
ATOM 4988 N N . TYR A 1 622 ? -6.125 -18.068 27.122 1.00 27.12 639 TYR A N 1
ATOM 4989 C CA . TYR A 1 622 ? -5.601 -18.925 26.104 1.00 27.01 639 TYR A CA 1
ATOM 4990 C C . TYR A 1 622 ? -4.176 -19.369 26.359 1.00 28.31 639 TYR A C 1
ATOM 4991 O O . TYR A 1 622 ? -3.849 -20.527 26.188 1.00 30.57 639 TYR A O 1
ATOM 5000 N N . THR A 1 623 ? -3.316 -18.432 26.742 1.00 30.03 640 THR A N 1
ATOM 5001 C CA . THR A 1 623 ? -1.882 -18.691 26.815 1.00 28.99 640 THR A CA 1
ATOM 5002 C C . THR A 1 623 ? -1.387 -18.077 28.117 1.00 28.47 640 THR A C 1
ATOM 5003 O O . THR A 1 623 ? -0.661 -17.087 28.105 1.00 28.11 640 THR A O 1
ATOM 5007 N N . PRO A 1 624 ? -1.807 -18.658 29.251 1.00 28.12 641 PRO A N 1
ATOM 5008 C CA . PRO A 1 624 ? -1.541 -17.977 30.520 1.00 28.22 641 PRO A CA 1
ATOM 5009 C C . PRO A 1 624 ? -0.075 -17.739 30.813 1.00 27.30 641 PRO A C 1
ATOM 5010 O O . PRO A 1 624 ? 0.292 -16.667 31.286 1.00 27.65 641 PRO A O 1
ATOM 5014 N N . ASP A 1 625 ? 0.752 -18.734 30.535 1.00 28.62 642 ASP A N 1
ATOM 5015 C CA . ASP A 1 625 ? 2.154 -18.627 30.832 1.00 29.52 642 ASP A CA 1
ATOM 5016 C C . ASP A 1 625 ? 2.774 -17.561 29.923 1.00 27.55 642 ASP A C 1
ATOM 5017 O O . ASP A 1 625 ? 3.473 -16.692 30.398 1.00 26.75 642 ASP A O 1
ATOM 5022 N N . ALA A 1 626 ? 2.462 -17.610 28.631 1.00 27.35 643 ALA A N 1
ATOM 5023 C CA . ALA A 1 626 ? 2.973 -16.642 27.674 1.00 27.39 643 ALA A CA 1
ATOM 5024 C C . ALA A 1 626 ? 2.491 -15.220 28.034 1.00 26.70 643 ALA A C 1
ATOM 5025 O O . ALA A 1 626 ? 3.260 -14.235 27.968 1.00 23.68 643 ALA A O 1
ATOM 5027 N N . SER A 1 627 ? 1.234 -15.120 28.442 1.00 25.63 644 SER A N 1
ATOM 5028 C CA . SER A 1 627 ? 0.689 -13.828 28.804 1.00 26.91 644 SER A CA 1
ATOM 5029 C C . SER A 1 627 ? 1.288 -13.349 30.115 1.00 26.10 644 SER A C 1
ATOM 5030 O O . SER A 1 627 ? 1.536 -12.165 30.285 1.00 27.17 644 SER A O 1
ATOM 5033 N N . MET A 1 628 ? 1.531 -14.258 31.035 1.00 27.36 645 MET A N 1
ATOM 5034 C CA . MET A 1 628 ? 2.154 -13.888 32.296 1.00 27.83 645 MET A CA 1
ATOM 5035 C C . MET A 1 628 ? 3.592 -13.422 32.056 1.00 27.85 645 MET A C 1
ATOM 5036 O O . MET A 1 628 ? 4.043 -12.484 32.685 1.00 25.42 645 MET A O 1
ATOM 5041 N N . LYS A 1 629 ? 4.286 -14.058 31.123 1.00 28.51 646 LYS A N 1
ATOM 5042 C CA . LYS A 1 629 ? 5.641 -13.618 30.767 1.00 29.04 646 LYS A CA 1
ATOM 5043 C C . LYS A 1 629 ? 5.634 -12.205 30.231 1.00 26.78 646 LYS A C 1
ATOM 5044 O O . LYS A 1 629 ? 6.442 -11.383 30.652 1.00 27.52 646 LYS A O 1
ATOM 5050 N N . ALA A 1 630 ? 4.685 -11.926 29.336 1.00 26.20 647 ALA A N 1
ATOM 5051 C CA . ALA A 1 630 ? 4.506 -10.597 28.772 1.00 25.66 647 ALA A CA 1
ATOM 5052 C C . ALA A 1 630 ? 4.252 -9.583 29.858 1.00 25.68 647 ALA A C 1
ATOM 5053 O O . ALA A 1 630 ? 4.903 -8.550 29.927 1.00 25.99 647 ALA A O 1
ATOM 5055 N N . LEU A 1 631 ? 3.296 -9.897 30.716 1.00 25.56 648 LEU A N 1
ATOM 5056 C CA . LEU A 1 631 ? 2.950 -9.025 31.823 1.00 25.04 648 LEU A CA 1
ATOM 5057 C C . LEU A 1 631 ? 4.187 -8.663 32.648 1.00 24.46 648 LEU A C 1
ATOM 5058 O O . LEU A 1 631 ? 4.441 -7.493 32.907 1.00 22.45 648 LEU A O 1
ATOM 5063 N N . ARG A 1 632 ? 4.940 -9.678 33.057 1.00 24.68 649 ARG A N 1
ATOM 5064 C CA . ARG A 1 632 ? 6.129 -9.473 33.870 1.00 24.68 649 ARG A CA 1
ATOM 5065 C C . ARG A 1 632 ? 7.166 -8.606 33.193 1.00 25.94 649 ARG A C 1
ATOM 5066 O O . ARG A 1 632 ? 7.755 -7.738 33.823 1.00 27.79 649 ARG A O 1
ATOM 5074 N N . ASN A 1 633 ? 7.381 -8.859 31.899 1.00 26.33 650 ASN A N 1
ATOM 5075 C CA . ASN A 1 633 ? 8.287 -8.105 31.084 1.00 24.61 650 ASN A CA 1
ATOM 5076 C C . ASN A 1 633 ? 7.823 -6.662 30.930 1.00 26.71 650 ASN A C 1
ATOM 5077 O O . ASN A 1 633 ? 8.576 -5.718 31.193 1.00 24.67 650 ASN A O 1
ATOM 5082 N N . TYR A 1 634 ? 6.581 -6.496 30.491 1.00 25.84 651 TYR A N 1
ATOM 5083 C CA . TYR A 1 634 ? 6.031 -5.156 30.275 1.00 26.56 651 TYR A CA 1
ATOM 5084 C C . TYR A 1 634 ? 6.134 -4.278 31.520 1.00 25.46 651 TYR A C 1
ATOM 5085 O O . TYR A 1 634 ? 6.508 -3.099 31.440 1.00 24.83 651 TYR A O 1
ATOM 5094 N N . TYR A 1 635 ? 5.787 -4.866 32.661 1.00 23.84 652 TYR A N 1
ATOM 5095 C CA . TYR A 1 635 ? 5.868 -4.174 33.918 1.00 24.10 652 TYR A CA 1
ATOM 5096 C C . TYR A 1 635 ? 7.305 -4.005 34.392 1.00 24.61 652 TYR A C 1
ATOM 5097 O O . TYR A 1 635 ? 7.758 -2.878 34.573 1.00 25.20 652 TYR A O 1
ATOM 5106 N N . ARG A 1 636 ? 8.017 -5.109 34.606 1.00 25.20 653 ARG A N 1
ATOM 5107 C CA . ARG A 1 636 ? 9.301 -5.018 35.291 1.00 26.16 653 ARG A CA 1
ATOM 5108 C C . ARG A 1 636 ? 10.389 -4.454 34.434 1.00 26.79 653 ARG A C 1
ATOM 5109 O O . ARG A 1 636 ? 11.211 -3.754 34.956 1.00 26.61 653 ARG A O 1
ATOM 5117 N N . ASN A 1 637 ? 10.402 -4.774 33.142 1.00 28.39 654 ASN A N 1
ATOM 5118 C CA . ASN A 1 637 ? 11.476 -4.320 32.246 1.00 28.38 654 ASN A CA 1
ATOM 5119 C C . ASN A 1 637 ? 11.117 -3.053 31.515 1.00 28.33 654 ASN A C 1
ATOM 5120 O O . ASN A 1 637 ? 11.953 -2.156 31.438 1.00 28.24 654 ASN A O 1
ATOM 5125 N N . HIS A 1 638 ? 9.892 -2.976 30.993 1.00 26.12 655 HIS A N 1
ATOM 5126 C CA . HIS A 1 638 ? 9.434 -1.794 30.247 1.00 27.53 655 HIS A CA 1
ATOM 5127 C C . HIS A 1 638 ? 8.589 -0.805 31.012 1.00 27.16 655 HIS A C 1
ATOM 5128 O O . HIS A 1 638 ? 8.139 0.166 30.440 1.00 29.78 655 HIS A O 1
ATOM 5135 N N . GLY A 1 639 ? 8.399 -1.020 32.300 1.00 26.82 656 GLY A N 1
ATOM 5136 C CA . GLY A 1 639 ? 7.447 -0.236 33.050 1.00 26.50 656 GLY A CA 1
ATOM 5137 C C . GLY A 1 639 ? 7.775 1.224 33.136 1.00 25.87 656 GLY A C 1
ATOM 5138 O O . GLY A 1 639 ? 6.867 2.028 33.149 1.00 23.21 656 GLY A O 1
ATOM 5139 N N . SER A 1 640 ? 9.065 1.570 33.167 1.00 27.28 657 SER A N 1
ATOM 5140 C CA . SER A 1 640 ? 9.488 2.978 33.201 1.00 26.96 657 SER A CA 1
ATOM 5141 C C . SER A 1 640 ? 8.799 3.843 32.162 1.00 26.93 657 SER A C 1
ATOM 5142 O O . SER A 1 640 ? 8.470 4.988 32.432 1.00 27.44 657 SER A O 1
ATOM 5145 N N . PHE A 1 641 ? 8.585 3.286 30.971 1.00 27.67 658 PHE A N 1
ATOM 5146 C CA . PHE A 1 641 ? 7.821 3.966 29.920 1.00 25.22 658 PHE A CA 1
ATOM 5147 C C . PHE A 1 641 ? 6.478 3.354 29.633 1.00 24.70 658 PHE A C 1
ATOM 5148 O O . PHE A 1 641 ? 5.615 4.047 29.154 1.00 25.70 658 PHE A O 1
ATOM 5156 N N . LEU A 1 642 ? 6.303 2.062 29.891 1.00 24.76 659 LEU A N 1
ATOM 5157 C CA . LEU A 1 642 ? 5.113 1.344 29.449 1.00 25.00 659 LEU A CA 1
ATOM 5158 C C . LEU A 1 642 ? 4.003 1.232 30.494 1.00 26.00 659 LEU A C 1
ATOM 5159 O O . LEU A 1 642 ? 2.856 1.003 30.135 1.00 25.48 659 LEU A O 1
ATOM 5164 N N . TRP A 1 643 ? 4.334 1.365 31.780 1.00 26.42 660 TRP A N 1
ATOM 5165 C CA . TRP A 1 643 ? 3.334 1.258 32.848 1.00 25.35 660 TRP A CA 1
ATOM 5166 C C . TRP A 1 643 ? 2.871 2.640 33.262 1.00 24.74 660 TRP A C 1
ATOM 5167 O O . TRP A 1 643 ? 3.668 3.491 33.569 1.00 25.70 660 TRP A O 1
ATOM 5178 N N . GLY A 1 644 ? 1.574 2.841 33.270 1.00 24.14 661 GLY A N 1
ATOM 5179 C CA . GLY A 1 644 ? 1.001 4.126 33.542 1.00 24.67 661 GLY A CA 1
ATOM 5180 C C . GLY A 1 644 ? -0.182 3.998 34.487 1.00 24.89 661 GLY A C 1
ATOM 5181 O O . GLY A 1 644 ? -0.452 2.916 35.046 1.00 23.37 661 GLY A O 1
ATOM 5182 N N . GLU A 1 645 ? -0.925 5.097 34.561 1.00 23.49 662 GLU A N 1
ATOM 5183 C CA . GLU A 1 645 ? -1.959 5.320 35.565 1.00 24.60 662 GLU A CA 1
ATOM 5184 C C . GLU A 1 645 ? -3.172 4.463 35.322 1.00 26.02 662 GLU A C 1
ATOM 5185 O O . GLU A 1 645 ? -3.904 4.139 36.277 1.00 25.15 662 GLU A O 1
ATOM 5191 N N . TYR A 1 646 ? -3.405 4.119 34.044 1.00 26.42 663 TYR A N 1
ATOM 5192 C CA . TYR A 1 646 ? -4.544 3.308 33.669 1.00 25.71 663 TYR A CA 1
ATOM 5193 C C . TYR A 1 646 ? -4.136 1.949 33.120 1.00 25.54 663 TYR A C 1
ATOM 5194 O O . TYR A 1 646 ? -4.865 1.344 32.355 1.00 26.79 663 TYR A O 1
ATOM 5203 N N . GLY A 1 647 ? -2.996 1.448 33.575 1.00 24.27 664 GLY A N 1
ATOM 5204 C CA . GLY A 1 647 ? -2.481 0.166 33.148 1.00 24.46 664 GLY A CA 1
ATOM 5205 C C . GLY A 1 647 ? -1.377 0.462 32.163 1.00 25.13 664 GLY A C 1
ATOM 5206 O O . GLY A 1 647 ? -0.776 1.537 32.186 1.00 26.36 664 GLY A O 1
ATOM 5207 N N . PHE A 1 648 ? -1.119 -0.473 31.275 1.00 26.11 665 PHE A N 1
ATOM 5208 C CA . PHE A 1 648 ? -0.040 -0.278 30.328 1.00 26.75 665 PHE A CA 1
ATOM 5209 C C . PHE A 1 648 ? -0.472 0.702 29.279 1.00 25.54 665 PHE A C 1
ATOM 5210 O O . PHE A 1 648 ? -1.638 0.749 28.904 1.00 25.81 665 PHE A O 1
ATOM 5218 N N . ARG A 1 649 ? 0.491 1.457 28.780 1.00 25.20 666 ARG A N 1
ATOM 5219 C CA . ARG A 1 649 ? 0.218 2.338 27.666 1.00 27.61 666 ARG A CA 1
ATOM 5220 C C . ARG A 1 649 ? -0.224 1.532 26.467 1.00 26.48 666 ARG A C 1
ATOM 5221 O O . ARG A 1 649 ? 0.062 0.355 26.355 1.00 26.97 666 ARG A O 1
ATOM 5229 N N . ASP A 1 650 ? -0.960 2.169 25.586 1.00 26.90 667 ASP A N 1
ATOM 5230 C CA . ASP A 1 650 ? -1.652 1.448 24.533 1.00 26.56 667 ASP A CA 1
ATOM 5231 C C . ASP A 1 650 ? -0.754 0.593 23.650 1.00 26.93 667 ASP A C 1
ATOM 5232 O O . ASP A 1 650 ? -1.139 -0.502 23.249 1.00 26.56 667 ASP A O 1
ATOM 5237 N N . ALA A 1 651 ? 0.436 1.105 23.364 1.00 25.63 668 ALA A N 1
ATOM 5238 C CA . ALA A 1 651 ? 1.366 0.451 22.485 1.00 25.82 668 ALA A CA 1
ATOM 5239 C C . ALA A 1 651 ? 2.719 1.061 22.637 1.00 24.80 668 ALA A C 1
ATOM 5240 O O . ALA A 1 651 ? 2.853 2.194 23.074 1.00 25.55 668 ALA A O 1
ATOM 5242 N N . PHE A 1 652 ? 3.711 0.325 22.180 1.00 23.50 669 PHE A N 1
ATOM 5243 C CA . PHE A 1 652 ? 5.055 0.824 22.145 1.00 24.50 669 PHE A CA 1
ATOM 5244 C C . PHE A 1 652 ? 5.836 0.205 20.994 1.00 24.20 669 PHE A C 1
ATOM 5245 O O . PHE A 1 652 ? 5.531 -0.903 20.519 1.00 23.92 669 PHE A O 1
ATOM 5253 N N . ASN A 1 653 ? 6.862 0.922 20.573 1.00 24.98 670 ASN A N 1
ATOM 5254 C CA . ASN A 1 653 ? 7.723 0.462 19.513 1.00 25.04 670 ASN A CA 1
ATOM 5255 C C . ASN A 1 653 ? 9.130 0.763 19.944 1.00 26.77 670 ASN A C 1
ATOM 5256 O O . ASN A 1 653 ? 9.572 1.924 19.882 1.00 27.68 670 ASN A O 1
ATOM 5261 N N . LEU A 1 654 ? 9.830 -0.267 20.426 1.00 25.88 671 LEU A N 1
ATOM 5262 C CA . LEU A 1 654 ? 11.226 -0.082 20.829 1.00 26.43 671 LEU A CA 1
ATOM 5263 C C . LEU A 1 654 ? 12.120 0.175 19.620 1.00 25.23 671 LEU A C 1
ATOM 5264 O O . LEU A 1 654 ? 13.153 0.817 19.753 1.00 25.40 671 LEU A O 1
ATOM 5269 N N . THR A 1 655 ? 11.701 -0.264 18.445 1.00 25.17 672 THR A N 1
ATOM 5270 C CA . THR A 1 655 ? 12.545 -0.135 17.261 1.00 26.80 672 THR A CA 1
ATOM 5271 C C . THR A 1 655 ? 12.710 1.310 16.872 1.00 27.64 672 THR A C 1
ATOM 5272 O O . THR A 1 655 ? 13.813 1.729 16.562 1.00 27.70 672 THR A O 1
ATOM 5276 N N . VAL A 1 656 ? 11.619 2.073 16.929 1.00 28.48 673 VAL A N 1
ATOM 5277 C CA . VAL A 1 656 ? 11.657 3.494 16.632 1.00 29.07 673 VAL A CA 1
ATOM 5278 C C . VAL A 1 656 ? 11.620 4.377 17.879 1.00 28.43 673 VAL A C 1
ATOM 5279 O O . VAL A 1 656 ? 11.571 5.612 17.768 1.00 28.76 673 VAL A O 1
ATOM 5283 N N . ASN A 1 657 ? 11.623 3.753 19.056 1.00 27.40 674 ASN A N 1
ATOM 5284 C CA . ASN A 1 657 ? 11.644 4.455 20.346 1.00 25.64 674 ASN A CA 1
ATOM 5285 C C . ASN A 1 657 ? 10.413 5.360 20.541 1.00 25.69 674 ASN A C 1
ATOM 5286 O O . ASN A 1 657 ? 10.503 6.577 20.727 1.00 23.89 674 ASN A O 1
ATOM 5291 N N . TRP A 1 658 ? 9.263 4.698 20.500 1.00 26.80 675 TRP A N 1
ATOM 5292 C CA . TRP A 1 658 ? 7.958 5.314 20.588 1.00 26.12 675 TRP A CA 1
ATOM 5293 C C . TRP A 1 658 ? 7.105 4.558 21.618 1.00 25.55 675 TRP A C 1
ATOM 5294 O O . TRP A 1 658 ? 7.165 3.344 21.732 1.00 26.91 675 TRP A O 1
ATOM 5305 N N . VAL A 1 659 ? 6.313 5.299 22.362 1.00 25.44 676 VAL A N 1
ATOM 5306 C CA . VAL A 1 659 ? 5.238 4.733 23.155 1.00 26.73 676 VAL A CA 1
ATOM 5307 C C . VAL A 1 659 ? 4.009 5.601 22.971 1.00 26.08 676 VAL A C 1
ATOM 5308 O O . VAL A 1 659 ? 4.089 6.802 22.770 1.00 26.44 676 VAL A O 1
ATOM 5312 N N . SER A 1 660 ? 2.864 4.964 23.017 1.00 26.28 677 SER A N 1
ATOM 5313 C CA . SER A 1 660 ? 1.620 5.638 22.811 1.00 26.43 677 SER A CA 1
ATOM 5314 C C . SER A 1 660 ? 1.404 6.688 23.877 1.00 27.97 677 SER A C 1
ATOM 5315 O O . SER A 1 660 ? 1.693 6.447 25.053 1.00 26.11 677 SER A O 1
ATOM 5318 N N . PRO A 1 661 ? 0.878 7.867 23.477 1.00 29.35 678 PRO A N 1
ATOM 5319 C CA . PRO A 1 661 ? 0.521 8.880 24.482 1.00 28.72 678 PRO A CA 1
ATOM 5320 C C . PRO A 1 661 ? -0.832 8.653 25.139 1.00 28.38 678 PRO A C 1
ATOM 5321 O O . PRO A 1 661 ? -1.255 9.488 25.910 1.00 31.59 678 PRO A O 1
ATOM 5325 N N . LEU A 1 662 ? -1.504 7.531 24.869 1.00 27.81 679 LEU A N 1
ATOM 5326 C CA . LEU A 1 662 ? -2.873 7.343 25.320 1.00 27.14 679 LEU A CA 1
ATOM 5327 C C . LEU A 1 662 ? -3.109 5.980 25.937 1.00 26.43 679 LEU A C 1
ATOM 5328 O O . LEU A 1 662 ? -2.316 5.038 25.778 1.00 24.99 679 LEU A O 1
ATOM 5333 N N . PHE A 1 663 ? -4.231 5.912 26.632 1.00 24.95 680 PHE A N 1
ATOM 5334 C CA . PHE A 1 663 ? -4.860 4.680 26.991 1.00 24.22 680 PHE A CA 1
ATOM 5335 C C . PHE A 1 663 ? -6.127 4.590 26.182 1.00 24.58 680 PHE A C 1
ATOM 5336 O O . PHE A 1 663 ? -6.873 5.576 26.036 1.00 24.54 680 PHE A O 1
ATOM 5344 N N . MET A 1 664 ? -6.409 3.394 25.714 1.00 25.61 681 MET A N 1
ATOM 5345 C CA . MET A 1 664 ? -7.476 3.192 24.746 1.00 27.53 681 MET A CA 1
ATOM 5346 C C . MET A 1 664 ? -8.580 2.408 25.429 1.00 26.95 681 MET A C 1
ATOM 5347 O O . MET A 1 664 ? -8.315 1.397 26.046 1.00 24.97 681 MET A O 1
ATOM 5352 N N . GLY A 1 665 ? -9.814 2.899 25.313 1.00 26.68 682 GLY A N 1
ATOM 5353 C CA . GLY A 1 665 ? -10.996 2.236 25.884 1.00 25.72 682 GLY A CA 1
ATOM 5354 C C . GLY A 1 665 ? -11.141 0.802 25.432 1.00 25.87 682 GLY A C 1
ATOM 5355 O O . GLY A 1 665 ? -11.511 -0.075 26.228 1.00 26.53 682 GLY A O 1
ATOM 5356 N N . LEU A 1 666 ? -10.874 0.563 24.151 1.00 23.91 683 LEU A N 1
ATOM 5357 C CA . LEU A 1 666 ? -10.953 -0.781 23.609 1.00 23.76 683 LEU A CA 1
ATOM 5358 C C . LEU A 1 666 ? -9.937 -1.739 24.201 1.00 22.70 683 LEU A C 1
ATOM 5359 O O . LEU A 1 666 ? -10.185 -2.945 24.212 1.00 23.92 683 LEU A O 1
ATOM 5364 N N . ASN A 1 667 ? -8.786 -1.235 24.632 1.00 22.38 684 ASN A N 1
ATOM 5365 C CA . ASN A 1 667 ? -7.644 -2.104 24.912 1.00 23.24 684 ASN A CA 1
ATOM 5366 C C . ASN A 1 667 ? -7.413 -2.407 26.381 1.00 23.59 684 ASN A C 1
ATOM 5367 O O . ASN A 1 667 ? -6.749 -3.391 26.711 1.00 23.39 684 ASN A O 1
ATOM 5372 N N . GLN A 1 668 ? -7.952 -1.600 27.269 1.00 24.09 685 GLN A N 1
ATOM 5373 C CA . GLN A 1 668 ? -7.616 -1.803 28.690 1.00 25.20 685 GLN A CA 1
ATOM 5374 C C . GLN A 1 668 ? -8.542 -2.826 29.298 1.00 24.86 685 GLN A C 1
ATOM 5375 O O . GLN A 1 668 ? -8.096 -3.701 30.025 1.00 26.53 685 GLN A O 1
ATOM 5381 N N . ALA A 1 669 ? -9.834 -2.720 29.023 1.00 24.21 686 ALA A N 1
ATOM 5382 C CA . ALA A 1 669 ? -10.806 -3.599 29.692 1.00 24.26 686 ALA A CA 1
ATOM 5383 C C . ALA A 1 669 ? -10.584 -5.073 29.349 1.00 25.64 686 ALA A C 1
ATOM 5384 O O . ALA A 1 669 ? -10.686 -5.942 30.241 1.00 24.42 686 ALA A O 1
ATOM 5386 N N . PRO A 1 670 ? -10.264 -5.380 28.068 1.00 25.60 687 PRO A N 1
ATOM 5387 C CA . PRO A 1 670 ? -10.026 -6.786 27.783 1.00 25.80 687 PRO A CA 1
ATOM 5388 C C . PRO A 1 670 ? -8.978 -7.398 28.661 1.00 24.08 687 PRO A C 1
ATOM 5389 O O . PRO A 1 670 ? -9.054 -8.586 28.955 1.00 24.30 687 PRO A O 1
ATOM 5393 N N . VAL A 1 671 ? -8.026 -6.594 29.104 1.00 23.73 688 VAL A N 1
ATOM 5394 C CA . VAL A 1 671 ? -6.969 -7.117 29.952 1.00 25.25 688 VAL A CA 1
ATOM 5395 C C . VAL A 1 671 ? -7.572 -7.527 31.303 1.00 24.26 688 VAL A C 1
ATOM 5396 O O . VAL A 1 671 ? -7.402 -8.665 31.756 1.00 22.93 688 VAL A O 1
ATOM 5400 N N . THR A 1 672 ? -8.305 -6.614 31.915 1.00 24.45 689 THR A N 1
ATOM 5401 C CA . THR A 1 672 ? -8.968 -6.928 33.187 1.00 24.89 689 THR A CA 1
ATOM 5402 C C . THR A 1 672 ? -9.862 -8.146 33.028 1.00 24.88 689 THR A C 1
ATOM 5403 O O . THR A 1 672 ? -9.804 -9.073 33.815 1.00 26.51 689 THR A O 1
ATOM 5407 N N . VAL A 1 673 ? -10.658 -8.143 31.967 1.00 26.35 690 VAL A N 1
ATOM 5408 C CA . VAL A 1 673 ? -11.720 -9.105 31.805 1.00 24.80 690 VAL A CA 1
ATOM 5409 C C . VAL A 1 673 ? -11.163 -10.476 31.516 1.00 24.72 690 VAL A C 1
ATOM 5410 O O . VAL A 1 673 ? -11.590 -11.451 32.119 1.00 23.64 690 VAL A O 1
ATOM 5414 N N . MET A 1 674 ? -10.215 -10.552 30.581 1.00 24.14 691 MET A N 1
ATOM 5415 C CA . MET A 1 674 ? -9.651 -11.854 30.212 1.00 24.11 691 MET A CA 1
ATOM 5416 C C . MET A 1 674 ? -8.718 -12.366 31.282 1.00 23.58 691 MET A C 1
ATOM 5417 O O . MET A 1 674 ? -8.633 -13.565 31.500 1.00 25.30 691 MET A O 1
ATOM 5422 N N . ILE A 1 675 ? -8.016 -11.477 31.970 1.00 23.86 692 ILE A N 1
ATOM 5423 C CA . ILE A 1 675 ? -7.308 -11.930 33.177 1.00 24.97 692 ILE A CA 1
ATOM 5424 C C . ILE A 1 675 ? -8.315 -12.607 34.069 1.00 24.96 692 ILE A C 1
ATOM 5425 O O . ILE A 1 675 ? -8.075 -13.734 34.495 1.00 27.40 692 ILE A O 1
ATOM 5430 N N . GLU A 1 676 ? -9.448 -11.948 34.281 1.00 23.98 693 GLU A N 1
ATOM 5431 C CA . GLU A 1 676 ? -10.456 -12.473 35.180 1.00 24.94 693 GLU A CA 1
ATOM 5432 C C . GLU A 1 676 ? -11.009 -13.796 34.718 1.00 24.64 693 GLU A C 1
ATOM 5433 O O . GLU A 1 676 ? -11.219 -14.658 35.533 1.00 26.48 693 GLU A O 1
ATOM 5439 N N . ASN A 1 677 ? -11.240 -13.957 33.415 1.00 24.96 694 ASN A N 1
ATOM 5440 C CA . ASN A 1 677 ? -11.752 -15.207 32.886 1.00 24.85 694 ASN A CA 1
ATOM 5441 C C . ASN A 1 677 ? -10.744 -16.309 33.076 1.00 25.81 694 ASN A C 1
ATOM 5442 O O . ASN A 1 677 ? -11.123 -17.435 33.358 1.00 26.57 694 ASN A O 1
ATOM 5447 N N . TYR A 1 678 ? -9.468 -15.988 32.939 1.00 25.67 695 TYR A N 1
ATOM 5448 C CA . TYR A 1 678 ? -8.419 -16.956 33.242 1.00 27.93 695 TYR A CA 1
ATOM 5449 C C . TYR A 1 678 ? -8.440 -17.340 34.712 1.00 27.28 695 TYR A C 1
ATOM 5450 O O . TYR A 1 678 ? -8.224 -18.487 35.043 1.00 29.30 695 TYR A O 1
ATOM 5459 N N . ARG A 1 679 ? -8.699 -16.387 35.586 1.00 27.86 696 ARG A N 1
ATOM 5460 C CA . ARG A 1 679 ? -8.561 -16.629 37.021 1.00 27.41 696 ARG A CA 1
ATOM 5461 C C . ARG A 1 679 ? -9.728 -17.382 37.592 1.00 28.10 696 ARG A C 1
ATOM 5462 O O . ARG A 1 679 ? -9.542 -18.292 38.390 1.00 28.70 696 ARG A O 1
ATOM 5470 N N . THR A 1 680 ? -10.931 -16.968 37.204 1.00 29.81 697 THR A N 1
ATOM 5471 C CA . THR A 1 680 ? -12.164 -17.479 37.785 1.00 28.78 697 THR A CA 1
ATOM 5472 C C . THR A 1 680 ? -13.245 -17.860 36.788 1.00 27.85 697 THR A C 1
ATOM 5473 O O . THR A 1 680 ? -14.274 -18.360 37.203 1.00 27.29 697 THR A O 1
ATOM 5477 N N . ASN A 1 681 ? -13.035 -17.627 35.495 1.00 28.07 698 ASN A N 1
ATOM 5478 C CA . ASN A 1 681 ? -14.106 -17.751 34.501 1.00 30.65 698 ASN A CA 1
ATOM 5479 C C . ASN A 1 681 ? -15.303 -16.812 34.759 1.00 30.45 698 ASN A C 1
ATOM 5480 O O . ASN A 1 681 ? -16.390 -17.068 34.235 1.00 31.05 698 ASN A O 1
ATOM 5485 N N . LEU A 1 682 ? -15.105 -15.729 35.511 1.00 29.13 699 LEU A N 1
ATOM 5486 C CA . LEU A 1 682 ? -16.226 -14.944 36.032 1.00 30.32 699 LEU A CA 1
ATOM 5487 C C . LEU A 1 682 ? -17.165 -14.420 34.942 1.00 30.40 699 LEU A C 1
ATOM 5488 O O . LEU A 1 682 ? -18.362 -14.701 34.960 1.00 27.90 699 LEU A O 1
ATOM 5493 N N . LEU A 1 683 ? -16.608 -13.650 34.011 1.00 27.94 700 LEU A N 1
ATOM 5494 C CA . LEU A 1 683 ? -17.421 -12.979 33.003 1.00 28.42 700 LEU A CA 1
ATOM 5495 C C . LEU A 1 683 ? -18.022 -13.995 32.057 1.00 28.62 700 LEU A C 1
ATOM 5496 O O . LEU A 1 683 ? -19.170 -13.896 31.676 1.00 30.66 700 LEU A O 1
ATOM 5501 N N . TRP A 1 684 ? -17.226 -14.978 31.683 1.00 29.70 701 TRP A N 1
ATOM 5502 C CA . TRP A 1 684 ? -17.721 -16.094 30.921 1.00 29.57 701 TRP A CA 1
ATOM 5503 C C . TRP A 1 684 ? -18.902 -16.769 31.590 1.00 30.37 701 TRP A C 1
ATOM 5504 O O . TRP A 1 684 ? -19.944 -16.935 30.952 1.00 29.00 701 TRP A O 1
ATOM 5515 N N . ASN A 1 685 ? -18.745 -17.135 32.869 1.00 29.32 702 ASN A N 1
ATOM 5516 C CA . ASN A 1 685 ? -19.814 -17.830 33.587 1.00 29.91 702 ASN A CA 1
ATOM 5517 C C . ASN A 1 685 ? -21.055 -16.954 33.657 1.00 30.06 702 ASN A C 1
ATOM 5518 O O . ASN A 1 685 ? -22.164 -17.447 33.439 1.00 31.48 702 ASN A O 1
ATOM 5523 N N . LEU A 1 686 ? -20.861 -15.653 33.856 1.00 27.76 703 LEU A N 1
ATOM 5524 C CA . LEU A 1 686 ? -21.990 -14.742 33.909 1.00 28.50 703 LEU A CA 1
ATOM 5525 C C . LEU A 1 686 ? -22.726 -14.722 32.573 1.00 28.15 703 LEU A C 1
ATOM 5526 O O . LEU A 1 686 ? -23.900 -15.092 32.485 1.00 25.39 703 LEU A O 1
ATOM 5531 N N . PHE A 1 687 ? -21.995 -14.358 31.531 1.00 27.09 704 PHE A N 1
ATOM 5532 C CA . PHE A 1 687 ? -22.573 -14.257 30.210 1.00 26.26 704 PHE A CA 1
ATOM 5533 C C . PHE A 1 687 ? -23.238 -15.548 29.776 1.00 25.57 704 PHE A C 1
ATOM 5534 O O . PHE A 1 687 ? -24.340 -15.519 29.265 1.00 23.47 704 PHE A O 1
ATOM 5542 N N . MET A 1 688 ? -22.541 -16.668 29.965 1.00 25.68 705 MET A N 1
ATOM 5543 C CA . MET A 1 688 ? -23.007 -17.961 29.512 1.00 27.86 705 MET A CA 1
ATOM 5544 C C . MET A 1 688 ? -24.212 -18.500 30.282 1.00 29.33 705 MET A C 1
ATOM 5545 O O . MET A 1 688 ? -24.856 -19.404 29.801 1.00 30.11 705 MET A O 1
ATOM 5550 N N . SER A 1 689 ? -24.493 -17.950 31.466 1.00 30.92 706 SER A N 1
ATOM 5551 C CA . SER A 1 689 ? -25.702 -18.284 32.222 1.00 31.18 706 SER A CA 1
ATOM 5552 C C . SER A 1 689 ? -26.931 -17.560 31.740 1.00 32.02 706 SER A C 1
ATOM 5553 O O . SER A 1 689 ? -28.022 -17.840 32.244 1.00 32.83 706 SER A O 1
ATOM 5556 N N . HIS A 1 690 ? -26.779 -16.610 30.819 1.00 31.56 707 HIS A N 1
ATOM 5557 C CA . HIS A 1 690 ? -27.927 -15.827 30.389 1.00 30.82 707 HIS A CA 1
ATOM 5558 C C . HIS A 1 690 ? -28.839 -16.704 29.520 1.00 31.61 707 HIS A C 1
ATOM 5559 O O . HIS A 1 690 ? -28.366 -17.387 28.627 1.00 30.17 707 HIS A O 1
ATOM 5566 N N . PRO A 1 691 ? -30.147 -16.696 29.810 1.00 31.59 708 PRO A N 1
ATOM 5567 C CA . PRO A 1 691 ? -31.019 -17.607 29.090 1.00 32.04 708 PRO A CA 1
ATOM 5568 C C . PRO A 1 691 ? -30.988 -17.420 27.584 1.00 29.69 708 PRO A C 1
ATOM 5569 O O . PRO A 1 691 ? -30.906 -18.393 26.884 1.00 30.34 708 PRO A O 1
ATOM 5573 N N . ASP A 1 692 ? -31.055 -16.187 27.101 1.00 29.48 709 ASP A N 1
ATOM 5574 C CA . ASP A 1 692 ? -30.981 -15.932 25.662 1.00 28.98 709 ASP A CA 1
ATOM 5575 C C . ASP A 1 692 ? -29.691 -16.380 25.034 1.00 29.20 709 ASP A C 1
ATOM 5576 O O . ASP A 1 692 ? -29.697 -16.816 23.867 1.00 26.91 709 ASP A O 1
ATOM 5581 N N . VAL A 1 693 ? -28.597 -16.271 25.799 1.00 29.29 710 VAL A N 1
ATOM 5582 C CA . VAL A 1 693 ? -27.287 -16.712 25.342 1.00 30.09 710 VAL A CA 1
ATOM 5583 C C . VAL A 1 693 ? -27.300 -18.218 25.174 1.00 29.25 710 VAL A C 1
ATOM 5584 O O . VAL A 1 693 ? -26.896 -18.720 24.144 1.00 28.19 710 VAL A O 1
ATOM 5588 N N . GLN A 1 694 ? -27.771 -18.931 26.186 1.00 30.24 711 GLN A N 1
ATOM 5589 C CA . GLN A 1 694 ? -27.844 -20.384 26.104 1.00 33.02 711 GLN A CA 1
ATOM 5590 C C . GLN A 1 694 ? -28.678 -20.824 24.911 1.00 34.04 711 GLN A C 1
ATOM 5591 O O . GLN A 1 694 ? -28.214 -21.656 24.131 1.00 34.39 711 GLN A O 1
ATOM 5597 N N . LYS A 1 695 ? -29.865 -20.241 24.738 1.00 34.37 712 LYS A N 1
ATOM 5598 C CA . LYS A 1 695 ? -30.725 -20.590 23.596 1.00 37.66 712 LYS A CA 1
ATOM 5599 C C . LYS A 1 695 ? -30.049 -20.387 22.244 1.00 36.03 712 LYS A C 1
ATOM 5600 O O . LYS A 1 695 ? -30.175 -21.223 21.364 1.00 34.70 712 LYS A O 1
ATOM 5606 N N . GLY A 1 696 ? -29.362 -19.264 22.079 1.00 35.30 713 GLY A N 1
ATOM 5607 C CA . GLY A 1 696 ? -28.741 -18.935 20.805 1.00 36.47 713 GLY A CA 1
ATOM 5608 C C . GLY A 1 696 ? -27.622 -19.900 20.467 1.00 35.32 713 GLY A C 1
ATOM 5609 O O . GLY A 1 696 ? -27.505 -20.335 19.320 1.00 33.48 713 GLY A O 1
ATOM 5610 N N . ILE A 1 697 ? -26.828 -20.240 21.482 1.00 32.09 714 ILE A N 1
ATOM 5611 C CA . ILE A 1 697 ? -25.741 -21.203 21.340 1.00 36.57 714 ILE A CA 1
ATOM 5612 C C . ILE A 1 697 ? -26.299 -22.557 20.937 1.00 36.47 714 ILE A C 1
ATOM 5613 O O . ILE A 1 697 ? -25.775 -23.196 20.010 1.00 33.97 714 ILE A O 1
ATOM 5618 N N . GLN A 1 698 ? -27.337 -23.000 21.655 1.00 39.07 715 GLN A N 1
ATOM 5619 C CA . GLN A 1 698 ? -28.016 -24.264 21.330 1.00 43.14 715 GLN A CA 1
ATOM 5620 C C . GLN A 1 698 ? -28.420 -24.255 19.869 1.00 37.91 715 GLN A C 1
ATOM 5621 O O . GLN A 1 698 ? -28.119 -25.185 19.127 1.00 38.77 715 GLN A O 1
ATOM 5627 N N . LYS A 1 699 ? -29.098 -23.187 19.470 1.00 35.62 716 LYS A N 1
ATOM 5628 C CA . LYS A 1 699 ? -29.594 -23.070 18.109 1.00 35.34 716 LYS A CA 1
ATOM 5629 C C . LYS A 1 699 ? -28.470 -23.147 17.099 1.00 35.88 716 LYS A C 1
ATOM 5630 O O . LYS A 1 699 ? -28.626 -23.785 16.067 1.00 38.72 716 LYS A O 1
ATOM 5636 N N . ILE A 1 700 ? -27.347 -22.486 17.377 1.00 35.54 717 ILE A N 1
ATOM 5637 C CA . ILE A 1 700 ? -26.271 -22.448 16.396 1.00 36.09 717 ILE A CA 1
ATOM 5638 C C . ILE A 1 700 ? -25.631 -23.818 16.327 1.00 35.24 717 ILE A C 1
ATOM 5639 O O . ILE A 1 700 ? -25.408 -24.339 15.239 1.00 36.99 717 ILE A O 1
ATOM 5644 N N . GLN A 1 701 ? -25.354 -24.391 17.487 1.00 35.92 718 GLN A N 1
ATOM 5645 C CA . GLN A 1 701 ? -24.702 -25.703 17.566 1.00 38.80 718 GLN A CA 1
ATOM 5646 C C . GLN A 1 701 ? -25.567 -26.864 17.076 1.00 40.27 718 GLN A C 1
ATOM 5647 O O . GLN A 1 701 ? -25.035 -27.907 16.740 1.00 42.57 718 GLN A O 1
ATOM 5653 N N . SER A 1 702 ? -26.883 -26.689 17.024 1.00 43.67 719 SER A N 1
ATOM 5654 C CA . SER A 1 702 ? -27.782 -27.735 16.532 1.00 46.06 719 SER A CA 1
ATOM 5655 C C . SER A 1 702 ? -27.914 -27.777 14.996 1.00 51.20 719 SER A C 1
ATOM 5656 O O . SER A 1 702 ? -28.444 -28.743 14.464 1.00 59.69 719 SER A O 1
ATOM 5659 N N . ILE A 1 703 ? -27.456 -26.750 14.284 1.00 54.18 720 ILE A N 1
ATOM 5660 C CA . ILE A 1 703 ? -27.536 -26.733 12.806 1.00 56.62 720 ILE A CA 1
ATOM 5661 C C . ILE A 1 703 ? -26.770 -27.917 12.221 1.00 55.58 720 ILE A C 1
ATOM 5662 O O . ILE A 1 703 ? -25.668 -28.205 12.674 1.00 55.05 720 ILE A O 1
ATOM 5667 N N . LYS B 1 4 ? 48.045 -26.558 26.991 1.00 54.19 21 LYS B N 1
ATOM 5668 C CA . LYS B 1 4 ? 46.958 -27.454 27.531 1.00 56.28 21 LYS B CA 1
ATOM 5669 C C . LYS B 1 4 ? 45.767 -27.531 26.572 1.00 49.21 21 LYS B C 1
ATOM 5670 O O . LYS B 1 4 ? 45.415 -26.540 25.926 1.00 47.56 21 LYS B O 1
ATOM 5676 N N . PRO B 1 5 ? 45.129 -28.708 26.491 1.00 45.16 22 PRO B N 1
ATOM 5677 C CA . PRO B 1 5 ? 44.110 -28.876 25.472 1.00 41.16 22 PRO B CA 1
ATOM 5678 C C . PRO B 1 5 ? 42.740 -28.408 25.942 1.00 37.64 22 PRO B C 1
ATOM 5679 O O . PRO B 1 5 ? 42.353 -28.633 27.081 1.00 36.94 22 PRO B O 1
ATOM 5683 N N . TYR B 1 6 ? 42.018 -27.751 25.052 1.00 35.22 23 TYR B N 1
ATOM 5684 C CA . TYR B 1 6 ? 40.611 -27.470 25.279 1.00 34.82 23 TYR B CA 1
ATOM 5685 C C . TYR B 1 6 ? 39.786 -28.682 24.949 1.00 34.57 23 TYR B C 1
ATOM 5686 O O . TYR B 1 6 ? 40.209 -29.556 24.185 1.00 36.36 23 TYR B O 1
ATOM 5695 N N . ASP B 1 7 ? 38.589 -28.714 25.508 1.00 31.67 24 ASP B N 1
ATOM 5696 C CA . ASP B 1 7 ? 37.546 -29.524 24.937 1.00 31.89 24 ASP B CA 1
ATOM 5697 C C . ASP B 1 7 ? 36.941 -28.734 23.811 1.00 31.87 24 ASP B C 1
ATOM 5698 O O . ASP B 1 7 ? 36.780 -27.508 23.911 1.00 33.54 24 ASP B O 1
ATOM 5703 N N . TYR B 1 8 ? 36.611 -29.432 22.733 1.00 30.07 25 TYR B N 1
ATOM 5704 C CA . TYR B 1 8 ? 35.950 -28.815 21.598 1.00 31.73 25 TYR B CA 1
ATOM 5705 C C . TYR B 1 8 ? 34.464 -28.854 21.936 1.00 31.80 25 TYR B C 1
ATOM 5706 O O . TYR B 1 8 ? 33.819 -29.905 21.848 1.00 30.77 25 TYR B O 1
ATOM 5715 N N . VAL B 1 9 ? 33.956 -27.699 22.375 1.00 32.52 26 VAL B N 1
ATOM 5716 C CA . VAL B 1 9 ? 32.582 -27.542 22.868 1.00 31.96 26 VAL B CA 1
ATOM 5717 C C . VAL B 1 9 ? 31.713 -26.878 21.833 1.00 30.98 26 VAL B C 1
ATOM 5718 O O . VAL B 1 9 ? 32.069 -25.842 21.334 1.00 30.73 26 VAL B O 1
ATOM 5722 N N . PHE B 1 10 ? 30.557 -27.476 21.545 1.00 31.60 27 PHE B N 1
ATOM 5723 C CA . PHE B 1 10 ? 29.529 -26.844 20.727 1.00 33.00 27 PHE B CA 1
ATOM 5724 C C . PHE B 1 10 ? 28.615 -25.949 21.539 1.00 33.82 27 PHE B C 1
ATOM 5725 O O . PHE B 1 10 ? 28.199 -24.901 21.059 1.00 35.65 27 PHE B O 1
ATOM 5733 N N . PHE B 1 11 ? 28.276 -26.376 22.749 1.00 32.80 28 PHE B N 1
ATOM 5734 C CA . PHE B 1 11 ? 27.533 -25.529 23.651 1.00 32.10 28 PHE B CA 1
ATOM 5735 C C . PHE B 1 11 ? 27.718 -25.926 25.087 1.00 33.87 28 PHE B C 1
ATOM 5736 O O . PHE B 1 11 ? 27.567 -27.081 25.427 1.00 38.89 28 PHE B O 1
ATOM 5744 N N . GLU B 1 12 ? 28.024 -24.950 25.923 1.00 32.21 29 GLU B N 1
ATOM 5745 C CA . GLU B 1 12 ? 28.048 -25.112 27.363 1.00 31.75 29 GLU B CA 1
ATOM 5746 C C . GLU B 1 12 ? 27.030 -24.169 27.996 1.00 29.76 29 GLU B C 1
ATOM 5747 O O . GLU B 1 12 ? 26.215 -24.587 28.812 1.00 28.89 29 GLU B O 1
ATOM 5753 N N . ASN B 1 13 ? 27.134 -22.888 27.665 1.00 29.00 30 ASN B N 1
ATOM 5754 C CA . ASN B 1 13 ? 26.226 -21.848 28.160 1.00 29.22 30 ASN B CA 1
ATOM 5755 C C . ASN B 1 13 ? 26.220 -20.704 27.170 1.00 28.64 30 ASN B C 1
ATOM 5756 O O . ASN B 1 13 ? 27.255 -20.374 26.591 1.00 28.57 30 ASN B O 1
ATOM 5761 N N . SER B 1 14 ? 25.055 -20.109 26.983 1.00 28.05 31 SER B N 1
ATOM 5762 C CA . SER B 1 14 ? 24.942 -18.873 26.239 1.00 28.42 31 SER B CA 1
ATOM 5763 C C . SER B 1 14 ? 25.272 -17.752 27.196 1.00 29.00 31 SER B C 1
ATOM 5764 O O . SER B 1 14 ? 24.714 -17.692 28.316 1.00 29.89 31 SER B O 1
ATOM 5767 N N . LEU B 1 15 ? 26.200 -16.892 26.786 1.00 28.12 32 LEU B N 1
ATOM 5768 C CA . LEU B 1 15 ? 26.496 -15.679 27.563 1.00 30.02 32 LEU B CA 1
ATOM 5769 C C . LEU B 1 15 ? 25.349 -14.667 27.445 1.00 28.78 32 LEU B C 1
ATOM 5770 O O . LEU B 1 15 ? 25.101 -13.920 28.379 1.00 31.10 32 LEU B O 1
ATOM 5775 N N . MET B 1 16 ? 24.620 -14.698 26.329 1.00 28.03 33 MET B N 1
ATOM 5776 C CA . MET B 1 16 ? 23.395 -13.913 26.175 1.00 27.83 33 MET B CA 1
ATOM 5777 C C . MET B 1 16 ? 22.135 -14.725 26.519 1.00 28.26 33 MET B C 1
ATOM 5778 O O . MET B 1 16 ? 22.063 -15.918 26.310 1.00 27.98 33 MET B O 1
ATOM 5783 N N . LYS B 1 17 ? 21.148 -14.038 27.057 1.00 29.78 34 LYS B N 1
ATOM 5784 C CA . LYS B 1 17 ? 19.847 -14.607 27.299 1.00 31.59 34 LYS B CA 1
ATOM 5785 C C . LYS B 1 17 ? 19.076 -14.695 25.999 1.00 28.42 34 LYS B C 1
ATOM 5786 O O . LYS B 1 17 ? 19.450 -14.086 25.005 1.00 23.71 34 LYS B O 1
ATOM 5792 N N . GLY B 1 18 ? 18.043 -15.527 26.017 1.00 26.71 35 GLY B N 1
ATOM 5793 C CA . GLY B 1 18 ? 16.972 -15.460 25.046 1.00 27.61 35 GLY B CA 1
ATOM 5794 C C . GLY B 1 18 ? 17.174 -16.386 23.877 1.00 27.62 35 GLY B C 1
ATOM 5795 O O . GLY B 1 18 ? 16.340 -17.220 23.599 1.00 27.35 35 GLY B O 1
ATOM 5796 N N . ASP B 1 19 ? 18.294 -16.238 23.198 1.00 27.35 36 ASP B N 1
ATOM 5797 C CA . ASP B 1 19 ? 18.579 -17.023 22.033 1.00 28.33 36 ASP B CA 1
ATOM 5798 C C . ASP B 1 19 ? 20.079 -17.111 21.805 1.00 28.05 36 ASP B C 1
ATOM 5799 O O . ASP B 1 19 ? 20.835 -16.273 22.268 1.00 27.96 36 ASP B O 1
ATOM 5804 N N . TYR B 1 20 ? 20.507 -18.137 21.085 1.00 29.44 37 TYR B N 1
ATOM 5805 C CA . TYR B 1 20 ? 21.920 -18.460 21.025 1.00 27.11 37 TYR B CA 1
ATOM 5806 C C . TYR B 1 20 ? 22.470 -18.144 19.652 1.00 27.38 37 TYR B C 1
ATOM 5807 O O . TYR B 1 20 ? 22.056 -18.727 18.664 1.00 26.30 37 TYR B O 1
ATOM 5816 N N . PHE B 1 21 ? 23.434 -17.228 19.597 1.00 25.15 38 PHE B N 1
ATOM 5817 C CA . PHE B 1 21 ? 23.951 -16.780 18.340 1.00 25.65 38 PHE B CA 1
ATOM 5818 C C . PHE B 1 21 ? 24.523 -17.915 17.481 1.00 25.42 38 PHE B C 1
ATOM 5819 O O . PHE B 1 21 ? 24.274 -17.978 16.284 1.00 24.94 38 PHE B O 1
ATOM 5827 N N . TYR B 1 22 ? 25.267 -18.815 18.100 1.00 26.15 39 TYR B N 1
ATOM 5828 C CA . TYR B 1 22 ? 25.914 -19.909 17.374 1.00 28.32 39 TYR B CA 1
ATOM 5829 C C . TYR B 1 22 ? 24.980 -21.110 17.209 1.00 30.17 39 TYR B C 1
ATOM 5830 O O . TYR B 1 22 ? 25.318 -22.240 17.557 1.00 29.14 39 TYR B O 1
ATOM 5839 N N . SER B 1 23 ? 23.800 -20.840 16.665 1.00 30.12 40 SER B N 1
ATOM 5840 C CA . SER B 1 23 ? 22.817 -21.861 16.411 1.00 31.32 40 SER B CA 1
ATOM 5841 C C . SER B 1 23 ? 21.964 -21.429 15.271 1.00 31.13 40 SER B C 1
ATOM 5842 O O . SER B 1 23 ? 21.931 -20.259 14.881 1.00 30.85 40 SER B O 1
ATOM 5845 N N . GLN B 1 24 ? 21.291 -22.409 14.721 1.00 30.78 41 GLN B N 1
ATOM 5846 C CA . GLN B 1 24 ? 20.393 -22.182 13.634 1.00 33.20 41 GLN B CA 1
ATOM 5847 C C . GLN B 1 24 ? 19.179 -23.053 13.912 1.00 31.16 41 GLN B C 1
ATOM 5848 O O . GLN B 1 24 ? 19.274 -24.073 14.560 1.00 31.84 41 GLN B O 1
ATOM 5854 N N . ALA B 1 25 ? 18.025 -22.580 13.506 1.00 32.23 42 ALA B N 1
ATOM 5855 C CA . ALA B 1 25 ? 16.795 -23.307 13.694 1.00 32.74 42 ALA B CA 1
ATOM 5856 C C . ALA B 1 25 ? 15.830 -22.772 12.664 1.00 33.23 42 ALA B C 1
ATOM 5857 O O . ALA B 1 25 ? 15.466 -21.597 12.686 1.00 34.34 42 ALA B O 1
ATOM 5859 N N . LYS B 1 26 ? 15.486 -23.621 11.717 1.00 31.74 43 LYS B N 1
ATOM 5860 C CA . LYS B 1 26 ? 14.559 -23.259 10.668 1.00 33.60 43 LYS B CA 1
ATOM 5861 C C . LYS B 1 26 ? 13.668 -24.451 10.359 1.00 31.12 43 LYS B C 1
ATOM 5862 O O . LYS B 1 26 ? 13.919 -25.588 10.787 1.00 29.04 43 LYS B O 1
ATOM 5868 N N . TYR B 1 27 ? 12.603 -24.158 9.641 1.00 30.69 44 TYR B N 1
ATOM 5869 C CA . TYR B 1 27 ? 11.562 -25.111 9.414 1.00 30.99 44 TYR B CA 1
ATOM 5870 C C . TYR B 1 27 ? 10.787 -24.763 8.180 1.00 30.49 44 TYR B C 1
ATOM 5871 O O . TYR B 1 27 ? 10.842 -23.647 7.680 1.00 28.40 44 TYR B O 1
ATOM 5880 N N . THR B 1 28 ? 10.037 -25.756 7.724 1.00 32.11 45 THR B N 1
ATOM 5881 C CA . THR B 1 28 ? 9.076 -25.611 6.634 1.00 32.83 45 THR B CA 1
ATOM 5882 C C . THR B 1 28 ? 7.794 -26.128 7.234 1.00 33.38 45 THR B C 1
ATOM 5883 O O . THR B 1 28 ? 7.767 -27.263 7.773 1.00 32.57 45 THR B O 1
ATOM 5887 N N . SER B 1 29 ? 6.743 -25.313 7.175 1.00 34.38 46 SER B N 1
ATOM 5888 C CA . SER B 1 29 ? 5.404 -25.760 7.587 1.00 36.64 46 SER B CA 1
ATOM 5889 C C . SER B 1 29 ? 5.001 -26.995 6.778 1.00 33.86 46 SER B C 1
ATOM 5890 O O . SER B 1 29 ? 5.289 -27.045 5.588 1.00 32.78 46 SER B O 1
ATOM 5893 N N . PRO B 1 30 ? 4.311 -27.959 7.391 1.00 33.72 47 PRO B N 1
ATOM 5894 C CA . PRO B 1 30 ? 3.618 -27.808 8.705 1.00 32.87 47 PRO B CA 1
ATOM 5895 C C . PRO B 1 30 ? 4.440 -28.075 9.954 1.00 31.17 47 PRO B C 1
ATOM 5896 O O . PRO B 1 30 ? 3.885 -28.110 11.067 1.00 29.38 47 PRO B O 1
ATOM 5900 N N . SER B 1 31 ? 5.732 -28.314 9.771 1.00 32.20 48 SER B N 1
ATOM 5901 C CA . SER B 1 31 ? 6.644 -28.530 10.887 1.00 31.17 48 SER B CA 1
ATOM 5902 C C . SER B 1 31 ? 7.042 -27.191 11.469 1.00 30.36 48 SER B C 1
ATOM 5903 O O . SER B 1 31 ? 6.784 -26.155 10.889 1.00 29.48 48 SER B O 1
ATOM 5906 N N . TRP B 1 32 ? 7.673 -27.241 12.637 1.00 29.90 49 TRP B N 1
ATOM 5907 C CA . TRP B 1 32 ? 8.040 -26.052 13.335 1.00 28.11 49 TRP B CA 1
ATOM 5908 C C . TRP B 1 32 ? 9.196 -26.316 14.251 1.00 27.40 49 TRP B C 1
ATOM 5909 O O . TRP B 1 32 ? 9.339 -27.399 14.781 1.00 29.40 49 TRP B O 1
ATOM 5920 N N . ILE B 1 33 ? 10.047 -25.324 14.411 1.00 29.26 50 ILE B N 1
ATOM 5921 C CA . ILE B 1 33 ? 11.032 -25.334 15.496 1.00 29.78 50 ILE B CA 1
ATOM 5922 C C . ILE B 1 33 ? 11.060 -23.937 16.102 1.00 28.68 50 ILE B C 1
ATOM 5923 O O . ILE B 1 33 ? 11.079 -22.930 15.383 1.00 29.30 50 ILE B O 1
ATOM 59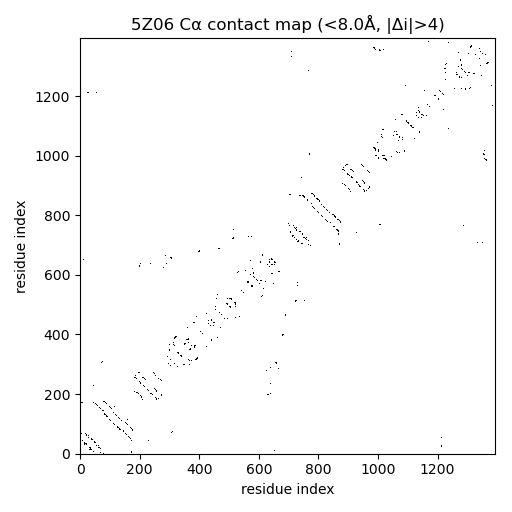28 N N . LYS B 1 34 ? 11.015 -23.893 17.428 1.00 28.81 51 LYS B N 1
ATOM 5929 C CA . LYS B 1 34 ? 11.022 -22.638 18.157 1.00 29.11 51 LYS B CA 1
ATOM 5930 C C . LYS B 1 34 ? 12.344 -21.975 17.909 1.00 27.96 51 LYS B C 1
ATOM 5931 O O . LYS B 1 34 ? 13.378 -22.615 18.072 1.00 26.67 51 LYS B O 1
ATOM 5937 N N . ASN B 1 35 ? 12.289 -20.707 17.503 1.00 27.77 52 ASN B N 1
ATOM 5938 C CA . ASN B 1 35 ? 13.471 -19.944 17.183 1.00 27.20 52 ASN B CA 1
ATOM 5939 C C . ASN B 1 35 ? 13.218 -18.470 17.385 1.00 29.24 52 ASN B C 1
ATOM 5940 O O . ASN B 1 35 ? 12.067 -18.005 17.294 1.00 25.47 52 ASN B O 1
ATOM 5945 N N . ALA B 1 36 ? 14.300 -17.749 17.695 1.00 29.91 53 ALA B N 1
ATOM 5946 C CA . ALA B 1 36 ? 14.317 -16.288 17.645 1.00 28.89 53 ALA B CA 1
ATOM 5947 C C . ALA B 1 36 ? 15.279 -15.992 16.544 1.00 27.96 53 ALA B C 1
ATOM 5948 O O . ALA B 1 36 ? 16.421 -16.391 16.642 1.00 28.11 53 ALA B O 1
ATOM 5950 N N . ARG B 1 37 ? 14.813 -15.335 15.486 1.00 30.19 54 ARG B N 1
ATOM 5951 C CA . ARG B 1 37 ? 15.646 -14.961 14.321 1.00 32.21 54 ARG B CA 1
ATOM 5952 C C . ARG B 1 37 ? 16.500 -16.138 13.859 1.00 30.47 54 ARG B C 1
ATOM 5953 O O . ARG B 1 37 ? 17.671 -15.994 13.583 1.00 28.68 54 ARG B O 1
ATOM 5961 N N . HIS B 1 38 ? 15.868 -17.311 13.815 1.00 29.40 55 HIS B N 1
ATOM 5962 C CA . HIS B 1 38 ? 16.481 -18.552 13.398 1.00 30.02 55 HIS B CA 1
ATOM 5963 C C . HIS B 1 38 ? 17.651 -19.014 14.246 1.00 28.63 55 HIS B C 1
ATOM 5964 O O . HIS B 1 38 ? 18.498 -19.777 13.756 1.00 30.17 55 HIS B O 1
ATOM 5971 N N . HIS B 1 39 ? 17.672 -18.580 15.507 1.00 26.57 56 HIS B N 1
ATOM 5972 C CA . HIS B 1 39 ? 18.570 -19.088 16.513 1.00 28.66 56 HIS B CA 1
ATOM 5973 C C . HIS B 1 39 ? 17.731 -19.872 17.494 1.00 30.22 56 HIS B C 1
ATOM 5974 O O . HIS B 1 39 ? 16.551 -19.574 17.708 1.00 31.11 56 HIS B O 1
ATOM 5981 N N . LEU B 1 40 ? 18.357 -20.868 18.097 1.00 30.57 57 LEU B N 1
ATOM 5982 C CA . LEU B 1 40 ? 17.719 -21.652 19.123 1.00 31.19 57 LEU B CA 1
ATOM 5983 C C . LEU B 1 40 ? 17.492 -20.800 20.367 1.00 30.25 57 LEU B C 1
ATOM 5984 O O . LEU B 1 40 ? 18.338 -19.984 20.720 1.00 29.11 57 LEU B O 1
ATOM 5989 N N . PRO B 1 41 ? 16.367 -21.029 21.064 1.00 30.22 58 PRO B N 1
ATOM 5990 C CA . PRO B 1 41 ? 16.199 -20.318 22.299 1.00 29.02 58 PRO B CA 1
ATOM 5991 C C . PRO B 1 41 ? 17.169 -20.823 23.333 1.00 29.43 58 PRO B C 1
ATOM 5992 O O . PRO B 1 41 ? 17.640 -21.975 23.267 1.00 29.43 58 PRO B O 1
ATOM 5996 N N . VAL B 1 42 ? 17.432 -19.957 24.291 1.00 28.91 59 VAL B N 1
ATOM 5997 C CA . VAL B 1 42 ? 18.227 -20.263 25.450 1.00 27.92 59 VAL B CA 1
ATOM 5998 C C . VAL B 1 42 ? 17.260 -20.441 26.604 1.00 27.76 59 VAL B C 1
ATOM 5999 O O . VAL B 1 42 ? 16.550 -19.523 26.974 1.00 30.52 59 VAL B O 1
ATOM 6003 N N . ALA B 1 43 ? 17.277 -21.607 27.209 1.00 28.09 60 ALA B N 1
ATOM 6004 C CA . ALA B 1 43 ? 16.424 -21.858 28.330 1.00 28.54 60 ALA B CA 1
ATOM 6005 C C . ALA B 1 43 ? 17.230 -21.511 29.568 1.00 29.85 60 ALA B C 1
ATOM 6006 O O . ALA B 1 43 ? 18.233 -22.177 29.891 1.00 28.47 60 ALA B O 1
ATOM 6008 N N . GLY B 1 44 ? 16.806 -20.454 30.246 1.00 30.43 61 GLY B N 1
ATOM 6009 C CA . GLY B 1 44 ? 17.456 -20.010 31.473 1.00 33.70 61 GLY B CA 1
ATOM 6010 C C . GLY B 1 44 ? 17.031 -20.751 32.723 1.00 34.35 61 GLY B C 1
ATOM 6011 O O . GLY B 1 44 ? 17.703 -20.655 33.737 1.00 35.63 61 GLY B O 1
ATOM 6012 N N . SER B 1 45 ? 15.923 -21.483 32.667 1.00 35.66 62 SER B N 1
ATOM 6013 C CA . SER B 1 45 ? 15.386 -22.136 33.861 1.00 37.88 62 SER B CA 1
ATOM 6014 C C . SER B 1 45 ? 15.734 -23.627 33.956 1.00 37.91 62 SER B C 1
ATOM 6015 O O . SER B 1 45 ? 15.485 -24.254 34.997 1.00 37.29 62 SER B O 1
ATOM 6018 N N . VAL B 1 46 ? 16.271 -24.208 32.882 1.00 36.76 63 VAL B N 1
ATOM 6019 C CA . VAL B 1 46 ? 16.775 -25.579 32.953 1.00 37.29 63 VAL B CA 1
ATOM 6020 C C . VAL B 1 46 ? 18.154 -25.674 32.351 1.00 35.66 63 VAL B C 1
ATOM 6021 O O . VAL B 1 46 ? 18.415 -25.182 31.248 1.00 36.54 63 VAL B O 1
ATOM 6025 N N . ALA B 1 47 ? 19.044 -26.314 33.087 1.00 33.67 64 ALA B N 1
ATOM 6026 C CA . ALA B 1 47 ? 20.398 -26.486 32.620 1.00 34.74 64 ALA B CA 1
ATOM 6027 C C . ALA B 1 47 ? 21.075 -27.600 33.385 1.00 33.91 64 ALA B C 1
ATOM 6028 O O . ALA B 1 47 ? 20.782 -27.821 34.555 1.00 31.96 64 ALA B O 1
ATOM 6030 N N . PHE B 1 48 ? 22.000 -28.283 32.725 1.00 33.59 65 PHE B N 1
ATOM 6031 C CA . PHE B 1 48 ? 22.863 -29.178 33.437 1.00 33.88 65 PHE B CA 1
ATOM 6032 C C . PHE B 1 48 ? 24.037 -28.370 33.973 1.00 33.06 65 PHE B C 1
ATOM 6033 O O . PHE B 1 48 ? 24.226 -28.285 35.185 1.00 28.34 65 PHE B O 1
ATOM 6041 N N . THR B 1 49 ? 24.832 -27.776 33.079 1.00 32.47 66 THR B N 1
ATOM 6042 C CA . THR B 1 49 ? 25.789 -26.745 33.521 1.00 31.61 66 THR B CA 1
ATOM 6043 C C . THR B 1 49 ? 24.977 -25.477 33.669 1.00 30.05 66 THR B C 1
ATOM 6044 O O . THR B 1 49 ? 24.429 -24.979 32.677 1.00 26.69 66 THR B O 1
ATOM 6048 N N . PRO B 1 50 ? 24.879 -24.965 34.895 1.00 29.60 67 PRO B N 1
ATOM 6049 C CA . PRO B 1 50 ? 24.091 -23.790 35.089 1.00 30.59 67 PRO B CA 1
ATOM 6050 C C . PRO B 1 50 ? 24.573 -22.563 34.323 1.00 33.50 67 PRO B C 1
ATOM 6051 O O . PRO B 1 50 ? 25.739 -22.439 33.874 1.00 29.12 67 PRO B O 1
ATOM 6055 N N . GLY B 1 51 ? 23.636 -21.633 34.340 1.00 36.31 68 GLY B N 1
ATOM 6056 C CA . GLY B 1 51 ? 23.435 -20.668 33.349 1.00 34.51 68 GLY B CA 1
ATOM 6057 C C . GLY B 1 51 ? 22.193 -21.270 32.721 1.00 33.56 68 GLY B C 1
ATOM 6058 O O . GLY B 1 51 ? 21.086 -21.180 33.242 1.00 31.50 68 GLY B O 1
ATOM 6059 N N . ASN B 1 52 ? 22.407 -21.963 31.618 1.00 33.16 69 ASN B N 1
ATOM 6060 C CA . ASN B 1 52 ? 21.338 -22.192 30.675 1.00 30.83 69 ASN B CA 1
ATOM 6061 C C . ASN B 1 52 ? 21.622 -23.395 29.785 1.00 30.53 69 ASN B C 1
ATOM 6062 O O . ASN B 1 52 ? 22.698 -24.018 29.839 1.00 29.86 69 ASN B O 1
ATOM 6067 N N . SER B 1 53 ? 20.620 -23.730 28.997 1.00 29.72 70 SER B N 1
ATOM 6068 C CA . SER B 1 53 ? 20.708 -24.790 28.037 1.00 30.12 70 SER B CA 1
ATOM 6069 C C . SER B 1 53 ? 20.002 -24.293 26.813 1.00 28.91 70 SER B C 1
ATOM 6070 O O . SER B 1 53 ? 19.397 -23.220 26.833 1.00 31.38 70 SER B O 1
ATOM 6073 N N . LEU B 1 54 ? 20.086 -25.064 25.749 1.00 28.16 71 LEU B N 1
ATOM 6074 C CA . LEU B 1 54 ? 19.362 -24.763 24.536 1.00 28.69 71 LEU B CA 1
ATOM 6075 C C . LEU B 1 54 ? 18.014 -25.465 24.504 1.00 29.03 71 LEU B C 1
ATOM 6076 O O . LEU B 1 54 ? 17.903 -26.656 24.794 1.00 29.08 71 LEU B O 1
ATOM 6081 N N . GLU B 1 55 ? 17.001 -24.711 24.100 1.00 31.82 72 GLU B N 1
ATOM 6082 C CA . GLU B 1 55 ? 15.671 -25.231 23.949 1.00 32.37 72 GLU B CA 1
ATOM 6083 C C . GLU B 1 55 ? 15.506 -25.743 22.538 1.00 32.31 72 GLU B C 1
ATOM 6084 O O . GLU B 1 55 ? 15.776 -25.048 21.572 1.00 28.84 72 GLU B O 1
ATOM 6090 N N . LEU B 1 56 ? 15.061 -26.984 22.442 1.00 33.50 73 LEU B N 1
ATOM 6091 C CA . LEU B 1 56 ? 14.763 -27.579 21.164 1.00 35.75 73 LEU B CA 1
ATOM 6092 C C . LEU B 1 56 ? 13.290 -27.949 21.230 1.00 33.18 73 LEU B C 1
ATOM 6093 O O . LEU B 1 56 ? 12.919 -28.995 21.751 1.00 32.14 73 LEU B O 1
ATOM 6098 N N . THR B 1 57 ? 12.456 -27.037 20.751 1.00 31.75 74 THR B N 1
ATOM 6099 C CA . THR B 1 57 ? 11.025 -27.222 20.778 1.00 30.80 74 THR B CA 1
ATOM 6100 C C . THR B 1 57 ? 10.599 -27.233 19.360 1.00 29.87 74 THR B C 1
ATOM 6101 O O . THR B 1 57 ? 10.869 -26.289 18.617 1.00 30.71 74 THR B O 1
ATOM 6105 N N . TYR B 1 58 ? 9.963 -28.328 18.977 1.00 29.75 75 TYR B N 1
ATOM 6106 C CA . TYR B 1 58 ? 9.685 -28.585 17.573 1.00 30.90 75 TYR B CA 1
ATOM 6107 C C . TYR B 1 58 ? 8.445 -29.429 17.358 1.00 30.22 75 TYR B C 1
ATOM 6108 O O . TYR B 1 58 ? 7.983 -30.128 18.246 1.00 31.75 75 TYR B O 1
ATOM 6117 N N . VAL B 1 59 ? 7.958 -29.353 16.136 1.00 31.33 76 VAL B N 1
ATOM 6118 C CA . VAL B 1 59 ? 6.886 -30.155 15.642 1.00 32.42 76 VAL B CA 1
ATOM 6119 C C . VAL B 1 59 ? 7.424 -30.763 14.360 1.00 33.26 76 VAL B C 1
ATOM 6120 O O . VAL B 1 59 ? 7.720 -30.054 13.418 1.00 34.83 76 VAL B O 1
ATOM 6124 N N . SER B 1 60 ? 7.589 -32.077 14.353 1.00 35.09 77 SER B N 1
ATOM 6125 C CA . SER B 1 60 ? 7.935 -32.791 13.140 1.00 36.53 77 SER B CA 1
ATOM 6126 C C . SER B 1 60 ? 6.612 -33.267 12.565 1.00 37.46 77 SER B C 1
ATOM 6127 O O . SER B 1 60 ? 6.066 -34.280 12.986 1.00 37.25 77 SER B O 1
ATOM 6130 N N . ALA B 1 61 ? 6.059 -32.484 11.653 1.00 37.01 78 ALA B N 1
ATOM 6131 C CA . ALA B 1 61 ? 4.792 -32.830 11.022 1.00 37.35 78 ALA B CA 1
ATOM 6132 C C . ALA B 1 61 ? 5.073 -33.525 9.703 1.00 38.25 78 ALA B C 1
ATOM 6133 O O . ALA B 1 61 ? 6.079 -33.232 9.038 1.00 34.65 78 ALA B O 1
ATOM 6135 N N . PRO B 1 62 ? 4.191 -34.465 9.324 1.00 42.46 79 PRO B N 1
ATOM 6136 C CA . PRO B 1 62 ? 4.262 -35.090 8.010 1.00 41.49 79 PRO B CA 1
ATOM 6137 C C . PRO B 1 62 ? 4.313 -34.045 6.948 1.00 37.30 79 PRO B C 1
ATOM 6138 O O . PRO B 1 62 ? 3.505 -33.117 6.974 1.00 39.76 79 PRO B O 1
ATOM 6142 N N . GLY B 1 63 ? 5.277 -34.162 6.043 1.00 37.88 80 GLY B N 1
ATOM 6143 C CA . GLY B 1 63 ? 5.368 -33.252 4.879 1.00 37.43 80 GLY B CA 1
ATOM 6144 C C . GLY B 1 63 ? 6.030 -31.910 5.170 1.00 37.91 80 GLY B C 1
ATOM 6145 O O . GLY B 1 63 ? 6.228 -31.100 4.266 1.00 34.79 80 GLY B O 1
ATOM 6146 N N . GLY B 1 64 ? 6.337 -31.650 6.439 1.00 37.49 81 GLY B N 1
ATOM 6147 C CA . GLY B 1 64 ? 7.149 -30.510 6.796 1.00 39.18 81 GLY B CA 1
ATOM 6148 C C . GLY B 1 64 ? 8.565 -30.963 7.053 1.00 40.45 81 GLY B C 1
ATOM 6149 O O . GLY B 1 64 ? 8.910 -32.147 6.904 1.00 39.46 81 GLY B O 1
ATOM 6150 N N . ASP B 1 65 ? 9.396 -30.011 7.439 1.00 39.47 82 ASP B N 1
ATOM 6151 C CA . ASP B 1 65 ? 10.752 -30.326 7.831 1.00 38.79 82 ASP B CA 1
ATOM 6152 C C . ASP B 1 65 ? 11.203 -29.306 8.852 1.00 36.26 82 ASP B C 1
ATOM 6153 O O . ASP B 1 65 ? 10.635 -28.232 8.958 1.00 35.90 82 ASP B O 1
ATOM 6158 N N . TRP B 1 66 ? 12.206 -29.664 9.631 1.00 34.56 83 TRP B N 1
ATOM 6159 C CA . TRP B 1 66 ? 12.932 -28.674 10.375 1.00 33.94 83 TRP B CA 1
ATOM 6160 C C . TRP B 1 66 ? 14.381 -29.025 10.485 1.00 35.24 83 TRP B C 1
ATOM 6161 O O . TRP B 1 66 ? 14.763 -30.173 10.306 1.00 31.35 83 TRP B O 1
ATOM 6172 N N . TYR B 1 67 ? 15.176 -27.984 10.733 1.00 35.04 84 TYR B N 1
ATOM 6173 C CA . TYR B 1 67 ? 16.610 -28.100 10.823 1.00 35.06 84 TYR B CA 1
ATOM 6174 C C . TYR B 1 67 ? 17.072 -27.287 12.024 1.00 33.69 84 TYR B C 1
ATOM 6175 O O . TYR B 1 67 ? 16.562 -26.203 12.260 1.00 34.42 84 TYR B O 1
ATOM 6184 N N . SER B 1 68 ? 17.994 -27.828 12.801 1.00 31.28 85 SER B N 1
ATOM 6185 C CA . SER B 1 68 ? 18.714 -27.049 13.787 1.00 30.31 85 SER B CA 1
ATOM 6186 C C . SER B 1 68 ? 20.167 -27.448 13.762 1.00 31.44 85 SER B C 1
ATOM 6187 O O . SER B 1 68 ? 20.501 -28.585 13.440 1.00 31.20 85 SER B O 1
ATOM 6190 N N . GLU B 1 69 ? 21.042 -26.504 14.081 1.00 31.33 86 GLU B N 1
ATOM 6191 C CA . GLU B 1 69 ? 22.419 -26.851 14.409 1.00 31.38 86 GLU B CA 1
ATOM 6192 C C . GLU B 1 69 ? 22.961 -25.962 15.525 1.00 30.39 86 GLU B C 1
ATOM 6193 O O . GLU B 1 69 ? 22.506 -24.840 15.704 1.00 29.85 86 GLU B O 1
ATOM 6199 N N . ILE B 1 70 ? 23.932 -26.505 16.252 1.00 29.82 87 ILE B N 1
ATOM 6200 C CA . ILE B 1 70 ? 24.634 -25.826 17.291 1.00 29.63 87 ILE B CA 1
ATOM 6201 C C . ILE B 1 70 ? 26.043 -25.712 16.745 1.00 29.63 87 ILE B C 1
ATOM 6202 O O . ILE B 1 70 ? 26.715 -26.715 16.538 1.00 27.74 87 ILE B O 1
ATOM 6207 N N . GLN B 1 71 ? 26.466 -24.485 16.496 1.00 29.63 88 GLN B N 1
ATOM 6208 C CA . GLN B 1 71 ? 27.744 -24.225 15.849 1.00 30.13 88 GLN B CA 1
ATOM 6209 C C . GLN B 1 71 ? 28.852 -24.089 16.868 1.00 30.74 88 GLN B C 1
ATOM 6210 O O . GLN B 1 71 ? 28.685 -23.455 17.928 1.00 28.44 88 GLN B O 1
ATOM 6216 N N . TYR B 1 72 ? 29.987 -24.701 16.542 1.00 29.96 89 TYR B N 1
ATOM 6217 C CA . TYR B 1 72 ? 31.202 -24.480 17.297 1.00 30.46 89 TYR B CA 1
ATOM 6218 C C . TYR B 1 72 ? 31.505 -22.986 17.166 1.00 28.84 89 TYR B C 1
ATOM 6219 O O . TYR B 1 72 ? 31.340 -22.412 16.095 1.00 25.91 89 TYR B O 1
ATOM 6228 N N . CYS B 1 73 ? 31.872 -22.384 18.288 1.00 29.21 90 CYS B N 1
ATOM 6229 C CA . CYS B 1 73 ? 32.143 -20.958 18.384 1.00 33.52 90 CYS B CA 1
ATOM 6230 C C . CYS B 1 73 ? 33.645 -20.817 18.366 1.00 32.56 90 CYS B C 1
ATOM 6231 O O . CYS B 1 73 ? 34.277 -21.116 19.371 1.00 32.36 90 CYS B O 1
ATOM 6234 N N . PRO B 1 74 ? 34.229 -20.417 17.218 1.00 35.47 91 PRO B N 1
ATOM 6235 C CA . PRO B 1 74 ? 35.693 -20.242 17.162 1.00 34.99 91 PRO B CA 1
ATOM 6236 C C . PRO B 1 74 ? 36.160 -19.140 18.075 1.00 33.20 91 PRO B C 1
ATOM 6237 O O . PRO B 1 74 ? 35.500 -18.106 18.204 1.00 32.90 91 PRO B O 1
ATOM 6241 N N . VAL B 1 75 ? 37.271 -19.390 18.749 1.00 30.78 92 VAL B N 1
ATOM 6242 C CA . VAL B 1 75 ? 37.794 -18.454 19.713 1.00 28.94 92 VAL B CA 1
ATOM 6243 C C . VAL B 1 75 ? 39.266 -18.348 19.419 1.00 28.03 92 VAL B C 1
ATOM 6244 O O . VAL B 1 75 ? 39.973 -19.361 19.327 1.00 29.29 92 VAL B O 1
ATOM 6248 N N . ARG B 1 76 ? 39.728 -17.118 19.265 1.00 27.37 93 ARG B N 1
ATOM 6249 C CA . ARG B 1 76 ? 41.137 -16.860 19.007 1.00 25.79 93 ARG B CA 1
ATOM 6250 C C . ARG B 1 76 ? 42.009 -17.695 19.921 1.00 25.11 93 ARG B C 1
ATOM 6251 O O . ARG B 1 76 ? 41.836 -17.717 21.163 1.00 23.76 93 ARG B O 1
ATOM 6259 N N . GLY B 1 77 ? 42.943 -18.397 19.298 1.00 25.85 94 GLY B N 1
ATOM 6260 C CA . GLY B 1 77 ? 43.911 -19.195 20.029 1.00 28.37 94 GLY B CA 1
ATOM 6261 C C . GLY B 1 77 ? 43.407 -20.473 20.649 1.00 27.71 94 GLY B C 1
ATOM 6262 O O . GLY B 1 77 ? 44.153 -21.098 21.405 1.00 28.18 94 GLY B O 1
ATOM 6263 N N . ASN B 1 78 ? 42.155 -20.858 20.349 1.00 29.17 95 ASN B N 1
ATOM 6264 C CA . ASN B 1 78 ? 41.592 -22.147 20.775 1.00 29.94 95 ASN B CA 1
ATOM 6265 C C . ASN B 1 78 ? 41.857 -23.061 19.613 1.00 30.48 95 ASN B C 1
ATOM 6266 O O . ASN B 1 78 ? 41.108 -23.092 18.637 1.00 32.08 95 ASN B O 1
ATOM 6271 N N . ASP B 1 79 ? 42.987 -23.743 19.708 1.00 31.69 96 ASP B N 1
ATOM 6272 C CA . ASP B 1 79 ? 43.578 -24.483 18.611 1.00 30.89 96 ASP B CA 1
ATOM 6273 C C . ASP B 1 79 ? 43.982 -25.878 18.995 1.00 31.38 96 ASP B C 1
ATOM 6274 O O . ASP B 1 79 ? 44.074 -26.740 18.146 1.00 30.72 96 ASP B O 1
ATOM 6279 N N . PHE B 1 80 ? 44.257 -26.082 20.270 1.00 33.57 97 PHE B N 1
ATOM 6280 C CA . PHE B 1 80 ? 44.727 -27.327 20.782 1.00 37.30 97 PHE B CA 1
ATOM 6281 C C . PHE B 1 80 ? 43.614 -27.942 21.595 1.00 37.88 97 PHE B C 1
ATOM 6282 O O . PHE B 1 80 ? 43.125 -27.346 22.559 1.00 35.83 97 PHE B O 1
ATOM 6290 N N . PHE B 1 81 ? 43.211 -29.134 21.175 1.00 36.93 98 PHE B N 1
ATOM 6291 C CA . PHE B 1 81 ? 42.071 -29.812 21.758 1.00 38.23 98 PHE B CA 1
ATOM 6292 C C . PHE B 1 81 ? 42.460 -31.208 22.178 1.00 36.60 98 PHE B C 1
ATOM 6293 O O . PHE B 1 81 ? 43.406 -31.769 21.650 1.00 38.63 98 PHE B O 1
ATOM 6301 N N . ARG B 1 82 ? 41.721 -31.762 23.126 1.00 37.24 99 ARG B N 1
ATOM 6302 C CA . ARG B 1 82 ? 41.799 -33.185 23.378 1.00 36.59 99 ARG B CA 1
ATOM 6303 C C . ARG B 1 82 ? 41.349 -33.881 22.114 1.00 37.55 99 ARG B C 1
ATOM 6304 O O . ARG B 1 82 ? 40.422 -33.405 21.445 1.00 35.92 99 ARG B O 1
ATOM 6312 N N . GLU B 1 83 ? 41.992 -34.998 21.788 1.00 37.72 100 GLU B N 1
ATOM 6313 C CA . GLU B 1 83 ? 41.546 -35.815 20.669 1.00 41.16 100 GLU B CA 1
ATOM 6314 C C . GLU B 1 83 ? 40.284 -36.528 21.119 1.00 38.64 100 GLU B C 1
ATOM 6315 O O . GLU B 1 83 ? 40.331 -37.289 22.065 1.00 38.43 100 GLU B O 1
ATOM 6321 N N . PRO B 1 84 ? 39.142 -36.230 20.486 1.00 39.42 101 PRO B N 1
ATOM 6322 C CA . PRO B 1 84 ? 37.894 -36.787 20.966 1.00 40.89 101 PRO B CA 1
ATOM 6323 C C . PRO B 1 84 ? 37.485 -38.069 20.260 1.00 39.22 101 PRO B C 1
ATOM 6324 O O . PRO B 1 84 ? 37.802 -38.257 19.101 1.00 38.81 101 PRO B O 1
ATOM 6328 N N . SER B 1 85 ? 36.731 -38.901 20.963 1.00 41.47 102 SER B N 1
ATOM 6329 C CA . SER B 1 85 ? 36.068 -40.063 20.382 1.00 43.56 102 SER B CA 1
ATOM 6330 C C . SER B 1 85 ? 34.550 -39.975 20.459 1.00 42.91 102 SER B C 1
ATOM 6331 O O . SER B 1 85 ? 33.866 -40.866 19.975 1.00 42.46 102 SER B O 1
ATOM 6334 N N . THR B 1 86 ? 34.021 -38.915 21.060 1.00 42.86 103 THR B N 1
ATOM 6335 C CA . THR B 1 86 ? 32.661 -38.929 21.591 1.00 43.83 103 THR B CA 1
ATOM 6336 C C . THR B 1 86 ? 32.010 -37.574 21.440 1.00 41.91 103 THR B C 1
ATOM 6337 O O . THR B 1 86 ? 32.577 -36.584 21.877 1.00 41.82 103 THR B O 1
ATOM 6341 N N . LEU B 1 87 ? 30.829 -37.529 20.829 1.00 38.24 104 LEU B N 1
ATOM 6342 C CA . LEU B 1 87 ? 29.958 -36.365 20.941 1.00 36.35 104 LEU B CA 1
ATOM 6343 C C . LEU B 1 87 ? 29.108 -36.565 22.190 1.00 36.11 104 LEU B C 1
ATOM 6344 O O . LEU B 1 87 ? 28.161 -37.354 22.189 1.00 36.96 104 LEU B O 1
ATOM 6349 N N . SER B 1 88 ? 29.477 -35.877 23.263 1.00 36.16 105 SER B N 1
ATOM 6350 C CA . SER B 1 88 ? 28.722 -35.900 24.519 1.00 37.64 105 SER B CA 1
ATOM 6351 C C . SER B 1 88 ? 27.698 -34.742 24.573 1.00 39.71 105 SER B C 1
ATOM 6352 O O . SER B 1 88 ? 27.951 -33.652 24.046 1.00 35.47 105 SER B O 1
ATOM 6355 N N . MET B 1 89 ? 26.531 -35.013 25.161 1.00 39.15 106 MET B N 1
ATOM 6356 C CA . MET B 1 89 ? 25.505 -33.997 25.427 1.00 39.09 106 MET B CA 1
ATOM 6357 C C . MET B 1 89 ? 24.740 -34.370 26.673 1.00 36.48 106 MET B C 1
ATOM 6358 O O . MET B 1 89 ? 24.713 -35.526 27.079 1.00 37.86 106 MET B O 1
ATOM 6363 N N . GLN B 1 90 ? 24.078 -33.381 27.247 1.00 34.37 107 GLN B N 1
ATOM 6364 C CA . GLN B 1 90 ? 23.073 -33.594 28.270 1.00 34.23 107 GLN B CA 1
ATOM 6365 C C . GLN B 1 90 ? 21.722 -33.271 27.612 1.00 36.59 107 GLN B C 1
ATOM 6366 O O . GLN B 1 90 ? 21.537 -32.189 27.032 1.00 33.73 107 GLN B O 1
ATOM 6372 N N . VAL B 1 91 ? 20.800 -34.236 27.674 1.00 36.25 108 VAL B N 1
ATOM 6373 C CA . VAL B 1 91 ? 19.508 -34.147 26.999 1.00 36.12 108 VAL B CA 1
ATOM 6374 C C . VAL B 1 91 ? 18.441 -34.320 28.050 1.00 37.74 108 VAL B C 1
ATOM 6375 O O . VAL B 1 91 ? 18.506 -35.237 28.876 1.00 39.25 108 VAL B O 1
ATOM 6379 N N . ARG B 1 92 ? 17.482 -33.405 28.039 1.00 37.58 109 ARG B N 1
ATOM 6380 C CA . ARG B 1 92 ? 16.394 -33.418 28.984 1.00 37.28 109 ARG B CA 1
ATOM 6381 C C . ARG B 1 92 ? 15.084 -33.291 28.217 1.00 38.28 109 ARG B C 1
ATOM 6382 O O . ARG B 1 92 ? 14.873 -32.315 27.486 1.00 38.53 109 ARG B O 1
ATOM 6390 N N . LEU B 1 93 ? 14.199 -34.267 28.398 1.00 37.99 110 LEU B N 1
ATOM 6391 C CA . LEU B 1 93 ? 12.901 -34.241 27.740 1.00 36.84 110 LEU B CA 1
ATOM 6392 C C . LEU B 1 93 ? 11.959 -33.543 28.685 1.00 37.44 110 LEU B C 1
ATOM 6393 O O . LEU B 1 93 ? 11.951 -33.803 29.894 1.00 36.73 110 LEU B O 1
ATOM 6398 N N . ARG B 1 94 ? 11.193 -32.609 28.153 1.00 40.07 111 ARG B N 1
ATOM 6399 C CA . ARG B 1 94 ? 10.213 -31.935 28.978 1.00 43.14 111 ARG B CA 1
ATOM 6400 C C . ARG B 1 94 ? 9.080 -32.890 29.360 1.00 42.71 111 ARG B C 1
ATOM 6401 O O . ARG B 1 94 ? 8.639 -32.880 30.507 1.00 39.18 111 ARG B O 1
ATOM 6409 N N . GLU B 1 95 ? 8.628 -33.697 28.397 1.00 44.58 112 GLU B N 1
ATOM 6410 C CA . GLU B 1 95 ? 7.512 -34.635 28.593 1.00 47.56 112 GLU B CA 1
ATOM 6411 C C . GLU B 1 95 ? 7.951 -36.028 28.194 1.00 46.71 112 GLU B C 1
ATOM 6412 O O . GLU B 1 95 ? 8.885 -36.197 27.390 1.00 42.34 112 GLU B O 1
ATOM 6418 N N . SER B 1 96 ? 7.265 -37.028 28.748 1.00 45.12 113 SER B N 1
ATOM 6419 C CA . SER B 1 96 ? 7.384 -38.396 28.249 1.00 44.01 113 SER B CA 1
ATOM 6420 C C . SER B 1 96 ? 7.050 -38.329 26.782 1.00 38.28 113 SER B C 1
ATOM 6421 O O . SER B 1 96 ? 6.197 -37.559 26.376 1.00 40.08 113 SER B O 1
ATOM 6424 N N . MET B 1 97 ? 7.776 -39.076 25.978 1.00 39.57 114 MET B N 1
ATOM 6425 C CA . MET B 1 97 ? 7.569 -39.044 24.537 1.00 40.10 114 MET B CA 1
ATOM 6426 C C . MET B 1 97 ? 8.057 -40.342 23.924 1.00 40.76 114 MET B C 1
ATOM 6427 O O . MET B 1 97 ? 8.869 -41.067 24.521 1.00 35.34 114 MET B O 1
ATOM 6432 N N . ASN B 1 98 ? 7.558 -40.593 22.714 1.00 43.38 115 ASN B N 1
ATOM 6433 C CA . ASN B 1 98 ? 8.019 -41.672 21.869 1.00 44.17 115 ASN B CA 1
ATOM 6434 C C . ASN B 1 98 ? 9.459 -41.343 21.487 1.00 43.34 115 ASN B C 1
ATOM 6435 O O . ASN B 1 98 ? 9.713 -40.367 20.788 1.00 49.94 115 ASN B O 1
ATOM 6440 N N . ALA B 1 99 ? 10.403 -42.154 21.940 1.00 44.23 116 ALA B N 1
ATOM 6441 C CA . ALA B 1 99 ? 11.823 -41.944 21.624 1.00 44.97 116 ALA B CA 1
ATOM 6442 C C . ALA B 1 99 ? 12.104 -41.814 20.108 1.00 43.78 116 ALA B C 1
ATOM 6443 O O . ALA B 1 99 ? 13.022 -41.106 19.707 1.00 42.61 116 ALA B O 1
ATOM 6445 N N . ALA B 1 100 ? 11.291 -42.457 19.273 1.00 39.80 117 ALA B N 1
ATOM 6446 C CA . ALA B 1 100 ? 11.380 -42.294 17.815 1.00 39.91 117 ALA B CA 1
ATOM 6447 C C . ALA B 1 100 ? 11.131 -40.871 17.325 1.00 38.74 117 ALA B C 1
ATOM 6448 O O . ALA B 1 100 ? 11.556 -40.520 16.224 1.00 37.81 117 ALA B O 1
ATOM 6450 N N . ALA B 1 101 ? 10.383 -40.093 18.106 1.00 37.80 118 ALA B N 1
ATOM 6451 C CA . ALA B 1 101 ? 10.121 -38.687 17.799 1.00 38.42 118 ALA B CA 1
ATOM 6452 C C . ALA B 1 101 ? 11.301 -37.778 18.174 1.00 38.67 118 ALA B C 1
ATOM 6453 O O . ALA B 1 101 ? 11.297 -36.613 17.789 1.00 36.94 118 ALA B O 1
ATOM 6455 N N . LEU B 1 102 ? 12.282 -38.299 18.921 1.00 37.33 119 LEU B N 1
ATOM 6456 C CA . LEU B 1 102 ? 13.527 -37.577 19.183 1.00 36.61 119 LEU B CA 1
ATOM 6457 C C . LEU B 1 102 ? 14.245 -37.256 17.880 1.00 36.81 119 LEU B C 1
ATOM 6458 O O . LEU B 1 102 ? 14.009 -37.920 16.871 1.00 39.52 119 LEU B O 1
ATOM 6463 N N . PRO B 1 103 ? 15.100 -36.216 17.883 1.00 36.21 120 PRO B N 1
ATOM 6464 C CA . PRO B 1 103 ? 15.741 -35.813 16.629 1.00 35.25 120 PRO B CA 1
ATOM 6465 C C . PRO B 1 103 ? 16.730 -36.814 16.071 1.00 32.50 120 PRO B C 1
ATOM 6466 O O . PRO B 1 103 ? 17.232 -37.649 16.787 1.00 31.90 120 PRO B O 1
ATOM 6470 N N . ASN B 1 104 ? 16.977 -36.712 14.780 1.00 34.70 121 ASN B N 1
ATOM 6471 C CA . ASN B 1 104 ? 18.150 -37.291 14.178 1.00 38.14 121 ASN B CA 1
ATOM 6472 C C . ASN B 1 104 ? 19.289 -36.294 14.323 1.00 41.16 121 ASN B C 1
ATOM 6473 O O . ASN B 1 104 ? 19.070 -35.080 14.227 1.00 42.56 121 ASN B O 1
ATOM 6478 N N . ILE B 1 105 ? 20.496 -36.819 14.523 1.00 38.67 122 ILE B N 1
ATOM 6479 C CA . ILE B 1 105 ? 21.656 -36.013 14.866 1.00 38.80 122 ILE B CA 1
ATOM 6480 C C . ILE B 1 105 ? 22.816 -36.349 13.936 1.00 38.14 122 ILE B C 1
ATOM 6481 O O . ILE B 1 105 ? 23.068 -37.512 13.648 1.00 38.39 122 ILE B O 1
ATOM 6486 N N . ALA B 1 106 ? 23.476 -35.312 13.439 1.00 35.62 123 ALA B N 1
ATOM 6487 C CA . ALA B 1 106 ? 24.641 -35.435 12.581 1.00 34.21 123 ALA B CA 1
ATOM 6488 C C . ALA B 1 106 ? 25.657 -34.380 12.994 1.00 36.64 123 ALA B C 1
ATOM 6489 O O . ALA B 1 106 ? 25.370 -33.529 13.857 1.00 36.50 123 ALA B O 1
ATOM 6491 N N . ILE B 1 107 ? 26.836 -34.427 12.381 1.00 36.78 124 ILE B N 1
ATOM 6492 C CA . ILE B 1 107 ? 27.790 -33.330 12.480 1.00 36.33 124 ILE B CA 1
ATOM 6493 C C . ILE B 1 107 ? 27.799 -32.671 11.134 1.00 36.35 124 ILE B C 1
ATOM 6494 O O . ILE B 1 107 ? 27.836 -33.357 10.118 1.00 39.20 124 ILE B O 1
ATOM 6499 N N . ARG B 1 108 ? 27.753 -31.338 11.118 1.00 36.03 125 ARG B N 1
ATOM 6500 C CA . ARG B 1 108 ? 27.946 -30.602 9.903 1.00 34.07 125 ARG B CA 1
ATOM 6501 C C . ARG B 1 108 ? 29.401 -30.235 9.807 1.00 35.89 125 ARG B C 1
ATOM 6502 O O . ARG B 1 108 ? 29.982 -29.725 10.757 1.00 36.98 125 ARG B O 1
ATOM 6510 N N . TYR B 1 109 ? 29.976 -30.494 8.642 1.00 36.64 126 TYR B N 1
ATOM 6511 C CA . TYR B 1 109 ? 31.354 -30.126 8.355 1.00 38.84 126 TYR B CA 1
ATOM 6512 C C . TYR B 1 109 ? 31.464 -28.645 8.023 1.00 37.31 126 TYR B C 1
ATOM 6513 O O . TYR B 1 109 ? 30.482 -28.022 7.621 1.00 36.10 126 TYR B O 1
ATOM 6522 N N . ALA B 1 110 ? 32.677 -28.107 8.150 1.00 37.34 127 ALA B N 1
ATOM 6523 C CA . ALA B 1 110 ? 32.988 -26.736 7.740 1.00 38.02 127 ALA B CA 1
ATOM 6524 C C . ALA B 1 110 ? 32.636 -26.444 6.278 1.00 39.67 127 ALA B C 1
ATOM 6525 O O . ALA B 1 110 ? 32.240 -25.327 5.955 1.00 41.23 127 ALA B O 1
ATOM 6527 N N . ASP B 1 111 ? 32.755 -27.443 5.402 1.00 42.59 128 ASP B N 1
ATOM 6528 C CA . ASP B 1 111 ? 32.344 -27.301 3.977 1.00 43.01 128 ASP B CA 1
ATOM 6529 C C . ASP B 1 111 ? 30.822 -27.463 3.730 1.00 39.24 128 ASP B C 1
ATOM 6530 O O . ASP B 1 111 ? 30.399 -27.522 2.587 1.00 39.09 128 ASP B O 1
ATOM 6535 N N . SER B 1 112 ? 30.026 -27.567 4.793 1.00 37.06 129 SER B N 1
ATOM 6536 C CA . SER B 1 112 ? 28.553 -27.695 4.744 1.00 40.80 129 SER B CA 1
ATOM 6537 C C . SER B 1 112 ? 28.014 -29.057 4.303 1.00 41.51 129 SER B C 1
ATOM 6538 O O . SER B 1 112 ? 26.812 -29.212 4.152 1.00 44.47 129 SER B O 1
ATOM 6541 N N . THR B 1 113 ? 28.892 -30.045 4.147 1.00 40.36 130 THR B N 1
ATOM 6542 C CA . THR B 1 113 ? 28.460 -31.419 3.993 1.00 40.11 130 THR B CA 1
ATOM 6543 C C . THR B 1 113 ? 28.235 -31.964 5.392 1.00 40.63 130 THR B C 1
ATOM 6544 O O . THR B 1 113 ? 28.614 -31.344 6.407 1.00 39.96 130 THR B O 1
ATOM 6548 N N . TYR B 1 114 ? 27.613 -33.128 5.450 1.00 40.84 131 TYR B N 1
ATOM 6549 C CA . TYR B 1 114 ? 27.221 -33.711 6.713 1.00 39.74 131 TYR B CA 1
ATOM 6550 C C . TYR B 1 114 ? 27.805 -35.083 6.852 1.00 39.86 131 TYR B C 1
ATOM 6551 O O . TYR B 1 114 ? 28.247 -35.694 5.884 1.00 43.14 131 TYR B O 1
ATOM 6560 N N . THR B 1 115 ? 27.829 -35.538 8.091 1.00 40.62 132 THR B N 1
ATOM 6561 C CA . THR B 1 115 ? 27.965 -36.928 8.388 1.00 41.45 132 THR B CA 1
ATOM 6562 C C . THR B 1 115 ? 26.596 -37.553 8.174 1.00 42.64 132 THR B C 1
ATOM 6563 O O . THR B 1 115 ? 25.594 -36.862 7.931 1.00 45.92 132 THR B O 1
ATOM 6567 N N . GLN B 1 116 ? 26.560 -38.867 8.288 1.00 43.78 133 GLN B N 1
ATOM 6568 C CA . GLN B 1 116 ? 25.308 -39.582 8.348 1.00 46.74 133 GLN B CA 1
ATOM 6569 C C . GLN B 1 116 ? 24.536 -39.163 9.614 1.00 46.57 133 GLN B C 1
ATOM 6570 O O . GLN B 1 116 ? 25.129 -38.856 10.648 1.00 47.60 133 GLN B O 1
ATOM 6576 N N . TYR B 1 117 ? 23.217 -39.107 9.512 1.00 45.14 134 TYR B N 1
ATOM 6577 C CA . TYR B 1 117 ? 22.378 -38.839 10.678 1.00 44.16 134 TYR B CA 1
ATOM 6578 C C . TYR B 1 117 ? 22.106 -40.100 11.469 1.00 42.50 134 TYR B C 1
ATOM 6579 O O . TYR B 1 117 ? 21.849 -41.148 10.895 1.00 43.65 134 TYR B O 1
ATOM 6588 N N . LEU B 1 118 ? 22.164 -39.970 12.787 1.00 39.32 135 LEU B N 1
ATOM 6589 C CA . LEU B 1 118 ? 21.858 -41.034 13.724 1.00 40.28 135 LEU B CA 1
ATOM 6590 C C . LEU B 1 118 ? 20.601 -40.681 14.478 1.00 41.77 135 LEU B C 1
ATOM 6591 O O . LEU B 1 118 ? 20.323 -39.510 14.661 1.00 44.58 135 LEU B O 1
ATOM 6596 N N . ASN B 1 119 ? 19.854 -41.693 14.920 1.00 43.10 136 ASN B N 1
ATOM 6597 C CA . ASN B 1 119 ? 18.668 -41.489 15.745 1.00 45.34 136 ASN B CA 1
ATOM 6598 C C . ASN B 1 119 ? 19.167 -41.278 17.147 1.00 44.33 136 ASN B C 1
ATOM 6599 O O . ASN B 1 119 ? 19.976 -42.060 17.650 1.00 44.71 136 ASN B O 1
ATOM 6604 N N . LEU B 1 120 ? 18.671 -40.232 17.783 1.00 43.76 137 LEU B N 1
ATOM 6605 C CA . LEU B 1 120 ? 19.107 -39.882 19.112 1.00 46.40 137 LEU B CA 1
ATOM 6606 C C . LEU B 1 120 ? 18.620 -40.886 20.159 1.00 45.64 137 LEU B C 1
ATOM 6607 O O . LEU B 1 120 ? 19.230 -41.002 21.234 1.00 40.65 137 LEU B O 1
ATOM 6612 N N . ARG B 1 121 ? 17.544 -41.614 19.834 1.00 46.57 138 ARG B N 1
ATOM 6613 C CA . ARG B 1 121 ? 17.014 -42.682 20.687 1.00 47.75 138 ARG B CA 1
ATOM 6614 C C . ARG B 1 121 ? 18.027 -43.785 20.976 1.00 45.25 138 ARG B C 1
ATOM 6615 O O . ARG B 1 121 ? 18.034 -44.321 22.072 1.00 45.85 138 ARG B O 1
ATOM 6623 N N . ASN B 1 122 ? 18.899 -44.092 20.009 1.00 45.64 139 ASN B N 1
ATOM 6624 C CA . ASN B 1 122 ? 19.912 -45.156 20.164 1.00 42.69 139 ASN B CA 1
ATOM 6625 C C . ASN B 1 122 ? 20.938 -44.854 21.264 1.00 44.74 139 ASN B C 1
ATOM 6626 O O . ASN B 1 122 ? 21.668 -45.750 21.689 1.00 45.18 139 ASN B O 1
ATOM 6631 N N . TYR B 1 123 ? 21.001 -43.595 21.709 1.00 43.69 140 TYR B N 1
ATOM 6632 C CA . TYR B 1 123 ? 21.934 -43.163 22.743 1.00 42.50 140 TYR B CA 1
ATOM 6633 C C . TYR B 1 123 ? 21.294 -42.660 24.021 1.00 45.69 140 TYR B C 1
ATOM 6634 O O . TYR B 1 123 ? 22.008 -42.256 24.943 1.00 45.17 140 TYR B O 1
ATOM 6643 N N . LEU B 1 124 ? 19.965 -42.678 24.074 1.00 50.82 141 LEU B N 1
ATOM 6644 C CA . LEU B 1 124 ? 19.219 -42.456 25.310 1.00 56.02 141 LEU B CA 1
ATOM 6645 C C . LEU B 1 124 ? 18.612 -43.778 25.764 1.00 61.15 141 LEU B C 1
ATOM 6646 O O . LEU B 1 124 ? 17.602 -44.221 25.205 1.00 61.96 141 LEU B O 1
ATOM 6651 N N . LYS B 1 125 ? 19.222 -44.405 26.769 1.00 66.65 142 LYS B N 1
ATOM 6652 C CA . LYS B 1 125 ? 18.649 -45.619 27.367 1.00 69.91 142 LYS B CA 1
ATOM 6653 C C . LYS B 1 125 ? 17.410 -45.228 28.196 1.00 68.15 142 LYS B C 1
ATOM 6654 O O . LYS B 1 125 ? 16.393 -45.921 28.176 1.00 69.16 142 LYS B O 1
ATOM 6660 N N . ASP B 1 126 ? 17.493 -44.082 28.871 1.00 63.95 143 ASP B N 1
ATOM 6661 C CA . ASP B 1 126 ? 16.440 -43.582 29.735 1.00 58.67 143 ASP B CA 1
ATOM 6662 C C . ASP B 1 126 ? 15.833 -42.346 29.069 1.00 58.65 143 ASP B C 1
ATOM 6663 O O . ASP B 1 126 ? 16.548 -41.374 28.794 1.00 59.31 143 ASP B O 1
ATOM 6668 N N . THR B 1 127 ? 14.529 -42.394 28.787 1.00 54.16 144 THR B N 1
ATOM 6669 C CA . THR B 1 127 ? 13.794 -41.240 28.249 1.00 52.57 144 THR B CA 1
ATOM 6670 C C . THR B 1 127 ? 12.766 -40.670 29.253 1.00 50.72 144 THR B C 1
ATOM 6671 O O . THR B 1 127 ? 11.781 -40.035 28.870 1.00 49.45 144 THR B O 1
ATOM 6675 N N . ARG B 1 128 ? 13.047 -40.870 30.541 1.00 50.15 145 ARG B N 1
ATOM 6676 C CA . ARG B 1 128 ? 12.328 -40.234 31.633 1.00 52.20 145 ARG B CA 1
ATOM 6677 C C . ARG B 1 128 ? 12.381 -38.710 31.423 1.00 50.43 145 ARG B C 1
ATOM 6678 O O . ARG B 1 128 ? 13.467 -38.172 31.217 1.00 43.20 145 ARG B O 1
ATOM 6686 N N . PRO B 1 129 ? 11.218 -38.015 31.458 1.00 49.11 146 PRO B N 1
ATOM 6687 C CA . PRO B 1 129 ? 11.249 -36.549 31.351 1.00 45.68 146 PRO B CA 1
ATOM 6688 C C . PRO B 1 129 ? 11.668 -35.892 32.648 1.00 42.82 146 PRO B C 1
ATOM 6689 O O . PRO B 1 129 ? 11.668 -36.544 33.686 1.00 40.92 146 PRO B O 1
ATOM 6693 N N . GLY B 1 130 ? 12.025 -34.611 32.569 1.00 41.94 147 GLY B N 1
ATOM 6694 C CA . GLY B 1 130 ? 12.365 -33.809 33.743 1.00 40.27 147 GLY B CA 1
ATOM 6695 C C . GLY B 1 130 ? 13.702 -34.105 34.406 1.00 40.20 147 GLY B C 1
ATOM 6696 O O . GLY B 1 130 ? 13.941 -33.659 35.531 1.00 41.41 147 GLY B O 1
ATOM 6697 N N . VAL B 1 131 ? 14.568 -34.859 33.732 1.00 37.40 148 VAL B N 1
ATOM 6698 C CA . VAL B 1 131 ? 15.911 -35.140 34.250 1.00 41.15 148 VAL B CA 1
ATOM 6699 C C . VAL B 1 131 ? 16.922 -35.082 33.118 1.00 37.63 148 VAL B C 1
ATOM 6700 O O . VAL B 1 131 ? 16.587 -35.292 31.957 1.00 37.68 148 VAL B O 1
ATOM 6704 N N . TRP B 1 132 ? 18.159 -34.782 33.477 1.00 38.13 149 TRP B N 1
ATOM 6705 C CA . TRP B 1 132 ? 19.228 -34.655 32.504 1.00 38.97 149 TRP B CA 1
ATOM 6706 C C . TRP B 1 132 ? 19.824 -36.024 32.222 1.00 41.51 149 TRP B C 1
ATOM 6707 O O . TRP B 1 132 ? 20.227 -36.719 33.148 1.00 39.04 149 TRP B O 1
ATOM 6718 N N . HIS B 1 133 ? 19.890 -36.387 30.939 1.00 44.33 150 HIS B N 1
ATOM 6719 C CA . HIS B 1 133 ? 20.425 -37.671 30.496 1.00 43.26 150 HIS B CA 1
ATOM 6720 C C . HIS B 1 133 ? 21.728 -37.480 29.760 1.00 43.24 150 HIS B C 1
ATOM 6721 O O . HIS B 1 133 ? 21.738 -36.801 28.717 1.00 37.39 150 HIS B O 1
ATOM 6728 N N . PRO B 1 134 ? 22.830 -38.076 30.276 1.00 40.45 151 PRO B N 1
ATOM 6729 C CA . PRO B 1 134 ? 24.053 -37.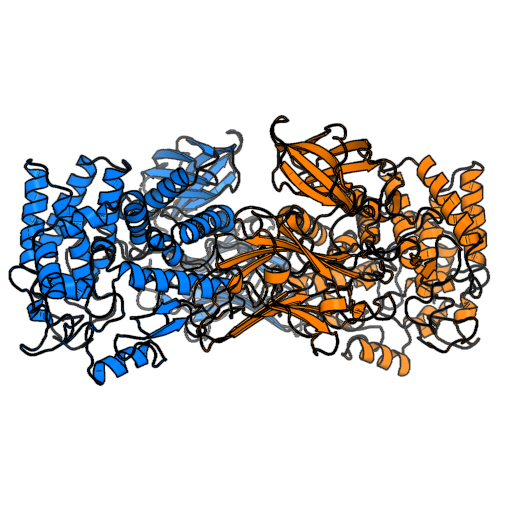998 29.497 1.00 39.86 151 PRO B CA 1
ATOM 6730 C C . PRO B 1 134 ? 23.912 -38.817 28.231 1.00 39.97 151 PRO B C 1
ATOM 6731 O O . PRO B 1 134 ? 23.278 -39.865 28.242 1.00 47.55 151 PRO B O 1
ATOM 6735 N N . VAL B 1 135 ? 24.433 -38.293 27.140 1.00 36.31 152 VAL B N 1
ATOM 6736 C CA . VAL B 1 135 ? 24.400 -38.964 25.866 1.00 38.73 152 VAL B CA 1
ATOM 6737 C C . VAL B 1 135 ? 25.827 -38.929 25.371 1.00 38.62 152 VAL B C 1
ATOM 6738 O O . VAL B 1 135 ? 26.447 -37.876 25.379 1.00 35.17 152 VAL B O 1
ATOM 6742 N N . SER B 1 136 ? 26.346 -40.097 25.007 1.00 38.95 153 SER B N 1
ATOM 6743 C CA . SER B 1 136 ? 27.651 -40.245 24.377 1.00 39.20 153 SER B CA 1
ATOM 6744 C C . SER B 1 136 ? 27.392 -40.909 23.066 1.00 39.72 153 SER B C 1
ATOM 6745 O O . SER B 1 136 ? 26.838 -42.011 23.034 1.00 47.07 153 SER B O 1
ATOM 6748 N N . ILE B 1 137 ? 27.748 -40.237 21.985 1.00 40.44 154 ILE B N 1
ATOM 6749 C CA . ILE B 1 137 ? 27.657 -40.807 20.654 1.00 42.32 154 ILE B CA 1
ATOM 6750 C C . ILE B 1 137 ? 29.102 -41.042 20.214 1.00 44.78 154 ILE B C 1
ATOM 6751 O O . ILE B 1 137 ? 29.863 -40.079 20.064 1.00 43.11 154 ILE B O 1
ATOM 6756 N N . PRO B 1 138 ? 29.497 -42.323 20.041 1.00 44.17 155 PRO B N 1
ATOM 6757 C CA . PRO B 1 138 ? 30.779 -42.523 19.411 1.00 43.82 155 PRO B CA 1
ATOM 6758 C C . PRO B 1 138 ? 30.807 -41.761 18.099 1.00 42.13 155 PRO B C 1
ATOM 6759 O O . PRO B 1 138 ? 29.881 -41.872 17.307 1.00 41.64 155 PRO B O 1
ATOM 6763 N N . LEU B 1 139 ? 31.848 -40.968 17.898 1.00 37.43 156 LEU B N 1
ATOM 6764 C CA . LEU B 1 139 ? 32.047 -40.287 16.641 1.00 37.18 156 LEU B CA 1
ATOM 6765 C C . LEU B 1 139 ? 32.238 -41.268 15.506 1.00 37.38 156 LEU B C 1
ATOM 6766 O O . LEU B 1 139 ? 31.867 -40.975 14.376 1.00 39.01 156 LEU B O 1
ATOM 6771 N N . GLU B 1 140 ? 32.823 -42.426 15.813 1.00 42.66 157 GLU B N 1
ATOM 6772 C CA . GLU B 1 140 ? 32.720 -43.623 14.962 1.00 45.80 157 GLU B CA 1
ATOM 6773 C C . GLU B 1 140 ? 31.358 -43.735 14.287 1.00 41.50 157 GLU B C 1
ATOM 6774 O O . GLU B 1 140 ? 31.292 -43.841 13.076 1.00 41.60 157 GLU B O 1
ATOM 6780 N N . ASP B 1 141 ? 30.285 -43.680 15.080 1.00 41.36 158 ASP B N 1
ATOM 6781 C CA . ASP B 1 141 ? 28.899 -43.854 14.574 1.00 40.76 158 ASP B CA 1
ATOM 6782 C C . ASP B 1 141 ? 28.489 -42.845 13.516 1.00 40.92 158 ASP B C 1
ATOM 6783 O O . ASP B 1 141 ? 27.676 -43.171 12.663 1.00 39.88 158 ASP B O 1
ATOM 6788 N N . PHE B 1 142 ? 29.079 -41.642 13.541 1.00 43.16 159 PHE B N 1
ATOM 6789 C CA . PHE B 1 142 ? 28.914 -40.660 12.450 1.00 41.86 159 PHE B CA 1
ATOM 6790 C C . PHE B 1 142 ? 29.774 -40.938 11.209 1.00 40.53 159 PHE B C 1
ATOM 6791 O O . PHE B 1 142 ? 29.728 -40.173 10.243 1.00 40.28 159 PHE B O 1
ATOM 6799 N N . GLY B 1 143 ? 30.561 -42.012 11.215 1.00 43.58 160 GLY B N 1
ATOM 6800 C CA . GLY B 1 143 ? 31.497 -42.269 10.128 1.00 46.38 160 GLY B CA 1
ATOM 6801 C C . GLY B 1 143 ? 32.719 -41.356 10.178 1.00 49.43 160 GLY B C 1
ATOM 6802 O O . GLY B 1 143 ? 33.364 -41.129 9.150 1.00 47.91 160 GLY B O 1
ATOM 6803 N N . LEU B 1 144 ? 33.033 -40.841 11.370 1.00 50.05 161 LEU B N 1
ATOM 6804 C CA . LEU B 1 144 ? 34.246 -40.057 11.587 1.00 53.92 161 LEU B CA 1
ATOM 6805 C C . LEU B 1 144 ? 35.361 -41.001 11.976 1.00 54.76 161 LEU B C 1
ATOM 6806 O O . LEU B 1 144 ? 35.168 -41.935 12.750 1.00 53.96 161 LEU B O 1
ATOM 6811 N N . ASN B 1 145 ? 36.537 -40.721 11.445 1.00 60.17 162 ASN B N 1
ATOM 6812 C CA . ASN B 1 145 ? 37.741 -41.461 11.795 1.00 63.80 162 ASN B CA 1
ATOM 6813 C C . ASN B 1 145 ? 38.741 -40.454 12.343 1.00 62.57 162 ASN B C 1
ATOM 6814 O O . ASN B 1 145 ? 38.877 -39.373 11.789 1.00 68.25 162 ASN B O 1
ATOM 6819 N N . ALA B 1 146 ? 39.390 -40.806 13.453 1.00 56.96 163 ALA B N 1
ATOM 6820 C CA . ALA B 1 146 ? 40.472 -40.023 14.062 1.00 52.06 163 ALA B CA 1
ATOM 6821 C C . ALA B 1 146 ? 40.340 -38.501 13.922 1.00 48.50 163 ALA B C 1
ATOM 6822 O O . ALA B 1 146 ? 40.703 -37.905 12.892 1.00 47.28 163 ALA B O 1
ATOM 6824 N N . VAL B 1 147 ? 39.808 -37.892 14.975 1.00 44.23 164 VAL B N 1
ATOM 6825 C CA . VAL B 1 147 ? 39.733 -36.450 15.082 1.00 41.05 164 VAL B CA 1
ATOM 6826 C C . VAL B 1 147 ? 40.897 -35.982 15.945 1.00 39.07 164 VAL B C 1
ATOM 6827 O O . VAL B 1 147 ? 41.142 -36.526 17.030 1.00 37.41 164 VAL B O 1
ATOM 6831 N N . ASN B 1 148 ? 41.580 -34.948 15.474 1.00 39.62 165 ASN B N 1
ATOM 6832 C CA . ASN B 1 148 ? 42.679 -34.312 16.218 1.00 38.62 165 ASN B CA 1
ATOM 6833 C C . ASN B 1 148 ? 42.767 -32.851 15.788 1.00 36.26 165 ASN B C 1
ATOM 6834 O O . ASN B 1 148 ? 41.973 -32.390 14.969 1.00 33.27 165 ASN B O 1
ATOM 6839 N N . ASP B 1 149 ? 43.751 -32.131 16.309 1.00 36.09 166 ASP B N 1
ATOM 6840 C CA . ASP B 1 149 ? 43.886 -30.703 16.039 1.00 36.16 166 ASP B CA 1
ATOM 6841 C C . ASP B 1 149 ? 43.911 -30.319 14.569 1.00 37.53 166 ASP B C 1
ATOM 6842 O O . ASP B 1 149 ? 43.405 -29.247 14.206 1.00 35.21 166 ASP B O 1
ATOM 6847 N N . THR B 1 150 ? 44.447 -31.194 13.720 1.00 37.90 167 THR B N 1
ATOM 6848 C CA . THR B 1 150 ? 44.573 -30.868 12.307 1.00 39.00 167 THR B CA 1
ATOM 6849 C C . THR B 1 150 ? 43.224 -30.899 11.582 1.00 39.19 167 THR B C 1
ATOM 6850 O O . THR B 1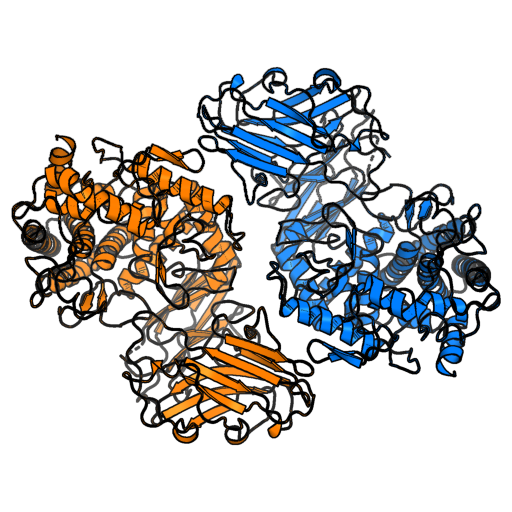 150 ? 43.092 -30.282 10.535 1.00 40.66 167 THR B O 1
ATOM 6854 N N . ASN B 1 151 ? 42.243 -31.640 12.104 1.00 39.04 168 ASN B N 1
ATOM 6855 C CA . ASN B 1 151 ? 40.919 -31.719 11.450 1.00 39.43 168 ASN B CA 1
ATOM 6856 C C . ASN B 1 151 ? 39.703 -31.320 12.308 1.00 37.34 168 ASN B C 1
ATOM 6857 O O . ASN B 1 151 ? 38.611 -31.180 11.769 1.00 39.11 168 ASN B O 1
ATOM 6862 N N . ILE B 1 152 ? 39.876 -31.181 13.620 1.00 33.03 169 ILE B N 1
ATOM 6863 C CA . ILE B 1 152 ? 38.738 -31.059 14.544 1.00 33.71 169 ILE B CA 1
ATOM 6864 C C . ILE B 1 152 ? 37.830 -29.857 14.220 1.00 34.25 169 ILE B C 1
ATOM 6865 O O . ILE B 1 152 ? 36.621 -29.942 14.368 1.00 32.86 169 ILE B O 1
ATOM 6870 N N . LYS B 1 153 ? 38.423 -28.777 13.718 1.00 33.64 170 LYS B N 1
ATOM 6871 C CA . LYS B 1 153 ? 37.702 -27.559 13.383 1.00 35.21 170 LYS B CA 1
ATOM 6872 C C . LYS B 1 153 ? 36.872 -27.667 12.132 1.00 37.64 170 LYS B C 1
ATOM 6873 O O . LYS B 1 153 ? 36.108 -26.762 11.836 1.00 35.61 170 LYS B O 1
ATOM 6879 N N . LYS B 1 154 ? 37.051 -28.747 11.379 1.00 39.54 171 LYS B N 1
ATOM 6880 C CA . LYS B 1 154 ? 36.107 -29.108 10.332 1.00 41.24 171 LYS B CA 1
ATOM 6881 C C . LYS B 1 154 ? 34.747 -29.608 10.881 1.00 36.88 171 LYS B C 1
ATOM 6882 O O . LYS B 1 154 ? 33.783 -29.708 10.128 1.00 35.70 171 LYS B O 1
ATOM 6888 N N . LEU B 1 155 ? 34.676 -29.941 12.167 1.00 33.47 172 LEU B N 1
ATOM 6889 C CA . LEU B 1 155 ? 33.414 -30.328 12.802 1.00 33.09 172 LEU B CA 1
ATOM 6890 C C . LEU B 1 155 ? 32.737 -29.017 13.223 1.00 33.72 172 LEU B C 1
ATOM 6891 O O . LEU B 1 155 ? 32.877 -28.532 14.346 1.00 34.25 172 LEU B O 1
ATOM 6896 N N . ALA B 1 156 ? 32.039 -28.428 12.268 1.00 32.77 173 ALA B N 1
ATOM 6897 C CA . ALA B 1 156 ? 31.548 -27.070 12.404 1.00 32.92 173 ALA B CA 1
ATOM 6898 C C . ALA B 1 156 ? 30.315 -26.989 13.281 1.00 32.23 173 ALA B C 1
ATOM 6899 O O . ALA B 1 156 ? 30.102 -25.958 13.914 1.00 32.56 173 ALA B O 1
ATOM 6901 N N . ALA B 1 157 ? 29.483 -28.032 13.284 1.00 30.87 174 ALA B N 1
ATOM 6902 C CA . ALA B 1 157 ? 28.214 -27.961 14.009 1.00 32.26 174 ALA B CA 1
ATOM 6903 C C . ALA B 1 157 ? 27.620 -29.317 14.272 1.00 33.62 174 ALA B C 1
ATOM 6904 O O . ALA B 1 157 ? 27.839 -30.251 13.515 1.00 37.23 174 ALA B O 1
ATOM 6906 N N . VAL B 1 158 ? 26.888 -29.415 15.367 1.00 31.21 175 VAL B N 1
ATOM 6907 C CA . VAL B 1 158 ? 26.049 -30.542 15.614 1.00 31.95 175 VAL B CA 1
ATOM 6908 C C . VAL B 1 158 ? 24.703 -30.216 14.994 1.00 34.67 175 VAL B C 1
ATOM 6909 O O . VAL B 1 158 ? 24.038 -29.288 15.440 1.00 37.91 175 VAL B O 1
ATOM 6913 N N . ALA B 1 159 ? 24.314 -31.002 13.991 1.00 35.25 176 ALA B N 1
ATOM 6914 C CA . ALA B 1 159 ? 23.078 -30.832 13.246 1.00 33.53 176 ALA B CA 1
ATOM 6915 C C . ALA B 1 159 ? 21.966 -31.711 13.795 1.00 33.73 176 ALA B C 1
ATOM 6916 O O . ALA B 1 159 ? 22.197 -32.832 14.241 1.00 32.57 176 ALA B O 1
ATOM 6918 N N . LEU B 1 160 ? 20.746 -31.192 13.748 1.00 34.12 177 LEU B N 1
ATOM 6919 C CA . LEU B 1 160 ? 19.583 -31.873 14.283 1.00 33.17 177 LEU B CA 1
ATOM 6920 C C . LEU B 1 160 ? 18.444 -31.784 13.283 1.00 34.76 177 LEU B C 1
ATOM 6921 O O . LEU B 1 160 ? 18.254 -30.758 12.627 1.00 36.11 177 LEU B O 1
ATOM 6926 N N . ARG B 1 161 ? 17.707 -32.883 13.162 1.00 36.51 178 ARG B N 1
ATOM 6927 C CA . ARG B 1 161 ? 16.639 -33.027 12.168 1.00 38.18 178 ARG B CA 1
ATOM 6928 C C . ARG B 1 161 ? 15.520 -33.851 12.764 1.00 34.14 178 ARG B C 1
ATOM 6929 O O . ARG B 1 161 ? 15.720 -34.508 13.782 1.00 32.88 178 ARG B O 1
ATOM 6937 N N . PRO B 1 162 ? 14.339 -33.835 12.131 1.00 35.44 179 PRO B N 1
ATOM 6938 C CA . PRO B 1 162 ? 13.221 -34.640 12.627 1.00 37.29 179 PRO B CA 1
ATOM 6939 C C . PRO B 1 162 ? 13.543 -36.116 12.889 1.00 37.57 179 PRO B C 1
ATOM 6940 O O . PRO B 1 162 ? 14.323 -36.738 12.153 1.00 37.08 179 PRO B O 1
ATOM 6944 N N . GLY B 1 163 ? 12.945 -36.649 13.945 1.00 37.79 180 GLY B N 1
ATOM 6945 C CA . GLY B 1 163 ? 12.706 -38.078 14.049 1.00 39.36 180 GLY B CA 1
ATOM 6946 C C . GLY B 1 163 ? 11.411 -38.373 13.327 1.00 39.04 180 GLY B C 1
ATOM 6947 O O . GLY B 1 163 ? 11.138 -37.800 12.270 1.00 36.71 180 GLY B O 1
ATOM 6948 N N . THR B 1 164 ? 10.614 -39.269 13.903 1.00 41.44 181 THR B N 1
ATOM 6949 C CA . THR B 1 164 ? 9.286 -39.557 13.381 1.00 43.15 181 THR B CA 1
ATOM 6950 C C . THR B 1 164 ? 8.500 -38.268 13.250 1.00 40.12 181 THR B C 1
ATOM 6951 O O . THR B 1 164 ? 8.420 -37.476 14.192 1.00 39.43 181 THR B O 1
ATOM 6955 N N . ALA B 1 165 ? 7.909 -38.090 12.080 1.00 39.68 182 ALA B N 1
ATOM 6956 C CA . ALA B 1 165 ? 7.038 -36.973 11.801 1.00 38.09 182 ALA B CA 1
ATOM 6957 C C . ALA B 1 165 ? 5.640 -37.253 12.354 1.00 38.01 182 ALA B C 1
ATOM 6958 O O . ALA B 1 165 ? 4.684 -37.397 11.611 1.00 37.62 182 ALA B O 1
ATOM 6960 N N . ASP B 1 166 ? 5.528 -37.277 13.674 1.00 37.25 183 ASP B N 1
ATOM 6961 C CA . ASP B 1 166 ? 4.266 -37.628 14.330 1.00 38.76 183 ASP B CA 1
ATOM 6962 C C . ASP B 1 166 ? 3.371 -36.416 14.613 1.00 39.26 183 ASP B C 1
ATOM 6963 O O . ASP B 1 166 ? 2.334 -36.570 15.232 1.00 41.37 183 ASP B O 1
ATOM 6968 N N . GLY B 1 167 ? 3.821 -35.210 14.252 1.00 37.60 184 GLY B N 1
ATOM 6969 C CA . GLY B 1 167 ? 2.985 -34.022 14.317 1.00 35.49 184 GLY B CA 1
ATOM 6970 C C . GLY B 1 167 ? 2.782 -33.406 15.690 1.00 34.24 184 GLY B C 1
ATOM 6971 O O . GLY B 1 167 ? 2.045 -32.423 15.798 1.00 33.44 184 GLY B O 1
ATOM 6972 N N . ASN B 1 168 ? 3.440 -33.950 16.723 1.00 34.07 185 ASN B N 1
ATOM 6973 C CA . ASN B 1 168 ? 3.291 -33.464 18.103 1.00 35.04 185 ASN B CA 1
ATOM 6974 C C . ASN B 1 168 ? 4.383 -32.467 18.439 1.00 37.51 185 ASN B C 1
ATOM 6975 O O . ASN B 1 168 ? 5.487 -32.502 17.863 1.00 35.18 185 ASN B O 1
ATOM 6980 N N . GLU B 1 169 ? 4.076 -31.612 19.405 1.00 37.45 186 GLU B N 1
ATOM 6981 C CA . GLU B 1 169 ? 5.036 -30.648 19.887 1.00 38.19 186 GLU B CA 1
ATOM 6982 C C . GLU B 1 169 ? 5.848 -31.270 21.015 1.00 39.07 186 GLU B C 1
ATOM 6983 O O . GLU B 1 169 ? 5.290 -31.764 21.983 1.00 37.44 186 GLU B O 1
ATOM 6989 N N . TYR B 1 170 ? 7.168 -31.210 20.887 1.00 39.23 187 TYR B N 1
ATOM 6990 C CA . TYR B 1 170 ? 8.069 -31.671 21.929 1.00 39.00 187 TYR B CA 1
ATOM 6991 C C . TYR B 1 170 ? 9.020 -30.554 22.311 1.00 38.80 187 TYR B C 1
ATOM 6992 O O . TYR B 1 170 ? 9.370 -29.706 21.507 1.00 38.11 187 TYR B O 1
ATOM 7001 N N . THR B 1 171 ? 9.419 -30.561 23.564 1.00 37.54 188 THR B N 1
ATOM 7002 C CA . THR B 1 171 ? 10.458 -29.691 24.022 1.00 36.27 188 THR B CA 1
ATOM 7003 C C . THR B 1 171 ? 11.504 -30.583 24.644 1.00 37.42 188 THR B C 1
ATOM 7004 O O . THR B 1 171 ? 11.239 -31.331 25.589 1.00 36.08 188 THR B O 1
ATOM 7008 N N . ILE B 1 172 ? 12.695 -30.470 24.089 1.00 37.22 189 ILE B N 1
ATOM 7009 C CA . ILE B 1 172 ? 13.888 -31.120 24.573 1.00 37.04 189 ILE B CA 1
ATOM 7010 C C . ILE B 1 172 ? 14.819 -29.957 24.901 1.00 35.02 189 ILE B C 1
ATOM 7011 O O . ILE B 1 172 ? 14.759 -28.905 24.278 1.00 38.13 189 ILE B O 1
ATOM 7016 N N . TYR B 1 173 ? 15.661 -30.153 25.890 1.00 34.02 190 TYR B N 1
ATOM 7017 C CA . TYR B 1 173 ? 16.696 -29.214 26.218 1.00 33.56 190 TYR B CA 1
ATOM 7018 C C . TYR B 1 173 ? 18.032 -29.892 26.045 1.00 34.45 190 TYR B C 1
ATOM 7019 O O . TYR B 1 173 ? 18.236 -31.015 26.500 1.00 35.46 190 TYR B O 1
ATOM 7028 N N . LEU B 1 174 ? 18.941 -29.159 25.422 1.00 34.06 191 LEU B N 1
ATOM 7029 C CA . LEU B 1 174 ? 20.255 -29.625 25.110 1.00 33.05 191 LEU B CA 1
ATOM 7030 C C . LEU B 1 174 ? 21.253 -28.744 25.809 1.00 30.97 191 LEU B C 1
ATOM 7031 O O . LEU B 1 174 ? 21.233 -27.530 25.680 1.00 31.85 191 LEU B O 1
ATOM 7036 N N . ASP B 1 175 ? 22.139 -29.376 26.535 1.00 28.42 192 ASP B N 1
ATOM 7037 C CA . ASP B 1 175 ? 23.192 -28.690 27.195 1.00 30.13 192 ASP B CA 1
ATOM 7038 C C . ASP B 1 175 ? 24.473 -29.514 27.066 1.00 30.76 192 ASP B C 1
ATOM 7039 O O . ASP B 1 175 ? 24.422 -30.723 26.846 1.00 28.54 192 ASP B O 1
ATOM 7044 N N . ASP B 1 176 ? 25.602 -28.831 27.203 1.00 30.27 193 ASP B N 1
ATOM 7045 C CA . ASP B 1 176 ? 26.916 -29.462 27.322 1.00 33.19 193 ASP B CA 1
ATOM 7046 C C . ASP B 1 176 ? 27.263 -30.335 26.144 1.00 31.08 193 ASP B C 1
ATOM 7047 O O . ASP B 1 176 ? 27.713 -31.456 26.307 1.00 33.19 193 ASP B O 1
ATOM 7052 N N . ILE B 1 177 ? 27.026 -29.777 24.965 1.00 30.96 194 ILE B N 1
ATOM 7053 C CA . ILE B 1 177 ? 27.249 -30.440 23.692 1.00 32.76 194 ILE B CA 1
ATOM 7054 C C . ILE B 1 177 ? 28.713 -30.240 23.430 1.00 33.89 194 ILE B C 1
ATOM 7055 O O . ILE B 1 177 ? 29.174 -29.107 23.262 1.00 32.15 194 ILE B O 1
ATOM 7060 N N . GLU B 1 178 ? 29.454 -31.336 23.430 1.00 34.91 195 GLU B N 1
ATOM 7061 C CA . GLU B 1 178 ? 30.895 -31.247 23.300 1.00 38.00 195 GLU B CA 1
ATOM 7062 C C . GLU B 1 178 ? 31.503 -32.538 22.801 1.00 38.92 195 GLU B C 1
ATOM 7063 O O . GLU B 1 178 ? 30.918 -33.610 22.925 1.00 39.10 195 GLU B O 1
ATOM 7069 N N . LEU B 1 179 ? 32.689 -32.409 22.229 1.00 36.01 196 LEU B N 1
ATOM 7070 C CA . LEU B 1 179 ? 33.495 -33.554 21.909 1.00 34.82 196 LEU B CA 1
ATOM 7071 C C . LEU B 1 179 ? 34.320 -33.867 23.128 1.00 35.43 196 LEU B C 1
ATOM 7072 O O . LEU B 1 179 ? 34.906 -32.966 23.739 1.00 33.40 196 LEU B O 1
ATOM 7077 N N . LEU B 1 180 ? 34.329 -35.145 23.497 1.00 35.04 197 LEU B N 1
ATOM 7078 C CA . LEU B 1 180 ? 35.144 -35.632 24.585 1.00 37.27 197 LEU B CA 1
ATOM 7079 C C . LEU B 1 180 ? 35.957 -36.850 24.135 1.00 39.94 197 LEU B C 1
ATOM 7080 O O . LEU B 1 180 ? 35.566 -37.558 23.190 1.00 38.57 197 LEU B O 1
ATOM 7085 N N . PRO B 1 181 ? 37.100 -37.088 24.798 1.00 38.20 198 PRO B N 1
ATOM 7086 C CA . PRO B 1 181 ? 37.884 -38.287 24.495 1.00 41.95 198 PRO B CA 1
ATOM 7087 C C . PRO B 1 181 ? 37.185 -39.534 25.040 1.00 42.19 198 PRO B C 1
ATOM 7088 O O . PRO B 1 181 ? 36.428 -39.435 26.017 1.00 41.16 198 PRO B O 1
ATOM 7092 N N . ALA B 1 182 ? 37.430 -40.683 24.410 1.00 44.34 199 ALA B N 1
ATOM 7093 C CA . ALA B 1 182 ? 36.853 -41.966 24.867 1.00 48.22 199 ALA B CA 1
ATOM 7094 C C . ALA B 1 182 ? 37.279 -42.242 26.302 1.00 46.33 199 ALA B C 1
ATOM 7095 O O . ALA B 1 182 ? 36.478 -42.623 27.151 1.00 47.49 199 ALA B O 1
ATOM 7097 N N . SER B 1 183 ? 38.563 -42.029 26.550 1.00 47.66 200 SER B N 1
ATOM 7098 C CA . SER B 1 183 ? 39.106 -42.049 27.890 1.00 47.34 200 SER B CA 1
ATOM 7099 C C . SER B 1 183 ? 38.957 -40.654 28.532 1.00 47.45 200 SER B C 1
ATOM 7100 O O . SER B 1 183 ? 39.724 -39.731 28.244 1.00 43.98 200 SER B O 1
ATOM 7103 N N . LEU B 1 184 ? 37.959 -40.515 29.400 1.00 46.84 201 LEU B N 1
ATOM 7104 C CA . LEU B 1 184 ? 37.754 -39.282 30.141 1.00 47.88 201 LEU B CA 1
ATOM 7105 C C . LEU B 1 184 ? 38.944 -38.988 31.041 1.00 48.14 201 LEU B C 1
ATOM 7106 O O . LEU B 1 184 ? 39.413 -39.887 31.718 1.00 48.19 201 LEU B O 1
ATOM 7111 N N . PRO B 1 185 ? 39.449 -37.736 31.038 1.00 51.16 202 PRO B N 1
ATOM 7112 C CA . PRO B 1 185 ? 40.500 -37.398 32.000 1.00 52.42 202 PRO B CA 1
ATOM 7113 C C . PRO B 1 185 ? 40.041 -37.669 33.422 1.00 54.30 202 PRO B C 1
ATOM 7114 O O . PRO B 1 185 ? 38.916 -37.313 33.782 1.00 60.93 202 PRO B O 1
ATOM 7118 N N . SER B 1 186 ? 40.897 -38.317 34.206 1.00 55.69 203 SER B N 1
ATOM 7119 C CA . SER B 1 186 ? 40.591 -38.652 35.594 1.00 57.79 203 SER B CA 1
ATOM 7120 C C . SER B 1 186 ? 41.501 -37.867 36.523 1.00 58.81 203 SER B C 1
ATOM 7121 O O . SER B 1 186 ? 42.451 -37.215 36.085 1.00 57.16 203 SER B O 1
ATOM 7124 N N . VAL B 1 187 ? 41.178 -37.920 37.811 1.00 62.26 204 VAL B N 1
ATOM 7125 C CA . VAL B 1 187 ? 41.938 -37.231 38.853 1.00 63.43 204 VAL B CA 1
ATOM 7126 C C . VAL B 1 187 ? 42.194 -38.204 39.998 1.00 63.66 204 VAL B C 1
ATOM 7127 O O . VAL B 1 187 ? 41.302 -38.964 40.367 1.00 62.48 204 VAL B O 1
ATOM 7131 N N . SER B 1 188 ? 43.410 -38.189 40.547 1.00 68.58 205 SER B N 1
ATOM 7132 C CA . SER B 1 188 ? 43.737 -39.013 41.720 1.00 65.97 205 SER B CA 1
ATOM 7133 C C . SER B 1 188 ? 42.870 -38.558 42.890 1.00 65.96 205 SER B C 1
ATOM 7134 O O . SER B 1 188 ? 42.187 -39.375 43.504 1.00 66.34 205 SER B O 1
ATOM 7137 N N . ALA B 1 189 ? 42.877 -37.251 43.166 1.00 65.71 206 ALA B N 1
ATOM 7138 C CA . ALA B 1 189 ? 41.966 -36.640 44.159 1.00 61.34 206 ALA B CA 1
ATOM 7139 C C . ALA B 1 189 ? 41.185 -35.496 43.538 1.00 56.92 206 ALA B C 1
ATOM 7140 O O . ALA B 1 189 ? 41.614 -34.888 42.555 1.00 54.42 206 ALA B O 1
ATOM 7142 N N . LEU B 1 190 ? 40.025 -35.231 44.127 1.00 54.33 207 LEU B N 1
ATOM 7143 C CA . LEU B 1 190 ? 39.137 -34.170 43.691 1.00 49.65 207 LEU B CA 1
ATOM 7144 C C . LEU B 1 190 ? 38.831 -33.329 44.915 1.00 48.07 207 LEU B C 1
ATOM 7145 O O . LEU B 1 190 ? 37.941 -33.643 45.706 1.00 43.72 207 LEU B O 1
ATOM 7150 N N . ASN B 1 191 ? 39.608 -32.263 45.055 1.00 48.19 208 ASN B N 1
ATOM 7151 C CA . ASN B 1 191 ? 39.549 -31.392 46.206 1.00 49.98 208 ASN B CA 1
ATOM 7152 C C . ASN B 1 191 ? 38.766 -30.163 45.836 1.00 49.42 208 ASN B C 1
ATOM 7153 O O . ASN B 1 191 ? 38.755 -29.732 44.677 1.00 48.79 208 ASN B O 1
ATOM 7158 N N . ALA B 1 192 ? 38.104 -29.608 46.838 1.00 48.53 209 ALA B N 1
ATOM 7159 C CA . ALA B 1 192 ? 37.484 -28.310 46.710 1.00 47.59 209 ALA B CA 1
ATOM 7160 C C . ALA B 1 192 ? 38.588 -27.301 46.488 1.00 46.42 209 ALA B C 1
ATOM 7161 O O . ALA B 1 192 ? 39.625 -27.382 47.150 1.00 45.45 209 ALA B O 1
ATOM 7163 N N . PRO B 1 193 ? 38.375 -26.326 45.583 1.00 44.02 210 PRO B N 1
ATOM 7164 C CA . PRO B 1 193 ? 39.314 -25.217 45.603 1.00 42.09 210 PRO B CA 1
ATOM 7165 C C . PRO B 1 193 ? 39.169 -24.431 46.910 1.00 41.37 210 PRO B C 1
ATOM 7166 O O . PRO B 1 193 ? 38.142 -24.522 47.578 1.00 43.54 210 PRO B O 1
ATOM 7170 N N . VAL B 1 194 ? 40.205 -23.696 47.274 1.00 41.31 211 VAL B N 1
ATOM 7171 C CA . VAL B 1 194 ? 40.143 -22.810 48.410 1.00 44.36 211 VAL B CA 1
ATOM 7172 C C . VAL B 1 194 ? 39.442 -21.559 47.903 1.00 42.73 211 VAL B C 1
ATOM 7173 O O . VAL B 1 194 ? 39.985 -20.870 47.061 1.00 42.14 211 VAL B O 1
ATOM 7177 N N . LEU B 1 195 ? 38.239 -21.288 48.399 1.00 41.66 212 LEU B N 1
ATOM 7178 C CA . LEU B 1 195 ? 37.514 -20.081 48.044 1.00 38.01 212 LEU B CA 1
ATOM 7179 C C . LEU B 1 195 ? 37.971 -18.959 48.952 1.00 41.15 212 LEU B C 1
ATOM 7180 O O . LEU B 1 195 ? 37.815 -19.019 50.183 1.00 41.64 212 LEU B O 1
ATOM 7185 N N . GLN B 1 196 ? 38.519 -17.929 48.317 1.00 43.29 213 GLN B N 1
ATOM 7186 C CA . GLN B 1 196 ? 39.386 -16.957 48.965 1.00 46.44 213 GLN B CA 1
ATOM 7187 C C . GLN B 1 196 ? 38.575 -15.795 49.561 1.00 47.25 213 GLN B C 1
ATOM 7188 O O . GLN B 1 196 ? 38.816 -15.361 50.695 1.00 43.77 213 GLN B O 1
ATOM 7194 N N . GLU B 1 197 ? 37.608 -15.304 48.793 1.00 46.14 214 GLU B N 1
ATOM 7195 C CA . GLU B 1 197 ? 36.885 -14.079 49.136 1.00 47.77 214 GLU B CA 1
ATOM 7196 C C . GLU B 1 197 ? 35.768 -13.879 48.168 1.00 42.45 214 GLU B C 1
ATOM 7197 O O . GLU B 1 197 ? 35.816 -14.356 47.020 1.00 45.20 214 GLU B O 1
ATOM 7203 N N . ALA B 1 198 ? 34.766 -13.172 48.644 1.00 38.86 215 ALA B N 1
ATOM 7204 C CA . ALA B 1 198 ? 33.769 -12.575 47.798 1.00 36.77 215 ALA B CA 1
ATOM 7205 C C . ALA B 1 198 ? 34.072 -11.093 47.869 1.00 35.45 215 ALA B C 1
ATOM 7206 O O . ALA B 1 198 ? 34.274 -10.568 48.967 1.00 36.20 215 ALA B O 1
ATOM 7208 N N . LYS B 1 199 ? 34.165 -10.427 46.720 1.00 34.31 216 LYS B N 1
ATOM 7209 C CA . LYS B 1 199 ? 34.235 -8.950 46.681 1.00 35.20 216 LYS B CA 1
ATOM 7210 C C . LYS B 1 199 ? 32.990 -8.437 45.996 1.00 31.51 216 LYS B C 1
ATOM 7211 O O . LYS B 1 199 ? 32.739 -8.763 44.829 1.00 30.21 216 LYS B O 1
ATOM 7217 N N . ALA B 1 200 ? 32.224 -7.635 46.714 1.00 29.67 217 ALA B N 1
ATOM 7218 C CA . ALA B 1 200 ? 30.988 -7.084 46.188 1.00 31.82 217 ALA B CA 1
ATOM 7219 C C . ALA B 1 200 ? 31.312 -5.765 45.583 1.00 28.99 217 ALA B C 1
ATOM 7220 O O . ALA B 1 200 ? 32.214 -5.067 46.024 1.00 27.68 217 ALA B O 1
ATOM 7222 N N . TYR B 1 201 ? 30.561 -5.452 44.544 1.00 27.04 218 TYR B N 1
ATOM 7223 C CA . TYR B 1 201 ? 30.545 -4.135 43.939 1.00 27.40 218 TYR B CA 1
ATOM 7224 C C . TYR B 1 201 ? 29.088 -3.712 43.944 1.00 27.20 218 TYR B C 1
ATOM 7225 O O . TYR B 1 201 ? 28.380 -4.021 44.903 1.00 29.11 218 TYR B O 1
ATOM 7234 N N . GLU B 1 202 ? 28.613 -3.017 42.923 1.00 26.74 219 GLU B N 1
ATOM 7235 C CA . GLU B 1 202 ? 27.260 -2.511 42.977 1.00 26.82 219 GLU B CA 1
ATOM 7236 C C . GLU B 1 202 ? 26.249 -3.513 42.452 1.00 26.91 219 GLU B C 1
ATOM 7237 O O . GLU B 1 202 ? 25.174 -3.666 43.016 1.00 25.41 219 GLU B O 1
ATOM 7243 N N . ARG B 1 203 ? 26.600 -4.165 41.354 1.00 27.01 220 ARG B N 1
ATOM 7244 C CA . ARG B 1 203 ? 25.706 -5.058 40.656 1.00 27.88 220 ARG B CA 1
ATOM 7245 C C . ARG B 1 203 ? 26.229 -6.463 40.570 1.00 26.88 220 ARG B C 1
ATOM 7246 O O . ARG B 1 203 ? 25.581 -7.317 39.981 1.00 28.89 220 ARG B O 1
ATOM 7254 N N . HIS B 1 204 ? 27.400 -6.712 41.125 1.00 24.25 221 HIS B N 1
ATOM 7255 C CA . HIS B 1 204 ? 27.961 -8.035 41.027 1.00 23.89 221 HIS B CA 1
ATOM 7256 C C . HIS B 1 204 ? 28.832 -8.333 42.227 1.00 23.68 221 HIS B C 1
ATOM 7257 O O . HIS B 1 204 ? 29.215 -7.431 42.954 1.00 23.87 221 HIS B O 1
ATOM 7264 N N . ILE B 1 205 ? 29.127 -9.613 42.384 1.00 24.76 222 ILE B N 1
ATOM 7265 C CA . ILE B 1 205 ? 30.032 -10.103 43.377 1.00 26.26 222 ILE B CA 1
ATOM 7266 C C . ILE B 1 205 ? 31.025 -10.921 42.621 1.00 25.72 222 ILE B C 1
ATOM 7267 O O . ILE B 1 205 ? 30.653 -11.767 41.845 1.00 26.65 222 ILE B O 1
ATOM 7272 N N . ASP B 1 206 ? 32.297 -10.654 42.880 1.00 27.00 223 ASP B N 1
ATOM 7273 C CA . ASP B 1 206 ? 33.383 -11.431 42.334 1.00 28.08 223 ASP B CA 1
ATOM 7274 C C . ASP B 1 206 ? 33.831 -12.423 43.355 1.00 28.96 223 ASP B C 1
ATOM 7275 O O . ASP B 1 206 ? 34.129 -12.042 44.476 1.00 29.16 223 ASP B O 1
ATOM 7280 N N . ILE B 1 207 ? 33.883 -13.693 42.986 1.00 30.23 224 ILE B N 1
ATOM 7281 C CA . ILE B 1 207 ? 34.543 -14.664 43.839 1.00 31.32 224 ILE B CA 1
ATOM 7282 C C . ILE B 1 207 ? 35.769 -15.211 43.131 1.00 33.53 224 ILE B C 1
ATOM 7283 O O . ILE B 1 207 ? 35.803 -15.263 41.907 1.00 32.66 224 ILE B O 1
ATOM 7288 N N . LYS B 1 208 ? 36.775 -15.589 43.916 1.00 36.61 225 LYS B N 1
ATOM 7289 C CA . LYS B 1 208 ? 37.987 -16.182 43.387 1.00 38.00 225 LYS B CA 1
ATOM 7290 C C . LYS B 1 208 ? 38.507 -17.236 44.329 1.00 37.53 225 LYS B C 1
ATOM 7291 O O . LYS B 1 208 ? 38.309 -17.162 45.556 1.00 34.14 225 LYS B O 1
ATOM 7297 N N . TRP B 1 209 ? 39.188 -18.208 43.744 1.00 35.98 226 TRP B N 1
ATOM 7298 C CA . TRP B 1 209 ? 39.629 -19.374 44.473 1.00 37.85 226 TRP B CA 1
ATOM 7299 C C . TRP B 1 209 ? 40.978 -19.828 43.968 1.00 41.09 226 TRP B C 1
ATOM 7300 O O . TRP B 1 209 ? 41.381 -19.457 42.860 1.00 40.55 226 TRP B O 1
ATOM 7311 N N . ILE B 1 210 ? 41.650 -20.653 44.763 1.00 43.80 227 ILE B N 1
ATOM 7312 C CA . ILE B 1 210 ? 42.901 -21.290 44.351 1.00 48.26 227 ILE B CA 1
ATOM 7313 C C . ILE B 1 210 ? 42.611 -22.773 44.102 1.00 50.85 227 ILE B C 1
ATOM 7314 O O . ILE B 1 210 ? 41.965 -23.423 44.937 1.00 50.74 227 ILE B O 1
ATOM 7319 N N . PRO B 1 211 ? 43.057 -23.308 42.947 1.00 51.90 228 PRO B N 1
ATOM 7320 C CA . PRO B 1 211 ? 42.911 -24.740 42.638 1.00 51.36 228 PRO B CA 1
ATOM 7321 C C . PRO B 1 211 ? 43.373 -25.713 43.748 1.00 51.12 228 PRO B C 1
ATOM 7322 O O . PRO B 1 211 ? 44.361 -25.452 44.433 1.00 45.82 228 PRO B O 1
ATOM 7326 N N . LYS B 1 214 ? 46.594 -28.854 41.097 1.00 61.99 231 LYS B N 1
ATOM 7327 C CA . LYS B 1 214 ? 46.768 -29.213 39.688 1.00 68.37 231 LYS B CA 1
ATOM 7328 C C . LYS B 1 214 ? 45.557 -30.056 39.320 1.00 69.36 231 LYS B C 1
ATOM 7329 O O . LYS B 1 214 ? 44.461 -29.682 39.719 1.00 82.88 231 LYS B O 1
ATOM 7335 N N . GLU B 1 215 ? 45.724 -31.143 38.554 1.00 61.66 232 GLU B N 1
ATOM 7336 C CA . GLU B 1 215 ? 44.682 -32.178 38.334 1.00 57.73 232 GLU B CA 1
ATOM 7337 C C . GLU B 1 215 ? 43.640 -31.793 37.261 1.00 53.25 232 GLU B C 1
ATOM 7338 O O . GLU B 1 215 ? 43.043 -30.708 37.286 1.00 48.39 232 GLU B O 1
ATOM 7344 N N . ASP B 1 216 ? 43.401 -32.724 36.347 1.00 44.51 233 ASP B N 1
ATOM 7345 C CA . ASP B 1 216 ? 42.673 -32.443 35.131 1.00 44.14 233 ASP B CA 1
ATOM 7346 C C . ASP B 1 216 ? 41.151 -32.523 35.339 1.00 41.97 233 ASP B C 1
ATOM 7347 O O . ASP B 1 216 ? 40.476 -33.434 34.867 1.00 44.28 233 ASP B O 1
ATOM 7352 N N . ILE B 1 217 ? 40.629 -31.526 36.043 1.00 42.59 234 ILE B N 1
ATOM 7353 C CA . ILE B 1 217 ? 39.199 -31.415 36.314 1.00 42.24 234 ILE B CA 1
ATOM 7354 C C . ILE B 1 217 ? 38.473 -30.794 35.128 1.00 39.89 234 ILE B C 1
ATOM 7355 O O . ILE B 1 217 ? 39.098 -30.192 34.255 1.00 40.66 234 ILE B O 1
ATOM 7360 N N . LYS B 1 218 ? 37.152 -30.934 35.114 1.00 38.27 235 LYS B N 1
ATOM 7361 C CA . LYS B 1 218 ? 36.348 -30.474 33.993 1.00 37.71 235 LYS B CA 1
ATOM 7362 C C . LYS B 1 218 ? 36.036 -28.986 34.159 1.00 36.59 235 LYS B C 1
ATOM 7363 O O . LYS B 1 218 ? 36.242 -28.188 33.255 1.00 36.57 235 LYS B O 1
ATOM 7369 N N . TYR B 1 219 ? 35.494 -28.653 35.317 1.00 34.54 236 TYR B N 1
ATOM 7370 C CA . TYR B 1 219 ? 35.104 -27.293 35.635 1.00 35.01 236 TYR B CA 1
ATOM 7371 C C . TYR B 1 219 ? 34.821 -27.150 37.103 1.00 33.68 236 TYR B C 1
ATOM 7372 O O . TYR B 1 219 ? 34.650 -28.137 37.817 1.00 34.05 236 TYR B O 1
ATOM 7381 N N . TYR B 1 220 ? 34.783 -25.901 37.538 1.00 36.42 237 TYR B N 1
ATOM 7382 C CA . TYR B 1 220 ? 34.347 -25.561 38.880 1.00 38.25 237 TYR B CA 1
ATOM 7383 C C . TYR B 1 220 ? 32.868 -25.260 38.819 1.00 39.36 237 TYR B C 1
ATOM 7384 O O . TYR B 1 220 ? 32.377 -24.708 37.823 1.00 39.83 237 TYR B O 1
ATOM 7393 N N . ARG B 1 221 ? 32.152 -25.679 39.850 1.00 37.47 238 ARG B N 1
ATOM 7394 C CA . ARG B 1 221 ? 30.735 -25.384 39.955 1.00 40.46 238 ARG B CA 1
ATOM 7395 C C . ARG B 1 221 ? 30.595 -24.346 41.022 1.00 36.53 238 ARG B C 1
ATOM 7396 O O . ARG B 1 221 ? 31.101 -24.541 42.121 1.00 35.86 238 ARG B O 1
ATOM 7404 N N . ILE B 1 222 ? 29.886 -23.264 40.716 1.00 34.21 239 ILE B N 1
ATOM 7405 C CA . ILE B 1 222 ? 29.650 -22.240 41.707 1.00 35.03 239 ILE B CA 1
ATOM 7406 C C . ILE B 1 222 ? 28.220 -22.361 42.180 1.00 34.94 239 ILE B C 1
ATOM 7407 O O . ILE B 1 222 ? 27.265 -22.361 41.373 1.00 34.53 239 ILE B O 1
ATOM 7412 N N . TYR B 1 223 ? 28.103 -22.440 43.500 1.00 33.98 240 TYR B N 1
ATOM 7413 C CA . TYR B 1 223 ? 26.824 -22.501 44.191 1.00 36.45 240 TYR B CA 1
ATOM 7414 C C . TYR B 1 223 ? 26.571 -21.176 44.859 1.00 34.11 240 TYR B C 1
ATOM 7415 O O . TYR B 1 223 ? 27.483 -20.573 45.408 1.00 35.15 240 TYR B O 1
ATOM 7424 N N . ARG B 1 224 ? 25.339 -20.702 44.758 1.00 35.96 241 ARG B N 1
ATOM 7425 C CA . ARG B 1 224 ? 24.945 -19.464 45.402 1.00 36.39 241 ARG B CA 1
ATOM 7426 C C . ARG B 1 224 ? 23.758 -19.661 46.334 1.00 36.26 241 ARG B C 1
ATOM 7427 O O . ARG B 1 224 ? 22.877 -20.463 46.087 1.00 37.09 241 ARG B O 1
ATOM 7435 N N . SER B 1 225 ? 23.757 -18.894 47.403 1.00 40.14 242 SER B N 1
ATOM 7436 C CA . SER B 1 225 ? 22.631 -18.812 48.300 1.00 41.12 242 SER B CA 1
ATOM 7437 C C . SER B 1 225 ? 22.364 -17.349 48.611 1.00 39.47 242 SER B C 1
ATOM 7438 O O . SER B 1 225 ? 23.299 -16.567 48.814 1.00 38.95 242 SER B O 1
ATOM 7441 N N . PHE B 1 226 ? 21.088 -16.989 48.642 1.00 38.49 243 PHE B N 1
ATOM 7442 C CA . PHE B 1 226 ? 20.664 -15.709 49.214 1.00 40.64 243 PHE B CA 1
ATOM 7443 C C . PHE B 1 226 ? 20.313 -15.760 50.712 1.00 42.28 243 PHE B C 1
ATOM 7444 O O . PHE B 1 226 ? 20.114 -14.713 51.316 1.00 43.03 243 PHE B O 1
ATOM 7452 N N . ASP B 1 227 ? 20.268 -16.946 51.324 1.00 44.80 244 ASP B N 1
ATOM 7453 C CA . ASP B 1 227 ? 19.987 -17.033 52.777 1.00 46.95 244 ASP B CA 1
ATOM 7454 C C . ASP B 1 227 ? 21.082 -17.669 53.615 1.00 46.86 244 ASP B C 1
ATOM 7455 O O . ASP B 1 227 ? 20.976 -17.679 54.830 1.00 51.99 244 ASP B O 1
ATOM 7460 N N . GLY B 1 228 ? 22.134 -18.180 52.980 1.00 48.22 245 GLY B N 1
ATOM 7461 C CA . GLY B 1 228 ? 23.142 -18.993 53.669 1.00 48.63 245 GLY B CA 1
ATOM 7462 C C . GLY B 1 228 ? 22.763 -20.451 53.924 1.00 48.74 245 GLY B C 1
ATOM 7463 O O . GLY B 1 228 ? 23.583 -21.209 54.433 1.00 48.92 245 GLY B O 1
ATOM 7464 N N . ILE B 1 229 ? 21.553 -20.851 53.526 1.00 50.20 246 ILE B N 1
ATOM 7465 C CA . ILE B 1 229 ? 20.963 -22.147 53.890 1.00 51.05 246 ILE B CA 1
ATOM 7466 C C . ILE B 1 229 ? 20.831 -23.013 52.659 1.00 47.01 246 ILE B C 1
ATOM 7467 O O . ILE B 1 229 ? 21.446 -24.071 52.578 1.00 47.26 246 ILE B O 1
ATOM 7472 N N . THR B 1 230 ? 20.020 -22.568 51.708 1.00 47.08 247 THR B N 1
ATOM 7473 C CA . THR B 1 230 ? 19.791 -23.314 50.480 1.00 51.54 247 THR B CA 1
ATOM 7474 C C . THR B 1 230 ? 20.647 -22.729 49.355 1.00 49.74 247 THR B C 1
ATOM 7475 O O . THR B 1 230 ? 20.516 -21.550 49.018 1.00 44.68 247 THR B O 1
ATOM 7479 N N . TYR B 1 231 ? 21.533 -23.564 48.812 1.00 49.36 248 TYR B N 1
ATOM 7480 C CA . TYR B 1 231 ? 22.376 -23.199 47.683 1.00 47.35 248 TYR B CA 1
ATOM 7481 C C . TYR B 1 231 ? 21.842 -23.813 46.415 1.00 50.94 248 TYR B C 1
ATOM 7482 O O . TYR B 1 231 ? 21.286 -24.900 46.438 1.00 52.47 248 TYR B O 1
ATOM 7491 N N . GLN B 1 232 ? 21.998 -23.097 45.313 1.00 51.71 249 GLN B N 1
ATOM 7492 C CA . GLN B 1 232 ? 21.622 -23.591 43.997 1.00 52.79 249 GLN B CA 1
ATOM 7493 C C . GLN B 1 232 ? 22.808 -23.359 43.062 1.00 49.75 249 GLN B C 1
ATOM 7494 O O . GLN B 1 232 ? 23.514 -22.366 43.211 1.00 41.86 249 GLN B O 1
ATOM 7500 N N . PRO B 1 233 ? 23.048 -24.284 42.110 1.00 51.60 250 PRO B N 1
ATOM 7501 C CA . PRO B 1 233 ? 24.200 -24.077 41.241 1.00 48.31 250 PRO B CA 1
ATOM 7502 C C . PRO B 1 233 ? 23.899 -22.907 40.305 1.00 43.74 250 PRO B C 1
ATOM 7503 O O . PRO B 1 233 ? 22.876 -22.904 39.647 1.00 42.25 250 PRO B O 1
ATOM 7507 N N . VAL B 1 234 ? 24.759 -21.899 40.302 1.00 40.74 251 VAL B N 1
ATOM 7508 C CA . VAL B 1 234 ? 24.521 -20.701 39.518 1.00 39.23 251 VAL B CA 1
ATOM 7509 C C . VAL B 1 234 ? 25.439 -20.591 38.294 1.00 37.39 251 VAL B C 1
ATOM 7510 O O . VAL B 1 234 ? 25.100 -19.873 37.359 1.00 33.59 251 VAL B O 1
ATOM 7514 N N . ALA B 1 235 ? 26.575 -21.296 38.290 1.00 33.94 252 ALA B N 1
ATOM 7515 C CA . ALA B 1 235 ? 27.529 -21.190 37.181 1.00 34.05 252 ALA B CA 1
ATOM 7516 C C . ALA B 1 235 ? 28.557 -22.286 37.192 1.00 31.38 252 ALA B C 1
ATOM 7517 O O . ALA B 1 235 ? 28.811 -22.902 38.219 1.00 32.60 252 ALA B O 1
ATOM 7519 N N . VAL B 1 236 ? 29.203 -22.457 36.045 1.00 32.78 253 VAL B N 1
ATOM 7520 C CA . VAL B 1 236 ? 30.449 -23.223 35.963 1.00 33.66 253 VAL B CA 1
ATOM 7521 C C . VAL B 1 236 ? 31.563 -22.371 35.370 1.00 32.32 253 VAL B C 1
ATOM 7522 O O . VAL B 1 236 ? 31.333 -21.508 34.534 1.00 28.48 253 VAL B O 1
ATOM 7526 N N . ARG B 1 237 ? 32.772 -22.630 35.846 1.00 32.46 254 ARG B N 1
ATOM 7527 C CA . ARG B 1 237 ? 33.948 -22.042 35.284 1.00 33.05 254 ARG B CA 1
ATOM 7528 C C . ARG B 1 237 ? 34.961 -23.116 34.990 1.00 34.19 254 ARG B C 1
ATOM 7529 O O . ARG B 1 237 ? 35.326 -23.935 35.852 1.00 34.78 254 ARG B O 1
ATOM 7537 N N . ARG B 1 238 ? 35.443 -23.074 33.760 1.00 33.87 255 ARG B N 1
ATOM 7538 C CA . ARG B 1 238 ? 36.501 -23.927 33.330 1.00 34.66 255 ARG B CA 1
ATOM 7539 C C . ARG B 1 238 ? 37.762 -23.632 34.150 1.00 36.86 255 ARG B C 1
ATOM 7540 O O . ARG B 1 238 ? 37.891 -22.546 34.712 1.00 36.41 255 ARG B O 1
ATOM 7548 N N . PRO B 1 239 ? 38.696 -24.601 34.225 1.00 38.65 256 PRO B N 1
ATOM 7549 C CA . PRO B 1 239 ? 39.924 -24.467 35.026 1.00 40.19 256 PRO B CA 1
ATOM 7550 C C . PRO B 1 239 ? 40.866 -23.316 34.638 1.00 38.86 256 PRO B C 1
ATOM 7551 O O . PRO B 1 239 ? 41.720 -22.946 35.417 1.00 38.60 256 PRO B O 1
ATOM 7555 N N . TRP B 1 240 ? 40.696 -22.759 33.442 1.00 40.99 257 TRP B N 1
ATOM 7556 C CA . TRP B 1 240 ? 41.437 -21.562 33.010 1.00 41.22 257 TRP B CA 1
ATOM 7557 C C . TRP B 1 240 ? 40.894 -20.256 33.608 1.00 42.85 257 TRP B C 1
ATOM 7558 O O . TRP B 1 240 ? 41.379 -19.187 33.271 1.00 40.61 257 TRP B O 1
ATOM 7569 N N . MET B 1 241 ? 39.897 -20.344 34.491 1.00 41.38 258 MET B N 1
ATOM 7570 C CA . MET B 1 241 ? 39.329 -19.162 35.121 1.00 44.63 258 MET B CA 1
ATOM 7571 C C . MET B 1 241 ? 39.049 -19.500 36.578 1.00 43.18 258 MET B C 1
ATOM 7572 O O . MET B 1 241 ? 38.058 -20.141 36.881 1.00 54.34 258 MET B O 1
ATOM 7577 N N . ASN B 1 242 ? 39.918 -19.039 37.475 1.00 43.41 259 ASN B N 1
ATOM 7578 C CA . ASN B 1 242 ? 39.797 -19.287 38.914 1.00 41.60 259 ASN B CA 1
ATOM 7579 C C . ASN B 1 242 ? 39.006 -18.197 39.635 1.00 37.81 259 ASN B C 1
ATOM 7580 O O . ASN B 1 242 ? 39.281 -17.799 40.777 1.00 33.46 259 ASN B O 1
ATOM 7585 N N . ARG B 1 243 ? 37.948 -17.786 38.966 1.00 33.36 260 ARG B N 1
ATOM 7586 C CA . ARG B 1 243 ? 37.247 -16.600 39.313 1.00 31.37 260 ARG B CA 1
ATOM 7587 C C . ARG B 1 243 ? 35.875 -16.741 38.768 1.00 29.45 260 ARG B C 1
ATOM 7588 O O . ARG B 1 243 ? 35.706 -17.323 37.697 1.00 31.53 260 ARG B O 1
ATOM 7596 N N . TYR B 1 244 ? 34.901 -16.183 39.466 1.00 27.14 261 TYR B N 1
ATOM 7597 C CA . TYR B 1 244 ? 33.585 -16.085 38.924 1.00 26.47 261 TYR B CA 1
ATOM 7598 C C . TYR B 1 244 ? 32.977 -14.744 39.315 1.00 27.44 261 TYR B C 1
ATOM 7599 O O . TYR B 1 244 ? 33.167 -14.263 40.435 1.00 26.50 261 TYR B O 1
ATOM 7608 N N . THR B 1 245 ? 32.295 -14.140 38.346 1.00 26.85 262 THR B N 1
ATOM 7609 C CA . THR B 1 245 ? 31.672 -12.858 38.480 1.00 27.07 262 THR B CA 1
ATOM 7610 C C . THR B 1 245 ? 30.194 -13.107 38.435 1.00 27.70 262 THR B C 1
ATOM 7611 O O . THR B 1 245 ? 29.661 -13.484 37.403 1.00 26.72 262 THR B O 1
ATOM 7615 N N . ASP B 1 246 ? 29.531 -12.885 39.555 1.00 28.42 263 ASP B N 1
ATOM 7616 C CA . ASP B 1 246 ? 28.120 -13.117 39.622 1.00 29.87 263 ASP B CA 1
ATOM 7617 C C . ASP B 1 246 ? 27.417 -11.798 39.501 1.00 29.44 263 ASP B C 1
ATOM 7618 O O . ASP B 1 246 ? 27.423 -11.028 40.445 1.00 27.88 263 ASP B O 1
ATOM 7623 N N . PHE B 1 247 ? 26.787 -11.554 38.359 1.00 29.07 264 PHE B N 1
ATOM 7624 C CA . PHE B 1 247 ? 26.062 -10.320 38.147 1.00 29.81 264 PHE B CA 1
ATOM 7625 C C . PHE B 1 247 ? 24.664 -10.461 38.745 1.00 31.52 264 PHE B C 1
ATOM 7626 O O . PHE B 1 247 ? 23.815 -11.173 38.207 1.00 31.76 264 PHE B O 1
ATOM 7634 N N . LEU B 1 248 ? 24.458 -9.789 39.870 1.00 31.15 265 LEU B N 1
ATOM 7635 C CA . LEU B 1 248 ? 23.183 -9.780 40.577 1.00 31.89 265 LEU B CA 1
ATOM 7636 C C . LEU B 1 248 ? 22.247 -8.752 40.040 1.00 32.36 265 LEU B C 1
ATOM 7637 O O . LEU B 1 248 ? 21.044 -8.957 40.063 1.00 33.01 265 LEU B O 1
ATOM 7642 N N . GLY B 1 249 ? 22.780 -7.644 39.552 1.00 32.44 266 GLY B N 1
ATOM 7643 C CA . GLY B 1 249 ? 21.940 -6.598 38.983 1.00 34.04 266 GLY B CA 1
ATOM 7644 C C . GLY B 1 249 ? 21.169 -5.805 40.016 1.00 33.42 266 GLY B C 1
ATOM 7645 O O . GLY B 1 249 ? 20.311 -5.009 39.670 1.00 35.20 266 GLY B O 1
ATOM 7646 N N . GLU B 1 250 ? 21.510 -5.976 41.286 1.00 34.50 267 GLU B N 1
ATOM 7647 C CA . GLU B 1 250 ? 20.692 -5.480 42.375 1.00 35.56 267 GLU B CA 1
ATOM 7648 C C . GLU B 1 250 ? 21.622 -4.989 43.472 1.00 33.98 267 GLU B C 1
ATOM 7649 O O . GLU B 1 250 ? 22.580 -5.657 43.832 1.00 33.25 267 GLU B O 1
ATOM 7655 N N . VAL B 1 251 ? 21.328 -3.798 43.964 1.00 34.82 268 VAL B N 1
ATOM 7656 C CA . VAL B 1 251 ? 22.114 -3.137 44.987 1.00 37.38 268 VAL B CA 1
ATOM 7657 C C . VAL B 1 251 ? 21.542 -3.527 46.353 1.00 36.71 268 VAL B C 1
ATOM 7658 O O . VAL B 1 251 ? 20.344 -3.718 46.480 1.00 32.36 268 VAL B O 1
ATOM 7662 N N . GLY B 1 252 ? 22.408 -3.621 47.359 1.00 36.82 269 GLY B N 1
ATOM 7663 C CA . GLY B 1 252 ? 22.017 -4.040 48.722 1.00 35.61 269 GLY B CA 1
ATOM 7664 C C . GLY B 1 252 ? 21.743 -5.528 48.822 1.00 34.59 269 GLY B C 1
ATOM 7665 O O . GLY B 1 252 ? 21.082 -5.977 49.734 1.00 35.34 269 GLY B O 1
ATOM 7666 N N . LYS B 1 253 ? 22.249 -6.308 47.880 1.00 35.48 270 LYS B N 1
ATOM 7667 C CA . LYS B 1 253 ? 21.919 -7.719 47.830 1.00 34.55 270 LYS B CA 1
ATOM 7668 C C . LYS B 1 253 ? 23.053 -8.542 48.367 1.00 34.52 270 LYS B C 1
ATOM 7669 O O . LYS B 1 253 ? 24.193 -8.466 47.861 1.00 32.66 270 LYS B O 1
ATOM 7675 N N . LYS B 1 254 ? 22.736 -9.343 49.380 1.00 32.07 271 LYS B N 1
ATOM 7676 C CA . LYS B 1 254 ? 23.699 -10.220 49.986 1.00 33.12 271 LYS B CA 1
ATOM 7677 C C . LYS B 1 254 ? 23.662 -11.586 49.314 1.00 31.56 271 LYS B C 1
ATOM 7678 O O . LYS B 1 254 ? 22.590 -12.100 48.995 1.00 31.13 271 LYS B O 1
ATOM 7684 N N . ALA B 1 255 ? 24.837 -12.177 49.104 1.00 31.70 272 ALA B N 1
ATOM 7685 C CA . ALA B 1 255 ? 24.899 -13.497 48.488 1.00 30.01 272 ALA B CA 1
ATOM 7686 C C . ALA B 1 255 ? 26.064 -14.275 49.033 1.00 30.36 272 ALA B C 1
ATOM 7687 O O . ALA B 1 255 ? 27.122 -13.723 49.323 1.00 28.93 272 ALA B O 1
ATOM 7689 N N . TYR B 1 256 ? 25.815 -15.567 49.199 1.00 31.06 273 TYR B N 1
ATOM 7690 C CA . TYR B 1 256 ? 26.762 -16.512 49.716 1.00 33.02 273 TYR B CA 1
ATOM 7691 C C . TYR B 1 256 ? 27.159 -17.409 48.571 1.00 33.43 273 TYR B C 1
ATOM 7692 O O . TYR B 1 256 ? 26.331 -17.709 47.694 1.00 36.58 273 TYR B O 1
ATOM 7701 N N . TYR B 1 257 ? 28.417 -17.826 48.566 1.00 31.10 274 TYR B N 1
ATOM 7702 C CA . TYR B 1 257 ? 28.942 -18.667 47.489 1.00 32.58 274 TYR B CA 1
ATOM 7703 C C . TYR B 1 257 ? 29.787 -19.785 48.028 1.00 32.79 274 TYR B C 1
ATOM 7704 O O . TYR B 1 257 ? 30.490 -19.626 49.015 1.00 33.86 274 TYR B O 1
ATOM 7713 N N . LYS B 1 258 ? 29.727 -20.918 47.350 1.00 35.82 275 LYS B N 1
ATOM 7714 C CA . LYS B 1 258 ? 30.691 -21.970 47.564 1.00 36.61 275 LYS B CA 1
ATOM 7715 C C . LYS B 1 258 ? 30.944 -22.617 46.244 1.00 36.05 275 LYS B C 1
ATOM 7716 O O . LYS B 1 258 ? 30.117 -22.529 45.324 1.00 36.54 275 LYS B O 1
ATOM 7722 N N . VAL B 1 259 ? 32.112 -23.239 46.147 1.00 35.07 276 VAL B N 1
ATOM 7723 C CA . VAL B 1 259 ? 32.606 -23.737 44.883 1.00 36.32 276 VAL B CA 1
ATOM 7724 C C . VAL B 1 259 ? 33.117 -25.164 45.066 1.00 36.84 276 VAL B C 1
ATOM 7725 O O . VAL B 1 259 ? 33.819 -25.475 46.027 1.00 40.85 276 VAL B O 1
ATOM 7729 N N . THR B 1 260 ? 32.773 -26.011 44.115 1.00 37.04 277 THR B N 1
ATOM 7730 C CA . THR B 1 260 ? 33.275 -27.370 44.048 1.00 38.90 277 THR B CA 1
ATOM 7731 C C . THR B 1 260 ? 34.002 -27.549 42.731 1.00 38.13 277 THR B C 1
ATOM 7732 O O . THR B 1 260 ? 33.726 -26.825 41.768 1.00 37.08 277 THR B O 1
ATOM 7736 N N . ALA B 1 261 ? 34.929 -28.504 42.698 1.00 39.38 278 ALA B N 1
ATOM 7737 C CA . ALA B 1 261 ? 35.553 -28.956 41.448 1.00 38.61 278 ALA B CA 1
ATOM 7738 C C . ALA B 1 261 ? 34.835 -30.203 40.992 1.00 39.04 278 ALA B C 1
ATOM 7739 O O . ALA B 1 261 ? 34.443 -31.031 41.804 1.00 40.59 278 ALA B O 1
ATOM 7741 N N . VAL B 1 262 ? 34.644 -30.314 39.687 1.00 40.14 279 VAL B N 1
ATOM 7742 C CA . VAL B 1 262 ? 33.918 -31.409 39.079 1.00 39.92 279 VAL B CA 1
ATOM 7743 C C . VAL B 1 262 ? 34.875 -32.019 38.058 1.00 42.90 279 VAL B C 1
ATOM 7744 O O . VAL B 1 262 ? 35.462 -31.278 37.260 1.00 42.24 279 VAL B O 1
ATOM 7748 N N . ASP B 1 263 ? 35.043 -33.350 38.093 1.00 41.57 280 ASP B N 1
ATOM 7749 C CA . ASP B 1 263 ? 35.893 -34.048 37.121 1.00 39.88 280 ASP B CA 1
ATOM 7750 C C . ASP B 1 263 ? 35.073 -34.413 35.906 1.00 38.60 280 ASP B C 1
ATOM 7751 O O . ASP B 1 263 ? 33.861 -34.176 35.869 1.00 38.54 280 ASP B O 1
ATOM 7756 N N . TYR B 1 264 ? 35.725 -34.996 34.913 1.00 37.25 281 TYR B N 1
ATOM 7757 C CA . TYR B 1 264 ? 35.047 -35.356 33.672 1.00 40.15 281 TYR B CA 1
ATOM 7758 C C . TYR B 1 264 ? 33.989 -36.441 33.810 1.00 41.28 281 TYR B C 1
ATOM 7759 O O . TYR B 1 264 ? 33.045 -36.486 33.020 1.00 45.82 281 TYR B O 1
ATOM 7768 N N . ALA B 1 265 ? 34.143 -37.281 34.834 1.00 43.12 282 ALA B N 1
ATOM 7769 C CA . ALA B 1 265 ? 33.129 -38.253 35.228 1.00 43.11 282 ALA B CA 1
ATOM 7770 C C . ALA B 1 265 ? 31.952 -37.603 35.953 1.00 43.55 282 ALA B C 1
ATOM 7771 O O . ALA B 1 265 ? 30.988 -38.286 36.292 1.00 44.29 282 ALA B O 1
ATOM 7773 N N . LEU B 1 266 ? 32.045 -36.296 36.197 1.00 42.74 283 LEU B N 1
ATOM 7774 C CA . LEU B 1 266 ? 31.020 -35.499 36.866 1.00 43.66 283 LEU B CA 1
ATOM 7775 C C . LEU B 1 266 ? 30.910 -35.840 38.349 1.00 44.65 283 LEU B C 1
ATOM 7776 O O . LEU B 1 266 ? 29.900 -35.558 38.982 1.00 47.59 283 LEU B O 1
ATOM 7781 N N . ASN B 1 267 ? 31.978 -36.401 38.918 1.00 45.72 284 ASN B N 1
ATOM 7782 C CA . ASN B 1 267 ? 32.083 -36.483 40.368 1.00 45.13 284 ASN B CA 1
ATOM 7783 C C . ASN B 1 267 ? 32.382 -35.075 40.807 1.00 45.62 284 ASN B C 1
ATOM 7784 O O . ASN B 1 267 ? 33.097 -34.347 40.124 1.00 45.15 284 ASN B O 1
ATOM 7789 N N . GLU B 1 268 ? 31.844 -34.708 41.950 1.00 45.34 285 GLU B N 1
ATOM 7790 C CA . GLU B 1 268 ? 31.960 -33.369 42.455 1.00 46.86 285 GLU B CA 1
ATOM 7791 C C . GLU B 1 268 ? 32.785 -33.414 43.724 1.00 46.01 285 GLU B C 1
ATOM 7792 O O . GLU B 1 268 ? 32.629 -34.317 44.531 1.00 49.39 285 GLU B O 1
ATOM 7798 N N . SER B 1 269 ? 33.664 -32.432 43.901 1.00 47.86 286 SER B N 1
ATOM 7799 C CA . SER B 1 269 ? 34.434 -32.316 45.135 1.00 50.46 286 SER B CA 1
ATOM 7800 C C . SER B 1 269 ? 33.487 -31.996 46.269 1.00 48.64 286 SER B C 1
ATOM 7801 O O . SER B 1 269 ? 32.290 -31.784 46.067 1.00 48.58 286 SER B O 1
ATOM 7804 N N . ASN B 1 270 ? 34.029 -31.946 47.467 1.00 47.36 287 ASN B N 1
ATOM 7805 C CA . ASN B 1 270 ? 33.254 -31.419 48.560 1.00 53.01 287 ASN B CA 1
ATOM 7806 C C . ASN B 1 270 ? 33.219 -29.894 48.398 1.00 54.35 287 ASN B C 1
ATOM 7807 O O . ASN B 1 270 ? 33.878 -29.326 47.511 1.00 51.33 287 ASN B O 1
ATOM 7812 N N . ASP B 1 271 ? 32.418 -29.258 49.248 1.00 53.48 288 ASP B N 1
ATOM 7813 C CA . ASP B 1 271 ? 32.300 -27.807 49.304 1.00 48.99 288 ASP B CA 1
ATOM 7814 C C . ASP B 1 271 ? 33.580 -27.098 49.747 1.00 46.71 288 ASP B C 1
ATOM 7815 O O . ASP B 1 271 ? 34.190 -27.479 50.754 1.00 45.96 288 ASP B O 1
ATOM 7820 N N . SER B 1 272 ? 33.968 -26.055 49.005 1.00 42.66 289 SER B N 1
ATOM 7821 C CA . SER B 1 272 ? 34.881 -25.032 49.535 1.00 43.76 289 SER B CA 1
ATOM 7822 C C . SER B 1 272 ? 34.205 -24.360 50.727 1.00 40.99 289 SER B C 1
ATOM 7823 O O . SER B 1 272 ? 33.009 -24.550 50.957 1.00 39.46 289 SER B O 1
ATOM 7826 N N . GLN B 1 273 ? 34.965 -23.554 51.452 1.00 43.00 290 GLN B N 1
ATOM 7827 C CA . GLN B 1 273 ? 34.398 -22.545 52.339 1.00 45.45 290 GLN B CA 1
ATOM 7828 C C . GLN B 1 273 ? 33.274 -21.790 51.634 1.00 44.18 290 GLN B C 1
ATOM 7829 O O . GLN B 1 273 ? 33.287 -21.594 50.416 1.00 41.86 290 GLN B O 1
ATOM 7835 N N . THR B 1 274 ? 32.335 -21.329 52.431 1.00 42.32 291 THR B N 1
ATOM 7836 C CA . THR B 1 274 ? 31.319 -20.426 51.976 1.00 41.14 291 THR B CA 1
ATOM 7837 C C . THR B 1 274 ? 31.862 -19.040 52.209 1.00 39.62 291 THR B C 1
ATOM 7838 O O . THR B 1 274 ? 32.388 -18.769 53.278 1.00 37.71 291 THR B O 1
ATOM 7842 N N . VAL B 1 275 ? 31.740 -18.182 51.199 1.00 37.49 292 VAL B N 1
ATOM 7843 C CA . VAL B 1 275 ? 32.036 -16.742 51.335 1.00 36.29 292 VAL B CA 1
ATOM 7844 C C . VAL B 1 275 ? 30.795 -15.988 50.952 1.00 33.20 292 VAL B C 1
ATOM 7845 O O . VAL B 1 275 ? 29.953 -16.522 50.237 1.00 35.25 292 VAL B O 1
ATOM 7849 N N . SER B 1 276 ? 30.716 -14.739 51.390 1.00 31.95 293 SER B N 1
ATOM 7850 C CA . SER B 1 276 ? 29.588 -13.885 51.095 1.00 31.35 293 SER B CA 1
ATOM 7851 C C . SER B 1 276 ? 29.987 -12.424 50.985 1.00 30.23 293 SER B C 1
ATOM 7852 O O . SER B 1 276 ? 31.031 -12.003 51.458 1.00 31.05 293 SER B O 1
ATOM 7855 N N . ALA B 1 277 ? 29.111 -11.655 50.366 1.00 27.57 294 ALA B N 1
ATOM 7856 C CA . ALA B 1 277 ? 29.303 -10.238 50.256 1.00 27.21 294 ALA B CA 1
ATOM 7857 C C . ALA B 1 277 ? 27.965 -9.631 49.934 1.00 26.01 294 ALA B C 1
ATOM 7858 O O . ALA B 1 277 ? 26.996 -10.341 49.650 1.00 24.68 294 ALA B O 1
ATOM 7860 N N . THR B 1 278 ? 27.917 -8.309 49.973 1.00 26.72 295 THR B N 1
ATOM 7861 C CA . THR B 1 278 ? 26.680 -7.585 49.765 1.00 27.39 295 THR B CA 1
ATOM 7862 C C . THR B 1 278 ? 26.978 -6.434 48.870 1.00 28.08 295 THR B C 1
ATOM 7863 O O . THR B 1 278 ? 27.920 -5.672 49.118 1.00 27.71 295 THR B O 1
ATOM 7867 N N . THR B 1 279 ? 26.169 -6.307 47.821 1.00 28.88 296 THR B N 1
ATOM 7868 C CA . THR B 1 279 ? 26.334 -5.227 46.886 1.00 28.97 296 THR B CA 1
ATOM 7869 C C . THR B 1 279 ? 25.925 -3.926 47.537 1.00 28.42 296 THR B C 1
ATOM 7870 O O . THR B 1 279 ? 25.166 -3.905 48.468 1.00 27.88 296 THR B O 1
ATOM 7874 N N . TYR B 1 280 ? 26.467 -2.842 47.034 1.00 29.55 297 TYR B N 1
ATOM 7875 C CA . TYR B 1 280 ? 26.291 -1.534 47.645 1.00 29.01 297 TYR B CA 1
ATOM 7876 C C . TYR B 1 280 ? 26.380 -0.519 46.517 1.00 28.15 297 TYR B C 1
ATOM 7877 O O . TYR B 1 280 ? 27.028 -0.794 45.491 1.00 25.02 297 TYR B O 1
ATOM 7886 N N . PRO B 1 281 ? 25.723 0.645 46.703 1.00 28.85 298 PRO B N 1
ATOM 7887 C CA . PRO B 1 281 ? 25.782 1.702 45.713 1.00 28.05 298 PRO B CA 1
ATOM 7888 C C . PRO B 1 281 ? 27.194 2.191 45.526 1.00 27.51 298 PRO B C 1
ATOM 7889 O O . PRO B 1 281 ? 27.948 2.310 46.487 1.00 25.19 298 PRO B O 1
ATOM 7893 N N . MET B 1 282 ? 27.545 2.466 44.284 1.00 26.59 299 MET B N 1
ATOM 7894 C CA . MET B 1 282 ? 28.873 2.947 43.981 1.00 27.47 299 MET B CA 1
ATOM 7895 C C . MET B 1 282 ? 28.850 4.318 43.338 1.00 26.33 299 MET B C 1
ATOM 7896 O O . MET B 1 282 ? 28.006 4.631 42.507 1.00 27.43 299 MET B O 1
ATOM 7901 N N . THR B 1 283 ? 29.827 5.113 43.725 1.00 26.28 300 THR B N 1
ATOM 7902 C CA . THR B 1 283 ? 30.112 6.356 43.063 1.00 28.32 300 THR B CA 1
ATOM 7903 C C . THR B 1 283 ? 30.817 6.056 41.721 1.00 26.88 300 THR B C 1
ATOM 7904 O O . THR B 1 283 ? 31.229 4.910 41.429 1.00 28.34 300 THR B O 1
ATOM 7908 N N . ASP B 1 284 ? 31.002 7.104 40.946 1.00 27.36 301 ASP B N 1
ATOM 7909 C CA . ASP B 1 284 ? 31.780 7.020 39.722 1.00 28.95 301 ASP B CA 1
ATOM 7910 C C . ASP B 1 284 ? 33.208 6.712 40.026 1.00 30.25 301 ASP B C 1
ATOM 7911 O O . ASP B 1 284 ? 33.835 5.955 39.280 1.00 31.06 301 ASP B O 1
ATOM 7916 N N . GLU B 1 285 ? 33.730 7.279 41.113 1.00 30.44 302 GLU B N 1
ATOM 7917 C CA . GLU B 1 285 ? 35.107 7.008 41.506 1.00 31.32 302 GLU B CA 1
ATOM 7918 C C . GLU B 1 285 ? 35.280 5.524 41.753 1.00 28.54 302 GLU B C 1
ATOM 7919 O O . GLU B 1 285 ? 36.220 4.900 41.269 1.00 29.63 302 GLU B O 1
ATOM 7925 N N . GLN B 1 286 ? 34.352 4.964 42.506 1.00 27.29 303 GLN B N 1
ATOM 7926 C CA . GLN B 1 286 ? 34.352 3.543 42.787 1.00 26.35 303 GLN B CA 1
ATOM 7927 C C . GLN B 1 286 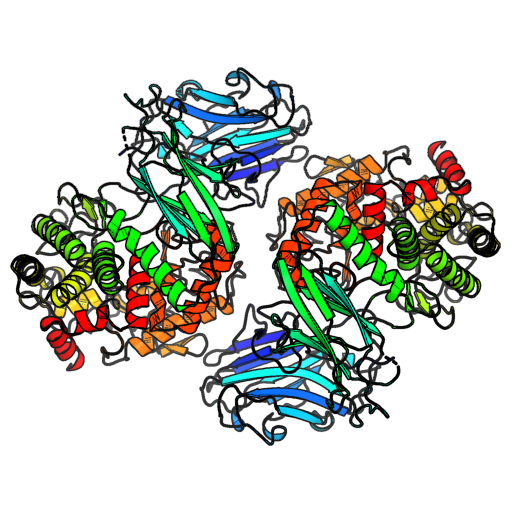? 34.205 2.708 41.530 1.00 25.46 303 GLN B C 1
ATOM 7928 O O . GLN B 1 286 ? 34.873 1.647 41.387 1.00 24.15 303 GLN B O 1
ATOM 7934 N N . LEU B 1 287 ? 33.334 3.152 40.618 1.00 25.22 304 LEU B N 1
ATOM 7935 C CA . LEU B 1 287 ? 33.191 2.435 39.348 1.00 24.43 304 LEU B CA 1
ATOM 7936 C C . LEU B 1 287 ? 34.501 2.400 38.578 1.00 23.23 304 LEU B C 1
ATOM 7937 O O . LEU B 1 287 ? 34.897 1.362 38.068 1.00 22.62 304 LEU B O 1
ATOM 7942 N N . LEU B 1 288 ? 35.188 3.530 38.554 1.00 23.23 305 LEU B N 1
ATOM 7943 C CA . LEU B 1 288 ? 36.468 3.624 37.908 1.00 24.70 305 LEU B CA 1
ATOM 7944 C C . LEU B 1 288 ? 37.460 2.686 38.549 1.00 24.86 305 LEU B C 1
ATOM 7945 O O . LEU B 1 288 ? 38.173 2.021 37.851 1.00 24.67 305 LEU B O 1
ATOM 7950 N N . ASP B 1 289 ? 37.495 2.640 39.879 1.00 24.78 306 ASP B N 1
ATOM 7951 C CA . ASP B 1 289 ? 38.393 1.752 40.562 1.00 25.84 306 ASP B CA 1
ATOM 7952 C C . ASP B 1 289 ? 38.134 0.323 40.120 1.00 24.77 306 ASP B C 1
ATOM 7953 O O . ASP B 1 289 ? 39.063 -0.445 39.872 1.00 23.99 306 ASP B O 1
ATOM 7958 N N . MET B 1 290 ? 36.860 -0.040 40.101 1.00 25.30 307 MET B N 1
ATOM 7959 C CA . MET B 1 290 ? 36.433 -1.392 39.774 1.00 26.15 307 MET B CA 1
ATOM 7960 C C . MET B 1 290 ? 36.816 -1.733 38.345 1.00 25.40 307 MET B C 1
ATOM 7961 O O . MET B 1 290 ? 37.362 -2.786 38.096 1.00 26.58 307 MET B O 1
ATOM 7966 N N . VAL B 1 291 ? 36.515 -0.843 37.422 1.00 26.35 308 VAL B N 1
ATOM 7967 C CA . VAL B 1 291 ? 36.841 -1.098 36.015 1.00 25.58 308 VAL B CA 1
ATOM 7968 C C . VAL B 1 291 ? 38.357 -1.225 35.859 1.00 25.19 308 VAL B C 1
ATOM 7969 O O . VAL B 1 291 ? 38.820 -2.174 35.242 1.00 25.50 308 VAL B O 1
ATOM 7973 N N . GLN B 1 292 ? 39.120 -0.322 36.471 1.00 25.93 309 GLN B N 1
ATOM 7974 C CA . GLN B 1 292 ? 40.579 -0.408 36.407 1.00 25.82 309 GLN B CA 1
ATOM 7975 C C . GLN B 1 292 ? 41.069 -1.751 36.917 1.00 27.35 309 GLN B C 1
ATOM 7976 O O . GLN B 1 292 ? 41.868 -2.436 36.266 1.00 27.34 309 GLN B O 1
ATOM 7982 N N . GLU B 1 293 ? 40.520 -2.159 38.057 1.00 27.99 310 GLU B N 1
ATOM 7983 C CA . GLU B 1 293 ? 40.936 -3.365 38.734 1.00 27.82 310 GLU B CA 1
ATOM 7984 C C . GLU B 1 293 ? 40.565 -4.613 37.970 1.00 26.18 310 GLU B C 1
ATOM 7985 O O . GLU B 1 293 ? 41.390 -5.522 37.825 1.00 25.70 310 GLU B O 1
ATOM 7991 N N . ALA B 1 294 ? 39.315 -4.703 37.535 1.00 24.92 311 ALA B N 1
ATOM 7992 C CA . ALA B 1 294 ? 38.893 -5.884 36.803 1.00 24.79 311 ALA B CA 1
ATOM 7993 C C . ALA B 1 294 ? 39.765 -6.079 35.568 1.00 24.53 311 ALA B C 1
ATOM 7994 O O . ALA B 1 294 ? 40.136 -7.210 35.233 1.00 25.01 311 ALA B O 1
ATOM 7996 N N . ASN B 1 295 ? 40.073 -4.983 34.884 1.00 23.08 312 ASN B N 1
ATOM 7997 C CA . ASN B 1 295 ? 40.903 -5.072 33.668 1.00 24.27 312 ASN B CA 1
ATOM 7998 C C . ASN B 1 295 ? 42.355 -5.395 34.007 1.00 24.38 312 ASN B C 1
ATOM 7999 O O . ASN B 1 295 ? 43.049 -6.061 33.245 1.00 24.53 312 ASN B O 1
ATOM 8004 N N . PHE B 1 296 ? 42.788 -4.938 35.178 1.00 25.37 313 PHE B N 1
ATOM 8005 C CA . PHE B 1 296 ? 44.136 -5.176 35.666 1.00 24.31 313 PHE B CA 1
ATOM 8006 C C . PHE B 1 296 ? 44.329 -6.660 35.928 1.00 24.68 313 PHE B C 1
ATOM 8007 O O . PHE B 1 296 ? 45.414 -7.209 35.687 1.00 23.81 313 PHE B O 1
ATOM 8015 N N . ARG B 1 297 ? 43.259 -7.323 36.367 1.00 24.46 314 ARG B N 1
ATOM 8016 C CA . ARG B 1 297 ? 43.317 -8.758 36.657 1.00 24.38 314 ARG B CA 1
ATOM 8017 C C . ARG B 1 297 ? 43.844 -9.570 35.487 1.00 23.62 314 ARG B C 1
ATOM 8018 O O . ARG B 1 297 ? 44.633 -10.479 35.670 1.00 24.02 314 ARG B O 1
ATOM 8026 N N . TYR B 1 298 ? 43.373 -9.240 34.291 1.00 22.48 315 TYR B N 1
ATOM 8027 C CA . TYR B 1 298 ? 43.832 -9.864 33.094 1.00 22.62 315 TYR B CA 1
ATOM 8028 C C . TYR B 1 298 ? 45.368 -9.989 33.034 1.00 22.58 315 TYR B C 1
ATOM 8029 O O . TYR B 1 298 ? 45.897 -11.022 32.659 1.00 23.51 315 TYR B O 1
ATOM 8038 N N . TYR B 1 299 ? 46.053 -8.920 33.417 1.00 22.76 316 TYR B N 1
ATOM 8039 C CA . TYR B 1 299 ? 47.487 -8.786 33.307 1.00 23.05 316 TYR B CA 1
ATOM 8040 C C . TYR B 1 299 ? 48.223 -9.213 34.544 1.00 24.75 316 TYR B C 1
ATOM 8041 O O . TYR B 1 299 ? 49.428 -9.420 34.485 1.00 24.55 316 TYR B O 1
ATOM 8050 N N . TRP B 1 300 ? 47.499 -9.339 35.655 1.00 25.46 317 TRP B N 1
ATOM 8051 C CA . TRP B 1 300 ? 48.073 -9.777 36.899 1.00 24.97 317 TRP B CA 1
ATOM 8052 C C . TRP B 1 300 ? 47.834 -11.290 37.096 1.00 26.05 317 TRP B C 1
ATOM 8053 O O . TRP B 1 300 ? 48.674 -12.096 36.704 1.00 26.21 317 TRP B O 1
ATOM 8064 N N . GLU B 1 301 ? 46.706 -11.703 37.659 1.00 26.45 318 GLU B N 1
ATOM 8065 C CA . GLU B 1 301 ? 46.457 -13.139 37.830 1.00 25.64 318 GLU B CA 1
ATOM 8066 C C . GLU B 1 301 ? 46.285 -13.858 36.489 1.00 25.78 318 GLU B C 1
ATOM 8067 O O . GLU B 1 301 ? 46.604 -15.046 36.339 1.00 26.49 318 GLU B O 1
ATOM 8073 N N . GLY B 1 302 ? 45.772 -13.135 35.511 1.00 24.94 319 GLY B N 1
ATOM 8074 C CA . GLY B 1 302 ? 45.602 -13.672 34.181 1.00 26.63 319 GLY B CA 1
ATOM 8075 C C . GLY B 1 302 ? 46.881 -13.719 33.378 1.00 27.67 319 GLY B C 1
ATOM 8076 O O . GLY B 1 302 ? 46.862 -14.219 32.251 1.00 28.56 319 GLY B O 1
ATOM 8077 N N . ALA B 1 303 ? 47.993 -13.208 33.920 1.00 28.56 320 ALA B N 1
ATOM 8078 C CA . ALA B 1 303 ? 49.258 -13.222 33.185 1.00 27.80 320 ALA B CA 1
ATOM 8079 C C . ALA B 1 303 ? 49.719 -14.635 32.955 1.00 27.88 320 ALA B C 1
ATOM 8080 O O . ALA B 1 303 ? 49.479 -15.525 33.776 1.00 27.05 320 ALA B O 1
ATOM 8082 N N . GLU B 1 304 ? 50.376 -14.838 31.820 1.00 25.92 321 GLU B N 1
ATOM 8083 C CA . GLU B 1 304 ? 51.049 -16.081 31.558 1.00 25.54 321 GLU B CA 1
ATOM 8084 C C . GLU B 1 304 ? 52.088 -16.159 32.659 1.00 26.50 321 GLU B C 1
ATOM 8085 O O . GLU B 1 304 ? 52.877 -15.214 32.806 1.00 23.91 321 GLU B O 1
ATOM 8091 N N . PRO B 1 305 ? 52.071 -17.253 33.460 1.00 29.30 322 PRO B N 1
ATOM 8092 C CA . PRO B 1 305 ? 52.835 -17.227 34.740 1.00 30.51 322 PRO B CA 1
ATOM 8093 C C . PRO B 1 305 ? 54.353 -17.232 34.625 1.00 30.45 322 PRO B C 1
ATOM 8094 O O . PRO B 1 305 ? 55.012 -16.722 35.507 1.00 30.91 322 PRO B O 1
ATOM 8098 N N . ASN B 1 306 ? 54.919 -17.790 33.561 1.00 31.92 323 ASN B N 1
ATOM 8099 C CA . ASN B 1 306 ? 56.382 -17.876 33.473 1.00 32.01 323 ASN B CA 1
ATOM 8100 C C . ASN B 1 306 ? 56.982 -16.539 33.093 1.00 29.13 323 ASN B C 1
ATOM 8101 O O . ASN B 1 306 ? 57.960 -16.128 33.669 1.00 29.38 323 ASN B O 1
ATOM 8106 N N . SER B 1 307 ? 56.355 -15.859 32.146 1.00 27.87 324 SER B N 1
ATOM 8107 C CA . SER B 1 307 ? 56.803 -14.569 31.646 1.00 27.66 324 SER B CA 1
ATOM 8108 C C . SER B 1 307 ? 56.242 -13.426 32.441 1.00 24.90 324 SER B C 1
ATOM 8109 O O . SER B 1 307 ? 56.793 -12.341 32.422 1.00 23.74 324 SER B O 1
ATOM 8112 N N . GLY B 1 308 ? 55.100 -13.644 33.068 1.00 24.66 325 GLY B N 1
ATOM 8113 C CA . GLY B 1 308 ? 54.370 -12.556 33.707 1.00 26.51 325 GLY B CA 1
ATOM 8114 C C . GLY B 1 308 ? 53.740 -11.562 32.748 1.00 25.49 325 GLY B C 1
ATOM 8115 O O . GLY B 1 308 ? 53.313 -10.487 33.164 1.00 24.80 325 GLY B O 1
ATOM 8116 N N . LEU B 1 309 ? 53.632 -11.941 31.480 1.00 26.37 326 LEU B N 1
ATOM 8117 C CA . LEU B 1 309 ? 53.162 -11.039 30.428 1.00 25.55 326 LEU B CA 1
ATOM 8118 C C . LEU B 1 309 ? 51.778 -11.421 29.947 1.00 25.78 326 LEU B C 1
ATOM 8119 O O . LEU B 1 309 ? 51.203 -12.412 30.374 1.00 26.98 326 LEU B O 1
ATOM 8124 N N . ALA B 1 310 ? 51.250 -10.618 29.045 1.00 24.93 327 ALA B N 1
ATOM 8125 C CA . ALA B 1 310 ? 49.847 -10.634 28.740 1.00 25.07 327 ALA B CA 1
ATOM 8126 C C . ALA B 1 310 ? 49.571 -11.667 27.697 1.00 25.22 327 ALA B C 1
ATOM 8127 O O . ALA B 1 310 ? 50.235 -11.694 26.654 1.00 23.11 327 ALA B O 1
ATOM 8129 N N . ARG B 1 311 ? 48.561 -12.487 27.947 1.00 25.57 328 ARG B N 1
ATOM 8130 C CA . ARG B 1 311 ? 48.107 -13.406 26.917 1.00 26.61 328 ARG B CA 1
ATOM 8131 C C . ARG B 1 311 ? 47.416 -12.631 25.838 1.00 25.56 328 ARG B C 1
ATOM 8132 O O . ARG B 1 311 ? 46.820 -11.593 26.093 1.00 26.11 328 ARG B O 1
ATOM 8140 N N . GLU B 1 312 ? 47.502 -13.143 24.626 1.00 25.95 329 GLU B N 1
ATOM 8141 C CA . GLU B 1 312 ? 46.810 -12.556 23.529 1.00 25.13 329 GLU B CA 1
ATOM 8142 C C . GLU B 1 312 ? 45.345 -12.440 23.881 1.00 25.23 329 GLU B C 1
ATOM 8143 O O . GLU B 1 312 ? 44.747 -11.403 23.692 1.00 26.24 329 GLU B O 1
ATOM 8149 N N . ASN B 1 313 ? 44.765 -13.522 24.365 1.00 27.08 330 ASN B N 1
ATOM 8150 C CA . ASN B 1 313 ? 43.384 -13.496 24.837 1.00 25.90 330 ASN B CA 1
ATOM 8151 C C . ASN B 1 313 ? 43.120 -14.627 25.788 1.00 26.60 330 ASN B C 1
ATOM 8152 O O . ASN B 1 313 ? 43.888 -15.602 25.839 1.00 29.06 330 ASN B O 1
ATOM 8157 N N . ILE B 1 314 ? 42.004 -14.507 26.508 1.00 26.85 331 ILE B N 1
ATOM 8158 C CA . ILE B 1 314 ? 41.553 -15.517 27.457 1.00 26.33 331 ILE B CA 1
ATOM 8159 C C . ILE B 1 314 ? 40.063 -15.730 27.261 1.00 26.80 331 ILE B C 1
ATOM 8160 O O . ILE B 1 314 ? 39.305 -14.752 27.297 1.00 26.41 331 ILE B O 1
ATOM 8165 N N . PRO B 1 315 ? 39.616 -16.970 27.032 1.00 26.89 332 PRO B N 1
ATOM 8166 C CA . PRO B 1 315 ? 40.449 -18.137 26.839 1.00 25.20 332 PRO B CA 1
ATOM 8167 C C . PRO B 1 315 ? 41.113 -18.156 25.448 1.00 26.30 332 PRO B C 1
ATOM 8168 O O . PRO B 1 315 ? 40.468 -17.957 24.419 1.00 24.45 332 PRO B O 1
ATOM 8172 N N . GLY B 1 316 ? 42.427 -18.338 25.445 1.00 26.04 333 GLY B N 1
ATOM 8173 C CA . GLY B 1 316 ? 43.172 -18.539 24.222 1.00 26.34 333 GLY B CA 1
ATOM 8174 C C . GLY B 1 316 ? 44.287 -19.538 24.454 1.00 26.05 333 GLY B C 1
ATOM 8175 O O . GLY B 1 316 ? 44.105 -20.517 25.163 1.00 24.74 333 GLY B O 1
ATOM 8176 N N . ARG B 1 317 ? 45.443 -19.277 23.856 1.00 25.67 334 ARG B N 1
ATOM 8177 C CA . ARG B 1 317 ? 46.626 -20.071 24.135 1.00 27.93 334 ARG B CA 1
ATOM 8178 C C . ARG B 1 317 ? 46.962 -19.794 25.577 1.00 29.93 334 ARG B C 1
ATOM 8179 O O . ARG B 1 317 ? 46.741 -18.684 26.050 1.00 33.77 334 ARG B O 1
ATOM 8187 N N . ASN B 1 318 ? 47.446 -20.799 26.283 1.00 32.47 335 ASN B N 1
ATOM 8188 C CA . ASN B 1 318 ? 47.810 -20.647 27.697 1.00 38.01 335 ASN B CA 1
ATOM 8189 C C . ASN B 1 318 ? 49.182 -20.038 27.783 1.00 34.59 335 ASN B C 1
ATOM 8190 O O . ASN B 1 318 ? 49.507 -19.358 28.758 1.00 33.48 335 ASN B O 1
ATOM 8195 N N . ASP B 1 319 ? 49.995 -20.315 26.767 1.00 32.31 336 ASP B N 1
ATOM 8196 C CA . ASP B 1 319 ? 51.421 -20.012 26.821 1.00 32.57 336 ASP B CA 1
ATOM 8197 C C . ASP B 1 319 ? 51.824 -18.803 26.016 1.00 30.34 336 ASP B C 1
ATOM 8198 O O . ASP B 1 319 ? 52.863 -18.217 26.291 1.00 31.22 336 ASP B O 1
ATOM 8203 N N . MET B 1 320 ? 51.011 -18.423 25.035 1.00 27.52 337 MET B N 1
ATOM 8204 C CA . MET B 1 320 ? 51.383 -17.375 24.122 1.00 26.90 337 MET B CA 1
ATOM 8205 C C . MET B 1 320 ? 51.049 -16.019 24.679 1.00 27.39 337 MET B C 1
ATOM 8206 O O . MET B 1 320 ? 49.883 -15.705 24.939 1.00 31.42 337 MET B O 1
ATOM 8211 N N . ILE B 1 321 ? 52.076 -15.202 24.818 1.00 27.48 338 ILE B N 1
ATOM 8212 C CA . ILE B 1 321 ? 51.899 -13.819 25.184 1.00 26.26 338 ILE B CA 1
ATOM 8213 C C . ILE B 1 321 ? 52.012 -12.951 23.955 1.00 26.04 338 ILE B C 1
ATOM 8214 O O . ILE B 1 321 ? 52.602 -13.346 22.946 1.00 27.27 338 ILE B O 1
ATOM 8219 N N . ALA B 1 322 ? 51.377 -11.794 24.036 1.00 24.55 339 ALA B N 1
ATOM 8220 C CA . ALA B 1 322 ? 51.366 -10.820 22.983 1.00 25.19 339 ALA B CA 1
ATOM 8221 C C . ALA B 1 322 ? 52.146 -9.624 23.523 1.00 24.86 339 ALA B C 1
ATOM 8222 O O . ALA B 1 322 ? 51.870 -9.139 24.615 1.00 24.01 339 ALA B O 1
ATOM 8224 N N . THR B 1 323 ? 53.160 -9.188 22.783 1.00 25.21 340 THR B N 1
ATOM 8225 C CA . THR B 1 323 ? 54.103 -8.182 23.296 1.00 25.01 340 THR B CA 1
ATOM 8226 C C . THR B 1 323 ? 53.512 -6.789 23.382 1.00 24.82 340 THR B C 1
ATOM 8227 O O . THR B 1 323 ? 53.810 -6.062 24.332 1.00 26.04 340 THR B O 1
ATOM 8231 N N . GLY B 1 324 ? 52.691 -6.405 22.402 1.00 23.25 341 GLY B N 1
ATOM 8232 C CA . GLY B 1 324 ? 52.017 -5.116 22.465 1.00 23.89 341 GLY B CA 1
ATOM 8233 C C . GLY B 1 324 ? 51.094 -4.996 23.667 1.00 23.75 341 GLY B C 1
ATOM 8234 O O . GLY B 1 324 ? 51.208 -4.062 24.448 1.00 23.57 341 GLY B O 1
ATOM 8235 N N . ALA B 1 325 ? 50.181 -5.954 23.778 1.00 24.74 342 ALA B N 1
ATOM 8236 C CA . ALA B 1 325 ? 49.269 -6.088 24.892 1.00 23.52 342 ALA B CA 1
ATOM 8237 C C . ALA B 1 325 ? 50.015 -6.118 26.216 1.00 23.62 342 ALA B C 1
ATOM 8238 O O . ALA B 1 325 ? 49.532 -5.611 27.218 1.00 23.64 342 ALA B O 1
ATOM 8240 N N . SER B 1 326 ? 51.175 -6.750 26.217 1.00 23.67 343 SER B N 1
ATOM 8241 C CA . SER B 1 326 ? 52.019 -6.794 27.407 1.00 22.66 343 SER B CA 1
ATOM 8242 C C . SER B 1 326 ? 52.544 -5.448 27.815 1.00 22.41 343 SER B C 1
ATOM 8243 O O . SER B 1 326 ? 52.585 -5.115 29.014 1.00 24.06 343 SER B O 1
ATOM 8246 N N . GLY B 1 327 ? 52.937 -4.663 26.830 1.00 21.68 344 GLY B N 1
ATOM 8247 C CA . GLY B 1 327 ? 53.315 -3.269 27.057 1.00 21.82 344 GLY B CA 1
ATOM 8248 C C . GLY B 1 327 ? 52.172 -2.492 27.660 1.00 22.77 344 GLY B C 1
ATOM 8249 O O . GLY B 1 327 ? 52.359 -1.738 28.623 1.00 24.36 344 GLY B O 1
ATOM 8250 N N . PHE B 1 328 ? 50.975 -2.697 27.117 1.00 22.46 345 PHE B N 1
ATOM 8251 C CA . PHE B 1 328 ? 49.783 -2.060 27.695 1.00 22.95 345 PHE B CA 1
ATOM 8252 C C . PHE B 1 328 ? 49.586 -2.556 29.126 1.00 22.75 345 PHE B C 1
ATOM 8253 O O . PHE B 1 328 ? 49.332 -1.763 30.047 1.00 22.43 345 PHE B O 1
ATOM 8261 N N . GLY B 1 329 ? 49.701 -3.861 29.309 1.00 22.17 346 GLY B N 1
ATOM 8262 C CA . GLY B 1 329 ? 49.470 -4.458 30.609 1.00 23.52 346 GLY B CA 1
ATOM 8263 C C . GLY B 1 329 ? 50.509 -4.089 31.642 1.00 23.10 346 GLY B C 1
ATOM 8264 O O . GLY B 1 329 ? 50.207 -3.978 32.809 1.00 22.52 346 GLY B O 1
ATOM 8265 N N . ILE B 1 330 ? 51.745 -3.954 31.190 1.00 24.50 347 ILE B N 1
ATOM 8266 C CA . ILE B 1 330 ? 52.840 -3.381 31.971 1.00 25.72 347 ILE B CA 1
ATOM 8267 C C . ILE B 1 330 ? 52.432 -2.030 32.562 1.00 24.86 347 ILE B C 1
ATOM 8268 O O . ILE B 1 330 ? 52.651 -1.761 33.738 1.00 23.77 347 ILE B O 1
ATOM 8273 N N . MET B 1 331 ? 51.796 -1.209 31.747 1.00 24.01 348 MET B N 1
ATOM 8274 C CA . MET B 1 331 ? 51.261 0.069 32.203 1.00 23.71 348 MET B CA 1
ATOM 8275 C C . MET B 1 331 ? 50.058 -0.068 33.121 1.00 24.24 348 MET B C 1
ATOM 8276 O O . MET B 1 331 ? 49.939 0.691 34.081 1.00 23.80 348 MET B O 1
ATOM 8281 N N . ALA B 1 332 ? 49.195 -1.054 32.842 1.00 24.53 349 ALA B N 1
ATOM 8282 C CA . ALA B 1 332 ? 48.066 -1.361 33.717 1.00 24.23 349 ALA B CA 1
ATOM 8283 C C . ALA B 1 332 ? 48.571 -1.793 35.074 1.00 24.11 349 ALA B C 1
ATOM 8284 O O . ALA B 1 332 ? 47.969 -1.448 36.073 1.00 23.78 349 ALA B O 1
ATOM 8286 N N . ILE B 1 333 ? 49.673 -2.534 35.094 1.00 23.99 350 ILE B N 1
ATOM 8287 C CA . ILE B 1 333 ? 50.221 -3.030 36.333 1.00 25.37 350 ILE B CA 1
ATOM 8288 C C . ILE B 1 333 ? 50.771 -1.884 37.138 1.00 25.16 350 ILE B C 1
ATOM 8289 O O . ILE B 1 333 ? 50.481 -1.763 38.327 1.00 28.19 350 ILE B O 1
ATOM 8294 N N . VAL B 1 334 ? 51.523 -1.010 36.480 1.00 25.04 351 VAL B N 1
ATOM 8295 C CA . VAL B 1 334 ? 52.009 0.165 37.139 1.00 24.54 351 VAL B CA 1
ATOM 8296 C C . VAL B 1 334 ? 50.837 0.937 37.764 1.00 25.07 351 VAL B C 1
ATOM 8297 O O . VAL B 1 334 ? 50.870 1.261 38.947 1.00 24.38 351 VAL B O 1
ATOM 8301 N N . ALA B 1 335 ? 49.803 1.204 36.978 1.00 23.36 352 ALA B N 1
ATOM 8302 C CA . ALA B 1 335 ? 48.615 1.885 37.492 1.00 25.62 352 ALA B CA 1
ATOM 8303 C C . ALA B 1 335 ? 48.008 1.140 38.684 1.00 26.42 352 ALA B C 1
ATOM 8304 O O . ALA B 1 335 ? 47.571 1.762 39.646 1.00 24.45 352 ALA B O 1
ATOM 8306 N N . GLY B 1 336 ? 47.971 -0.191 38.575 1.00 26.21 353 GLY B N 1
ATOM 8307 C CA . GLY B 1 336 ? 47.471 -1.045 39.621 1.00 28.51 353 GLY B CA 1
ATOM 8308 C C . GLY B 1 336 ? 48.243 -0.967 40.929 1.00 28.83 353 GLY B C 1
ATOM 8309 O O . GLY B 1 336 ? 47.648 -1.048 42.006 1.00 30.64 353 GLY B O 1
ATOM 8310 N N . ILE B 1 337 ? 49.559 -0.818 40.838 1.00 29.05 354 ILE B N 1
ATOM 8311 C CA . ILE B 1 337 ? 50.389 -0.621 42.032 1.00 30.78 354 ILE B CA 1
ATOM 8312 C C . ILE B 1 337 ? 50.009 0.722 42.661 1.00 32.90 354 ILE B C 1
ATOM 8313 O O . ILE B 1 337 ? 49.741 0.825 43.872 1.00 30.63 354 ILE B O 1
ATOM 8318 N N . GLU B 1 338 ? 49.937 1.739 41.810 1.00 33.09 355 GLU B N 1
ATOM 8319 C CA . GLU B 1 338 ? 49.576 3.066 42.263 1.00 35.12 355 GLU B CA 1
ATOM 8320 C C . GLU B 1 338 ? 48.162 3.114 42.849 1.00 34.68 355 GLU B C 1
ATOM 8321 O O . GLU B 1 338 ? 47.940 3.771 43.852 1.00 34.83 355 GLU B O 1
ATOM 8327 N N . ARG B 1 339 ? 47.228 2.371 42.265 1.00 34.78 356 ARG B N 1
ATOM 8328 C CA . ARG B 1 339 ? 45.874 2.271 42.814 1.00 33.07 356 ARG B CA 1
ATOM 8329 C C . ARG B 1 339 ? 45.769 1.351 44.035 1.00 32.71 356 ARG B C 1
ATOM 8330 O O . ARG B 1 339 ? 44.692 1.228 44.592 1.00 33.65 356 ARG B O 1
ATOM 8338 N N . GLY B 1 340 ? 46.855 0.671 44.412 1.00 30.67 357 GLY B N 1
ATOM 8339 C CA . GLY B 1 340 ? 46.860 -0.220 45.564 1.00 28.79 357 GLY B CA 1
ATOM 8340 C C . GLY B 1 340 ? 46.135 -1.541 45.356 1.00 27.69 357 GLY B C 1
ATOM 8341 O O . GLY B 1 340 ? 45.747 -2.179 46.329 1.00 26.84 357 GLY B O 1
ATOM 8342 N N . PHE B 1 341 ? 45.941 -1.946 44.098 1.00 25.81 358 PHE B N 1
ATOM 8343 C CA . PHE B 1 341 ? 45.428 -3.273 43.771 1.00 25.19 358 PHE B CA 1
ATOM 8344 C C . PHE B 1 341 ? 46.456 -4.316 44.104 1.00 24.31 358 PHE B C 1
ATOM 8345 O O . PHE B 1 341 ? 46.110 -5.446 44.365 1.00 24.55 358 PHE B O 1
ATOM 8353 N N . ILE B 1 342 ? 47.726 -3.963 44.020 1.00 24.25 359 ILE B N 1
ATOM 8354 C CA . ILE B 1 342 ? 48.810 -4.854 44.464 1.00 25.50 359 ILE B CA 1
ATOM 8355 C C . ILE B 1 342 ? 49.811 -3.991 45.157 1.00 24.71 359 ILE B C 1
ATOM 8356 O O . ILE B 1 342 ? 49.730 -2.782 45.051 1.00 25.34 359 ILE B O 1
ATOM 8361 N N . THR B 1 343 ? 50.756 -4.610 45.850 1.00 24.62 360 THR B N 1
ATOM 8362 C CA . THR B 1 343 ? 51.803 -3.846 46.507 1.00 26.56 360 THR B CA 1
ATOM 8363 C C . THR B 1 343 ? 52.888 -3.556 45.488 1.00 26.20 360 THR B C 1
ATOM 8364 O O . THR B 1 343 ? 52.995 -4.238 44.475 1.00 26.96 360 THR B O 1
ATOM 8368 N N . ARG B 1 344 ? 53.679 -2.532 45.779 1.00 28.32 361 ARG B N 1
ATOM 8369 C CA . ARG B 1 344 ? 54.853 -2.210 44.995 1.00 29.25 361 ARG B CA 1
ATOM 8370 C C . ARG B 1 344 ? 55.795 -3.409 44.908 1.00 31.09 361 ARG B C 1
ATOM 8371 O O . ARG B 1 344 ? 56.317 -3.716 43.830 1.00 31.34 361 ARG B O 1
ATOM 8379 N N . GLU B 1 345 ? 55.987 -4.099 46.027 1.00 29.17 362 GLU B N 1
ATOM 8380 C CA . GLU B 1 345 ? 56.897 -5.219 46.055 1.00 30.50 362 GLU B CA 1
ATOM 8381 C C . GLU B 1 345 ? 56.429 -6.337 45.139 1.00 30.16 362 GLU B C 1
ATOM 8382 O O . GLU B 1 345 ? 57.255 -6.933 44.436 1.00 28.89 362 GLU B O 1
ATOM 8388 N N . GLU B 1 346 ? 55.131 -6.646 45.159 1.00 27.60 363 GLU B N 1
ATOM 8389 C CA . GLU B 1 346 ? 54.593 -7.624 44.209 1.00 28.67 363 GLU B CA 1
ATOM 8390 C C . GLU B 1 346 ? 54.857 -7.192 42.766 1.00 28.24 363 GLU B C 1
ATOM 8391 O O . GLU B 1 346 ? 55.257 -8.012 41.942 1.00 27.33 363 GLU B O 1
ATOM 8397 N N . GLY B 1 347 ? 54.614 -5.909 42.494 1.00 28.78 364 GLY B N 1
ATOM 8398 C CA . GLY B 1 347 ? 54.917 -5.299 41.221 1.00 28.86 364 GLY B CA 1
ATOM 8399 C C . GLY B 1 347 ? 56.372 -5.479 40.833 1.00 28.61 364 GLY B C 1
ATOM 8400 O O . GLY B 1 347 ? 56.677 -5.890 39.722 1.00 27.45 364 GLY B O 1
ATOM 8401 N N . VAL B 1 348 ? 57.261 -5.176 41.764 1.00 27.24 365 VAL B N 1
ATOM 8402 C CA . VAL B 1 348 ? 58.695 -5.284 41.537 1.00 27.74 365 VAL B CA 1
ATOM 8403 C C . VAL B 1 348 ? 59.056 -6.708 41.170 1.00 27.79 365 VAL B C 1
ATOM 8404 O O . VAL B 1 348 ? 59.780 -6.914 40.187 1.00 26.79 365 VAL B O 1
ATOM 8408 N N . GLN B 1 349 ? 58.537 -7.673 41.937 1.00 27.87 366 GLN B N 1
ATOM 8409 C CA . GLN B 1 349 ? 58.771 -9.100 41.648 1.00 32.21 366 GLN B CA 1
ATOM 8410 C C . GLN B 1 349 ? 58.290 -9.468 40.252 1.00 30.51 366 GLN B C 1
ATOM 8411 O O . GLN B 1 349 ? 58.976 -10.178 39.515 1.00 27.42 366 GLN B O 1
ATOM 8417 N N . ARG B 1 350 ? 57.110 -8.982 39.899 1.00 27.46 367 ARG B N 1
ATOM 8418 C CA . ARG B 1 350 ? 56.581 -9.241 38.577 1.00 26.76 367 ARG B CA 1
ATOM 8419 C C . ARG B 1 350 ? 57.512 -8.668 37.503 1.00 26.94 367 ARG B C 1
ATOM 8420 O O . ARG B 1 350 ? 57.783 -9.318 36.514 1.00 28.38 367 ARG B O 1
ATOM 8428 N N . PHE B 1 351 ? 57.983 -7.445 37.704 1.00 27.12 368 PHE B N 1
ATOM 8429 C CA . PHE B 1 351 ? 58.850 -6.819 36.732 1.00 26.14 368 PHE B CA 1
ATOM 8430 C C . PHE B 1 351 ? 60.228 -7.448 36.648 1.00 26.85 368 PHE B C 1
ATOM 8431 O O . PHE B 1 351 ? 60.823 -7.473 35.570 1.00 27.31 368 PHE B O 1
ATOM 8439 N N . LEU B 1 352 ? 60.724 -7.992 37.750 1.00 27.98 369 LEU B N 1
ATOM 8440 C CA . LEU B 1 352 ? 61.924 -8.818 37.669 1.00 29.26 369 LEU B CA 1
ATOM 8441 C C . LEU B 1 352 ? 61.685 -10.015 36.772 1.00 28.49 369 LEU B C 1
ATOM 8442 O O . LEU B 1 352 ? 62.498 -10.291 35.901 1.00 27.15 369 LEU B O 1
ATOM 8447 N N . LYS B 1 353 ? 60.557 -10.701 36.961 1.00 29.35 370 LYS B N 1
ATOM 8448 C CA . LYS B 1 353 ? 60.200 -11.806 36.085 1.00 28.92 370 LYS B CA 1
ATOM 8449 C C . LYS B 1 353 ? 60.031 -11.342 34.623 1.00 29.08 370 LYS B C 1
ATOM 8450 O O . LYS B 1 353 ? 60.508 -12.024 33.692 1.00 26.10 370 LYS B O 1
ATOM 8456 N N . ILE B 1 354 ? 59.337 -10.211 34.432 1.00 26.89 371 ILE B N 1
ATOM 8457 C CA . ILE B 1 354 ? 59.051 -9.704 33.087 1.00 26.51 371 ILE B CA 1
ATOM 8458 C C . ILE B 1 354 ? 60.349 -9.384 32.362 1.00 27.25 371 ILE B C 1
ATOM 8459 O O . ILE B 1 354 ? 60.535 -9.769 31.198 1.00 25.52 371 ILE B O 1
ATOM 8464 N N . THR B 1 355 ? 61.233 -8.675 33.063 1.00 28.03 372 THR B N 1
ATOM 8465 C CA . THR B 1 355 ? 62.499 -8.247 32.489 1.00 28.18 372 THR B CA 1
ATOM 8466 C C . THR B 1 355 ? 63.455 -9.411 32.262 1.00 28.41 372 THR B C 1
ATOM 8467 O O . THR B 1 355 ? 64.128 -9.451 31.217 1.00 29.17 372 THR B O 1
ATOM 8471 N N . SER B 1 356 ? 63.465 -10.391 33.165 1.00 29.55 373 SER B N 1
ATOM 8472 C CA . SER B 1 356 ? 64.250 -11.620 32.924 1.00 31.33 373 SER B CA 1
ATOM 8473 C C . SER B 1 356 ? 63.739 -12.362 31.718 1.00 30.09 373 SER B C 1
ATOM 8474 O O . SER B 1 356 ? 64.518 -12.870 30.928 1.00 28.78 373 SER B O 1
ATOM 8477 N N . PHE B 1 357 ? 62.425 -12.421 31.576 1.00 28.43 374 PHE B N 1
ATOM 8478 C CA . PHE B 1 357 ? 61.864 -13.111 30.437 1.00 28.59 374 PHE B CA 1
ATOM 8479 C C . PHE B 1 357 ? 62.230 -12.421 29.118 1.00 27.60 374 PHE B C 1
ATOM 8480 O O . PHE B 1 357 ? 62.695 -13.060 28.174 1.00 27.95 374 PHE B O 1
ATOM 8488 N N . LEU B 1 358 ? 62.005 -11.113 29.076 1.00 28.00 375 LEU B N 1
ATOM 8489 C CA . LEU B 1 358 ? 62.278 -10.326 27.891 1.00 27.31 375 LEU B CA 1
ATOM 8490 C C . LEU B 1 358 ? 63.742 -10.312 27.519 1.00 29.91 375 LEU B C 1
ATOM 8491 O O . LEU B 1 358 ? 64.057 -10.278 26.319 1.00 27.44 375 LEU B O 1
ATOM 8496 N N . GLU B 1 359 ? 64.623 -10.345 28.519 1.00 29.41 376 GLU B N 1
ATOM 8497 C CA . GLU B 1 359 ? 66.043 -10.588 28.268 1.00 32.08 376 GLU B CA 1
ATOM 8498 C C . GLU B 1 359 ? 66.295 -11.893 27.563 1.00 31.76 376 GLU B C 1
ATOM 8499 O O . GLU B 1 359 ? 67.106 -11.923 26.651 1.00 31.41 376 GLU B O 1
ATOM 8505 N N . LYS B 1 360 ? 65.626 -12.967 27.972 1.00 32.82 377 LYS B N 1
ATOM 8506 C CA . LYS B 1 360 ? 65.841 -14.271 27.330 1.00 33.31 377 LYS B CA 1
ATOM 8507 C C . LYS B 1 360 ? 65.071 -14.474 26.020 1.00 31.90 377 LYS B C 1
ATOM 8508 O O . LYS B 1 360 ? 65.379 -15.397 25.283 1.00 31.16 377 LYS B O 1
ATOM 8514 N N . ALA B 1 361 ? 64.080 -13.636 25.739 1.00 28.44 378 ALA B N 1
ATOM 8515 C CA . ALA B 1 361 ? 63.229 -13.838 24.584 1.00 29.79 378 ALA B CA 1
ATOM 8516 C C . ALA B 1 361 ? 63.992 -13.594 23.282 1.00 29.63 378 ALA B C 1
ATOM 8517 O O . ALA B 1 361 ? 64.925 -12.800 23.251 1.00 28.38 378 ALA B O 1
ATOM 8519 N N . ASP B 1 362 ? 63.551 -14.257 22.210 1.00 31.24 379 ASP B N 1
ATOM 8520 C CA . ASP B 1 362 ? 64.103 -14.050 20.855 1.00 31.90 379 ASP B CA 1
ATOM 8521 C C . ASP B 1 362 ? 64.050 -12.580 20.545 1.00 31.85 379 ASP B C 1
ATOM 8522 O O . ASP B 1 362 ? 63.067 -11.901 20.861 1.00 32.76 379 ASP B O 1
ATOM 8527 N N . LYS B 1 363 ? 65.117 -12.084 19.947 1.00 31.14 380 LYS B N 1
ATOM 8528 C CA . LYS B 1 363 ? 65.172 -10.719 19.476 1.00 30.36 380 LYS B CA 1
ATOM 8529 C C . LYS B 1 363 ? 65.375 -10.748 17.972 1.00 30.32 380 LYS B C 1
ATOM 8530 O O . LYS B 1 363 ? 65.951 -11.693 17.422 1.00 28.31 380 LYS B O 1
ATOM 8536 N N . PHE B 1 364 ? 64.915 -9.691 17.318 1.00 30.23 381 PHE B N 1
ATOM 8537 C CA . PHE B 1 364 ? 64.980 -9.576 15.864 1.00 30.29 381 PHE B CA 1
ATOM 8538 C C . PHE B 1 364 ? 65.512 -8.199 15.578 1.00 29.32 381 PHE B C 1
ATOM 8539 O O . PHE B 1 364 ? 64.759 -7.246 15.427 1.00 29.65 381 PHE B O 1
ATOM 8547 N N . HIS B 1 365 ? 66.847 -8.121 15.560 1.00 29.96 382 HIS B N 1
ATOM 8548 C CA . HIS B 1 365 ? 67.577 -6.862 15.632 1.00 30.31 382 HIS B CA 1
ATOM 8549 C C . HIS B 1 365 ? 67.072 -6.053 16.818 1.00 30.91 382 HIS B C 1
ATOM 8550 O O . HIS B 1 365 ? 66.655 -4.893 16.695 1.00 30.69 382 HIS B O 1
ATOM 8557 N N . GLY B 1 366 ? 67.062 -6.723 17.971 1.00 30.01 383 GLY B N 1
ATOM 8558 C CA . GLY B 1 366 ? 66.668 -6.096 19.236 1.00 29.85 383 GLY B CA 1
ATOM 8559 C C . GLY B 1 366 ? 65.176 -5.981 19.499 1.00 28.34 383 GLY B C 1
ATOM 8560 O O . GLY B 1 366 ? 64.774 -5.911 20.658 1.00 27.53 383 GLY B O 1
ATOM 8561 N N . ALA B 1 367 ? 64.360 -5.959 18.441 1.00 25.60 384 ALA B N 1
ATOM 8562 C CA . ALA B 1 367 ? 62.911 -5.959 18.583 1.00 25.94 384 ALA B CA 1
ATOM 8563 C C . ALA B 1 367 ? 62.394 -7.340 18.943 1.00 26.05 384 ALA B C 1
ATOM 8564 O O . ALA B 1 367 ? 63.062 -8.364 18.772 1.00 26.17 384 ALA B O 1
ATOM 8566 N N . VAL B 1 368 ? 61.171 -7.363 19.423 1.00 24.70 385 VAL B N 1
ATOM 8567 C CA . VAL B 1 368 ? 60.521 -8.606 19.717 1.00 24.68 385 VAL B CA 1
ATOM 8568 C C . VAL B 1 368 ? 59.460 -8.897 18.663 1.00 24.67 385 VAL B C 1
ATOM 8569 O O . VAL B 1 368 ? 59.024 -8.030 17.902 1.00 25.87 385 VAL B O 1
ATOM 8573 N N . SER B 1 369 ? 59.042 -10.150 18.657 1.00 25.18 386 SER B N 1
ATOM 8574 C CA . SER B 1 369 ? 57.942 -10.585 17.858 1.00 26.36 386 SER B CA 1
ATOM 8575 C C . SER B 1 369 ? 56.655 -10.170 18.541 1.00 27.34 386 SER B C 1
ATOM 8576 O O . SER B 1 369 ? 56.628 -9.754 19.712 1.00 24.24 386 SER B O 1
ATOM 8579 N N . HIS B 1 370 ? 55.586 -10.299 17.775 1.00 26.70 387 HIS B N 1
ATOM 8580 C CA . HIS B 1 370 ? 54.262 -10.046 18.265 1.00 26.17 387 HIS B CA 1
ATOM 8581 C C . HIS B 1 370 ? 53.932 -11.052 19.333 1.00 26.56 387 HIS B C 1
ATOM 8582 O O . HIS B 1 370 ? 53.389 -10.705 20.370 1.00 26.19 387 HIS B O 1
ATOM 8589 N N . PHE B 1 371 ? 54.208 -12.310 19.051 1.00 28.65 388 PHE B N 1
ATOM 8590 C CA . PHE B 1 371 ? 53.833 -13.367 19.968 1.00 29.06 388 PHE B CA 1
ATOM 8591 C C . PHE B 1 371 ? 55.035 -14.127 20.383 1.00 29.04 388 PHE B C 1
ATOM 8592 O O . PHE B 1 371 ? 55.916 -14.384 19.571 1.00 29.05 388 PHE B O 1
ATOM 8600 N N . ILE B 1 372 ? 55.069 -14.469 21.663 1.00 28.32 389 ILE B N 1
ATOM 8601 C CA . ILE B 1 372 ? 56.153 -15.232 22.215 1.00 28.86 389 ILE B CA 1
ATOM 8602 C C . ILE B 1 372 ? 55.501 -16.290 23.082 1.00 30.22 389 ILE B C 1
ATOM 8603 O O . ILE B 1 372 ? 54.482 -16.036 23.714 1.00 29.19 389 ILE B O 1
ATOM 8608 N N . ASP B 1 373 ? 56.105 -17.474 23.103 1.00 28.26 390 ASP B N 1
ATOM 8609 C CA . ASP B 1 373 ? 55.721 -18.502 24.015 1.00 29.51 390 ASP B CA 1
ATOM 8610 C C . ASP B 1 373 ? 56.371 -18.136 25.342 1.00 28.60 390 ASP B C 1
ATOM 8611 O O . ASP B 1 373 ? 57.598 -18.111 25.459 1.00 28.83 390 ASP B O 1
ATOM 8616 N N . GLY B 1 374 ? 55.539 -17.836 26.334 1.00 27.01 391 GLY B N 1
ATOM 8617 C CA . GLY B 1 374 ? 56.004 -17.410 27.642 1.00 26.59 391 GLY B CA 1
ATOM 8618 C C . GLY B 1 374 ? 56.838 -18.411 28.409 1.00 27.73 391 GLY B C 1
ATOM 8619 O O . GLY B 1 374 ? 57.526 -18.051 29.360 1.00 28.85 391 GLY B O 1
ATOM 8620 N N . THR B 1 375 ? 56.755 -19.673 28.026 1.00 28.58 392 THR B N 1
ATOM 8621 C CA . THR B 1 375 ? 57.494 -20.730 28.674 1.00 30.21 392 THR B CA 1
ATOM 8622 C C . THR B 1 375 ? 58.898 -20.886 28.080 1.00 30.91 392 THR B C 1
ATOM 8623 O O . THR B 1 375 ? 59.807 -21.274 28.784 1.00 34.69 392 THR B O 1
ATOM 8627 N N . THR B 1 376 ? 59.081 -20.541 26.809 1.00 31.49 393 THR B N 1
ATOM 8628 C CA . THR B 1 376 ? 60.382 -20.708 26.135 1.00 31.21 393 THR B CA 1
ATOM 8629 C C . THR B 1 376 ? 61.112 -19.430 25.722 1.00 32.14 393 THR B C 1
ATOM 8630 O O . THR B 1 376 ? 62.296 -19.477 25.437 1.00 33.65 393 THR B O 1
ATOM 8634 N N . GLY B 1 377 ? 60.411 -18.301 25.669 1.00 30.59 394 GLY B N 1
ATOM 8635 C CA . GLY B 1 377 ? 60.929 -17.092 25.060 1.00 29.89 394 GLY B CA 1
ATOM 8636 C C . GLY B 1 377 ? 60.995 -17.166 23.539 1.00 29.54 394 GLY B C 1
ATOM 8637 O O . GLY B 1 377 ? 61.539 -16.267 22.904 1.00 28.73 394 GLY B O 1
ATOM 8638 N N . LYS B 1 378 ? 60.422 -18.207 22.945 1.00 30.60 395 LYS B N 1
ATOM 8639 C CA . LYS B 1 378 ? 60.514 -18.380 21.511 1.00 34.75 395 LYS B CA 1
ATOM 8640 C C . LYS B 1 378 ? 59.297 -17.756 20.847 1.00 33.47 395 LYS B C 1
ATOM 8641 O O . LYS B 1 378 ? 58.195 -17.822 21.366 1.00 31.27 395 LYS B O 1
ATOM 8647 N N . THR B 1 379 ? 59.534 -17.157 19.691 1.00 31.16 396 THR B N 1
ATOM 8648 C CA . THR B 1 379 ? 58.503 -16.537 18.919 1.00 31.23 396 THR B CA 1
ATOM 8649 C C . THR B 1 379 ? 57.469 -17.573 18.490 1.00 31.07 396 THR B C 1
ATOM 8650 O O . THR B 1 379 ? 57.775 -18.739 18.263 1.00 29.03 396 THR B O 1
ATOM 8654 N N . VAL B 1 380 ? 56.227 -17.124 18.450 1.00 29.31 397 VAL B N 1
ATOM 8655 C CA . VAL B 1 380 ? 55.155 -17.916 17.942 1.00 29.09 397 VAL B CA 1
ATOM 8656 C C . VAL B 1 380 ? 54.680 -17.189 16.710 1.00 30.40 397 VAL B C 1
ATOM 8657 O O . VAL B 1 380 ? 54.322 -16.001 16.755 1.00 34.36 397 VAL B O 1
ATOM 8661 N N . ALA B 1 381 ? 54.654 -17.913 15.612 1.00 29.78 398 ALA B N 1
ATOM 8662 C CA . ALA B 1 381 ? 54.204 -17.389 14.348 1.00 30.34 398 ALA B CA 1
ATOM 8663 C C . ALA B 1 381 ? 52.694 -17.545 14.242 1.00 31.55 398 ALA B C 1
ATOM 8664 O O . ALA B 1 381 ? 52.165 -18.159 13.327 1.00 31.17 398 ALA B O 1
ATOM 8666 N N . PHE B 1 382 ? 52.004 -16.901 15.170 1.00 30.41 399 PHE B N 1
ATOM 8667 C CA . PHE B 1 382 ? 50.577 -17.033 15.321 1.00 29.27 399 PHE B CA 1
ATOM 8668 C C . PHE B 1 382 ? 49.776 -16.463 14.137 1.00 29.23 399 PHE B C 1
ATOM 8669 O O . PHE B 1 382 ? 48.755 -17.025 13.779 1.00 26.41 399 PHE B O 1
ATOM 8677 N N . PHE B 1 383 ? 50.242 -15.379 13.522 1.00 28.97 400 PHE B N 1
ATOM 8678 C CA . PHE B 1 383 ? 49.575 -14.824 12.343 1.00 29.91 400 PHE B CA 1
ATOM 8679 C C . PHE B 1 383 ? 50.031 -15.425 10.990 1.00 30.35 400 PHE B C 1
ATOM 8680 O O . PHE B 1 383 ? 49.646 -14.935 9.929 1.00 32.07 400 PHE B O 1
ATOM 8688 N N . GLY B 1 384 ? 50.804 -16.496 11.041 1.00 30.13 401 GLY B N 1
ATOM 8689 C CA . GLY B 1 384 ? 51.220 -17.218 9.874 1.00 31.48 401 GLY B CA 1
ATOM 8690 C C . GLY B 1 384 ? 52.725 -17.256 9.814 1.00 33.90 401 GLY B C 1
ATOM 8691 O O . GLY B 1 384 ? 53.389 -16.480 10.479 1.00 31.59 401 GLY B O 1
ATOM 8692 N N . PRO B 1 385 ? 53.272 -18.131 8.959 1.00 36.60 402 PRO B N 1
ATOM 8693 C CA . PRO B 1 385 ? 54.696 -18.386 8.955 1.00 34.53 402 PRO B CA 1
ATOM 8694 C C . PRO B 1 385 ? 55.563 -17.228 8.466 1.00 31.54 402 PRO B C 1
ATOM 8695 O O . PRO B 1 385 ? 56.752 -17.225 8.710 1.00 36.69 402 PRO B O 1
ATOM 8699 N N . LYS B 1 386 ? 54.994 -16.244 7.802 1.00 33.50 403 LYS B N 1
ATOM 8700 C CA . LYS B 1 386 ? 55.760 -15.042 7.480 1.00 32.53 403 LYS B CA 1
ATOM 8701 C C . LYS B 1 386 ? 56.071 -14.197 8.713 1.00 31.44 403 LYS B C 1
ATOM 8702 O O . LYS B 1 386 ? 57.131 -13.575 8.782 1.00 32.04 403 LYS B O 1
ATOM 8708 N N . ASP B 1 387 ? 55.166 -14.208 9.693 1.00 29.34 404 ASP B N 1
ATOM 8709 C CA . ASP B 1 387 ? 55.261 -13.319 10.840 1.00 30.28 404 ASP B CA 1
ATOM 8710 C C . ASP B 1 387 ? 55.913 -14.066 11.986 1.00 29.09 404 ASP B C 1
ATOM 8711 O O . ASP B 1 387 ? 55.287 -14.365 12.998 1.00 28.40 404 ASP B O 1
ATOM 8716 N N . ASN B 1 388 ? 57.192 -14.368 11.791 1.00 27.78 405 ASN B N 1
ATOM 8717 C CA . ASN B 1 388 ? 57.946 -15.242 12.667 1.00 27.04 405 ASN B CA 1
ATOM 8718 C C . ASN B 1 388 ? 59.198 -14.566 13.193 1.00 27.05 405 ASN B C 1
ATOM 8719 O O . ASN B 1 388 ? 60.096 -15.212 13.678 1.00 29.30 405 ASN B O 1
ATOM 8724 N N . GLY B 1 389 ? 59.247 -13.256 13.084 1.00 29.19 406 GLY B N 1
ATOM 8725 C CA . GLY B 1 389 ? 60.359 -12.498 13.575 1.00 29.84 406 GLY B CA 1
ATOM 8726 C C . GLY B 1 389 ? 59.848 -11.251 14.224 1.00 29.29 406 GLY B C 1
ATOM 8727 O O . GLY B 1 389 ? 58.803 -11.266 14.896 1.00 31.12 406 GLY B O 1
ATOM 8728 N N . GLY B 1 390 ? 60.576 -10.163 14.021 1.00 27.76 407 GLY B N 1
ATOM 8729 C CA . GLY B 1 390 ? 60.238 -8.914 14.661 1.00 27.64 407 GLY B CA 1
ATOM 8730 C C . GLY B 1 390 ? 58.920 -8.327 14.213 1.00 26.86 407 GLY B C 1
ATOM 8731 O O . GLY B 1 390 ? 58.511 -8.460 13.055 1.00 26.05 407 GLY B O 1
ATOM 8732 N N . ASP B 1 391 ? 58.240 -7.708 15.163 1.00 26.62 408 ASP B N 1
ATOM 8733 C CA . ASP B 1 391 ? 57.081 -6.880 14.885 1.00 26.55 408 ASP B CA 1
ATOM 8734 C C . ASP B 1 391 ? 57.369 -5.573 15.599 1.00 27.77 408 ASP B C 1
ATOM 8735 O O . ASP B 1 391 ? 57.283 -5.480 16.836 1.00 28.74 408 ASP B O 1
ATOM 8740 N N . LEU B 1 392 ? 57.724 -4.569 14.817 1.00 26.43 409 LEU B N 1
ATOM 8741 C CA . LEU B 1 392 ? 58.189 -3.310 15.358 1.00 24.87 409 LEU B CA 1
ATOM 8742 C C . LEU B 1 392 ? 57.119 -2.554 16.103 1.00 25.28 409 LEU B C 1
ATOM 8743 O O . LEU B 1 392 ? 57.406 -1.848 17.069 1.00 22.42 409 LEU B O 1
ATOM 8748 N N . VAL B 1 393 ? 55.895 -2.667 15.616 1.00 25.13 410 VAL B N 1
ATOM 8749 C CA . VAL B 1 393 ? 54.796 -1.922 16.196 1.00 26.32 410 VAL B CA 1
ATOM 8750 C C . VAL B 1 393 ? 54.512 -2.476 17.597 1.00 25.20 410 VAL B C 1
ATOM 8751 O O . VAL B 1 393 ? 54.370 -1.714 18.541 1.00 26.32 410 VAL B O 1
ATOM 8755 N N . GLU B 1 394 ? 54.476 -3.796 17.699 1.00 25.08 411 GLU B N 1
ATOM 8756 C CA . GLU B 1 394 ? 54.262 -4.495 18.953 1.00 26.21 411 GLU B CA 1
ATOM 8757 C C . GLU B 1 394 ? 55.414 -4.207 19.914 1.00 25.66 411 GLU B C 1
ATOM 8758 O O . GLU B 1 394 ? 55.186 -3.921 21.108 1.00 22.44 411 GLU B O 1
ATOM 8764 N N . THR B 1 395 ? 56.630 -4.295 19.371 1.00 23.28 412 THR B N 1
ATOM 8765 C CA . THR B 1 395 ? 57.847 -3.840 20.050 1.00 24.66 412 THR B CA 1
ATOM 8766 C C . THR B 1 395 ? 57.691 -2.432 20.591 1.00 22.57 412 THR B C 1
ATOM 8767 O O . THR B 1 395 ? 58.009 -2.168 21.754 1.00 22.21 412 THR B O 1
ATOM 8771 N N . SER B 1 396 ? 57.145 -1.546 19.786 1.00 21.82 413 SER B N 1
ATOM 8772 C CA . SER B 1 396 ? 56.912 -0.173 20.249 1.00 22.33 413 SER B CA 1
ATOM 8773 C C . SER B 1 396 ? 55.904 -0.086 21.392 1.00 22.54 413 SER B C 1
ATOM 8774 O O . SER B 1 396 ? 56.130 0.625 22.363 1.00 22.43 413 SER B O 1
ATOM 8777 N N . PHE B 1 397 ? 54.827 -0.852 21.304 1.00 22.67 414 PHE B N 1
ATOM 8778 C CA . PHE B 1 397 ? 53.846 -0.863 22.372 1.00 22.28 414 PHE B CA 1
ATOM 8779 C C . PHE B 1 397 ? 54.456 -1.424 23.633 1.00 22.61 414 PHE B C 1
ATOM 8780 O O . PHE B 1 397 ? 54.176 -0.923 24.697 1.00 23.93 414 PHE B O 1
ATOM 8788 N N . LEU B 1 398 ? 55.287 -2.456 23.496 1.00 23.63 415 LEU B N 1
ATOM 8789 C CA . LEU B 1 398 ? 55.993 -3.033 24.608 1.00 23.90 415 LEU B CA 1
ATOM 8790 C C . LEU B 1 398 ? 56.908 -2.041 25.276 1.00 24.78 415 LEU B C 1
ATOM 8791 O O . LEU B 1 398 ? 56.863 -1.882 26.514 1.00 26.16 415 LEU B O 1
ATOM 8796 N N . PHE B 1 399 ? 57.727 -1.378 24.467 1.00 22.60 416 PHE B N 1
ATOM 8797 C CA . PHE B 1 399 ? 58.708 -0.466 24.999 1.00 24.48 416 PHE B CA 1
ATOM 8798 C C . PHE B 1 399 ? 58.085 0.805 25.511 1.00 24.25 416 PHE B C 1
ATOM 8799 O O . PHE B 1 399 ? 58.573 1.353 26.475 1.00 24.75 416 PHE B O 1
ATOM 8807 N N . GLN B 1 400 ? 56.964 1.234 24.947 1.00 24.13 417 GLN B N 1
ATOM 8808 C CA . GLN B 1 400 ? 56.206 2.281 25.594 1.00 24.26 417 GLN B CA 1
ATOM 8809 C C . GLN B 1 400 ? 55.884 1.902 27.031 1.00 26.12 417 GLN B C 1
ATOM 8810 O O . GLN B 1 400 ? 55.970 2.749 27.919 1.00 26.55 417 GLN B O 1
ATOM 8816 N N . GLY B 1 401 ? 55.462 0.647 27.212 1.00 24.85 418 GLY B N 1
ATOM 8817 C CA . GLY B 1 401 ? 55.179 0.106 28.505 1.00 25.10 418 GLY B CA 1
ATOM 8818 C C . GLY B 1 401 ? 56.425 0.079 29.357 1.00 24.42 418 GLY B C 1
ATOM 8819 O O . GLY B 1 401 ? 56.418 0.572 30.469 1.00 24.84 418 GLY B O 1
ATOM 8820 N N . LEU B 1 402 ? 57.490 -0.490 28.812 1.00 24.24 419 LEU B N 1
ATOM 8821 C CA . LEU B 1 402 ? 58.727 -0.664 29.552 1.00 24.88 419 LEU B CA 1
ATOM 8822 C C . LEU B 1 402 ? 59.352 0.638 29.984 1.00 26.08 419 LEU B C 1
ATOM 8823 O O . LEU B 1 402 ? 59.721 0.774 31.169 1.00 23.10 419 LEU B O 1
ATOM 8828 N N . LEU B 1 403 ? 59.462 1.600 29.067 1.00 25.06 420 LEU B N 1
ATOM 8829 C CA . LEU B 1 403 ? 60.005 2.890 29.470 1.00 28.30 420 LEU B CA 1
ATOM 8830 C C . LEU B 1 403 ? 59.145 3.518 30.567 1.00 28.84 420 LEU B C 1
ATOM 8831 O O . LEU B 1 403 ? 59.688 4.093 31.521 1.00 27.09 420 LEU B O 1
ATOM 8836 N N . THR B 1 404 ? 57.821 3.378 30.455 1.00 27.70 421 THR B N 1
ATOM 8837 C CA . THR B 1 404 ? 56.933 3.875 31.510 1.00 28.35 421 THR B CA 1
ATOM 8838 C C . THR B 1 404 ? 57.302 3.214 32.842 1.00 27.26 421 THR B C 1
ATOM 8839 O O . THR B 1 404 ? 57.490 3.903 33.839 1.00 27.00 421 THR B O 1
ATOM 8843 N N . ALA B 1 405 ? 57.462 1.894 32.829 1.00 27.15 422 ALA B N 1
ATOM 8844 C CA . ALA B 1 405 ? 57.824 1.157 34.042 1.00 28.21 422 ALA B CA 1
ATOM 8845 C C . ALA B 1 405 ? 59.204 1.538 34.584 1.00 29.02 422 ALA B C 1
ATOM 8846 O O . ALA B 1 405 ? 59.418 1.629 35.809 1.00 29.05 422 ALA B O 1
ATOM 8848 N N . ARG B 1 406 ? 60.143 1.734 33.673 1.00 27.35 423 ARG B N 1
ATOM 8849 C CA . ARG B 1 406 ? 61.492 2.171 34.012 1.00 28.52 423 ARG B CA 1
ATOM 8850 C C . ARG B 1 406 ? 61.478 3.446 34.824 1.00 27.27 423 ARG B C 1
ATOM 8851 O O . ARG B 1 406 ? 62.270 3.601 35.751 1.00 29.01 423 ARG B O 1
ATOM 8859 N N . GLN B 1 407 ? 60.600 4.368 34.457 1.00 27.06 424 GLN B N 1
ATOM 8860 C CA . GLN B 1 407 ? 60.478 5.626 35.172 1.00 25.93 424 GLN B CA 1
ATOM 8861 C C . GLN B 1 407 ? 59.786 5.461 36.497 1.00 27.08 424 GLN B C 1
ATOM 8862 O O . GLN B 1 407 ? 60.156 6.141 37.467 1.00 28.17 424 GLN B O 1
ATOM 8868 N N . TYR B 1 408 ? 58.818 4.541 36.540 1.00 25.71 425 TYR B N 1
ATOM 8869 C CA . TYR B 1 408 ? 58.065 4.268 37.735 1.00 25.95 425 TYR B CA 1
ATOM 8870 C C . TYR B 1 408 ? 58.910 3.606 38.814 1.00 26.00 425 TYR B C 1
ATOM 8871 O O . TYR B 1 408 ? 58.847 4.023 39.952 1.00 25.47 425 TYR B O 1
ATOM 8880 N N . PHE B 1 409 ? 59.678 2.579 38.444 1.00 25.58 426 PHE B N 1
ATOM 8881 C CA . PHE B 1 409 ? 60.543 1.860 39.369 1.00 26.33 426 PHE B CA 1
ATOM 8882 C C . PHE B 1 409 ? 61.882 2.586 39.584 1.00 26.58 426 PHE B C 1
ATOM 8883 O O . PHE B 1 409 ? 62.951 2.080 39.232 1.00 25.37 426 PHE B O 1
ATOM 8891 N N . ASN B 1 410 ? 61.800 3.738 40.244 1.00 27.03 427 ASN B N 1
ATOM 8892 C CA . ASN B 1 410 ? 62.912 4.672 40.388 1.00 28.96 427 ASN B CA 1
ATOM 8893 C C . ASN B 1 410 ? 63.632 4.592 41.750 1.00 29.77 427 ASN B C 1
ATOM 8894 O O . ASN B 1 410 ? 64.403 5.466 42.082 1.00 30.78 427 ASN B O 1
ATOM 8899 N N . GLN B 1 411 ? 63.360 3.581 42.551 1.00 32.33 428 GLN B N 1
ATOM 8900 C CA . GLN B 1 411 ? 63.910 3.525 43.903 1.00 34.70 428 GLN B CA 1
ATOM 8901 C C . GLN B 1 411 ? 65.333 3.017 43.863 1.00 33.77 428 GLN B C 1
ATOM 8902 O O . GLN B 1 411 ? 65.675 2.234 42.979 1.00 31.24 428 GLN B O 1
ATOM 8908 N N . GLU B 1 412 ? 66.128 3.408 44.865 1.00 34.32 429 GLU B N 1
ATOM 8909 C CA . GLU B 1 412 ? 67.522 3.006 44.989 1.00 34.88 429 GLU B CA 1
ATOM 8910 C C . GLU B 1 412 ? 67.626 1.760 45.826 1.00 34.20 429 GLU B C 1
ATOM 8911 O O . GLU B 1 412 ? 68.074 1.797 46.966 1.00 37.46 429 GLU B O 1
ATOM 8917 N N . ASN B 1 413 ? 67.186 0.656 45.239 1.00 32.55 430 ASN B N 1
ATOM 8918 C CA . ASN B 1 413 ? 67.374 -0.674 45.809 1.00 32.64 430 ASN B CA 1
ATOM 8919 C C . ASN B 1 413 ? 67.773 -1.615 44.697 1.00 31.26 430 ASN B C 1
ATOM 8920 O O . ASN B 1 413 ? 67.627 -1.266 43.530 1.00 33.03 430 ASN B O 1
ATOM 8925 N N . ASP B 1 414 ? 68.279 -2.795 45.033 1.00 31.86 431 ASP B N 1
ATOM 8926 C CA . ASP B 1 414 ? 68.851 -3.655 43.978 1.00 32.79 431 ASP B CA 1
ATOM 8927 C C . ASP B 1 414 ? 67.823 -4.103 42.952 1.00 32.52 431 ASP B C 1
ATOM 8928 O O . ASP B 1 414 ? 68.155 -4.195 41.777 1.00 31.32 431 ASP B O 1
ATOM 8933 N N . LYS B 1 415 ? 66.605 -4.410 43.400 1.00 31.22 432 LYS B N 1
ATOM 8934 C CA . LYS B 1 415 ? 65.597 -4.974 42.509 1.00 32.87 432 LYS B CA 1
ATOM 8935 C C . LYS B 1 415 ? 65.140 -3.957 41.474 1.00 30.86 432 LYS B C 1
ATOM 8936 O O . LYS B 1 415 ? 65.026 -4.289 40.298 1.00 28.93 432 LYS B O 1
ATOM 8942 N N . GLU B 1 416 ? 64.877 -2.731 41.922 1.00 29.72 433 GLU B N 1
ATOM 8943 C CA . GLU B 1 416 ? 64.431 -1.688 41.008 1.00 31.17 433 GLU B CA 1
ATOM 8944 C C . GLU B 1 416 ? 65.551 -1.225 40.087 1.00 30.54 433 GLU B C 1
ATOM 8945 O O . GLU B 1 416 ? 65.299 -1.007 38.923 1.00 27.87 433 GLU B O 1
ATOM 8951 N N . LYS B 1 417 ? 66.765 -1.122 40.615 1.00 29.91 434 LYS B N 1
ATOM 8952 C CA . LYS B 1 417 ? 67.986 -0.942 39.817 1.00 34.47 434 LYS B CA 1
ATOM 8953 C C . LYS B 1 417 ? 68.124 -2.009 38.715 1.00 33.49 434 LYS B C 1
ATOM 8954 O O . LYS B 1 417 ? 68.390 -1.680 37.546 1.00 32.59 434 LYS B O 1
ATOM 8960 N N . GLN B 1 418 ? 67.931 -3.274 39.092 1.00 32.53 435 GLN B N 1
ATOM 8961 C CA . GLN B 1 418 ? 67.939 -4.379 38.133 1.00 33.55 435 GLN B CA 1
ATOM 8962 C C . GLN B 1 418 ? 66.833 -4.249 37.055 1.00 31.61 435 GLN B C 1
ATOM 8963 O O . GLN B 1 418 ? 67.074 -4.518 35.864 1.00 26.30 435 GLN B O 1
ATOM 8969 N N . ILE B 1 419 ? 65.628 -3.847 37.470 1.00 31.06 436 ILE B N 1
ATOM 8970 C CA . ILE B 1 419 ? 64.527 -3.595 36.511 1.00 30.74 436 ILE B CA 1
ATOM 8971 C C . ILE B 1 419 ? 64.931 -2.503 35.549 1.00 28.96 436 ILE B C 1
ATOM 8972 O O . ILE B 1 419 ? 64.756 -2.640 34.331 1.00 26.64 436 ILE B O 1
ATOM 8977 N N . ARG B 1 420 ? 65.450 -1.416 36.109 1.00 28.52 437 ARG B N 1
ATOM 8978 C CA . ARG B 1 420 ? 65.858 -0.267 35.300 1.00 29.66 437 ARG B CA 1
ATOM 8979 C C . ARG B 1 420 ? 66.983 -0.603 34.332 1.00 30.54 437 ARG B C 1
ATOM 8980 O O . ARG B 1 420 ? 66.882 -0.303 33.152 1.00 29.50 437 ARG B O 1
ATOM 8988 N N . LYS B 1 421 ? 68.025 -1.248 34.846 1.00 33.66 438 LYS B N 1
ATOM 8989 C CA . LYS B 1 421 ? 69.174 -1.677 34.044 1.00 34.96 438 LYS B CA 1
ATOM 8990 C C . LYS B 1 421 ? 68.733 -2.570 32.885 1.00 32.35 438 LYS B C 1
ATOM 8991 O O . LYS B 1 421 ? 69.157 -2.401 31.749 1.00 31.07 438 LYS B O 1
ATOM 8997 N N . SER B 1 422 ? 67.895 -3.533 33.207 1.00 29.86 439 SER B N 1
ATOM 8998 C CA . SER B 1 422 ? 67.410 -4.470 32.232 1.00 30.06 439 SER B CA 1
ATOM 8999 C C . SER B 1 422 ? 66.610 -3.797 31.132 1.00 28.38 439 SER B C 1
ATOM 9000 O O . SER B 1 422 ? 66.802 -4.066 29.924 1.00 26.52 439 SER B O 1
ATOM 9003 N N . ILE B 1 423 ? 65.701 -2.934 31.559 1.00 26.97 440 ILE B N 1
ATOM 9004 C CA . ILE B 1 423 ? 64.925 -2.164 30.630 1.00 27.77 440 ILE B CA 1
ATOM 9005 C C . ILE B 1 423 ? 65.834 -1.261 29.808 1.00 27.39 440 ILE B C 1
ATOM 9006 O O . ILE B 1 423 ? 65.671 -1.200 28.608 1.00 26.60 440 ILE B O 1
ATOM 9011 N N . ASP B 1 424 ? 66.770 -0.568 30.448 1.00 27.74 441 ASP B N 1
ATOM 9012 C CA . ASP B 1 424 ? 67.659 0.349 29.726 1.00 29.17 441 ASP B CA 1
ATOM 9013 C C . ASP B 1 424 ? 68.411 -0.387 28.629 1.00 30.14 441 ASP B C 1
ATOM 9014 O O . ASP B 1 424 ? 68.465 0.095 27.504 1.00 30.15 441 ASP B O 1
ATOM 9019 N N . ASN B 1 425 ? 68.962 -1.555 28.966 1.00 30.09 442 ASN B N 1
ATOM 9020 C CA . ASN B 1 425 ? 69.709 -2.364 28.007 1.00 31.69 442 ASN B CA 1
ATOM 9021 C C . ASN B 1 425 ? 68.790 -2.915 26.900 1.00 30.83 442 ASN B C 1
ATOM 9022 O O . ASN B 1 425 ? 69.122 -2.839 25.715 1.00 29.33 442 ASN B O 1
ATOM 9027 N N . LEU B 1 426 ? 67.624 -3.435 27.271 1.00 29.52 443 LEU B N 1
ATOM 9028 C CA . LEU B 1 426 ? 66.675 -3.906 26.274 1.00 29.60 443 LEU B CA 1
ATOM 9029 C C . LEU B 1 426 ? 66.272 -2.792 25.314 1.00 29.42 443 LEU B C 1
ATOM 9030 O O . LEU B 1 426 ? 66.256 -2.975 24.100 1.00 29.37 443 LEU B O 1
ATOM 9035 N N . TRP B 1 427 ? 65.935 -1.641 25.881 1.00 27.91 444 TRP B N 1
ATOM 9036 C CA . TRP B 1 427 ? 65.533 -0.475 25.102 1.00 26.83 444 TRP B CA 1
ATOM 9037 C C . TRP B 1 427 ? 66.608 0.022 24.144 1.00 28.48 444 TRP B C 1
ATOM 9038 O O . TRP B 1 427 ? 66.329 0.278 22.981 1.00 27.91 444 TRP B O 1
ATOM 9049 N N . LYS B 1 428 ? 67.827 0.156 24.625 1.00 29.27 445 LYS B N 1
ATOM 9050 C CA . LYS B 1 428 ? 68.865 0.709 23.780 1.00 33.81 445 LYS B CA 1
ATOM 9051 C C . LYS B 1 428 ? 69.297 -0.285 22.693 1.00 32.56 445 LYS B C 1
ATOM 9052 O O . LYS B 1 428 ? 69.810 0.131 21.671 1.00 32.74 445 LYS B O 1
ATOM 9058 N N . ASN B 1 429 ? 69.024 -1.578 22.888 1.00 32.58 446 ASN B N 1
ATOM 9059 C CA . ASN B 1 429 ? 69.338 -2.591 21.875 1.00 32.63 446 ASN B CA 1
ATOM 9060 C C . ASN B 1 429 ? 68.237 -2.825 20.831 1.00 29.59 446 ASN B C 1
ATOM 9061 O O . ASN B 1 429 ? 68.458 -3.581 19.910 1.00 27.22 446 ASN B O 1
ATOM 9066 N N . VAL B 1 430 ? 67.069 -2.206 20.957 1.00 28.78 447 VAL B N 1
ATOM 9067 C CA . VAL B 1 430 ? 66.079 -2.309 19.871 1.00 28.01 447 VAL B CA 1
ATOM 9068 C C . VAL B 1 430 ? 66.627 -1.526 18.692 1.00 28.38 447 VAL B C 1
ATOM 9069 O O . VAL B 1 430 ? 66.780 -0.294 18.772 1.00 28.07 447 VAL B O 1
ATOM 9073 N N . GLU B 1 431 ? 66.924 -2.235 17.603 1.00 30.50 448 GLU B N 1
ATOM 9074 C CA . GLU B 1 431 ? 67.523 -1.588 16.428 1.00 29.91 448 GLU B CA 1
ATOM 9075 C C . GLU B 1 431 ? 66.448 -1.034 15.544 1.00 29.53 448 GLU B C 1
ATOM 9076 O O . GLU B 1 431 ? 66.166 -1.596 14.497 1.00 27.64 448 GLU B O 1
ATOM 9082 N N . TRP B 1 432 ? 65.861 0.076 15.972 1.00 28.45 449 TRP B N 1
ATOM 9083 C CA . TRP B 1 432 ? 64.800 0.706 15.221 1.00 28.38 449 TRP B CA 1
ATOM 9084 C C . TRP B 1 432 ? 65.209 0.973 13.775 1.00 28.22 449 TRP B C 1
ATOM 9085 O O . TRP B 1 432 ? 64.414 0.748 12.869 1.00 25.76 449 TRP B O 1
ATOM 9096 N N . SER B 1 433 ? 66.421 1.509 13.580 1.00 30.83 450 SER B N 1
ATOM 9097 C CA . SER B 1 433 ? 66.950 1.832 12.237 1.00 29.59 450 SER B CA 1
ATOM 9098 C C . SER B 1 433 ? 67.011 0.624 11.331 1.00 29.25 450 SER B C 1
ATOM 9099 O O . SER B 1 433 ? 66.830 0.748 10.132 1.00 33.60 450 SER B O 1
ATOM 9102 N N . TRP B 1 434 ? 67.223 -0.558 11.894 1.00 28.89 451 TRP B N 1
ATOM 9103 C CA . TRP B 1 434 ? 67.183 -1.773 11.113 1.00 29.51 451 TRP B CA 1
ATOM 9104 C C . TRP B 1 434 ? 65.867 -1.911 10.360 1.00 29.52 451 TRP B C 1
ATOM 9105 O O . TRP B 1 434 ? 65.860 -2.340 9.207 1.00 28.16 451 TRP B O 1
ATOM 9116 N N . TYR B 1 435 ? 64.781 -1.511 11.013 1.00 27.75 452 TYR B N 1
ATOM 9117 C CA . TYR B 1 435 ? 63.418 -1.652 10.488 1.00 27.72 452 TYR B CA 1
ATOM 9118 C C . TYR B 1 435 ? 63.050 -0.642 9.426 1.00 27.16 452 TYR B C 1
ATOM 9119 O O . TYR B 1 435 ? 61.926 -0.640 8.940 1.00 27.51 452 TYR B O 1
ATOM 9128 N N . LYS B 1 436 ? 63.993 0.216 9.079 1.00 28.27 453 LYS B N 1
ATOM 9129 C CA . LYS B 1 436 ? 63.892 1.031 7.889 1.00 30.55 453 LYS B CA 1
ATOM 9130 C C . LYS B 1 436 ? 64.005 0.194 6.628 1.00 30.65 453 LYS B C 1
ATOM 9131 O O . LYS B 1 436 ? 63.547 0.617 5.592 1.00 30.70 453 LYS B O 1
ATOM 9137 N N . GLN B 1 437 ? 64.665 -0.960 6.733 1.00 31.89 454 GLN B N 1
ATOM 9138 C CA . GLN B 1 437 ? 64.853 -1.928 5.663 1.00 31.65 454 GLN B CA 1
ATOM 9139 C C . GLN B 1 437 ? 66.010 -1.514 4.786 1.00 31.77 454 GLN B C 1
ATOM 9140 O O . GLN B 1 437 ? 66.817 -2.341 4.436 1.00 34.76 454 GLN B O 1
ATOM 9146 N N . PHE B 1 438 ? 66.096 -0.250 4.423 1.00 31.09 455 PHE B N 1
ATOM 9147 C CA . PHE B 1 438 ? 67.327 0.254 3.837 1.00 34.78 455 PHE B CA 1
ATOM 9148 C C . PHE B 1 438 ? 67.528 1.653 4.286 1.00 33.48 455 PHE B C 1
ATOM 9149 O O . PHE B 1 438 ? 66.570 2.358 4.615 1.00 32.88 455 PHE B O 1
ATOM 9157 N N . LYS B 1 439 ? 68.784 2.054 4.226 1.00 37.07 456 LYS B N 1
ATOM 9158 C CA . LYS B 1 439 ? 69.272 3.260 4.869 1.00 38.78 456 LYS B CA 1
ATOM 9159 C C . LYS B 1 439 ? 68.425 4.451 4.494 1.00 36.21 456 LYS B C 1
ATOM 9160 O O . LYS B 1 439 ? 68.129 5.286 5.318 1.00 35.46 456 LYS B O 1
ATOM 9166 N N . ASP B 1 440 ? 68.027 4.509 3.234 1.00 34.89 457 ASP B N 1
ATOM 9167 C CA . ASP B 1 440 ? 67.334 5.659 2.686 1.00 33.49 457 ASP B CA 1
ATOM 9168 C C . ASP B 1 440 ? 65.823 5.526 2.671 1.00 33.77 457 ASP B C 1
ATOM 9169 O O . ASP B 1 440 ? 65.139 6.409 2.131 1.00 33.41 457 ASP B O 1
ATOM 9174 N N . SER B 1 441 ? 65.285 4.475 3.305 1.00 32.87 458 SER B N 1
ATOM 9175 C CA . SER B 1 441 ? 63.828 4.353 3.438 1.00 31.84 458 SER B CA 1
ATOM 9176 C C . SER B 1 441 ? 63.264 5.573 4.137 1.00 30.22 458 SER B C 1
ATOM 9177 O O . SER B 1 441 ? 63.749 5.959 5.201 1.00 31.40 458 SER B O 1
ATOM 9180 N N . PRO B 1 442 ? 62.262 6.210 3.515 1.00 29.22 459 PRO B N 1
ATOM 9181 C CA . PRO B 1 442 ? 61.457 7.185 4.226 1.00 29.00 459 PRO B CA 1
ATOM 9182 C C . PRO B 1 442 ? 60.572 6.564 5.328 1.00 30.91 459 PRO B C 1
ATOM 9183 O O . PRO B 1 442 ? 60.045 7.303 6.160 1.00 29.01 459 PRO B O 1
ATOM 9187 N N . TYR B 1 443 ? 60.400 5.236 5.287 1.00 30.49 460 TYR B N 1
ATOM 9188 C CA . TYR B 1 443 ? 59.486 4.506 6.131 1.00 29.84 460 TYR B CA 1
ATOM 9189 C C . TYR B 1 443 ? 60.213 3.539 7.024 1.00 30.04 460 TYR B C 1
ATOM 9190 O O . TYR B 1 443 ? 61.224 2.955 6.643 1.00 28.28 460 TYR B O 1
ATOM 9199 N N . LEU B 1 444 ? 59.643 3.354 8.213 1.00 26.66 461 LEU B N 1
ATOM 9200 C CA . LEU B 1 444 ? 59.875 2.158 8.982 1.00 27.76 461 LEU B CA 1
ATOM 9201 C C . LEU B 1 444 ? 58.994 1.075 8.401 1.00 25.73 461 LEU B C 1
ATOM 9202 O O . LEU B 1 444 ? 57.951 1.386 7.856 1.00 26.15 461 LEU B O 1
ATOM 9207 N N . TYR B 1 445 ? 59.408 -0.180 8.569 1.00 25.28 462 TYR B N 1
ATOM 9208 C CA . TYR B 1 445 ? 58.593 -1.346 8.275 1.00 26.05 462 TYR B CA 1
ATOM 9209 C C . TYR B 1 445 ? 58.130 -2.068 9.536 1.00 26.68 462 TYR B C 1
ATOM 9210 O O . TYR B 1 445 ? 58.808 -2.058 10.571 1.00 27.31 462 TYR B O 1
ATOM 9219 N N . TRP B 1 446 ? 56.969 -2.698 9.406 1.00 26.97 463 TRP B N 1
ATOM 9220 C CA . TRP B 1 446 ? 56.281 -3.391 10.485 1.00 27.99 463 TRP B CA 1
ATOM 9221 C C . TRP B 1 446 ? 57.049 -4.632 10.944 1.00 28.49 463 TRP B C 1
ATOM 9222 O O . TRP B 1 446 ? 57.230 -4.861 12.145 1.00 26.23 463 TRP B O 1
ATOM 9233 N N . HIS B 1 447 ? 57.518 -5.433 10.001 1.00 27.95 464 HIS B N 1
ATOM 9234 C CA . HIS B 1 447 ? 58.085 -6.726 10.354 1.00 29.00 464 HIS B CA 1
ATOM 9235 C C . HIS B 1 447 ? 59.453 -6.920 9.800 1.00 29.64 464 HIS B C 1
ATOM 9236 O O . HIS B 1 447 ? 59.824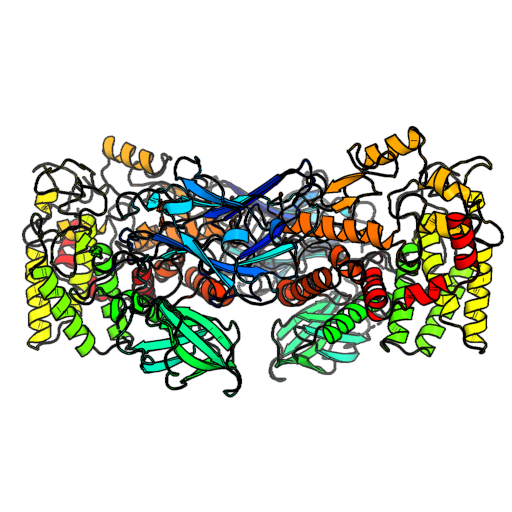 -6.269 8.833 1.00 31.46 464 HIS B O 1
ATOM 9243 N N . TRP B 1 448 ? 60.190 -7.834 10.421 1.00 28.44 465 TRP B N 1
ATOM 9244 C CA . TRP B 1 448 ? 61.372 -8.442 9.815 1.00 28.48 465 TRP B CA 1
ATOM 9245 C C . TRP B 1 448 ? 61.425 -9.885 10.261 1.00 29.88 465 TRP B C 1
ATOM 9246 O O . TRP B 1 448 ? 61.372 -10.154 11.468 1.00 27.43 465 TRP B O 1
ATOM 9257 N N . SER B 1 449 ? 61.543 -10.797 9.293 1.00 29.41 466 SER B N 1
ATOM 9258 C CA . SER B 1 449 ? 61.694 -12.226 9.560 1.00 30.36 466 SER B CA 1
ATOM 9259 C C . SER B 1 449 ? 63.170 -12.637 9.549 1.00 33.83 466 SER B C 1
ATOM 9260 O O . SER B 1 449 ? 63.914 -12.203 8.672 1.00 35.84 466 SER B O 1
ATOM 9263 N N . PRO B 1 450 ? 63.599 -13.475 10.523 1.00 33.62 467 PRO B N 1
ATOM 9264 C CA . PRO B 1 450 ? 64.979 -13.944 10.502 1.00 33.68 467 PRO B CA 1
ATOM 9265 C C . PRO B 1 450 ? 65.310 -14.768 9.273 1.00 34.32 467 PRO B C 1
ATOM 9266 O O . PRO B 1 450 ? 66.459 -14.772 8.868 1.00 37.94 467 PRO B O 1
ATOM 9270 N N . ASP B 1 451 ? 64.325 -15.473 8.713 1.00 35.36 468 ASP B N 1
ATOM 9271 C CA . ASP B 1 451 ? 64.544 -16.362 7.554 1.00 35.56 468 ASP B CA 1
ATOM 9272 C C . ASP B 1 451 ? 63.864 -15.905 6.263 1.00 34.44 468 ASP B C 1
ATOM 9273 O O . ASP B 1 451 ? 64.209 -16.388 5.181 1.00 34.02 468 ASP B O 1
ATOM 9278 N N . GLN B 1 452 ? 62.901 -14.995 6.381 1.00 32.78 469 GLN B N 1
ATOM 9279 C CA . GLN B 1 452 ? 62.156 -14.481 5.237 1.00 32.94 469 GLN B CA 1
ATOM 9280 C C . GLN B 1 452 ? 62.301 -12.982 5.078 1.00 32.23 469 GLN B C 1
ATOM 9281 O O . GLN B 1 452 ? 61.575 -12.385 4.291 1.00 29.20 469 GLN B O 1
ATOM 9287 N N . ALA B 1 453 ? 63.226 -12.380 5.832 1.00 31.04 470 ALA B N 1
ATOM 9288 C CA . ALA B 1 453 ? 63.574 -10.978 5.675 1.00 32.18 470 ALA B CA 1
ATOM 9289 C C . ALA B 1 453 ? 62.312 -10.097 5.652 1.00 33.56 470 ALA B C 1
ATOM 9290 O O . ALA B 1 453 ? 61.452 -10.239 6.543 1.00 33.99 470 ALA B O 1
ATOM 9292 N N . TRP B 1 454 ? 62.154 -9.270 4.620 1.00 32.08 471 TRP B N 1
ATOM 9293 C CA . TRP B 1 454 ? 61.122 -8.230 4.567 1.00 32.12 471 TRP B CA 1
ATOM 9294 C C . TRP B 1 454 ? 59.890 -8.637 3.762 1.00 32.07 471 TRP B C 1
ATOM 9295 O O . TRP B 1 454 ? 59.192 -7.769 3.228 1.00 31.13 471 TRP B O 1
ATOM 9306 N N . VAL B 1 455 ? 59.599 -9.943 3.740 1.00 32.30 472 VAL B N 1
ATOM 9307 C CA . VAL B 1 455 ? 58.535 -10.495 2.908 1.00 31.93 472 VAL B CA 1
ATOM 9308 C C . VAL B 1 455 ? 57.190 -9.843 3.183 1.00 32.82 472 VAL B C 1
ATOM 9309 O O . VAL B 1 455 ? 56.457 -9.583 2.235 1.00 32.72 472 VAL B O 1
ATOM 9313 N N . ILE B 1 456 ? 56.854 -9.561 4.445 1.00 32.42 473 ILE B N 1
ATOM 9314 C CA . ILE B 1 456 ? 55.534 -8.966 4.720 1.00 33.12 473 ILE B CA 1
ATOM 9315 C C . ILE B 1 456 ? 55.534 -7.553 4.183 1.00 32.66 473 ILE B C 1
ATOM 9316 O O . ILE B 1 456 ? 54.547 -7.111 3.583 1.00 34.65 473 ILE B O 1
ATOM 9321 N N . ASN B 1 457 ? 56.639 -6.844 4.379 1.00 32.79 474 ASN B N 1
ATOM 9322 C CA . ASN B 1 457 ? 56.864 -5.606 3.643 1.00 35.10 474 ASN B CA 1
ATOM 9323 C C . ASN B 1 457 ? 55.766 -4.547 3.858 1.00 33.43 474 ASN B C 1
ATOM 9324 O O . ASN B 1 457 ? 55.315 -3.900 2.912 1.00 34.52 474 ASN B O 1
ATOM 9329 N N . HIS B 1 458 ? 55.329 -4.387 5.104 1.00 33.67 475 HIS B N 1
ATOM 9330 C CA . HIS B 1 458 ? 54.243 -3.469 5.457 1.00 32.37 475 HIS B CA 1
ATOM 9331 C C . HIS B 1 458 ? 54.877 -2.194 6.026 1.00 33.30 475 HIS B C 1
ATOM 9332 O O . HIS B 1 458 ? 55.486 -2.212 7.107 1.00 34.48 475 HIS B O 1
ATOM 9339 N N . LYS B 1 459 ? 54.760 -1.095 5.287 1.00 32.12 476 LYS B N 1
ATOM 9340 C CA . LYS B 1 459 ? 55.306 0.176 5.729 1.00 32.46 476 LYS B CA 1
ATOM 9341 C C . LYS B 1 459 ? 54.440 0.730 6.853 1.00 31.69 476 LYS B C 1
ATOM 9342 O O . LYS B 1 459 ? 53.230 0.573 6.817 1.00 29.05 476 LYS B O 1
ATOM 9348 N N . LEU B 1 460 ? 55.074 1.401 7.817 1.00 29.87 477 LEU B N 1
ATOM 9349 C CA . LEU B 1 460 ? 54.354 2.133 8.849 1.00 29.91 477 LEU B CA 1
ATOM 9350 C C . LEU B 1 460 ? 53.989 3.542 8.371 1.00 28.11 477 LEU B C 1
ATOM 9351 O O . LEU B 1 460 ? 54.841 4.440 8.231 1.00 26.62 477 LEU B O 1
ATOM 9356 N N . ILE B 1 461 ? 52.698 3.703 8.118 1.00 26.21 478 ILE B N 1
ATOM 9357 C CA . ILE B 1 461 ? 52.149 4.895 7.543 1.00 27.20 478 ILE B CA 1
ATOM 9358 C C . ILE B 1 461 ? 50.905 5.259 8.309 1.00 26.36 478 ILE B C 1
ATOM 9359 O O . ILE B 1 461 ? 49.935 4.462 8.382 1.00 27.16 478 ILE B O 1
ATOM 9364 N N . GLY B 1 462 ? 50.933 6.454 8.876 1.00 27.48 479 GLY B N 1
ATOM 9365 C CA . GLY B 1 462 ? 49.808 7.000 9.634 1.00 27.83 479 GLY B CA 1
ATOM 9366 C C . GLY B 1 462 ? 48.875 7.737 8.696 1.00 27.87 479 GLY B C 1
ATOM 9367 O O . GLY B 1 462 ? 49.234 7.938 7.544 1.00 26.66 479 GLY B O 1
ATOM 9368 N N . TRP B 1 463 ? 47.693 8.172 9.142 1.00 28.51 480 TRP B N 1
ATOM 9369 C CA . TRP B 1 463 ? 47.174 7.937 10.484 1.00 27.77 480 TRP B CA 1
ATOM 9370 C C . TRP B 1 463 ? 46.835 6.480 10.653 1.00 28.16 480 TRP B C 1
ATOM 9371 O O . TRP B 1 463 ? 46.131 5.900 9.830 1.00 28.97 480 TRP B O 1
ATOM 9382 N N . ASN B 1 464 ? 47.398 5.887 11.684 1.00 27.29 481 ASN B N 1
ATOM 9383 C CA . ASN B 1 464 ? 46.952 4.609 12.192 1.00 28.01 481 ASN B CA 1
ATOM 9384 C C . ASN B 1 464 ? 47.470 4.508 13.623 1.00 27.34 481 ASN B C 1
ATOM 9385 O O . ASN B 1 464 ? 47.786 5.535 14.226 1.00 28.80 481 ASN B O 1
ATOM 9390 N N . GLU B 1 465 ? 47.602 3.298 14.149 1.00 28.53 482 GLU B N 1
ATOM 9391 C CA . GLU B 1 465 ? 47.972 3.102 15.564 1.00 28.45 482 GLU B CA 1
ATOM 9392 C C . GLU B 1 465 ? 49.458 3.215 15.845 1.00 28.88 482 GLU B C 1
ATOM 9393 O O . GLU B 1 465 ? 49.870 3.134 17.002 1.00 29.85 482 GLU B O 1
ATOM 9399 N N . THR B 1 466 ? 50.267 3.391 14.802 1.00 28.32 483 THR B N 1
ATOM 9400 C CA . THR B 1 466 ? 51.697 3.214 14.912 1.00 27.30 483 THR B CA 1
ATOM 9401 C C . THR B 1 466 ? 52.494 4.493 15.178 1.00 26.78 483 THR B C 1
ATOM 9402 O O . THR B 1 466 ? 53.708 4.466 15.025 1.00 26.28 483 THR B O 1
ATOM 9406 N N . MET B 1 467 ? 51.862 5.599 15.582 1.00 27.03 484 MET B N 1
ATOM 9407 C CA . MET B 1 467 ? 52.641 6.803 15.877 1.00 28.18 484 MET B CA 1
ATOM 9408 C C . MET B 1 467 ? 53.801 6.493 16.843 1.00 27.84 484 MET B C 1
ATOM 9409 O O . MET B 1 467 ? 54.950 6.940 16.642 1.00 26.02 484 MET B O 1
ATOM 9414 N N . ILE B 1 468 ? 53.509 5.696 17.861 1.00 27.64 485 ILE B N 1
ATOM 9415 C CA . ILE B 1 468 ? 54.473 5.468 18.934 1.00 28.01 485 ILE B CA 1
ATOM 9416 C C . ILE B 1 468 ? 55.676 4.687 18.424 1.00 27.89 485 ILE B C 1
ATOM 9417 O O . ILE B 1 468 ? 56.762 4.770 18.998 1.00 26.19 485 ILE B O 1
ATOM 9422 N N . THR B 1 469 ? 55.476 3.938 17.344 1.00 27.60 486 THR B N 1
ATOM 9423 C CA . THR B 1 469 ? 56.543 3.170 16.746 1.00 28.94 486 THR B CA 1
ATOM 9424 C C . THR B 1 469 ? 57.595 4.108 16.172 1.00 29.16 486 THR B C 1
ATOM 9425 O O . THR B 1 469 ? 58.800 3.907 16.365 1.00 29.94 486 THR B O 1
ATOM 9429 N N . TYR B 1 470 ? 57.127 5.131 15.476 1.00 28.45 487 TYR B N 1
ATOM 9430 C CA . TYR B 1 470 ? 58.015 6.191 15.019 1.00 29.14 487 TYR B CA 1
ATOM 9431 C C . TYR B 1 470 ? 58.583 6.991 16.168 1.00 29.07 487 TYR B C 1
ATOM 9432 O O . TYR B 1 470 ? 59.748 7.320 16.161 1.00 32.06 487 TYR B O 1
ATOM 9441 N N . MET B 1 471 ? 57.745 7.310 17.142 1.00 30.01 488 MET B N 1
ATOM 9442 C CA . MET B 1 471 ? 58.189 8.060 18.287 1.00 31.41 488 MET B CA 1
ATOM 9443 C C . MET B 1 471 ? 59.367 7.338 18.904 1.00 28.95 488 MET B C 1
ATOM 9444 O O . MET B 1 471 ? 60.432 7.915 19.039 1.00 27.38 488 MET B O 1
ATOM 9449 N N . LEU B 1 472 ? 59.172 6.072 19.253 1.00 27.28 489 LEU B N 1
ATOM 9450 C CA . LEU B 1 472 ? 60.213 5.316 19.930 1.00 26.83 489 LEU B CA 1
ATOM 9451 C C . LEU B 1 472 ? 61.421 5.110 19.034 1.00 27.23 489 LEU B C 1
ATOM 9452 O O . LEU B 1 472 ? 62.544 5.185 19.526 1.00 25.88 489 LEU B O 1
ATOM 9457 N N . ALA B 1 473 ? 61.206 4.862 17.736 1.00 25.84 490 ALA B N 1
ATOM 9458 C CA . ALA B 1 473 ? 62.326 4.751 16.803 1.00 25.01 490 ALA B CA 1
ATOM 9459 C C . ALA B 1 473 ? 63.189 6.008 16.815 1.00 24.73 490 ALA B C 1
ATOM 9460 O O . ALA B 1 473 ? 64.395 5.932 16.707 1.00 26.37 490 ALA B O 1
ATOM 9462 N N . ILE B 1 474 ? 62.550 7.156 16.954 1.00 24.85 491 ILE B N 1
ATOM 9463 C CA . ILE B 1 474 ? 63.216 8.438 16.952 1.00 24.66 491 ILE B CA 1
ATOM 9464 C C . ILE B 1 474 ? 63.850 8.673 18.329 1.00 26.51 491 ILE B C 1
ATOM 9465 O O . ILE B 1 474 ? 64.913 9.272 18.424 1.00 28.25 491 ILE B O 1
ATOM 9470 N N . MET B 1 475 ? 63.193 8.189 19.380 1.00 25.15 492 MET B N 1
ATOM 9471 C CA . MET B 1 475 ? 63.718 8.268 20.731 1.00 25.71 492 MET B CA 1
ATOM 9472 C C . MET B 1 475 ? 64.877 7.337 21.023 1.00 26.10 492 MET B C 1
ATOM 9473 O O . MET B 1 475 ? 65.645 7.600 21.941 1.00 28.82 492 MET B O 1
ATOM 9478 N N . GLY B 1 476 ? 64.996 6.245 20.269 1.00 26.53 493 GLY B N 1
ATOM 9479 C CA . GLY B 1 476 ? 66.052 5.272 20.490 1.00 27.55 493 GLY B CA 1
ATOM 9480 C C . GLY B 1 476 ? 67.414 5.948 20.596 1.00 28.65 493 GLY B C 1
ATOM 9481 O O . GLY B 1 476 ? 67.798 6.686 19.689 1.00 28.94 493 GLY B O 1
ATOM 9482 N N . PRO B 1 477 ? 68.144 5.723 21.707 1.00 29.45 494 PRO B N 1
ATOM 9483 C CA . PRO B 1 477 ? 69.402 6.432 21.890 1.00 31.62 494 PRO B CA 1
ATOM 9484 C C . PRO B 1 477 ? 70.562 5.928 21.037 1.00 31.84 494 PRO B C 1
ATOM 9485 O O . PRO B 1 477 ? 71.448 6.704 20.721 1.00 36.84 494 PRO B O 1
ATOM 9489 N N . LYS B 1 478 ? 70.578 4.645 20.716 1.00 32.47 495 LYS B N 1
ATOM 9490 C CA . LYS B 1 478 ? 71.685 4.042 19.992 1.00 34.45 495 LYS B CA 1
ATOM 9491 C C . LYS B 1 478 ? 71.291 3.797 18.528 1.00 34.10 495 LYS B C 1
ATOM 9492 O O . LYS B 1 478 ? 71.997 4.182 17.607 1.00 32.38 495 LYS B O 1
ATOM 9498 N N . TYR B 1 479 ? 70.149 3.162 18.312 1.00 32.46 496 TYR B N 1
ATOM 9499 C CA . TYR B 1 479 ? 69.751 2.789 16.974 1.00 31.60 496 TYR B CA 1
ATOM 9500 C C . TYR B 1 479 ? 68.574 3.624 16.511 1.00 32.01 496 TYR B C 1
ATOM 9501 O O . TYR B 1 479 ? 67.738 3.146 15.747 1.00 33.60 496 TYR B O 1
ATOM 9510 N N . GLY B 1 480 ? 68.534 4.881 16.952 1.00 31.11 497 GLY B N 1
ATOM 9511 C CA . GLY B 1 480 ? 67.480 5.798 16.584 1.00 31.05 497 GLY B CA 1
ATOM 9512 C C . GLY B 1 480 ? 67.426 6.054 15.087 1.00 32.62 497 GLY B C 1
ATOM 9513 O O . GLY B 1 480 ? 68.410 5.870 14.367 1.00 31.08 497 GLY B O 1
ATOM 9514 N N . ILE B 1 481 ? 66.252 6.467 14.631 1.00 31.27 498 ILE B N 1
ATOM 9515 C CA . ILE B 1 481 ? 66.082 6.940 13.287 1.00 31.27 498 ILE B CA 1
ATOM 9516 C C . ILE B 1 481 ? 65.944 8.455 13.386 1.00 31.31 498 ILE B C 1
ATOM 9517 O O . ILE B 1 481 ? 65.710 9.016 14.454 1.00 28.95 498 ILE B O 1
ATOM 9522 N N . SER B 1 482 ? 66.106 9.104 12.251 1.00 31.51 499 SER B N 1
ATOM 9523 C CA . SER B 1 482 ? 66.065 10.551 12.171 1.00 32.76 499 SER B CA 1
ATOM 9524 C C . SER B 1 482 ? 64.636 11.047 12.420 1.00 31.11 499 SER B C 1
ATOM 9525 O O . SER B 1 482 ? 63.682 10.424 11.976 1.00 32.17 499 SER B O 1
ATOM 9528 N N . PRO B 1 483 ? 64.487 12.179 13.111 1.00 31.73 500 PRO B N 1
ATOM 9529 C CA . PRO B 1 483 ? 63.140 12.681 13.380 1.00 31.97 500 PRO B CA 1
ATOM 9530 C C . PRO B 1 483 ? 62.355 13.039 12.101 1.00 34.13 500 PRO B C 1
ATOM 9531 O O . PRO B 1 483 ? 61.123 13.033 12.118 1.00 32.90 500 PRO B O 1
ATOM 9535 N N . GLU B 1 484 ? 63.065 13.314 11.000 1.00 34.31 501 GLU B N 1
ATOM 9536 C CA . GLU B 1 484 ? 62.442 13.513 9.677 1.00 35.35 501 GLU B CA 1
ATOM 9537 C C . GLU B 1 484 ? 61.589 12.340 9.246 1.00 32.11 501 GLU B C 1
ATOM 9538 O O . GLU B 1 484 ? 60.661 12.514 8.467 1.00 31.55 501 GLU B O 1
ATOM 9544 N N . MET B 1 485 ? 61.926 11.148 9.730 1.00 30.47 502 MET B N 1
ATOM 9545 C CA . MET B 1 485 ? 61.127 9.940 9.469 1.00 30.90 502 MET B CA 1
ATOM 9546 C C . MET B 1 485 ? 59.683 10.076 9.935 1.00 30.53 502 MET B C 1
ATOM 9547 O O . MET B 1 485 ? 58.788 9.464 9.371 1.00 33.54 502 MET B O 1
ATOM 9552 N N . TYR B 1 486 ? 59.456 10.874 10.962 1.00 29.81 503 TYR B N 1
ATOM 9553 C CA . TYR B 1 486 ? 58.101 11.187 11.357 1.00 30.41 503 TYR B CA 1
ATOM 9554 C C . TYR B 1 486 ? 57.306 11.724 10.176 1.00 30.11 503 TYR B C 1
ATOM 9555 O O . TYR B 1 486 ? 56.181 11.295 9.938 1.00 27.74 503 TYR B O 1
ATOM 9564 N N . TYR B 1 487 ? 57.901 12.639 9.428 1.00 29.86 504 TYR B N 1
ATOM 9565 C CA . TYR B 1 487 ? 57.220 13.216 8.283 1.00 32.30 504 TYR B CA 1
ATOM 9566 C C . TYR B 1 487 ? 57.388 12.432 7.009 1.00 32.32 504 TYR B C 1
ATOM 9567 O O . TYR B 1 487 ? 56.464 12.387 6.221 1.00 33.35 504 TYR B O 1
ATOM 9576 N N . SER B 1 488 ? 58.563 11.841 6.787 1.00 33.30 505 SER B N 1
ATOM 9577 C CA . SER B 1 488 ? 58.821 11.100 5.549 1.00 31.17 505 SER B CA 1
ATOM 9578 C C . SER B 1 488 ? 58.076 9.757 5.557 1.00 32.23 505 SER B C 1
ATOM 9579 O O . SER B 1 488 ? 57.719 9.211 4.494 1.00 30.61 505 SER B O 1
ATOM 9582 N N . GLY B 1 489 ? 57.837 9.225 6.760 1.00 28.79 506 GLY B N 1
ATOM 9583 C CA . GLY B 1 489 ? 57.287 7.898 6.898 1.00 28.86 506 GLY B CA 1
ATOM 9584 C C . GLY B 1 489 ? 55.870 7.942 7.363 1.00 28.68 506 GLY B C 1
ATOM 9585 O O . GLY B 1 489 ? 54.944 7.859 6.567 1.00 30.31 506 GLY B O 1
ATOM 9586 N N . TRP B 1 490 ? 55.739 8.063 8.685 1.00 28.31 507 TRP B N 1
ATOM 9587 C CA . TRP B 1 490 ? 54.472 8.175 9.386 1.00 26.90 507 TRP B CA 1
ATOM 9588 C C . TRP B 1 490 ? 53.512 9.111 8.675 1.00 27.65 507 TRP B C 1
ATOM 9589 O O . TRP B 1 490 ? 52.389 8.716 8.352 1.00 26.89 507 TRP B O 1
ATOM 9600 N N . ALA B 1 491 ? 53.948 10.347 8.422 1.00 28.22 508 ALA B N 1
ATOM 9601 C CA . ALA B 1 491 ? 53.091 11.339 7.755 1.00 28.53 508 ALA B CA 1
ATOM 9602 C C . ALA B 1 491 ? 53.487 11.585 6.288 1.00 28.31 508 ALA B C 1
ATOM 9603 O O . ALA B 1 491 ? 53.355 12.697 5.788 1.00 29.41 508 ALA B O 1
ATOM 9605 N N . SER B 1 492 ? 53.984 10.549 5.633 1.00 30.24 509 SER B N 1
ATOM 9606 C CA . SER B 1 492 ? 54.433 10.611 4.244 1.00 33.56 509 SER B CA 1
ATOM 9607 C C . SER B 1 492 ? 53.368 11.200 3.359 1.00 36.78 509 SER B C 1
ATOM 9608 O O . SER B 1 492 ? 52.200 10.824 3.444 1.00 35.50 509 SER B O 1
ATOM 9611 N N . GLN B 1 493 ? 53.782 12.146 2.520 1.00 40.94 510 GLN B N 1
ATOM 9612 C CA . GLN B 1 493 ? 52.914 12.755 1.525 1.00 39.44 510 GLN B CA 1
ATOM 9613 C C . GLN B 1 493 ? 53.006 12.042 0.187 1.00 37.85 510 GLN B C 1
ATOM 9614 O O . GLN B 1 493 ? 52.273 12.383 -0.727 1.00 38.20 510 GLN B O 1
ATOM 9620 N N . GLU B 1 494 ? 53.877 11.037 0.069 1.00 44.44 511 GLU B N 1
ATOM 9621 C CA . GLU B 1 494 ? 54.046 10.289 -1.196 1.00 45.39 511 GLU B CA 1
ATOM 9622 C C . GLU B 1 494 ? 52.749 9.650 -1.661 1.00 45.52 511 GLU B C 1
ATOM 9623 O O . GLU B 1 494 ? 51.856 9.339 -0.857 1.00 39.60 511 GLU B O 1
ATOM 9629 N N . GLU B 1 495 ? 52.695 9.427 -2.966 1.00 43.26 512 GLU B N 1
ATOM 9630 C CA . GLU B 1 495 ? 51.532 8.880 -3.616 1.00 45.64 512 GLU B CA 1
ATOM 9631 C C . GLU B 1 495 ? 51.294 7.471 -3.072 1.00 43.07 512 GLU B C 1
ATOM 9632 O O . GLU B 1 495 ? 50.152 7.116 -2.797 1.00 39.89 512 GLU B O 1
ATOM 9638 N N . TYR B 1 496 ? 52.362 6.688 -2.891 1.00 41.45 513 TYR B N 1
ATOM 9639 C CA . TYR B 1 496 ? 52.244 5.365 -2.282 1.00 42.17 513 TYR B CA 1
ATOM 9640 C C . TYR B 1 496 ? 51.498 5.432 -0.936 1.00 40.55 513 TYR B C 1
ATOM 9641 O O . TYR B 1 496 ? 50.602 4.628 -0.676 1.00 41.37 513 TYR B O 1
ATOM 9650 N N . ALA B 1 497 ? 51.883 6.379 -0.083 1.00 39.92 514 ALA B N 1
ATOM 9651 C CA . ALA B 1 497 ? 51.285 6.506 1.259 1.00 37.38 514 ALA B CA 1
ATOM 9652 C C . ALA B 1 497 ? 49.836 6.953 1.168 1.00 37.05 514 ALA B C 1
ATOM 9653 O O . ALA B 1 497 ? 48.993 6.528 1.967 1.00 36.05 514 ALA B O 1
ATOM 9655 N N . GLN B 1 498 ? 49.548 7.782 0.171 1.00 36.89 515 GLN B N 1
ATOM 9656 C CA . GLN B 1 498 ? 48.178 8.202 -0.110 1.00 38.32 515 GLN B CA 1
ATOM 9657 C C . GLN B 1 498 ? 47.272 7.030 -0.490 1.00 39.13 515 GLN B C 1
ATOM 9658 O O . GLN B 1 498 ? 46.136 6.947 -0.031 1.00 36.13 515 GLN B O 1
ATOM 9664 N N . GLU B 1 499 ? 47.793 6.131 -1.323 1.00 42.98 516 GLU B N 1
ATOM 9665 C CA . GLU B 1 499 ? 47.072 4.930 -1.754 1.00 43.93 516 GLU B CA 1
ATOM 9666 C C . GLU B 1 499 ? 46.925 3.915 -0.622 1.00 41.57 516 GLU B C 1
ATOM 9667 O O . GLU B 1 499 ? 45.922 3.198 -0.548 1.00 38.90 516 GLU B O 1
ATOM 9673 N N . TYR B 1 500 ? 47.931 3.845 0.247 1.00 37.84 517 TYR B N 1
ATOM 9674 C CA . TYR B 1 500 ? 47.881 2.961 1.405 1.00 35.37 517 TYR B CA 1
ATOM 9675 C C . TYR B 1 500 ? 46.708 3.337 2.297 1.00 32.90 517 TYR B C 1
ATOM 9676 O O . TYR B 1 500 ? 45.927 2.477 2.700 1.00 36.01 517 TYR B O 1
ATOM 9685 N N . ARG B 1 501 ? 46.599 4.628 2.574 1.00 31.94 518 ARG B N 1
ATOM 9686 C CA . ARG B 1 501 ? 45.567 5.179 3.425 1.00 31.68 518 ARG B CA 1
ATOM 9687 C C . ARG B 1 501 ? 44.208 4.990 2.835 1.00 33.24 518 ARG B C 1
ATOM 9688 O O . ARG B 1 501 ? 43.296 4.524 3.517 1.00 32.25 518 ARG B O 1
ATOM 9696 N N . ALA B 1 502 ? 44.082 5.360 1.563 1.00 33.65 519 ALA B N 1
ATOM 9697 C CA . ALA B 1 502 ? 42.843 5.172 0.821 1.00 35.81 519 ALA B CA 1
ATOM 9698 C C . ALA B 1 502 ? 42.483 3.689 0.657 1.00 35.75 519 ALA B C 1
ATOM 9699 O O . ALA B 1 502 ? 41.304 3.342 0.655 1.00 35.16 519 ALA B O 1
ATOM 9701 N N . ASP B 1 503 ? 43.487 2.817 0.560 1.00 35.27 520 ASP B N 1
ATOM 9702 C CA . ASP B 1 503 ? 43.224 1.391 0.444 1.00 37.26 520 ASP B CA 1
ATOM 9703 C C . ASP B 1 503 ? 42.502 0.800 1.689 1.00 38.22 520 ASP B C 1
ATOM 9704 O O . ASP B 1 503 ? 41.565 0.009 1.525 1.00 36.97 520 ASP B O 1
ATOM 9709 N N . TRP B 1 504 ? 42.907 1.166 2.912 1.00 33.11 521 TRP B N 1
ATOM 9710 C CA . TRP B 1 504 ? 42.231 0.625 4.093 1.00 31.66 521 TRP B CA 1
ATOM 9711 C C . TRP B 1 504 ? 41.050 1.485 4.499 1.00 31.68 521 TRP B C 1
ATOM 9712 O O . TRP B 1 504 ? 40.006 0.968 4.878 1.00 33.81 521 TRP B O 1
ATOM 9723 N N . GLY B 1 505 ? 41.206 2.801 4.415 1.00 30.81 522 GLY B N 1
ATOM 9724 C CA . GLY B 1 505 ? 40.131 3.702 4.742 1.00 31.88 522 GLY B CA 1
ATOM 9725 C C . GLY B 1 505 ? 38.934 3.639 3.805 1.00 32.55 522 GLY B C 1
ATOM 9726 O O . GLY B 1 505 ? 37.823 4.003 4.193 1.00 30.67 522 GLY B O 1
ATOM 9727 N N . ARG B 1 506 ? 39.174 3.241 2.555 1.00 34.05 523 ARG B N 1
ATOM 9728 C CA . ARG B 1 506 ? 38.126 3.149 1.530 1.00 35.14 523 ARG B CA 1
ATOM 9729 C C . ARG B 1 506 ? 37.555 4.505 1.180 1.00 34.37 523 ARG B C 1
ATOM 9730 O O . ARG B 1 506 ? 36.449 4.602 0.684 1.00 34.61 523 ARG B O 1
ATOM 9738 N N . VAL B 1 507 ? 38.309 5.561 1.462 1.00 36.98 524 VAL B N 1
ATOM 9739 C CA . VAL B 1 507 ? 37.889 6.926 1.179 1.00 35.68 524 VAL B CA 1
ATOM 9740 C C . VAL B 1 507 ? 39.147 7.701 0.941 1.00 34.79 524 VAL B C 1
ATOM 9741 O O . VAL B 1 507 ? 40.221 7.289 1.365 1.00 35.01 524 VAL B O 1
ATOM 9745 N N . GLU B 1 508 ? 38.985 8.848 0.308 1.00 37.91 525 GLU B N 1
ATOM 9746 C CA . GLU B 1 508 ? 40.092 9.752 -0.005 1.00 37.80 525 GLU B CA 1
ATOM 9747 C C . GLU B 1 508 ? 40.473 10.562 1.207 1.00 36.49 525 GLU B C 1
ATOM 9748 O O . GLU B 1 508 ? 41.581 11.076 1.287 1.00 33.76 525 GLU B O 1
ATOM 9754 N N . ASP B 1 509 ? 39.538 10.690 2.145 1.00 34.90 526 ASP B N 1
ATOM 9755 C CA . ASP B 1 509 ? 39.730 11.532 3.316 1.00 35.60 526 ASP B CA 1
ATOM 9756 C C . ASP B 1 509 ? 40.982 11.097 4.055 1.00 32.95 526 ASP B C 1
ATOM 9757 O O . ASP B 1 509 ? 41.180 9.901 4.292 1.00 30.95 526 ASP B O 1
ATOM 9762 N N . GLY B 1 510 ? 41.852 12.064 4.343 1.00 31.40 527 GLY B N 1
ATOM 9763 C CA . GLY B 1 510 ? 43.055 11.796 5.101 1.00 30.17 527 GLY B CA 1
ATOM 9764 C C . GLY B 1 510 ? 44.146 11.094 4.358 1.00 30.35 527 GLY B C 1
ATOM 9765 O O . GLY B 1 510 ? 45.153 10.749 4.965 1.00 29.85 527 GLY B O 1
ATOM 9766 N N . LYS B 1 511 ? 43.999 10.921 3.037 1.00 31.51 528 LYS B N 1
ATOM 9767 C CA . LYS B 1 511 ? 45.047 10.273 2.252 1.00 33.44 528 LYS B CA 1
ATOM 9768 C C . LYS B 1 511 ? 46.350 11.074 2.255 1.00 31.58 528 LYS B C 1
ATOM 9769 O O . LYS B 1 511 ? 47.431 10.491 2.044 1.00 28.62 528 LYS B O 1
ATOM 9775 N N . MET B 1 512 ? 46.233 12.386 2.486 1.00 31.14 529 MET B N 1
ATOM 9776 C CA . MET B 1 512 ? 47.386 13.298 2.627 1.00 35.27 529 MET B CA 1
ATOM 9777 C C . MET B 1 512 ? 47.939 13.387 4.069 1.00 35.09 529 MET B C 1
ATOM 9778 O O . MET B 1 512 ? 48.710 14.307 4.379 1.00 34.41 529 MET B O 1
ATOM 9783 N N . TYR B 1 513 ? 47.553 12.440 4.932 1.00 34.23 530 TYR B N 1
ATOM 9784 C CA . TYR B 1 513 ? 47.849 12.441 6.378 1.00 32.43 530 TYR B CA 1
ATOM 9785 C C . TYR B 1 513 ? 46.933 13.408 7.082 1.00 31.94 530 TYR B C 1
ATOM 9786 O O . TYR B 1 513 ? 46.080 13.010 7.889 1.00 32.11 530 TYR B O 1
ATOM 9795 N N . THR B 1 514 ? 47.134 14.684 6.784 1.00 32.89 531 THR B N 1
ATOM 9796 C CA . THR B 1 514 ? 46.150 15.709 7.053 1.00 33.71 531 THR B CA 1
ATOM 9797 C C . THR B 1 514 ? 44.846 15.311 6.380 1.00 33.95 531 THR B C 1
ATOM 9798 O O . THR B 1 514 ? 44.843 14.596 5.356 1.00 33.54 531 THR B O 1
ATOM 9802 N N . ASN B 1 515 ? 43.747 15.804 6.931 1.00 31.98 532 ASN B N 1
ATOM 9803 C CA . ASN B 1 515 ? 42.436 15.434 6.440 1.00 33.22 532 ASN B CA 1
ATOM 9804 C C . ASN B 1 515 ? 41.696 16.710 6.051 1.00 33.29 532 ASN B C 1
ATOM 9805 O O . ASN B 1 515 ? 41.464 16.968 4.866 1.00 32.31 532 ASN B O 1
ATOM 9810 N N . GLY B 1 516 ? 41.333 17.504 7.039 1.00 33.45 533 GLY B N 1
ATOM 9811 C CA . GLY B 1 516 ? 40.685 18.770 6.784 1.00 35.01 533 GLY B CA 1
ATOM 9812 C C . GLY B 1 516 ? 39.193 18.704 6.581 1.00 33.94 533 GLY B C 1
ATOM 9813 O O . GLY B 1 516 ? 38.576 19.737 6.477 1.00 33.62 533 GLY B O 1
ATOM 9814 N N . ASN B 1 517 ? 38.607 17.512 6.538 1.00 35.22 534 ASN B N 1
ATOM 9815 C CA . ASN B 1 517 ? 37.153 17.381 6.466 1.00 35.35 534 ASN B CA 1
ATOM 9816 C C . ASN B 1 517 ? 36.547 17.489 7.845 1.00 33.68 534 ASN B C 1
ATOM 9817 O O . ASN B 1 517 ? 37.232 17.309 8.862 1.00 32.58 534 ASN B O 1
ATOM 9822 N N . THR B 1 518 ? 35.258 17.793 7.850 1.00 33.36 535 THR B N 1
ATOM 9823 C CA . THR B 1 518 ? 34.484 17.916 9.065 1.00 33.42 535 THR B CA 1
ATOM 9824 C C . THR B 1 518 ? 33.545 16.709 9.151 1.00 34.07 535 THR B C 1
ATOM 9825 O O . THR B 1 518 ? 32.883 16.354 8.162 1.00 31.48 535 THR B O 1
ATOM 9829 N N . TYR B 1 519 ? 33.506 16.088 10.332 1.00 31.70 536 TYR B N 1
ATOM 9830 C CA . TYR B 1 519 ? 32.614 14.960 10.618 1.00 31.59 536 TYR B CA 1
ATOM 9831 C C . TYR B 1 519 ? 31.927 15.231 11.927 1.00 31.40 536 TYR B C 1
ATOM 9832 O O . TYR B 1 519 ? 32.593 15.443 12.936 1.00 32.15 536 TYR B O 1
ATOM 9841 N N . TYR B 1 520 ? 30.597 15.245 11.909 1.00 32.66 537 TYR B N 1
ATOM 9842 C CA . TYR B 1 520 ? 29.793 15.520 13.114 1.00 32.59 537 TYR B CA 1
ATOM 9843 C C . TYR B 1 520 ? 30.189 16.837 13.781 1.00 33.23 537 TYR B C 1
ATOM 9844 O O . TYR B 1 520 ? 30.245 16.954 15.011 1.00 34.94 537 TYR B O 1
ATOM 9853 N N . GLY B 1 521 ? 30.466 17.829 12.939 1.00 31.23 538 GLY B N 1
ATOM 9854 C CA . GLY B 1 521 ? 30.817 19.158 13.406 1.00 33.15 538 GLY B CA 1
ATOM 9855 C C . GLY B 1 521 ? 32.259 19.364 13.809 1.00 31.60 538 GLY B C 1
ATOM 9856 O O . GLY B 1 521 ? 32.646 20.493 14.059 1.00 34.87 538 GLY B O 1
ATOM 9857 N N . GLU B 1 522 ? 33.051 18.288 13.840 1.00 33.83 539 GLU B N 1
ATOM 9858 C CA . GLU B 1 522 ? 34.441 18.327 14.280 1.00 33.74 539 GLU B CA 1
ATOM 9859 C C . GLU B 1 522 ? 35.326 18.332 13.054 1.00 34.26 539 GLU B C 1
ATOM 9860 O O . GLU B 1 522 ? 35.246 17.434 12.224 1.00 33.37 539 GLU B O 1
ATOM 9866 N N . ASN B 1 523 ? 36.160 19.359 12.931 1.00 35.40 540 ASN B N 1
ATOM 9867 C CA . ASN B 1 523 ? 37.054 19.460 11.815 1.00 34.55 540 ASN B CA 1
ATOM 9868 C C . ASN B 1 523 ? 38.291 18.664 12.172 1.00 34.64 540 ASN B C 1
ATOM 9869 O O . ASN B 1 523 ? 38.996 19.001 13.124 1.00 32.51 540 ASN B O 1
ATOM 9874 N N . LEU B 1 524 ? 38.531 17.608 11.399 1.00 33.53 541 LEU B N 1
ATOM 9875 C CA . LEU B 1 524 ? 39.602 16.669 11.666 1.00 34.37 541 LEU B CA 1
ATOM 9876 C C . LEU B 1 524 ? 40.850 17.082 10.895 1.00 32.70 541 LEU B C 1
ATOM 9877 O O . LEU B 1 524 ? 40.931 16.934 9.666 1.00 29.89 541 LEU B O 1
ATOM 9882 N N . LYS B 1 525 ? 41.811 17.638 11.613 1.00 32.47 542 LYS B N 1
ATOM 9883 C CA . LYS B 1 525 ? 43.052 18.100 10.990 1.00 34.24 542 LYS B CA 1
ATOM 9884 C C . LYS B 1 525 ? 43.852 16.931 10.427 1.00 33.33 542 LYS B C 1
ATOM 9885 O O . LYS B 1 525 ? 44.398 17.008 9.329 1.00 34.65 542 LYS B O 1
ATOM 9891 N N . VAL B 1 526 ? 43.901 15.844 11.172 1.00 30.16 543 VAL B N 1
ATOM 9892 C CA . VAL B 1 526 ? 44.638 14.671 10.755 1.00 30.04 543 VAL B CA 1
ATOM 9893 C C . VAL B 1 526 ? 43.749 13.447 10.836 1.00 28.57 543 VAL B C 1
ATOM 9894 O O . VAL B 1 526 ? 42.916 13.351 11.709 1.00 28.84 543 VAL B O 1
ATOM 9898 N N . GLY B 1 527 ? 43.947 12.515 9.921 1.00 27.08 544 GLY B N 1
ATOM 9899 C CA . GLY B 1 527 ? 43.380 11.181 10.066 1.00 27.81 544 GLY B CA 1
ATOM 9900 C C . GLY B 1 527 ? 42.753 10.640 8.797 1.00 27.70 544 GLY B C 1
ATOM 9901 O O . GLY B 1 527 ? 42.096 11.357 8.060 1.00 26.18 544 GLY B O 1
ATOM 9902 N N . VAL B 1 528 ? 42.925 9.349 8.591 1.00 28.76 545 VAL B N 1
ATOM 9903 C CA . VAL B 1 528 ? 42.303 8.649 7.501 1.00 29.25 545 VAL B CA 1
ATOM 9904 C C . VAL B 1 528 ? 40.828 8.535 7.821 1.00 31.02 545 VAL B C 1
ATOM 9905 O O . VAL B 1 528 ? 40.433 8.225 8.970 1.00 29.41 545 VAL B O 1
ATOM 9909 N N . SER B 1 529 ? 40.009 8.803 6.808 1.00 31.03 546 SER B N 1
ATOM 9910 C CA . SER B 1 529 ? 38.551 8.733 6.941 1.00 31.32 546 SER B CA 1
ATOM 9911 C C . SER B 1 529 ? 38.110 9.651 8.076 1.00 31.02 546 SER B C 1
ATOM 9912 O O . SER B 1 529 ? 38.580 10.780 8.129 1.00 33.03 546 SER B O 1
ATOM 9915 N N . ASN B 1 530 ? 37.211 9.211 8.965 1.00 31.26 547 ASN B N 1
ATOM 9916 C CA . ASN B 1 530 ? 36.885 10.012 10.147 1.00 29.26 547 ASN B CA 1
ATOM 9917 C C . ASN B 1 530 ? 37.593 9.561 11.422 1.00 28.24 547 ASN B C 1
ATOM 9918 O O . ASN B 1 530 ? 37.130 9.854 12.498 1.00 28.59 547 ASN B O 1
ATOM 9923 N N . GLY B 1 531 ? 38.726 8.865 11.283 1.00 28.30 548 GLY B N 1
ATOM 9924 C CA . GLY B 1 531 ? 39.610 8.533 12.399 1.00 28.15 548 GLY B CA 1
ATOM 9925 C C . GLY B 1 531 ? 40.094 7.107 12.435 1.00 27.04 548 GLY B C 1
ATOM 9926 O O . GLY B 1 531 ? 41.091 6.801 13.115 1.00 27.74 548 GLY B O 1
ATOM 9927 N N . GLY B 1 532 ? 39.383 6.226 11.727 1.00 26.12 549 GLY B N 1
ATOM 9928 C CA . GLY B 1 532 ? 39.652 4.810 11.785 1.00 26.85 549 GLY B CA 1
ATOM 9929 C C . GLY B 1 532 ? 39.092 4.206 13.073 1.00 27.40 549 GLY B C 1
ATOM 9930 O O . GLY B 1 532 ? 38.353 4.863 13.838 1.00 27.79 549 GLY B O 1
ATOM 9931 N N . PRO B 1 533 ? 39.438 2.943 13.328 1.00 27.09 550 PRO B N 1
ATOM 9932 C CA . PRO B 1 533 ? 39.050 2.336 14.578 1.00 27.65 550 PRO B CA 1
ATOM 9933 C C . PRO B 1 533 ? 39.546 3.175 15.731 1.00 27.27 550 PRO B C 1
ATOM 9934 O O . PRO B 1 533 ? 40.653 3.734 15.673 1.00 27.50 550 PRO B O 1
ATOM 9938 N N . LEU B 1 534 ? 38.736 3.269 16.771 1.00 26.38 551 LEU B N 1
ATOM 9939 C CA . LEU B 1 534 ? 39.042 4.174 17.848 1.00 26.17 551 LEU B CA 1
ATOM 9940 C C . LEU B 1 534 ? 40.295 3.808 18.651 1.00 26.49 551 LEU B C 1
ATOM 9941 O O . LEU B 1 534 ? 40.909 4.694 19.249 1.00 26.92 551 LEU B O 1
ATOM 9946 N N . PHE B 1 535 ? 40.721 2.544 18.624 1.00 26.57 552 PHE B N 1
ATOM 9947 C CA . PHE B 1 535 ? 41.967 2.180 19.313 1.00 27.16 552 PHE B CA 1
ATOM 9948 C C . PHE B 1 535 ? 43.163 2.972 18.802 1.00 27.60 552 PHE B C 1
ATOM 9949 O O . PHE B 1 535 ? 44.164 3.096 19.516 1.00 25.68 552 PHE B O 1
ATOM 9957 N N . PHE B 1 536 ? 43.045 3.549 17.604 1.00 26.73 553 PHE B N 1
ATOM 9958 C CA . PHE B 1 536 ? 44.101 4.437 17.083 1.00 28.03 553 PHE B CA 1
ATOM 9959 C C . PHE B 1 536 ? 44.469 5.589 18.045 1.00 26.99 553 PHE B C 1
ATOM 9960 O O . PHE B 1 536 ? 45.650 5.936 18.164 1.00 27.14 553 PHE B O 1
ATOM 9968 N N . ILE B 1 537 ? 43.481 6.131 18.751 1.00 25.14 554 ILE B N 1
ATOM 9969 C CA . ILE B 1 537 ? 43.728 7.156 19.757 1.00 25.17 554 ILE B CA 1
ATOM 9970 C C . ILE B 1 537 ? 44.116 6.624 21.158 1.00 25.32 554 ILE B C 1
ATOM 9971 O O . ILE B 1 537 ? 44.254 7.399 22.105 1.00 26.36 554 ILE B O 1
ATOM 9976 N N . HIS B 1 538 ? 44.341 5.323 21.271 1.00 26.76 555 HIS B N 1
ATOM 9977 C CA . HIS B 1 538 ? 44.652 4.695 22.528 1.00 26.06 555 HIS B CA 1
ATOM 9978 C C . HIS B 1 538 ? 46.081 4.213 22.578 1.00 27.00 555 HIS B C 1
ATOM 9979 O O . HIS B 1 538 ? 46.842 4.672 23.419 1.00 27.77 555 HIS B O 1
ATOM 9986 N N . TYR B 1 539 ? 46.460 3.323 21.667 1.00 25.60 556 TYR B N 1
ATOM 9987 C CA . TYR B 1 539 ? 47.646 2.500 21.889 1.00 26.14 556 TYR B CA 1
ATOM 9988 C C . TYR B 1 539 ? 48.918 3.333 21.980 1.00 26.82 556 TYR B C 1
ATOM 9989 O O . TYR B 1 539 ? 49.728 3.162 22.907 1.00 25.86 556 TYR B O 1
ATOM 9998 N N . SER B 1 540 ? 49.046 4.274 21.044 1.00 25.69 557 SER B N 1
ATOM 9999 C CA . SER B 1 540 ? 50.207 5.169 20.982 1.00 26.04 557 SER B CA 1
ATOM 10000 C C . SER B 1 540 ? 50.162 6.291 21.996 1.00 24.85 557 SER B C 1
ATOM 10001 O O . SER B 1 540 ? 51.065 7.132 22.029 1.00 23.79 557 SER B O 1
ATOM 10004 N N . TYR B 1 541 ? 49.096 6.330 22.787 1.00 24.55 558 TYR B N 1
ATOM 10005 C CA . TYR B 1 541 ? 48.793 7.453 23.647 1.00 24.85 558 TYR B CA 1
ATOM 10006 C C . TYR B 1 541 ? 48.542 6.986 25.078 1.00 24.79 558 TYR B C 1
ATOM 10007 O O . TYR B 1 541 ? 47.897 7.689 25.862 1.00 27.10 558 TYR B O 1
ATOM 10016 N N . LEU B 1 542 ? 49.043 5.804 25.405 1.00 24.12 559 LEU B N 1
ATOM 10017 C CA . LEU B 1 542 ? 48.991 5.305 26.766 1.00 26.20 559 LEU B CA 1
ATOM 10018 C C . LEU B 1 542 ? 50.070 5.955 27.563 1.00 27.12 559 LEU B C 1
ATOM 10019 O O . LEU B 1 542 ? 49.901 6.209 28.754 1.00 27.40 559 LEU B O 1
ATOM 10024 N N . GLY B 1 543 ? 51.208 6.149 26.898 1.00 26.46 560 GLY B N 1
ATOM 10025 C CA . GLY B 1 543 ? 52.421 6.650 27.528 1.00 28.33 560 GLY B CA 1
ATOM 10026 C C . GLY B 1 543 ? 52.727 7.994 26.943 1.00 28.02 560 GLY B C 1
ATOM 10027 O O . GLY B 1 543 ? 52.859 8.963 27.671 1.00 29.62 560 GLY B O 1
ATOM 10028 N N . LEU B 1 544 ? 52.815 8.055 25.614 1.00 27.99 561 LEU B N 1
ATOM 10029 C CA . LEU B 1 544 ? 52.908 9.315 24.944 1.00 28.05 561 LEU B CA 1
ATOM 10030 C C . LEU B 1 544 ? 51.675 10.122 25.291 1.00 27.63 561 LEU B C 1
ATOM 10031 O O . LEU B 1 544 ? 50.556 9.704 25.054 1.00 30.23 561 LEU B O 1
ATOM 10036 N N . ASP B 1 545 ? 51.900 11.268 25.891 1.00 26.91 562 ASP B N 1
ATOM 10037 C CA . ASP B 1 545 ? 50.830 12.161 26.278 1.00 27.58 562 ASP B CA 1
ATOM 10038 C C . ASP B 1 545 ? 50.435 12.980 25.056 1.00 28.19 562 ASP B C 1
ATOM 10039 O O . ASP B 1 545 ? 51.227 13.813 24.600 1.00 27.80 562 ASP B O 1
ATOM 10044 N N . PRO B 1 546 ? 49.227 12.760 24.519 1.00 26.98 563 PRO B N 1
ATOM 10045 C CA . PRO B 1 546 ? 48.885 13.463 23.300 1.00 28.61 563 PRO B CA 1
ATOM 10046 C C . PRO B 1 546 ? 48.738 14.977 23.482 1.00 29.32 563 PRO B C 1
ATOM 10047 O O . PRO B 1 546 ? 48.824 15.703 22.481 1.00 28.04 563 PRO B O 1
ATOM 10051 N N . HIS B 1 547 ? 48.530 15.431 24.726 1.00 27.98 564 HIS B N 1
ATOM 10052 C CA . HIS B 1 547 ? 48.547 16.850 25.069 1.00 28.49 564 HIS B CA 1
ATOM 10053 C C . HIS B 1 547 ? 49.911 17.457 24.773 1.00 27.78 564 HIS B C 1
ATOM 10054 O O . HIS B 1 547 ? 50.005 18.631 24.560 1.00 33.01 564 HIS B O 1
ATOM 10061 N N . LYS B 1 548 ? 50.966 16.671 24.855 1.00 27.35 565 LYS B N 1
ATOM 10062 C CA . LYS B 1 548 ? 52.322 17.191 24.833 1.00 29.50 565 LYS B CA 1
ATOM 10063 C C . LYS B 1 548 ? 53.029 16.788 23.583 1.00 30.23 565 LYS B C 1
ATOM 10064 O O . LYS B 1 548 ? 54.250 16.752 23.569 1.00 35.04 565 LYS B O 1
ATOM 10070 N N . PHE B 1 549 ? 52.276 16.476 22.530 1.00 30.11 566 PHE B N 1
ATOM 10071 C CA . PHE B 1 549 ? 52.884 16.302 21.242 1.00 29.78 566 PHE B CA 1
ATOM 10072 C C . PHE B 1 549 ? 52.041 16.972 20.187 1.00 30.30 566 PHE B C 1
ATOM 10073 O O . PHE B 1 549 ? 50.868 16.631 20.002 1.00 30.08 566 PHE B O 1
ATOM 10081 N N . THR B 1 550 ? 52.691 17.887 19.476 1.00 29.38 567 THR B N 1
ATOM 10082 C CA . THR B 1 550 ? 52.090 18.696 18.441 1.00 28.29 567 THR B CA 1
ATOM 10083 C C . THR B 1 550 ? 53.051 18.636 17.278 1.00 29.24 567 THR B C 1
ATOM 10084 O O . THR B 1 550 ? 54.241 18.919 17.438 1.00 27.20 567 THR B O 1
ATOM 10088 N N . ASP B 1 551 ? 52.551 18.215 16.115 1.00 30.66 568 ASP B N 1
ATOM 10089 C CA . ASP B 1 551 ? 53.361 18.213 14.904 1.00 30.51 568 ASP B CA 1
ATOM 10090 C C . ASP B 1 551 ? 53.007 19.482 14.104 1.00 32.44 568 ASP B C 1
ATOM 10091 O O . ASP B 1 551 ? 52.313 20.366 14.629 1.00 32.87 568 ASP B O 1
ATOM 10096 N N . LYS B 1 552 ? 53.481 19.601 12.868 1.00 33.86 569 LYS B N 1
ATOM 10097 C CA . LYS B 1 552 ? 53.173 20.807 12.101 1.00 39.02 569 LYS B CA 1
ATOM 10098 C C . LYS B 1 552 ? 51.692 20.892 11.765 1.00 36.05 569 LYS B C 1
ATOM 10099 O O . LYS B 1 552 ? 51.202 21.954 11.424 1.00 39.50 569 LYS B O 1
ATOM 10105 N N . TYR B 1 553 ? 50.977 19.782 11.905 1.00 34.89 570 TYR B N 1
ATOM 10106 C CA . TYR B 1 553 ? 49.568 19.698 11.521 1.00 33.63 570 TYR B CA 1
ATOM 10107 C C . TYR B 1 553 ? 48.592 19.882 12.652 1.00 32.13 570 TYR B C 1
ATOM 10108 O O . TYR B 1 553 ? 47.584 20.528 12.486 1.00 36.89 570 TYR B O 1
ATOM 10117 N N . THR B 1 554 ? 48.872 19.300 13.807 1.00 31.25 571 THR B N 1
ATOM 10118 C CA . THR B 1 554 ? 47.946 19.394 14.928 1.00 28.27 571 THR B CA 1
ATOM 10119 C C . THR B 1 554 ? 48.601 19.015 16.230 1.00 26.70 571 THR B C 1
ATOM 10120 O O . THR B 1 554 ? 49.631 18.315 16.264 1.00 28.50 571 THR B O 1
ATOM 10124 N N . ASN B 1 555 ? 47.962 19.442 17.303 1.00 26.37 572 ASN B N 1
ATOM 10125 C CA . ASN B 1 555 ? 48.187 18.853 18.608 1.00 28.12 572 ASN B CA 1
ATOM 10126 C C . ASN B 1 555 ? 47.363 17.544 18.639 1.00 29.61 572 ASN B C 1
ATOM 10127 O O . ASN B 1 555 ? 46.235 17.516 18.150 1.00 27.02 572 ASN B O 1
ATOM 10132 N N . TYR B 1 556 ? 47.922 16.483 19.213 1.00 29.29 573 TYR B N 1
ATOM 10133 C CA . TYR B 1 556 ? 47.273 15.167 19.152 1.00 29.50 573 TYR B CA 1
ATOM 10134 C C . TYR B 1 556 ? 46.196 14.915 20.197 1.00 29.63 573 TYR B C 1
ATOM 10135 O O . TYR B 1 556 ? 45.272 14.185 19.918 1.00 29.52 573 TYR B O 1
ATOM 10144 N N . PHE B 1 557 ? 46.249 15.550 21.359 1.00 30.15 574 PHE B N 1
ATOM 10145 C CA . PHE B 1 557 ? 45.090 15.468 22.222 1.00 30.32 574 PHE B CA 1
ATOM 10146 C C . PHE B 1 557 ? 43.904 16.092 21.488 1.00 30.79 574 PHE B C 1
ATOM 10147 O O . PHE B 1 557 ? 42.850 15.491 21.415 1.00 29.44 574 PHE B O 1
ATOM 10155 N N . GLU B 1 558 ? 44.085 17.303 20.971 1.00 31.28 575 GLU B N 1
ATOM 10156 C CA . GLU B 1 558 ? 43.020 17.969 20.206 1.00 34.32 575 GLU B CA 1
ATOM 10157 C C . GLU B 1 558 ? 42.464 17.033 19.130 1.00 31.08 575 GLU B C 1
ATOM 10158 O O . GLU B 1 558 ? 41.242 16.852 19.034 1.00 28.34 575 GLU B O 1
ATOM 10164 N N . ASN B 1 559 ? 43.362 16.437 18.344 1.00 29.91 576 ASN B N 1
ATOM 10165 C CA . ASN B 1 559 ? 42.941 15.672 17.173 1.00 29.82 576 ASN B CA 1
ATOM 10166 C C . ASN B 1 559 ? 42.319 14.320 17.549 1.00 29.80 576 ASN B C 1
ATOM 10167 O O . ASN B 1 559 ? 41.270 13.933 17.007 1.00 27.65 576 ASN B O 1
ATOM 10172 N N . ASN B 1 560 ? 42.984 13.611 18.457 1.00 29.04 577 ASN B N 1
ATOM 10173 C CA . ASN B 1 560 ? 42.471 12.360 18.996 1.00 28.10 577 ASN B CA 1
ATOM 10174 C C . ASN B 1 560 ? 41.107 12.583 19.647 1.00 27.11 577 ASN B C 1
ATOM 10175 O O . ASN B 1 560 ? 40.183 11.827 19.429 1.00 24.66 577 ASN B O 1
ATOM 10180 N N . GLN B 1 561 ? 40.997 13.625 20.456 1.00 27.62 578 GLN B N 1
ATOM 10181 C CA . GLN B 1 561 ? 39.719 13.941 21.107 1.00 28.11 578 GLN B CA 1
ATOM 10182 C C . GLN B 1 561 ? 38.564 14.118 20.104 1.00 27.91 578 GLN B C 1
ATOM 10183 O O . GLN B 1 561 ? 37.435 13.715 20.375 1.00 26.56 578 GLN B O 1
ATOM 10189 N N . LYS B 1 562 ? 38.851 14.703 18.953 1.00 28.33 579 LYS B N 1
ATOM 10190 C CA . LYS B 1 562 ? 37.856 14.802 17.890 1.00 28.29 579 LYS B CA 1
ATOM 10191 C C . LYS B 1 562 ? 37.449 13.468 17.332 1.00 27.30 579 LYS B C 1
ATOM 10192 O O . LYS B 1 562 ? 36.284 13.290 17.028 1.00 26.44 579 LYS B O 1
ATOM 10198 N N . MET B 1 563 ? 38.398 12.543 17.190 1.00 27.02 580 MET B N 1
ATOM 10199 C CA . MET B 1 563 ? 38.073 11.201 16.765 1.00 26.22 580 MET B CA 1
ATOM 10200 C C . MET B 1 563 ? 37.140 10.517 17.750 1.00 26.46 580 MET B C 1
ATOM 10201 O O . MET B 1 563 ? 36.178 9.851 17.349 1.00 27.72 580 MET B O 1
ATOM 10206 N N . ALA B 1 564 ? 37.418 10.682 19.035 1.00 24.90 581 ALA B N 1
ATOM 10207 C CA . ALA B 1 564 ? 36.531 10.159 20.040 1.00 23.64 581 ALA B CA 1
ATOM 10208 C C . ALA B 1 564 ? 35.142 10.754 19.882 1.00 24.73 581 ALA B C 1
ATOM 10209 O O . ALA B 1 564 ? 34.130 10.035 19.875 1.00 24.49 581 ALA B O 1
ATOM 10211 N N . LYS B 1 565 ? 35.081 12.065 19.743 1.00 25.51 582 LYS B N 1
ATOM 10212 C CA . LYS B 1 565 ? 33.791 12.739 19.666 1.00 26.83 582 LYS B CA 1
ATOM 10213 C C . LYS B 1 565 ? 33.068 12.351 18.395 1.00 25.98 582 LYS B C 1
ATOM 10214 O O . LYS B 1 565 ? 31.869 12.166 18.416 1.00 26.37 582 LYS B O 1
ATOM 10220 N N . ILE B 1 566 ? 33.812 12.208 17.299 1.00 25.37 583 ILE B N 1
ATOM 10221 C CA . ILE B 1 566 ? 33.240 11.831 16.019 1.00 27.70 583 ILE B CA 1
ATOM 10222 C C . ILE B 1 566 ? 32.611 10.455 16.129 1.00 28.90 583 ILE B C 1
ATOM 10223 O O . ILE B 1 566 ? 31.511 10.232 15.650 1.00 28.83 583 ILE B O 1
ATOM 10228 N N . ASN B 1 567 ? 33.356 9.543 16.751 1.00 28.57 584 ASN B N 1
ATOM 10229 C CA . ASN B 1 567 ? 32.921 8.189 16.972 1.00 27.26 584 ASN B CA 1
ATOM 10230 C C . ASN B 1 567 ? 31.650 8.162 17.852 1.00 27.97 584 ASN B C 1
ATOM 10231 O O . ASN B 1 567 ? 30.638 7.541 17.500 1.00 26.49 584 ASN B O 1
ATOM 10236 N N . GLN B 1 568 ? 31.673 8.848 18.983 1.00 27.95 585 GLN B N 1
ATOM 10237 C CA . GLN B 1 568 ? 30.470 8.909 19.774 1.00 28.25 585 GLN B CA 1
ATOM 10238 C C . GLN B 1 568 ? 29.301 9.434 18.947 1.00 30.34 585 GLN B C 1
ATOM 10239 O O . GLN B 1 568 ? 28.191 8.910 19.044 1.00 30.33 585 GLN B O 1
ATOM 10245 N N . ARG B 1 569 ? 29.541 10.483 18.161 1.00 29.95 586 ARG B N 1
ATOM 10246 C CA . ARG B 1 569 ? 28.446 11.142 17.475 1.00 31.78 586 ARG B CA 1
ATOM 10247 C C . ARG B 1 569 ? 27.888 10.266 16.367 1.00 30.82 586 ARG B C 1
ATOM 10248 O O . ARG B 1 569 ? 26.691 10.206 16.172 1.00 32.84 586 ARG B O 1
ATOM 10256 N N . TYR B 1 570 ? 28.764 9.569 15.667 1.00 30.46 587 TYR B N 1
ATOM 10257 C CA . TYR B 1 570 ? 28.335 8.532 14.757 1.00 29.60 587 TYR B CA 1
ATOM 10258 C C . TYR B 1 570 ? 27.388 7.551 15.463 1.00 29.07 587 TYR B C 1
ATOM 10259 O O . TYR B 1 570 ? 26.329 7.178 14.947 1.00 27.43 587 TYR B O 1
ATOM 10268 N N . CYS B 1 571 ? 27.814 7.105 16.631 1.00 27.76 588 CYS B N 1
ATOM 10269 C CA . CYS B 1 571 ? 27.089 6.087 17.384 1.00 28.49 588 CYS B CA 1
ATOM 10270 C C . CYS B 1 571 ? 25.756 6.608 17.927 1.00 28.23 588 CYS B C 1
ATOM 10271 O O . CYS B 1 571 ? 24.766 5.879 17.943 1.00 28.90 588 CYS B O 1
ATOM 10274 N N . ILE B 1 572 ? 25.719 7.858 18.367 1.00 27.71 589 ILE B N 1
ATOM 10275 C CA . ILE B 1 572 ? 24.440 8.448 18.778 1.00 28.66 589 ILE B CA 1
ATOM 10276 C C . ILE B 1 572 ? 23.513 8.491 17.570 1.00 28.17 589 ILE B C 1
ATOM 10277 O O . ILE B 1 572 ? 22.399 7.984 17.613 1.00 28.38 589 ILE B O 1
ATOM 10282 N N . GLU B 1 573 ? 24.007 9.066 16.485 1.00 29.13 590 GLU B N 1
ATOM 10283 C CA . GLU B 1 573 ? 23.246 9.146 15.247 1.00 28.31 590 GLU B CA 1
ATOM 10284 C C . GLU B 1 573 ? 22.746 7.778 14.798 1.00 27.96 590 GLU B C 1
ATOM 10285 O O . GLU B 1 573 ? 21.590 7.636 14.369 1.00 27.15 590 GLU B O 1
ATOM 10291 N N . ASN B 1 574 ? 23.625 6.783 14.886 1.00 27.56 591 ASN B N 1
ATOM 10292 C CA . ASN B 1 574 ? 23.275 5.384 14.650 1.00 25.97 591 ASN B CA 1
ATOM 10293 C C . ASN B 1 574 ? 22.586 5.137 13.310 1.00 28.52 591 ASN B C 1
ATOM 10294 O O . ASN B 1 574 ? 21.502 4.545 13.230 1.00 26.91 591 ASN B O 1
ATOM 10299 N N . GLN B 1 575 ? 23.241 5.571 12.254 1.00 29.51 592 GLN B N 1
ATOM 10300 C CA . GLN B 1 575 ? 22.745 5.321 10.911 1.00 30.16 592 GLN B CA 1
ATOM 10301 C C . GLN B 1 575 ? 22.313 3.872 10.673 1.00 29.92 592 GLN B C 1
ATOM 10302 O O . GLN B 1 575 ? 21.338 3.630 9.999 1.00 31.40 592 GLN B O 1
ATOM 10308 N N . GLY B 1 576 ? 23.047 2.901 11.198 1.00 29.41 593 GLY B N 1
ATOM 10309 C CA . GLY B 1 576 ? 22.724 1.494 10.947 1.00 30.53 593 GLY B CA 1
ATOM 10310 C C . GLY B 1 576 ? 21.539 0.956 11.763 1.00 29.40 593 GLY B C 1
ATOM 10311 O O . GLY B 1 576 ? 21.162 -0.179 11.585 1.00 29.64 593 GLY B O 1
ATOM 10312 N N . GLY B 1 577 ? 20.983 1.777 12.658 1.00 29.20 594 GLY B N 1
ATOM 10313 C CA . GLY B 1 577 ? 19.885 1.414 13.534 1.00 28.86 594 GLY B CA 1
ATOM 10314 C C . GLY B 1 577 ? 20.273 0.290 14.473 1.00 28.39 594 GLY B C 1
ATOM 10315 O O . GLY B 1 577 ? 19.426 -0.472 14.872 1.00 28.60 594 GLY B O 1
ATOM 10316 N N . TYR B 1 578 ? 21.551 0.181 14.820 1.00 26.56 595 TYR B N 1
ATOM 10317 C CA . TYR B 1 578 ? 22.008 -0.945 15.598 1.00 26.95 595 TYR B CA 1
ATOM 10318 C C . TYR B 1 578 ? 21.514 -0.801 17.019 1.00 26.41 595 TYR B C 1
ATOM 10319 O O . TYR B 1 578 ? 21.411 0.305 17.542 1.00 24.21 595 TYR B O 1
ATOM 10328 N N . VAL B 1 579 ? 21.148 -1.930 17.611 1.00 27.09 596 VAL B N 1
ATOM 10329 C CA . VAL B 1 579 ? 20.493 -1.916 18.907 1.00 26.09 596 VAL B CA 1
ATOM 10330 C C . VAL B 1 579 ? 21.504 -1.466 19.980 1.00 25.32 596 VAL B C 1
ATOM 10331 O O . VAL B 1 579 ? 22.624 -1.969 20.045 1.00 21.62 596 VAL B O 1
ATOM 10335 N N . GLY B 1 580 ? 21.069 -0.504 20.789 1.00 25.02 597 GLY B N 1
ATOM 10336 C CA . GLY B 1 580 ? 21.767 -0.082 21.988 1.00 23.76 597 GLY B CA 1
ATOM 10337 C C . GLY B 1 580 ? 22.776 1.031 21.767 1.00 22.94 597 GLY B C 1
ATOM 10338 O O . GLY B 1 580 ? 23.311 1.519 22.741 1.00 22.10 597 GLY B O 1
ATOM 10339 N N . TYR B 1 581 ? 23.031 1.428 20.516 1.00 21.05 598 TYR B N 1
ATOM 10340 C CA . TYR B 1 581 ? 23.980 2.503 20.229 1.00 23.22 598 TYR B CA 1
ATOM 10341 C C . TYR B 1 581 ? 23.423 3.831 20.719 1.00 24.51 598 TYR B C 1
ATOM 10342 O O . TYR B 1 581 ? 22.235 4.118 20.579 1.00 24.10 598 TYR B O 1
ATOM 10351 N N . GLY B 1 582 ? 24.286 4.650 21.290 1.00 25.21 599 GLY B N 1
ATOM 10352 C CA . GLY B 1 582 ? 23.854 5.927 21.765 1.00 25.15 599 GLY B CA 1
ATOM 10353 C C . GLY B 1 582 ? 24.970 6.625 22.469 1.00 27.63 599 GLY B C 1
ATOM 10354 O O . GLY B 1 582 ? 26.139 6.213 22.406 1.00 26.06 599 GLY B O 1
ATOM 10355 N N . GLU B 1 583 ? 24.576 7.655 23.193 1.00 27.25 600 GLU B N 1
ATOM 10356 C CA . GLU B 1 583 ? 25.497 8.471 23.924 1.00 29.31 600 GLU B CA 1
ATOM 10357 C C . GLU B 1 583 ? 26.376 7.704 24.930 1.00 28.88 600 GLU B C 1
ATOM 10358 O O . GLU B 1 583 ? 27.518 8.103 25.201 1.00 25.43 600 GLU B O 1
ATOM 10364 N N . ASP B 1 584 ? 25.816 6.614 25.446 1.00 27.37 601 ASP B N 1
ATOM 10365 C CA . ASP B 1 584 ? 26.427 5.773 26.435 1.00 26.77 601 ASP B CA 1
ATOM 10366 C C . ASP B 1 584 ? 26.849 4.431 25.876 1.00 25.08 601 ASP B C 1
ATOM 10367 O O . ASP B 1 584 ? 27.071 3.498 26.619 1.00 23.75 601 ASP B O 1
ATOM 10372 N N . CYS B 1 585 ? 26.906 4.315 24.561 1.00 23.90 602 CYS B N 1
ATOM 10373 C CA . CYS B 1 585 ? 27.271 3.076 23.937 1.00 23.37 602 CYS B CA 1
ATOM 10374 C C . CYS B 1 585 ? 27.856 3.415 22.600 1.00 23.23 602 CYS B C 1
ATOM 10375 O O . CYS B 1 585 ? 27.154 3.575 21.601 1.00 23.89 602 CYS B O 1
ATOM 10378 N N . TRP B 1 586 ? 29.166 3.550 22.604 1.00 23.01 603 TRP B N 1
ATOM 10379 C CA . TRP B 1 586 ? 29.854 4.164 21.511 1.00 23.07 603 TRP B CA 1
ATOM 10380 C C . TRP B 1 586 ? 31.299 3.764 21.614 1.00 23.41 603 TRP B C 1
ATOM 10381 O O . TRP B 1 586 ? 31.739 3.293 22.663 1.00 24.33 603 TRP B O 1
ATOM 10392 N N . GLY B 1 587 ? 32.037 3.976 20.541 1.00 23.25 604 GLY B N 1
ATOM 10393 C CA . GLY B 1 587 ? 33.473 3.674 20.547 1.00 24.53 604 GLY B CA 1
ATOM 10394 C C . GLY B 1 587 ? 33.799 2.500 19.677 1.00 21.33 604 GLY B C 1
ATOM 10395 O O . GLY B 1 587 ? 34.492 1.594 20.074 1.00 21.88 604 GLY B O 1
ATOM 10396 N N . LEU B 1 588 ? 33.298 2.551 18.459 1.00 22.01 605 LEU B N 1
ATOM 10397 C CA . LEU B 1 588 ? 33.583 1.552 17.476 1.00 21.62 605 LEU B CA 1
ATOM 10398 C C . LEU B 1 588 ? 35.070 1.409 17.243 1.00 22.46 605 LEU B C 1
ATOM 10399 O O . LEU B 1 588 ? 35.799 2.390 17.045 1.00 24.55 605 LEU B O 1
ATOM 10404 N N . THR B 1 589 ? 35.519 0.168 17.272 1.00 23.59 606 THR B N 1
ATOM 10405 C CA . THR B 1 589 ? 36.930 -0.127 17.180 1.00 24.66 606 THR B CA 1
ATOM 10406 C C . THR B 1 589 ? 37.100 -1.611 16.883 1.00 25.04 606 THR B C 1
ATOM 10407 O O . THR B 1 589 ? 36.135 -2.343 16.695 1.00 25.73 606 THR B O 1
ATOM 10411 N N . ALA B 1 590 ? 38.342 -2.049 16.825 1.00 26.87 607 ALA B N 1
ATOM 10412 C CA . ALA B 1 590 ? 38.634 -3.419 16.457 1.00 26.09 607 ALA B CA 1
ATOM 10413 C C . ALA B 1 590 ? 38.359 -4.393 17.590 1.00 26.36 607 ALA B C 1
ATOM 10414 O O . ALA B 1 590 ? 38.641 -4.104 18.771 1.00 26.93 607 ALA B O 1
ATOM 10416 N N . SER B 1 591 ? 37.810 -5.544 17.195 1.00 26.27 608 SER B N 1
ATOM 10417 C CA . SER B 1 591 ? 37.720 -6.728 18.046 1.00 27.46 608 SER B CA 1
ATOM 10418 C C . SER B 1 591 ? 37.428 -7.938 17.206 1.00 28.75 608 SER B C 1
ATOM 10419 O O . SER B 1 591 ? 36.971 -7.820 16.067 1.00 29.29 608 SER B O 1
ATOM 10422 N N . ASP B 1 592 ? 37.631 -9.113 17.777 1.00 30.37 609 ASP B N 1
ATOM 10423 C CA . ASP B 1 592 ? 37.017 -10.295 17.181 1.00 30.43 609 ASP B CA 1
ATOM 10424 C C . ASP B 1 592 ? 35.511 -10.131 17.297 1.00 29.13 609 ASP B C 1
ATOM 10425 O O . ASP B 1 592 ? 35.007 -9.608 18.294 1.00 28.62 609 ASP B O 1
ATOM 10430 N N . PHE B 1 593 ? 34.817 -10.505 16.232 1.00 28.66 610 PHE B N 1
ATOM 10431 C CA . PHE B 1 593 ? 33.388 -10.677 16.246 1.00 27.99 610 PHE B CA 1
ATOM 10432 C C . PHE B 1 593 ? 33.132 -12.178 16.170 1.00 28.79 610 PHE B C 1
ATOM 10433 O O . PHE B 1 593 ? 33.930 -12.951 16.676 1.00 31.32 610 PHE B O 1
ATOM 10441 N N . ALA B 1 594 ? 32.041 -12.615 15.566 1.00 30.31 611 ALA B N 1
ATOM 10442 C CA . ALA B 1 594 ? 31.546 -13.968 15.785 1.00 32.35 611 ALA B CA 1
ATOM 10443 C C . ALA B 1 594 ? 32.385 -15.008 15.040 1.00 33.24 611 ALA B C 1
ATOM 10444 O O . ALA B 1 594 ? 32.635 -16.085 15.551 1.00 35.74 611 ALA B O 1
ATOM 10446 N N . TRP B 1 595 ? 32.805 -14.655 13.829 1.00 32.56 612 TRP B N 1
ATOM 10447 C CA . TRP B 1 595 ? 33.537 -15.551 12.931 1.00 34.52 612 TRP B CA 1
ATOM 10448 C C . TRP B 1 595 ? 34.908 -15.032 12.483 1.00 35.65 612 TRP B C 1
ATOM 10449 O O . TRP B 1 595 ? 35.694 -15.804 11.959 1.00 38.71 612 TRP B O 1
ATOM 10460 N N . ASN B 1 596 ? 35.177 -13.738 12.656 1.00 35.48 613 ASN B N 1
ATOM 10461 C CA . ASN B 1 596 ? 36.446 -13.143 12.209 1.00 34.35 613 ASN B CA 1
ATOM 10462 C C . ASN B 1 596 ? 36.752 -11.904 13.010 1.00 32.17 613 ASN B C 1
ATOM 10463 O O . ASN B 1 596 ? 35.904 -11.377 13.727 1.00 30.33 613 ASN B O 1
ATOM 10468 N N . TYR B 1 597 ? 37.992 -11.456 12.867 1.00 32.01 614 TYR B N 1
ATOM 10469 C CA . TYR B 1 597 ? 38.423 -10.172 13.337 1.00 29.13 614 TYR B CA 1
ATOM 10470 C C . TYR B 1 597 ? 37.798 -9.109 12.491 1.00 29.36 614 TYR B C 1
ATOM 10471 O O . TYR B 1 597 ? 37.654 -9.286 11.284 1.00 30.50 614 TYR B O 1
ATOM 10480 N N . GLN B 1 598 ? 37.460 -7.988 13.126 1.00 30.11 615 GLN B N 1
ATOM 10481 C CA . GLN B 1 598 ? 36.960 -6.812 12.404 1.00 30.47 615 GLN B CA 1
ATOM 10482 C C . GLN B 1 598 ? 37.529 -5.529 13.004 1.00 28.17 615 GLN B C 1
ATOM 10483 O O . GLN B 1 598 ? 37.691 -5.414 14.218 1.00 27.33 615 GLN B O 1
ATOM 10489 N N . ALA B 1 599 ? 37.875 -4.589 12.136 1.00 26.95 616 ALA B N 1
ATOM 10490 C CA . ALA B 1 599 ? 38.427 -3.316 12.551 1.00 27.25 616 ALA B CA 1
ATOM 10491 C C . ALA B 1 599 ? 37.344 -2.274 12.388 1.00 27.48 616 ALA B C 1
ATOM 10492 O O . ALA B 1 599 ? 37.328 -1.569 11.401 1.00 31.87 616 ALA B O 1
ATOM 10494 N N . GLN B 1 600 ? 36.428 -2.189 13.354 1.00 26.70 617 GLN B N 1
ATOM 10495 C CA . GLN B 1 600 ? 35.243 -1.350 13.183 1.00 24.71 617 GLN B CA 1
ATOM 10496 C C . GLN B 1 600 ? 35.585 0.119 13.306 1.00 24.86 617 GLN B C 1
ATOM 10497 O O . GLN B 1 600 ? 36.581 0.484 13.941 1.00 25.62 617 GLN B O 1
ATOM 10503 N N . GLU B 1 601 ? 34.771 0.946 12.665 1.00 24.20 618 GLU B N 1
ATOM 10504 C CA . GLU B 1 601 ? 34.975 2.390 12.628 1.00 27.15 618 GLU B CA 1
ATOM 10505 C C . GLU B 1 601 ? 33.612 3.025 12.662 1.00 26.03 618 GLU B C 1
ATOM 10506 O O . GLU B 1 601 ? 32.637 2.348 12.371 1.00 29.21 618 GLU B O 1
ATOM 10512 N N . PRO B 1 602 ? 33.535 4.337 12.972 1.00 26.05 619 PRO B N 1
ATOM 10513 C CA . PRO B 1 602 ? 32.289 5.055 12.816 1.00 27.03 619 PRO B CA 1
ATOM 10514 C C . PRO B 1 602 ? 32.052 5.393 11.330 1.00 28.45 619 PRO B C 1
ATOM 10515 O O . PRO B 1 602 ? 32.015 6.569 10.920 1.00 30.15 619 PRO B O 1
ATOM 10519 N N . MET B 1 603 ? 31.878 4.331 10.557 1.00 29.37 620 MET B N 1
ATOM 10520 C CA . MET B 1 603 ? 31.592 4.390 9.138 1.00 30.60 620 MET B CA 1
ATOM 10521 C C . MET B 1 603 ? 30.663 3.207 8.862 1.00 30.62 620 MET B C 1
ATOM 10522 O O . MET B 1 603 ? 30.908 2.116 9.408 1.00 27.80 620 MET B O 1
ATOM 10527 N N . PRO B 1 604 ? 29.610 3.405 8.023 1.00 31.17 621 PRO B N 1
ATOM 10528 C CA . PRO B 1 604 ? 28.659 2.326 7.709 1.00 31.54 621 PRO B CA 1
ATOM 10529 C C . PRO B 1 604 ? 29.296 0.993 7.331 1.00 30.26 621 PRO B C 1
ATOM 10530 O O . PRO B 1 604 ? 28.876 -0.051 7.835 1.00 29.26 621 PRO B O 1
ATOM 10534 N N . HIS B 1 605 ? 30.298 1.045 6.457 1.00 29.20 622 HIS B N 1
ATOM 10535 C CA . HIS B 1 605 ? 30.965 -0.157 5.938 1.00 27.84 622 HIS B CA 1
ATOM 10536 C C . HIS B 1 605 ? 31.898 -0.844 6.966 1.00 28.01 622 HIS B C 1
ATOM 10537 O O . HIS B 1 605 ? 32.461 -1.918 6.689 1.00 28.87 622 HIS B O 1
ATOM 10544 N N . ARG B 1 606 ? 32.069 -0.248 8.145 1.00 29.81 623 ARG B N 1
ATOM 10545 C CA . ARG B 1 606 ? 32.847 -0.857 9.250 1.00 29.96 623 ARG B CA 1
ATOM 10546 C C . ARG B 1 606 ? 32.064 -0.806 10.549 1.00 30.21 623 ARG B C 1
ATOM 10547 O O . ARG B 1 606 ? 32.607 -0.554 11.623 1.00 27.07 623 ARG B O 1
ATOM 10555 N N . ASP B 1 607 ? 30.763 -1.041 10.442 1.00 30.12 624 ASP B N 1
ATOM 10556 C CA . ASP B 1 607 ? 29.902 -1.047 11.605 1.00 27.95 624 ASP B CA 1
ATOM 10557 C C . ASP B 1 607 ? 28.795 -2.027 11.287 1.00 28.93 624 ASP B C 1
ATOM 10558 O O . ASP B 1 607 ? 28.141 -1.910 10.243 1.00 27.75 624 ASP B O 1
ATOM 10563 N N . ASN B 1 608 ? 28.601 -2.980 12.190 1.00 29.09 625 ASN B N 1
ATOM 10564 C CA . ASN B 1 608 ? 27.588 -4.028 12.057 1.00 26.61 625 ASN B CA 1
ATOM 10565 C C . ASN B 1 608 ? 26.872 -4.264 13.384 1.00 25.10 625 ASN B C 1
ATOM 10566 O O . ASN B 1 608 ? 26.295 -5.302 13.591 1.00 26.22 625 ASN B O 1
ATOM 10571 N N . GLY B 1 609 ? 26.874 -3.290 14.280 1.00 24.48 626 GLY B N 1
ATOM 10572 C CA . GLY B 1 609 ? 26.247 -3.442 15.589 1.00 24.34 626 GLY B CA 1
ATOM 10573 C C . GLY B 1 609 ? 27.150 -3.875 16.709 1.00 23.90 626 GLY B C 1
ATOM 10574 O O . GLY B 1 609 ? 26.710 -3.930 17.855 1.00 26.03 626 GLY B O 1
ATOM 10575 N N . THR B 1 610 ? 28.409 -4.161 16.396 1.00 24.03 627 THR B N 1
ATOM 10576 C CA . THR B 1 610 ? 29.348 -4.678 17.368 1.00 24.90 627 THR B CA 1
ATOM 10577 C C . THR B 1 610 ? 30.079 -3.522 18.013 1.00 26.18 627 THR B C 1
ATOM 10578 O O . THR B 1 610 ? 30.669 -2.671 17.310 1.00 25.51 627 THR B O 1
ATOM 10582 N N . MET B 1 611 ? 30.048 -3.516 19.346 1.00 27.14 628 MET B N 1
ATOM 10583 C CA . MET B 1 611 ? 30.655 -2.475 20.143 1.00 26.99 628 MET B CA 1
ATOM 10584 C C . MET B 1 611 ? 31.617 -3.140 21.090 1.00 27.32 628 MET B C 1
ATOM 10585 O O . MET B 1 611 ? 31.234 -4.066 21.808 1.00 25.81 628 MET B O 1
ATOM 10590 N N . ALA B 1 612 ? 32.862 -2.658 21.063 1.00 25.41 629 ALA B N 1
ATOM 10591 C CA . ALA B 1 612 ? 33.910 -3.163 21.900 1.00 25.60 629 ALA B CA 1
ATOM 10592 C C . ALA B 1 612 ? 34.056 -2.136 22.992 1.00 24.77 629 ALA B C 1
ATOM 10593 O O . ALA B 1 612 ? 34.441 -0.978 22.729 1.00 23.06 629 ALA B O 1
ATOM 10595 N N . PRO B 1 613 ? 33.731 -2.532 24.222 1.00 24.22 630 PRO B N 1
ATOM 10596 C CA . PRO B 1 613 ? 33.789 -1.598 25.334 1.00 25.65 630 PRO B CA 1
ATOM 10597 C C . PRO B 1 613 ? 35.083 -0.805 25.440 1.00 24.05 630 PRO B C 1
ATOM 10598 O O . PRO B 1 613 ? 35.053 0.343 25.858 1.00 23.61 630 PRO B O 1
ATOM 10602 N N . THR B 1 614 ? 36.199 -1.408 25.066 1.00 24.69 631 THR B N 1
ATOM 10603 C CA . THR B 1 614 ? 37.479 -0.704 25.147 1.00 26.27 631 THR B CA 1
ATOM 10604 C C . THR B 1 614 ? 37.484 0.617 24.373 1.00 25.76 631 THR B C 1
ATOM 10605 O O . THR B 1 614 ? 38.219 1.509 24.740 1.00 24.77 631 THR B O 1
ATOM 10609 N N . GLY B 1 615 ? 36.683 0.697 23.297 1.00 26.74 632 GLY B N 1
ATOM 10610 C CA . GLY B 1 615 ? 36.498 1.901 22.501 1.00 25.28 632 GLY B CA 1
ATOM 10611 C C . GLY B 1 615 ? 36.173 3.130 23.310 1.00 25.94 632 GLY B C 1
ATOM 10612 O O . GLY B 1 615 ? 36.930 4.084 23.307 1.00 28.63 632 GLY B O 1
ATOM 10613 N N . ALA B 1 616 ? 35.047 3.121 24.002 1.00 26.80 633 ALA B N 1
ATOM 10614 C CA . ALA B 1 616 ? 34.661 4.258 24.855 1.00 26.51 633 ALA B CA 1
ATOM 10615 C C . ALA B 1 616 ? 35.557 4.376 26.087 1.00 26.03 633 ALA B C 1
ATOM 10616 O O . ALA B 1 616 ? 35.960 5.472 26.461 1.00 27.35 633 ALA B O 1
ATOM 10618 N N . LEU B 1 617 ? 35.883 3.250 26.706 1.00 25.82 634 LEU B N 1
ATOM 10619 C CA . LEU B 1 617 ? 36.492 3.279 28.039 1.00 25.79 634 LEU B CA 1
ATOM 10620 C C . LEU B 1 617 ? 37.930 3.730 27.996 1.00 27.08 634 LEU B C 1
ATOM 10621 O O . LEU B 1 617 ? 38.341 4.554 28.782 1.00 30.20 634 LEU B O 1
ATOM 10626 N N . ALA B 1 618 ? 38.694 3.245 27.034 1.00 27.57 635 ALA B N 1
ATOM 10627 C CA . ALA B 1 618 ? 40.068 3.716 26.872 1.00 26.82 635 ALA B CA 1
ATOM 10628 C C . ALA B 1 618 ? 40.155 5.157 26.302 1.00 25.69 635 ALA B C 1
ATOM 10629 O O . ALA B 1 618 ? 41.239 5.723 26.207 1.00 25.05 635 ALA B O 1
ATOM 10631 N N . SER B 1 619 ? 39.008 5.730 25.921 1.00 25.81 636 SER B N 1
ATOM 10632 C CA . SER B 1 619 ? 38.908 7.108 25.460 1.00 23.97 636 SER B CA 1
ATOM 10633 C C . SER B 1 619 ? 38.683 8.085 26.590 1.00 26.13 636 SER B C 1
ATOM 10634 O O . SER B 1 619 ? 38.612 9.305 26.354 1.00 24.34 636 SER B O 1
ATOM 10637 N N . PHE B 1 620 ? 38.591 7.562 27.821 1.00 27.15 637 PHE B N 1
ATOM 10638 C CA . PHE B 1 620 ? 38.425 8.385 29.001 1.00 26.44 637 PHE B CA 1
ATOM 10639 C C . PHE B 1 620 ? 39.105 9.754 29.035 1.00 26.34 637 PHE B C 1
ATOM 10640 O O . PHE B 1 620 ? 38.426 10.766 29.210 1.00 26.94 637 PHE B O 1
ATOM 10648 N N . PRO B 1 621 ? 40.421 9.810 28.820 1.00 25.77 638 PRO B N 1
ATOM 10649 C CA . PRO B 1 621 ? 41.081 11.120 28.919 1.00 25.97 638 PRO B CA 1
ATOM 10650 C C . PRO B 1 621 ? 40.617 12.136 27.900 1.00 25.64 638 PRO B C 1
ATOM 10651 O O . PRO B 1 621 ? 40.707 13.320 28.154 1.00 29.25 638 PRO B O 1
ATOM 10655 N N . TYR B 1 622 ? 40.128 11.666 26.760 1.00 25.82 639 TYR B N 1
ATOM 10656 C CA . TYR B 1 622 ? 39.597 12.527 25.729 1.00 25.96 639 TYR B CA 1
ATOM 10657 C C . TYR B 1 622 ? 38.163 12.978 25.994 1.00 26.95 639 TYR B C 1
ATOM 10658 O O . TYR B 1 622 ? 37.816 14.155 25.816 1.00 27.39 639 TYR B O 1
ATOM 10667 N N . THR B 1 623 ? 37.321 12.035 26.374 1.00 27.08 640 THR B N 1
ATOM 10668 C CA . THR B 1 623 ? 35.886 12.280 26.463 1.00 28.34 640 THR B CA 1
ATOM 10669 C C . THR B 1 623 ? 35.385 11.711 27.793 1.00 28.98 640 THR B C 1
ATOM 10670 O O . THR B 1 623 ? 34.617 10.753 27.818 1.00 27.77 640 THR B O 1
ATOM 10674 N N . PRO B 1 624 ? 35.827 12.309 28.902 1.00 27.77 641 PRO B N 1
ATOM 10675 C CA . PRO B 1 624 ? 35.561 11.687 30.186 1.00 28.46 641 PRO B CA 1
ATOM 10676 C C . PRO B 1 624 ? 34.086 11.481 30.493 1.00 28.56 641 PRO B C 1
ATOM 10677 O O . PRO B 1 624 ? 33.706 10.399 30.927 1.00 29.49 641 PRO B O 1
ATOM 10681 N N . ASP B 1 625 ? 33.264 12.493 30.256 1.00 29.37 642 ASP B N 1
ATOM 10682 C CA . ASP B 1 625 ? 31.841 12.347 30.461 1.00 29.99 642 ASP B CA 1
ATOM 10683 C C . ASP B 1 625 ? 31.231 11.235 29.587 1.00 28.53 642 ASP B C 1
ATOM 10684 O O . ASP B 1 625 ? 30.564 10.340 30.099 1.00 26.44 642 ASP B O 1
ATOM 10689 N N . ALA B 1 626 ? 31.469 11.295 28.276 1.00 26.79 643 ALA B N 1
ATOM 10690 C CA . ALA B 1 626 ? 30.955 10.284 27.363 1.00 25.97 643 ALA B CA 1
ATOM 10691 C C . ALA B 1 626 ? 31.471 8.865 27.707 1.00 26.00 643 ALA B C 1
ATOM 10692 O O . ALA B 1 626 ? 30.735 7.863 27.626 1.00 22.86 643 ALA B O 1
ATOM 10694 N N . SER B 1 627 ? 32.730 8.791 28.111 1.00 24.83 644 SER B N 1
ATOM 10695 C CA . SER B 1 627 ? 33.307 7.529 28.477 1.00 25.53 644 SER B CA 1
ATOM 10696 C C . SER B 1 627 ? 32.704 7.024 29.807 1.00 26.49 644 SER B C 1
ATOM 10697 O O . SER B 1 627 ? 32.497 5.842 29.981 1.00 26.68 644 SER B O 1
ATOM 10700 N N . MET B 1 628 ? 32.387 7.924 30.717 1.00 27.26 645 MET B N 1
ATOM 10701 C CA . MET B 1 628 ? 31.814 7.529 32.008 1.00 27.92 645 MET B CA 1
ATOM 10702 C C . MET B 1 628 ? 30.390 7.077 31.797 1.00 28.32 645 MET B C 1
ATOM 10703 O O . MET B 1 628 ? 29.922 6.188 32.490 1.00 28.32 645 MET B O 1
ATOM 10708 N N . LYS B 1 629 ? 29.696 7.704 30.852 1.00 28.33 646 LYS B N 1
ATOM 10709 C CA . LYS B 1 629 ? 28.363 7.234 30.458 1.00 28.93 646 LYS B CA 1
ATOM 10710 C C . LYS B 1 629 ? 28.376 5.807 29.923 1.00 26.47 646 LYS B C 1
ATOM 10711 O O . LYS B 1 629 ? 27.579 4.975 30.333 1.00 27.28 646 LYS B O 1
ATOM 10717 N N . ALA B 1 630 ? 29.301 5.530 29.022 1.00 24.34 647 ALA B N 1
ATOM 10718 C CA . ALA B 1 630 ? 29.484 4.174 28.537 1.00 23.12 647 ALA B CA 1
ATOM 10719 C C . ALA B 1 630 ? 29.742 3.240 29.682 1.00 22.84 647 ALA B C 1
ATOM 10720 O O . ALA B 1 630 ? 29.070 2.209 29.818 1.00 23.10 647 ALA B O 1
ATOM 10722 N N . LEU B 1 631 ? 30.702 3.591 30.522 1.00 21.03 648 LEU B N 1
ATOM 10723 C CA . LEU B 1 631 ? 31.034 2.710 31.621 1.00 22.73 648 LEU B CA 1
ATOM 10724 C C . LEU B 1 631 ? 29.770 2.391 32.433 1.00 22.17 648 LEU B C 1
ATOM 10725 O O . LEU B 1 631 ? 29.452 1.222 32.641 1.00 22.53 648 LEU B O 1
ATOM 10730 N N . ARG B 1 632 ? 29.031 3.418 32.832 1.00 23.57 649 ARG B N 1
ATOM 10731 C CA . ARG B 1 632 ? 27.836 3.214 33.669 1.00 24.44 649 ARG B CA 1
ATOM 10732 C C . ARG B 1 632 ? 26.845 2.296 32.993 1.00 25.01 649 ARG B C 1
ATOM 10733 O O . ARG B 1 632 ? 26.301 1.375 33.611 1.00 27.56 649 ARG B O 1
ATOM 10741 N N . ASN B 1 633 ? 26.635 2.549 31.705 1.00 25.42 650 ASN B N 1
ATOM 10742 C CA . ASN B 1 633 ? 25.718 1.778 30.895 1.00 23.97 650 ASN B CA 1
ATOM 10743 C C . ASN B 1 633 ? 26.202 0.323 30.751 1.00 25.45 650 ASN B C 1
ATOM 10744 O O . ASN B 1 633 ? 25.468 -0.642 31.001 1.00 24.19 650 ASN B O 1
ATOM 10749 N N . TYR B 1 634 ? 27.449 0.171 30.333 1.00 24.51 651 TYR B N 1
ATOM 10750 C CA . TYR B 1 634 ? 27.997 -1.156 30.112 1.00 24.43 651 TYR B CA 1
ATOM 10751 C C . TYR B 1 634 ? 27.877 -1.988 31.372 1.00 25.07 651 TYR B C 1
ATOM 10752 O O . TYR B 1 634 ? 27.488 -3.139 31.316 1.00 25.82 651 TYR B O 1
ATOM 10761 N N . TYR B 1 635 ? 28.189 -1.396 32.516 1.00 25.08 652 TYR B N 1
ATOM 10762 C CA . TYR B 1 635 ? 28.116 -2.123 33.773 1.00 24.50 652 TYR B CA 1
ATOM 10763 C C . TYR B 1 635 ? 26.687 -2.305 34.280 1.00 24.97 652 TYR B C 1
ATOM 10764 O O . TYR B 1 635 ? 26.242 -3.425 34.475 1.00 26.09 652 TYR B O 1
ATOM 10773 N N . ARG B 1 636 ? 25.966 -1.205 34.491 1.00 25.96 653 ARG B N 1
ATOM 10774 C CA . ARG B 1 636 ? 24.683 -1.281 35.182 1.00 26.63 653 ARG B CA 1
ATOM 10775 C C . ARG B 1 636 ? 23.584 -1.818 34.322 1.00 27.01 653 ARG B C 1
ATOM 10776 O O . ARG B 1 636 ? 22.703 -2.473 34.830 1.00 26.10 653 ARG B O 1
ATOM 10784 N N . ASN B 1 637 ? 23.603 -1.516 33.031 1.00 27.37 654 ASN B N 1
ATOM 10785 C CA . ASN B 1 637 ? 22.528 -1.982 32.151 1.00 29.06 654 ASN B CA 1
ATOM 10786 C C . ASN B 1 637 ? 22.867 -3.247 31.405 1.00 28.95 654 ASN B C 1
ATOM 10787 O O . ASN B 1 637 ? 21.990 -4.071 31.207 1.00 28.43 654 ASN B O 1
ATOM 10792 N N . HIS B 1 638 ? 24.114 -3.373 30.955 1.00 28.46 655 HIS B N 1
ATOM 10793 C CA . HIS B 1 638 ? 24.546 -4.522 30.145 1.00 27.92 655 HIS B CA 1
ATOM 10794 C C . HIS B 1 638 ? 25.426 -5.471 30.904 1.00 26.30 655 HIS B C 1
ATOM 10795 O O . HIS B 1 638 ? 25.910 -6.429 30.326 1.00 27.46 655 HIS B O 1
ATOM 10802 N N . GLY B 1 639 ? 25.637 -5.221 32.190 1.00 25.92 656 GLY B N 1
ATOM 10803 C CA . GLY B 1 639 ? 26.591 -5.993 32.959 1.00 24.73 656 GLY B CA 1
ATOM 10804 C C . GLY B 1 639 ? 26.305 -7.464 33.064 1.00 24.70 656 GLY B C 1
ATOM 10805 O O . GLY B 1 639 ? 27.245 -8.261 33.167 1.00 22.63 656 GLY B O 1
ATOM 10806 N N . SER B 1 640 ? 25.018 -7.828 33.024 1.00 24.98 657 SER B N 1
ATOM 10807 C CA . SER B 1 640 ? 24.591 -9.230 33.130 1.00 26.12 657 SER B CA 1
ATOM 10808 C C . SER B 1 640 ? 25.275 -10.124 32.115 1.00 26.06 657 SER B C 1
ATOM 10809 O O . SER B 1 640 ? 25.627 -11.252 32.430 1.00 29.64 657 SER B O 1
ATOM 10812 N N . PHE B 1 641 ? 25.491 -9.605 30.912 1.00 27.00 658 PHE B N 1
ATOM 10813 C CA . PHE B 1 641 ? 26.233 -10.321 29.881 1.00 25.73 658 PHE B CA 1
ATOM 10814 C C . PHE B 1 641 ? 27.616 -9.760 29.606 1.00 26.49 658 PHE B C 1
ATOM 10815 O O . PHE B 1 641 ? 28.503 -10.516 29.216 1.00 29.22 658 PHE B O 1
ATOM 10823 N N . LEU B 1 642 ? 27.797 -8.454 29.816 1.00 26.37 659 LEU B N 1
ATOM 10824 C CA . LEU B 1 642 ? 28.997 -7.722 29.388 1.00 25.37 659 LEU B CA 1
ATOM 10825 C C . LEU B 1 642 ? 30.111 -7.580 30.436 1.00 25.84 659 LEU B C 1
ATOM 10826 O O . LEU B 1 642 ? 31.297 -7.412 30.076 1.00 26.36 659 LEU B O 1
ATOM 10831 N N . TRP B 1 643 ? 29.743 -7.632 31.719 1.00 25.45 660 TRP B N 1
ATOM 10832 C CA . TRP B 1 643 ? 30.712 -7.526 32.822 1.00 23.63 660 TRP B CA 1
ATOM 10833 C C . TRP B 1 643 ? 31.190 -8.896 33.262 1.00 22.62 660 TRP B C 1
ATOM 10834 O O . TRP B 1 643 ? 30.413 -9.729 33.656 1.00 23.16 660 TRP B O 1
ATOM 10845 N N . GLY B 1 644 ? 32.485 -9.112 33.183 1.00 22.83 661 GLY B N 1
ATOM 10846 C CA . GLY B 1 644 ? 33.070 -10.375 33.482 1.00 23.27 661 GLY B CA 1
ATOM 10847 C C . GLY B 1 644 ? 34.191 -10.238 34.491 1.00 23.42 661 GLY B C 1
ATOM 10848 O O . GLY B 1 644 ? 34.422 -9.184 35.077 1.00 21.68 661 GLY B O 1
ATOM 10849 N N . GLU B 1 645 ? 34.905 -11.339 34.620 1.00 24.22 662 GLU B N 1
ATOM 10850 C CA . GLU B 1 645 ? 35.937 -11.519 35.608 1.00 25.12 662 GLU B CA 1
ATOM 10851 C C . GLU B 1 645 ? 37.151 -10.649 35.324 1.00 25.29 662 GLU B C 1
ATOM 10852 O O . GLU B 1 645 ? 37.835 -10.225 36.256 1.00 24.51 662 GLU B O 1
ATOM 10858 N N . TYR B 1 646 ? 37.420 -10.394 34.040 1.00 25.99 663 TYR B N 1
ATOM 10859 C CA . TYR B 1 646 ? 38.540 -9.558 33.646 1.00 25.18 663 TYR B CA 1
ATOM 10860 C C . TYR B 1 646 ? 38.131 -8.212 33.069 1.00 24.09 663 TYR B C 1
ATOM 10861 O O . TYR B 1 646 ? 38.866 -7.606 32.293 1.00 27.05 663 TYR B O 1
ATOM 10870 N N . GLY B 1 647 ? 36.975 -7.729 33.498 1.00 23.67 664 GLY B N 1
ATOM 10871 C CA . GLY B 1 647 ? 36.448 -6.451 33.087 1.00 23.61 664 GLY B CA 1
ATOM 10872 C C . GLY B 1 647 ? 35.295 -6.693 32.141 1.00 23.65 664 GLY B C 1
ATOM 10873 O O . GLY B 1 647 ? 34.607 -7.728 32.190 1.00 23.84 664 GLY B O 1
ATOM 10874 N N . PHE B 1 648 ? 35.058 -5.731 31.281 1.00 24.35 665 PHE B N 1
ATOM 10875 C CA . PHE B 1 648 ? 34.027 -5.893 30.276 1.00 26.02 665 PHE B CA 1
ATOM 10876 C C . PHE B 1 648 ? 34.521 -6.878 29.261 1.00 26.46 665 PHE B C 1
ATOM 10877 O O . PHE B 1 648 ? 35.711 -6.915 28.911 1.00 24.95 665 PHE B O 1
ATOM 10885 N N . ARG B 1 649 ? 33.584 -7.694 28.808 1.00 27.49 666 ARG B N 1
ATOM 10886 C CA . ARG B 1 649 ? 33.859 -8.608 27.726 1.00 27.11 666 ARG B CA 1
ATOM 10887 C C . ARG B 1 649 ? 34.269 -7.814 26.491 1.00 25.45 666 ARG B C 1
ATOM 10888 O O . ARG B 1 649 ? 33.968 -6.643 26.348 1.00 24.24 666 ARG B O 1
ATOM 10896 N N . ASP B 1 650 ? 34.990 -8.473 25.615 1.00 25.22 667 ASP B N 1
ATOM 10897 C CA . ASP B 1 650 ? 35.702 -7.772 24.558 1.00 26.57 667 ASP B CA 1
ATOM 10898 C C . ASP B 1 650 ? 34.803 -6.959 23.638 1.00 26.64 667 ASP B C 1
ATOM 10899 O O . ASP B 1 650 ? 35.166 -5.873 23.223 1.00 26.68 667 ASP B O 1
ATOM 10904 N N . ALA B 1 651 ? 33.611 -7.475 23.371 1.00 26.37 668 ALA B N 1
ATOM 10905 C CA . ALA B 1 651 ? 32.722 -6.885 22.383 1.00 24.74 668 ALA B CA 1
ATOM 10906 C C . ALA B 1 651 ? 31.352 -7.478 22.565 1.00 25.25 668 ALA B C 1
ATOM 10907 O O . ALA B 1 651 ? 31.209 -8.598 23.058 1.00 25.03 668 ALA B O 1
ATOM 10909 N N . PHE B 1 652 ? 30.346 -6.738 22.134 1.00 23.35 669 PHE B N 1
ATOM 10910 C CA . PHE B 1 652 ? 29.003 -7.259 22.150 1.00 24.30 669 PHE B CA 1
ATOM 10911 C C . PHE B 1 652 ? 28.238 -6.688 21.003 1.00 22.58 669 PHE B C 1
ATOM 10912 O O . PHE B 1 652 ? 28.562 -5.625 20.497 1.00 24.20 669 PHE B O 1
ATOM 10920 N N . ASN B 1 653 ? 27.185 -7.386 20.632 1.00 22.71 670 ASN B N 1
ATOM 10921 C CA . ASN B 1 653 ? 26.351 -6.957 19.534 1.00 22.54 670 ASN B CA 1
ATOM 10922 C C . ASN B 1 653 ? 24.924 -7.289 19.904 1.00 23.54 670 ASN B C 1
ATOM 10923 O O . ASN B 1 653 ? 24.493 -8.440 19.814 1.00 24.50 670 ASN B O 1
ATOM 10928 N N . LEU B 1 654 ? 24.208 -6.276 20.367 1.00 24.53 671 LEU B N 1
ATOM 10929 C CA . LEU B 1 654 ? 22.824 -6.445 20.767 1.00 25.82 671 LEU B CA 1
ATOM 10930 C C . LEU B 1 654 ? 21.926 -6.679 19.579 1.00 25.33 671 LEU B C 1
ATOM 10931 O O . LEU B 1 654 ? 20.885 -7.293 19.722 1.00 28.01 671 LEU B O 1
ATOM 10936 N N . THR B 1 655 ? 22.324 -6.239 18.404 1.00 25.96 672 THR B N 1
ATOM 10937 C CA . THR B 1 655 ? 21.489 -6.479 17.232 1.00 27.15 672 THR B CA 1
ATOM 10938 C C . THR B 1 655 ? 21.350 -7.953 16.923 1.00 27.70 672 THR B C 1
ATOM 10939 O O . THR B 1 655 ? 20.250 -8.423 16.708 1.00 27.97 672 THR B O 1
ATOM 10943 N N . VAL B 1 656 ? 22.464 -8.680 16.912 1.00 28.27 673 VAL B N 1
ATOM 10944 C CA . VAL B 1 656 ? 22.434 -10.119 16.647 1.00 27.74 673 VAL B CA 1
ATOM 10945 C C . VAL B 1 656 ? 22.514 -10.947 17.926 1.00 27.35 673 VAL B C 1
ATOM 10946 O O . VAL B 1 656 ? 22.529 -12.174 17.865 1.00 28.76 673 VAL B O 1
ATOM 10950 N N . ASN B 1 657 ? 22.539 -10.274 19.080 1.00 26.69 674 ASN B N 1
ATOM 10951 C CA . ASN B 1 657 ? 22.451 -10.927 20.395 1.00 25.40 674 ASN B CA 1
ATOM 10952 C C . ASN B 1 657 ? 23.661 -11.803 20.637 1.00 24.72 674 ASN B C 1
ATOM 10953 O O . ASN B 1 657 ? 23.566 -12.986 20.942 1.00 25.03 674 ASN B O 1
ATOM 10958 N N . TRP B 1 658 ? 24.815 -11.176 20.516 1.00 25.01 675 TRP B N 1
ATOM 10959 C CA . TRP B 1 658 ? 26.088 -11.844 20.621 1.00 24.89 675 TRP B CA 1
ATOM 10960 C C . TRP B 1 658 ? 26.959 -11.065 21.597 1.00 24.25 675 TRP B C 1
ATOM 10961 O O . TRP B 1 658 ? 26.903 -9.830 21.655 1.00 22.69 675 TRP B O 1
ATOM 10972 N N . VAL B 1 659 ? 27.793 -11.786 22.328 1.00 23.91 676 VAL B N 1
ATOM 10973 C CA . VAL B 1 659 ? 28.826 -11.165 23.122 1.00 24.24 676 VAL B CA 1
ATOM 10974 C C . VAL B 1 659 ? 30.061 -12.014 22.995 1.00 23.88 676 VAL B C 1
ATOM 10975 O O . VAL B 1 659 ? 29.975 -13.207 22.831 1.00 23.53 676 VAL B O 1
ATOM 10979 N N . SER B 1 660 ? 31.212 -11.372 23.060 1.00 24.48 677 SER B N 1
ATOM 10980 C CA . SER B 1 660 ? 32.490 -12.042 22.883 1.00 24.57 677 SER B CA 1
ATOM 10981 C C . SER B 1 660 ? 32.696 -13.084 23.952 1.00 25.68 677 SER B C 1
ATOM 10982 O O . SER B 1 660 ? 32.434 -12.820 25.127 1.00 25.31 677 SER B O 1
ATOM 10985 N N . PRO B 1 661 ? 33.181 -14.275 23.561 1.00 26.71 678 PRO B N 1
ATOM 10986 C CA . PRO B 1 661 ? 33.549 -15.264 24.572 1.00 26.69 678 PRO B CA 1
ATOM 10987 C C . PRO B 1 661 ? 34.915 -15.048 25.203 1.00 26.24 678 PRO B C 1
ATOM 10988 O O . PRO B 1 661 ? 35.380 -15.908 25.947 1.00 27.67 678 PRO B O 1
ATOM 10992 N N . LEU B 1 662 ? 35.578 -13.929 24.923 1.00 26.39 679 LEU B N 1
ATOM 10993 C CA . LEU B 1 662 ? 36.946 -13.744 25.397 1.00 26.13 679 LEU B CA 1
ATOM 10994 C C . LEU B 1 662 ? 37.155 -12.363 25.953 1.00 25.89 679 LEU B C 1
ATOM 10995 O O . LEU B 1 662 ? 36.327 -11.452 25.795 1.00 26.12 679 LEU B O 1
ATOM 11000 N N . PHE B 1 663 ? 38.295 -12.247 26.602 1.00 25.43 680 PHE B N 1
ATOM 11001 C CA . PHE B 1 663 ? 38.917 -11.001 26.961 1.00 23.75 680 PHE B CA 1
ATOM 11002 C C . PHE B 1 663 ? 40.193 -10.968 26.189 1.00 23.20 680 PHE B C 1
ATOM 11003 O O . PHE B 1 663 ? 40.876 -11.997 26.048 1.00 23.21 680 PHE B O 1
ATOM 11011 N N . MET B 1 664 ? 40.546 -9.775 25.757 1.00 24.34 681 MET B N 1
ATOM 11012 C CA . MET B 1 664 ? 41.612 -9.575 24.809 1.00 25.73 681 MET B CA 1
ATOM 11013 C C . MET B 1 664 ? 42.708 -8.748 25.456 1.00 25.04 681 MET B C 1
ATOM 11014 O O . MET B 1 664 ? 42.443 -7.702 26.055 1.00 23.57 681 MET B O 1
ATOM 11019 N N . GLY B 1 665 ? 43.942 -9.224 25.320 1.00 22.55 682 GLY B N 1
ATOM 11020 C CA . GLY B 1 665 ? 45.085 -8.562 25.887 1.00 22.59 682 GLY B CA 1
ATOM 11021 C C . GLY B 1 665 ? 45.182 -7.124 25.472 1.00 22.93 682 GLY B C 1
ATOM 11022 O O . GLY B 1 665 ? 45.609 -6.270 26.254 1.00 24.96 682 GLY B O 1
ATOM 11023 N N . LEU B 1 666 ? 44.831 -6.855 24.223 1.00 23.87 683 LEU B N 1
ATOM 11024 C CA . LEU B 1 666 ? 44.938 -5.526 23.669 1.00 22.83 683 LEU B CA 1
ATOM 11025 C C . LEU B 1 666 ? 43.923 -4.561 24.226 1.00 22.38 683 LEU B C 1
ATOM 11026 O O . LEU B 1 666 ? 44.179 -3.359 24.247 1.00 21.59 683 LEU B O 1
ATOM 11031 N N . ASN B 1 667 ? 42.756 -5.062 24.605 1.00 22.21 684 ASN B N 1
ATOM 11032 C CA . ASN B 1 667 ? 41.619 -4.187 24.869 1.00 23.99 684 ASN B CA 1
ATOM 11033 C C . ASN B 1 667 ? 41.403 -3.842 26.351 1.00 23.56 684 ASN B C 1
ATOM 11034 O O . ASN B 1 667 ? 40.780 -2.842 26.669 1.00 24.12 684 ASN B O 1
ATOM 11039 N N . GLN B 1 668 ? 41.937 -4.634 27.251 1.00 24.09 685 GLN B N 1
ATOM 11040 C CA . GLN B 1 668 ? 41.627 -4.459 28.679 1.00 23.61 685 GLN B CA 1
ATOM 11041 C C . GLN B 1 668 ? 42.562 -3.450 29.240 1.00 23.83 685 GLN B C 1
ATOM 11042 O O . GLN B 1 668 ? 42.112 -2.448 29.760 1.00 24.24 685 GLN B O 1
ATOM 11048 N N . ALA B 1 669 ? 43.862 -3.643 29.060 1.00 23.11 686 ALA B N 1
ATOM 11049 C CA . ALA B 1 669 ? 44.838 -2.716 29.670 1.00 23.76 686 ALA B CA 1
ATOM 11050 C C . ALA B 1 669 ? 44.604 -1.250 29.326 1.00 24.12 686 ALA B C 1
ATOM 11051 O O . ALA B 1 669 ? 44.713 -0.405 30.201 1.00 25.07 686 ALA B O 1
ATOM 11053 N N . PRO B 1 670 ? 44.294 -0.930 28.049 1.00 24.28 687 PRO B N 1
ATOM 11054 C CA . PRO B 1 670 ? 44.112 0.483 27.752 1.00 23.01 687 PRO B CA 1
ATOM 11055 C C . PRO B 1 670 ? 42.971 1.080 28.520 1.00 21.95 687 PRO B C 1
ATOM 11056 O O . PRO B 1 670 ? 42.950 2.281 28.747 1.00 20.55 687 PRO B O 1
ATOM 11060 N N . VAL B 1 671 ? 42.026 0.254 28.943 1.00 21.76 688 VAL B N 1
ATOM 11061 C CA . VAL B 1 671 ? 40.982 0.778 29.799 1.00 22.86 688 VAL B CA 1
ATOM 11062 C C . VAL B 1 671 ? 41.561 1.210 31.150 1.00 21.70 688 VAL B C 1
ATOM 11063 O O . VAL B 1 671 ? 41.331 2.335 31.598 1.00 21.68 688 VAL B O 1
ATOM 11067 N N . THR B 1 672 ? 42.301 0.326 31.772 1.00 21.79 689 THR B N 1
ATOM 11068 C CA . THR B 1 672 ? 42.935 0.643 33.066 1.00 24.01 689 THR B CA 1
ATOM 11069 C C . THR B 1 672 ? 43.819 1.848 32.951 1.00 25.10 689 THR B C 1
ATOM 11070 O O . THR B 1 672 ? 43.760 2.750 33.793 1.00 27.79 689 THR B O 1
ATOM 11074 N N . VAL B 1 673 ? 44.612 1.868 31.882 1.00 25.01 690 VAL B N 1
ATOM 11075 C CA . VAL B 1 673 ? 45.666 2.824 31.741 1.00 23.49 690 VAL B CA 1
ATOM 11076 C C . VAL B 1 673 ? 45.121 4.212 31.426 1.00 24.22 690 VAL B C 1
ATOM 11077 O O . VAL B 1 673 ? 45.565 5.214 32.009 1.00 23.25 690 VAL B O 1
ATOM 11081 N N . MET B 1 674 ? 44.203 4.270 30.463 1.00 25.15 691 MET B N 1
ATOM 11082 C CA . MET B 1 674 ? 43.620 5.540 30.055 1.00 24.92 691 MET B CA 1
ATOM 11083 C C . MET B 1 674 ? 42.664 6.083 31.094 1.00 23.32 691 MET B C 1
ATOM 11084 O O . MET B 1 674 ? 42.543 7.290 31.254 1.00 25.60 691 MET B O 1
ATOM 11089 N N . ILE B 1 675 ? 41.978 5.214 31.807 1.00 22.66 692 ILE B N 1
ATOM 11090 C CA . ILE B 1 675 ? 41.268 5.695 32.998 1.00 23.58 692 ILE B CA 1
ATOM 11091 C C . ILE B 1 675 ? 42.280 6.349 33.918 1.00 22.73 692 ILE B C 1
ATOM 11092 O O . ILE B 1 675 ? 42.039 7.436 34.367 1.00 24.22 692 ILE B O 1
ATOM 11097 N N . GLU B 1 676 ? 43.424 5.703 34.138 1.00 22.71 693 GLU B N 1
ATOM 11098 C CA . GLU B 1 676 ? 44.444 6.264 35.014 1.00 23.25 693 GLU B CA 1
ATOM 11099 C C . GLU B 1 676 ? 44.989 7.584 34.503 1.00 25.13 693 GLU B C 1
ATOM 11100 O O . GLU B 1 676 ? 45.200 8.494 35.295 1.00 26.19 693 GLU B O 1
ATOM 11106 N N . ASN B 1 677 ? 45.228 7.685 33.180 1.00 25.60 694 ASN B N 1
ATOM 11107 C CA . ASN B 1 677 ? 45.707 8.922 32.613 1.00 24.08 694 ASN B CA 1
ATOM 11108 C C . ASN B 1 677 ? 44.688 10.012 32.813 1.00 24.46 694 ASN B C 1
ATOM 11109 O O . ASN B 1 677 ? 45.059 11.149 33.116 1.00 26.28 694 ASN B O 1
ATOM 11114 N N . TYR B 1 678 ? 43.417 9.684 32.677 1.00 25.40 695 TYR B N 1
ATOM 11115 C CA . TYR B 1 678 ? 42.369 10.671 32.979 1.00 26.33 695 TYR B CA 1
ATOM 11116 C C . TYR B 1 678 ? 42.413 11.100 34.452 1.00 25.52 695 TYR B C 1
ATOM 11117 O O . TYR B 1 678 ? 42.326 12.260 34.742 1.00 27.25 695 TYR B O 1
ATOM 11126 N N . ARG B 1 679 ? 42.570 10.160 35.363 1.00 27.06 696 ARG B N 1
ATOM 11127 C CA . ARG B 1 679 ? 42.454 10.450 36.813 1.00 27.35 696 ARG B CA 1
ATOM 11128 C C . ARG B 1 679 ? 43.627 11.206 37.376 1.00 26.69 696 ARG B C 1
ATOM 11129 O O . ARG B 1 679 ? 43.442 12.101 38.162 1.00 27.47 696 ARG B O 1
ATOM 11137 N N . THR B 1 680 ? 44.831 10.801 36.982 1.00 27.75 697 THR B N 1
ATOM 11138 C CA . THR B 1 680 ? 46.065 11.332 37.547 1.00 27.48 697 THR B CA 1
ATOM 11139 C C . THR B 1 680 ? 47.165 11.654 36.542 1.00 26.82 697 THR B C 1
ATOM 11140 O O . THR B 1 680 ? 48.200 12.094 36.953 1.00 26.73 697 THR B O 1
ATOM 11144 N N . ASN B 1 681 ? 46.962 11.434 35.245 1.00 26.48 698 ASN B N 1
ATOM 11145 C CA . ASN B 1 681 ? 48.048 11.526 34.244 1.00 27.91 698 ASN B CA 1
ATOM 11146 C C . ASN B 1 681 ? 49.249 10.629 34.516 1.00 28.07 698 ASN B C 1
ATOM 11147 O O . ASN B 1 681 ? 50.324 10.884 33.984 1.00 27.72 698 ASN B O 1
ATOM 11152 N N . LEU B 1 682 ? 49.068 9.574 35.304 1.00 28.22 699 LEU B N 1
ATOM 11153 C CA . LEU B 1 682 ? 50.191 8.812 35.803 1.00 27.07 699 LEU B CA 1
ATOM 11154 C C . LEU B 1 682 ? 51.103 8.260 34.701 1.00 27.45 699 LEU B C 1
ATOM 11155 O O . LEU B 1 682 ? 52.309 8.470 34.729 1.00 27.53 699 LEU B O 1
ATOM 11160 N N . LEU B 1 683 ? 50.522 7.515 33.767 1.00 25.72 700 LEU B N 1
ATOM 11161 C CA . LEU B 1 683 ? 51.318 6.804 32.783 1.00 26.33 700 LEU B CA 1
ATOM 11162 C C . LEU B 1 683 ? 51.953 7.790 31.815 1.00 26.94 700 LEU B C 1
ATOM 11163 O O . LEU B 1 683 ? 53.128 7.661 31.455 1.00 26.53 700 LEU B O 1
ATOM 11168 N N . TRP B 1 684 ? 51.169 8.790 31.430 1.00 27.44 701 TRP B N 1
ATOM 11169 C CA . TRP B 1 684 ? 51.683 9.908 30.686 1.00 27.21 701 TRP B CA 1
ATOM 11170 C C . TRP B 1 684 ? 52.882 10.527 31.361 1.00 28.89 701 TRP B C 1
ATOM 11171 O O . TRP B 1 684 ? 53.954 10.619 30.758 1.00 28.13 701 TRP B O 1
ATOM 11182 N N . ASN B 1 685 ? 52.710 10.914 32.623 1.00 27.86 702 ASN B N 1
ATOM 11183 C CA . ASN B 1 685 ? 53.757 11.637 33.345 1.00 27.95 702 ASN B CA 1
ATOM 11184 C C . ASN B 1 685 ? 55.020 10.798 33.470 1.00 26.66 702 ASN B C 1
ATOM 11185 O O . ASN B 1 685 ? 56.127 11.309 33.285 1.00 26.90 702 ASN B O 1
ATOM 11190 N N . LEU B 1 686 ? 54.856 9.502 33.686 1.00 26.06 703 LEU B N 1
ATOM 11191 C CA . LEU B 1 686 ? 56.013 8.597 33.712 1.00 26.82 703 LEU B CA 1
ATOM 11192 C C . LEU B 1 686 ? 56.716 8.504 32.347 1.00 26.02 703 LEU B C 1
ATOM 11193 O O . LEU B 1 686 ? 57.877 8.831 32.225 1.00 24.93 703 LEU B O 1
ATOM 11198 N N . PHE B 1 687 ? 55.992 8.085 31.326 1.00 25.17 704 PHE B N 1
ATOM 11199 C CA . PHE B 1 687 ? 56.573 7.970 30.007 1.00 24.35 704 PHE B CA 1
ATOM 11200 C C . PHE B 1 687 ? 57.271 9.265 29.612 1.00 24.35 704 PHE B C 1
ATOM 11201 O O . PHE B 1 687 ? 58.432 9.266 29.228 1.00 23.38 704 PHE B O 1
ATOM 11209 N N . MET B 1 688 ? 56.540 10.364 29.750 1.00 25.47 705 MET B N 1
ATOM 11210 C CA . MET B 1 688 ? 56.989 11.667 29.325 1.00 26.43 705 MET B CA 1
ATOM 11211 C C . MET B 1 688 ? 58.178 12.193 30.110 1.00 27.48 705 MET B C 1
ATOM 11212 O O . MET B 1 688 ? 58.886 13.037 29.605 1.00 28.25 705 MET B O 1
ATOM 11217 N N . SER B 1 689 ? 58.397 11.694 31.328 1.00 27.86 706 SER B N 1
ATOM 11218 C CA . SER B 1 689 ? 59.617 11.986 32.075 1.00 27.38 706 SER B CA 1
ATOM 11219 C C . SER B 1 689 ? 60.858 11.276 31.576 1.00 27.83 706 SER B C 1
ATOM 11220 O O . SER B 1 689 ? 61.948 11.575 32.048 1.00 25.98 706 SER B O 1
ATOM 11223 N N . HIS B 1 690 ? 60.721 10.316 30.669 1.00 28.72 707 HIS B N 1
ATOM 11224 C CA . HIS B 1 690 ? 61.895 9.592 30.223 1.00 29.20 707 HIS B CA 1
ATOM 11225 C C . HIS B 1 690 ? 62.772 10.498 29.321 1.00 30.23 707 HIS B C 1
ATOM 11226 O O . HIS B 1 690 ? 62.263 11.093 28.381 1.00 29.72 707 HIS B O 1
ATOM 11233 N N . PRO B 1 691 ? 64.083 10.616 29.633 1.00 31.86 708 PRO B N 1
ATOM 11234 C CA . PRO B 1 691 ? 64.956 11.532 28.882 1.00 31.39 708 PRO B CA 1
ATOM 11235 C C . PRO B 1 691 ? 64.983 11.259 27.376 1.00 29.48 708 PRO B C 1
ATOM 11236 O O . PRO B 1 691 ? 65.019 12.192 26.598 1.00 30.38 708 PRO B O 1
ATOM 11240 N N . ASP B 1 692 ? 65.017 9.996 26.986 1.00 29.18 709 ASP B N 1
ATOM 11241 C CA . ASP B 1 692 ? 65.012 9.644 25.563 1.00 29.80 709 ASP B CA 1
ATOM 11242 C C . ASP B 1 692 ? 63.700 10.068 24.927 1.00 30.11 709 ASP B C 1
ATOM 11243 O O . ASP B 1 692 ? 63.688 10.530 23.779 1.00 27.96 709 ASP B O 1
ATOM 11248 N N . VAL B 1 693 ? 62.603 9.921 25.678 1.00 29.02 710 VAL B N 1
ATOM 11249 C CA . VAL B 1 693 ? 61.290 10.355 25.201 1.00 29.19 710 VAL B CA 1
ATOM 11250 C C . VAL B 1 693 ? 61.257 11.858 25.016 1.00 28.72 710 VAL B C 1
ATOM 11251 O O . VAL B 1 693 ? 60.804 12.331 23.986 1.00 30.19 710 VAL B O 1
ATOM 11255 N N . GLN B 1 694 ? 61.747 12.603 25.995 1.00 29.32 711 GLN B N 1
ATOM 11256 C CA . GLN B 1 694 ? 61.773 14.052 25.887 1.00 30.82 711 GLN B CA 1
ATOM 11257 C C . GLN B 1 694 ? 62.610 14.514 24.705 1.00 31.31 711 GLN B C 1
ATOM 11258 O O . GLN B 1 694 ? 62.210 15.403 23.969 1.00 30.38 711 GLN B O 1
ATOM 11264 N N . LYS B 1 695 ? 63.750 13.871 24.517 1.00 33.76 712 LYS B N 1
ATOM 11265 C CA . LYS B 1 695 ? 64.674 14.238 23.473 1.00 35.52 712 LYS B CA 1
ATOM 11266 C C . LYS B 1 695 ? 64.042 14.000 22.106 1.00 34.36 712 LYS B C 1
ATOM 11267 O O . LYS B 1 695 ? 64.150 14.850 21.238 1.00 33.84 712 LYS B O 1
ATOM 11273 N N . GLY B 1 696 ? 63.362 12.865 21.932 1.00 33.48 713 GLY B N 1
ATOM 11274 C CA . GLY B 1 696 ? 62.705 12.533 20.675 1.00 34.20 713 GLY B CA 1
ATOM 11275 C C . GLY B 1 696 ? 61.568 13.478 20.324 1.00 33.84 713 GLY B C 1
ATOM 11276 O O . GLY B 1 696 ? 61.413 13.862 19.162 1.00 32.42 713 GLY B O 1
ATOM 11277 N N . ILE B 1 697 ? 60.791 13.869 21.329 1.00 30.77 714 ILE B N 1
ATOM 11278 C CA . ILE B 1 697 ? 59.676 14.816 21.139 1.00 32.53 714 ILE B CA 1
ATOM 11279 C C . ILE B 1 697 ? 60.209 16.162 20.667 1.00 32.38 714 ILE B C 1
ATOM 11280 O O . ILE B 1 697 ? 59.707 16.744 19.708 1.00 33.45 714 ILE B O 1
ATOM 11285 N N . GLN B 1 698 ? 61.204 16.657 21.390 1.00 33.88 715 GLN B N 1
ATOM 11286 C CA . GLN B 1 698 ? 61.842 17.932 21.103 1.00 34.89 715 GLN B CA 1
ATOM 11287 C C . GLN B 1 698 ? 62.375 17.946 19.660 1.00 32.92 715 GLN B C 1
ATOM 11288 O O . GLN B 1 698 ? 62.124 18.886 18.930 1.00 33.59 715 GLN B O 1
ATOM 11294 N N . LYS B 1 699 ? 63.074 16.890 19.269 1.00 30.10 716 LYS B N 1
ATOM 11295 C CA . LYS B 1 699 ? 63.619 16.759 17.920 1.00 31.24 716 LYS B CA 1
ATOM 11296 C C . LYS B 1 699 ? 62.557 16.779 16.848 1.00 32.26 716 LYS B C 1
ATOM 11297 O O . LYS B 1 699 ? 62.728 17.442 15.836 1.00 33.86 716 LYS B O 1
ATOM 11303 N N . ILE B 1 700 ? 61.477 16.025 17.052 1.00 33.31 717 ILE B N 1
ATOM 11304 C CA . ILE B 1 700 ? 60.392 15.960 16.069 1.00 32.32 717 ILE B CA 1
ATOM 11305 C C . ILE B 1 700 ? 59.705 17.324 15.962 1.00 33.64 717 ILE B C 1
ATOM 11306 O O . ILE B 1 700 ? 59.496 17.845 14.851 1.00 30.40 717 ILE B O 1
ATOM 11311 N N . GLN B 1 701 ? 59.356 17.885 17.123 1.00 33.35 718 GLN B N 1
ATOM 11312 C CA . GLN B 1 701 ? 58.701 19.209 17.196 1.00 36.21 718 GLN B CA 1
ATOM 11313 C C . GLN B 1 701 ? 59.582 20.373 16.693 1.00 40.22 718 GLN B C 1
ATOM 11314 O O . GLN B 1 701 ? 59.049 21.411 16.306 1.00 43.59 718 GLN B O 1
ATOM 11320 N N . SER B 1 702 ? 60.906 20.187 16.699 1.00 42.60 719 SER B N 1
ATOM 11321 C CA . SER B 1 702 ? 61.876 21.186 16.226 1.00 45.34 719 SER B CA 1
ATOM 11322 C C . SER B 1 702 ? 62.076 21.230 14.716 1.00 48.76 719 SER B C 1
ATOM 11323 O O . SER B 1 702 ? 62.777 22.106 14.224 1.00 54.74 719 SER B O 1
ATOM 11326 N N . ILE B 1 703 ? 61.491 20.293 13.978 1.00 52.46 720 ILE B N 1
ATOM 11327 C CA . ILE B 1 703 ? 61.697 20.229 12.526 1.00 53.12 720 ILE B CA 1
ATOM 11328 C C . ILE B 1 703 ? 61.148 21.472 11.825 1.00 51.51 720 ILE B C 1
ATOM 11329 O O . ILE B 1 703 ? 59.985 21.804 11.998 1.00 54.22 720 ILE B O 1
#

Organism: Parabacteroides distasonis (strain ATCC 8503 / DSM 20701 / CIP 104284 / JCM 5825 / NCTC 11152) (NCBI:txid435591)

Secondary structure (DSSP, 8-state):
-PBP-EEES--SSSSB-TTEEEEEETTSEE--BTTBPBEESS--SSSS-EEEEEEE--TT-EEEEEEE----TT---BPPP-EEEEEEEESS---GGGSPEEEEEETTS-B---EEGGGG-S---SSSEEEEEEEGGGGT-----TTTGGGEEEEEEE-SS----EEEEEEEEEEEE-SS----S--PPPEEEEEEE-SSEEEEEEE----SEEEEEEESSSS--EEEEEE-TT--EEEEE---TT-EEEEEEEEE-TT--BPPPPPPEEEE-----HHHHHHHHHHHHHHTTTTTS-TTT---BSEESS-SSEEEHHHHHHHHHHHHHHHHTTSS-HHHHHHHHHHHHHHHHHS--BTTB--SEEETTT--B--TT-TT--SEEHHHHHHHHHHHHHHHHH---SSHHHHHHHHHHHHHHHT--GGGGGSSTT-SS-BSEEBTTTBTSS--B--SSSTTHHHHHHHHH-TTT---TTHIIIIIT--SHHHHHHHHHHHSSSTTTBSB---EETTEE-SB-STT-SSGGGGTGGGSSS-GGG-B-SS-BHHHHHHHHHHHHHHHHHHTTT--TT-BTTB----EEE-SSSEEE--SSGGG-SSEE-THHHHTTTTTSHHHHHHHHHHHHHTTHHHHEETTEE-S-EETTTTEE-S-EEHHHHHHHHHHHHHHHH-HHHHHHHT-HHHHHHHHHHHH-/-PBPEEEES--SSSSB-TTEEEEEETT-EE--BTTBPBEESS--SSSS-EEEEEEE--TT-EEEEEEE----TT---B----EEEEEEEESS---GGGSPEEEEEETTS-B---EEGGGG-S---TTS-EEEEEEGGGGT-----TTTGGGEEEEEEE-SS----EEEEEEEEEEEE-SS----S--PPPEEEEEEE-SSEEEEEEE------EEEEEEESSSS--EEEEEE-TT--EEEEE---TT-EEEEEEEEE-TT--B-PPP--EEEE-----HHHHHHHHHHHHHHHHTTTS-TTT---BSEESS-SSEEEHHHHHHHHHHHHHHHHTTSS-HHHHHHHHHHHHHHHHHS--BTTB--SEEETTT--B--TT-TT--SEEHHHHHHHHHHHHHHHHH---SSHHHHHHHHHHHHHHHT--GGGGGSSTT-SS-BSEEBTTTBTSS--B--SSSTTHHHHHHHHH-TTT---TTHIIIIIT--SHHHHHHHHHHHSSSTTTBSB---EETTEE-SB-STTSSSGGGGTGGGSSS-GGG-B-SS-BHHHHHHHHHHHHHHHHHHTTT--TT-BTTB----EEE-SSSEEE--SSGGG-SSEE-THHHHTTTTTSHHHHHHHHHIIIIITHHHHEETTEE-S-EETTTTEE-S-EEHHHHHHHHHHHHHHHH-HHHHHHHT-HHHHHHHHHHHT-

Nearest PDB structures (foldseek):
  5z06-assembly2_B  TM=1.001E+00  e=0.000E+00  Parabacteroides distasonis ATCC 8503
  5z06-assembly1_A  TM=1.001E+00  e=0.000E+00  Parabacteroides distasonis ATCC 8503
  4gl3-assembly1_A  TM=9.723E-01  e=4.309E-46  Bacteroides uniformis ATCC 8492
  5gzk-assembly2_B  TM=9.496E-01  e=3.333E-45  Chitinophaga pinensis DSM 2588
  4qt9-assembly2_B  TM=9.401E-01  e=3.689E-44  Bacteroides caccae ATCC 43185

Foldseek 3Di:
DADFQWLFAAALFAFFHLQKAKDKFPVKDWDHDVRTFHWAQVDAPFHRTWTKTKMAQAVPMKMKMKRFRFDDAQNQFHDFFFKFKKKKAWQQQDDQQQAWWKWFQFPVRDIFDTDRQSVQFPDRHHPDITIGIDGVVVSVDDGGGSVGVVRRTIIMIIGGDNPGDIIMMTIHGGTTAHPDFFDFPDWAFFAWDAWDAEAFKIKTFTHHGAFAWKFKWKDQVVPDTDTHHTGGPLDRMWIGGNLHAQGKMKMWIWTAHRVRDTHDIHDIYMDGYHDDDLVSLLLVLLLLQLCQQQVVNLVQQSFHCQWVVHNSFKHFLLLRLLSLLSLLLCCVSPVDDVVSNLVSLLSNLVLLLQADAAQLAAARMAGSVHSAADVSVDPVRRHHFLQSSLSNLLSLLLVLLSLPDPDPSNVVSNVSSVVSLLRNQQCVQLVDNPRLFGHRGQDPVCGCVVVHTQEDPDQRLSSLLSLQLNPHNHDALSSCCCGHQNQDPVQLCVLCVVLVDSAQSNQAGQDAAPRDGAGGDRHLHWQLCSLFSSPLAAPLCLFAFPGGRRLSRSLSSLVRFLSLQQVPPVPFPPGHLQFTFGAWDDDRHGTAGAGSDVVRDDQKGFLLRLQLCCLSCVVSSSSNSCCCCSVVVSSQQTSSRGFGMAGVRSRDTHPIDGSNRSSSNSSSSSCNVPVSSHVSSCPRPSSVVSSCSNRVD/DADFQWLFAAALFAFFHLQKAKDKFPPKDWDHDVRTFHWAQPDAPFHRTWTKTKMALAVPMKMKMKRFRFDDAFNQFHDWFFWFKKKKAWQDQDDLLQAWWKWFQFPVRDIFDTDRQSVFFPDRDHPDITIGIDGVVVSVDDTDGSVGVVRRTIIMIIGGDNPGDIIIMTIHGGTTHHPDFFDWPDWAFFAWDAWDAEAFKIKTFTHHPGAFAWKWKWKDQPVPDTDTHHTGGPLDRMWIGGRLHAQGKMKMWMWTAHRVRDTHDTHDIYMDGHHDDDLVSLLLVLLLLQLCQQQVVALPQQSFHCQWPVHNSFKHFLLLRLLSLLSVLLCCVSVVDPVVSNLVSLLSNLVLLVQADAAQLAAARMAGSVRSAADPSVDDVRRHHFLQSSLSNLLSLLLLLLSLPDPDDSSVSSNVSSVVSLLRNQQCVQLVDNPRLFGHGGQDPPNGCVVVHTQEDPDQRLSSLLSLCLRPHNHDALSSVCCGHQNQDPVQLCVLCVVLVDSAQSNQAGQDAAPNQGARGHRNLHWQLCSLFSSCLAAPLCLFAFPGGRRLSRSLSQLVNFLSLQQVPPVVFPPGHLQFTFGAWDADRRGTAGAGSDPVRDDQKGFLLRLQLCCLSCVVSSSSNSCCCCSPVVSSQQTSSHGFGMAGVRSRHTRPMDGSSRSSSNSSSSSCNVPVSSHVSSCPRPSSVVSSCSNRVD

B-factor: mean 33.72, std 8.74, range [19.58, 89.38]

CATH classification: 2.60.120.430 (+2 more: 2.60.40.10, 1.50.10.140)

Radius of gyration: 35.14 Å; Cα contacts (8 Å, |Δi|>4): 3733; chains: 2; bounding box: 109×84×58 Å